Protein AF-A0A200Q225-F1 (afdb_monomer_lite)

Foldseek 3Di:
DVVVVVVVVVVVVVVVVVVPPPPDQLQQEAFEDDDLADLFAFLLVVLVLCLQWSHQEYEYQAQDPRNQQSVFQSNREYEHEDALVCLVVLLPPLVVLLVCCVPRPVVRPPRRRHAEYAYHEQQVVPPDVSSLVRRLSSQVSNLVSCVVVVNQLRHYYAHEHELQQWPDLPQLLVQAGDPVSVVSVLSRLVRCVVRVHAHEYADELQVVCQVPVDPLSLCQALLHDHPACQDPNVRDRRSHPVLSSVSSVCSRCVVSVRNSHAYAHNEYFAFQDWPPPTHGRRPVSRLSNLLVLVLVQLLLQDHPVDGNGRHRHYYPHQEFSCSDDDIRRNRGGHQAYSVSHGPDDSPGGPCVVVVDDDDDDDDDDDDDALQQEAFEDDDLADLFAFLLVVLVLLLQWSHQEYEYQAQPPRNQQSVFQSNREYEHEDALVCLVVLLPPLVSLLVCCVPRPVVRPPRRRHAEYAYHAQQVVPPDVVSLVSRLSSQVSNLVSCVVVVNQLRHYYHHEHELQQWPDQPQLLVQAGDPVSVVSVLSRLVVCVVRVHAHEYADELLVVCQVPVDPQSLCQALLHDHPFDQDPNVRDGRSHRVLSSVSSVCNRCVVSVSNSHAYAHPEYFAFQDWPPSGPQRRVVSRLSNLLVLVSVQSSCQDHPSDGNGHHRHYYPHQEFSCNDDDTRRNRGGHQAYSVRHGPDDSPTGPVCVPDPPPPPPPPPDDPDDDDDDDDDQDKFKAFDPPDDLVLLQVLLVVLVVDDPQDLPQCDVVHVQVPPVGSRSSSRVSLRSQCVVVPNDQVSRCSVPRMDMDSDDPDDDD

Secondary structure (DSSP, 8-state):
-HHHHHHHHHHHHHHHHHTS------TTEEEE-----SSPPPHHHHHHHHHTBS--EEE-SS--HHHHHHTTTS--EEEEEPPGGGHHHHHH-HHHHHHHHIIIIITTTTTS-EEEEEEEESGGGSS-HHHHHHHHHHHHHHHHHHHHTT-BTTBEEEEEEEGGGEEE-SSGGG-EE-GGGHHHHHHHHHHHHHHTPPEEEE--HHHHHHHS--HHHHHHHTT-S---EEETTTTEEE-SHHHHHHHHHHHHHHTTT-TTSPEEEEEE---S---TT-SS--HHHHHHHHHHHHHHHHHT-EETTEETSPPEEEES-SB--TT--SSGGGG---SB-TTS-BSS--S-BGGGGTSS-------------EEEEEEE-----SSPPPHHHHHHHHHTBSEEEEEESS--HHHHHHTTTS--EEEEEPPGGGHHHHHH-HHHHHHHHHHHTTTTTTTS-EEEEEEEESGGGSS-HHHHHHHHHHHHHHHHHHHHTT-BTTBEEEEEEEGGGEEE-SSGGG-EE-GGGHHHHHHHHHHHHHHT--EEEE--HHHHHHHS--HHHHHHHTT-S---EE-TTT--EE-SHHHHHHHHHHHHHHHTT-TTPPEEEEEE---S---TT-SS--HHHHHHHHHHHHHHHHTT-EETTEETSPPEEEES-SB--TT--SSGGGG---SB-TTS-BSS--S-BSGGGS--------------PPSS-------EEEEPTT--HHHHHHHHHHHHTSTT---GGGSTT-TT--S--HHHHHHHHHHHHHHHTT--GGGG-TTTTEEEESS--PPP-

Organism: Macleaya cordata (NCBI:txid56857)

Structure (mmCIF, N/CA/C/O backbone):
data_AF-A0A200Q225-F1
#
_entry.id   AF-A0A200Q225-F1
#
loop_
_atom_site.group_PDB
_atom_site.id
_atom_site.type_symbol
_atom_site.label_atom_id
_atom_site.label_alt_id
_atom_site.label_comp_id
_atom_site.label_asym_id
_atom_site.label_entity_id
_atom_site.label_seq_id
_atom_site.pdbx_PDB_ins_code
_atom_site.Cartn_x
_atom_site.Cartn_y
_atom_site.Cartn_z
_atom_site.occupancy
_atom_site.B_iso_or_equiv
_atom_site.auth_seq_id
_atom_site.auth_comp_id
_atom_site.auth_asym_id
_atom_site.auth_atom_id
_atom_site.pdbx_PDB_model_num
ATOM 1 N N . MET A 1 1 ? -12.828 -11.451 53.527 1.00 43.41 1 MET A N 1
ATOM 2 C CA . MET A 1 1 ? -12.625 -10.064 53.056 1.00 43.41 1 MET A CA 1
ATOM 3 C C . MET A 1 1 ? -11.789 -10.019 51.776 1.00 43.41 1 MET A C 1
ATOM 5 O O . MET A 1 1 ? -12.215 -9.356 50.846 1.00 43.41 1 MET A O 1
ATOM 9 N N . GLU A 1 2 ? -10.711 -10.802 51.640 1.00 35.31 2 GLU A N 1
ATOM 10 C CA . GLU A 1 2 ? -9.901 -10.857 50.399 1.00 35.31 2 GLU A CA 1
ATOM 11 C C . GLU A 1 2 ? -10.657 -11.326 49.142 1.00 35.31 2 GLU A C 1
ATOM 13 O O . GLU A 1 2 ? -10.486 -10.741 48.076 1.00 35.31 2 GLU A O 1
ATOM 18 N N . LYS A 1 3 ? -11.580 -12.293 49.257 1.00 35.28 3 LYS A N 1
ATOM 19 C CA . LYS A 1 3 ? -12.396 -12.746 48.110 1.00 35.28 3 LYS A CA 1
ATOM 20 C C . LYS A 1 3 ? -13.420 -11.722 47.596 1.00 35.28 3 LYS A C 1
ATOM 22 O O . LYS A 1 3 ? -13.904 -11.899 46.487 1.00 35.28 3 LYS A O 1
ATOM 27 N N . LEU A 1 4 ? -13.746 -10.676 48.368 1.00 35.59 4 LEU A N 1
ATOM 28 C CA . LEU A 1 4 ? -14.650 -9.597 47.930 1.00 35.59 4 LEU A CA 1
ATOM 29 C C . LEU A 1 4 ? -13.895 -8.411 47.302 1.00 35.59 4 LEU A C 1
ATOM 31 O O . LEU A 1 4 ? -14.473 -7.675 46.509 1.00 35.59 4 LEU A O 1
ATOM 35 N N . LEU A 1 5 ? -12.608 -8.227 47.628 1.00 36.06 5 LEU A N 1
ATOM 36 C CA . LEU A 1 5 ? -11.768 -7.205 46.991 1.00 36.06 5 LEU A CA 1
ATOM 37 C C . LEU A 1 5 ? -11.290 -7.637 45.597 1.00 36.06 5 LEU A C 1
ATOM 39 O O . LEU A 1 5 ? -11.177 -6.798 44.706 1.00 36.06 5 LEU A O 1
ATOM 43 N N . GLN A 1 6 ? -11.072 -8.937 45.377 1.00 35.91 6 GLN A N 1
ATOM 44 C CA . GLN A 1 6 ? -10.630 -9.459 44.080 1.00 35.91 6 GLN A CA 1
ATOM 45 C C . GLN A 1 6 ? -11.723 -9.383 43.004 1.00 35.91 6 GLN A C 1
ATOM 47 O O . GLN A 1 6 ? -11.439 -9.004 41.873 1.00 35.91 6 GLN A O 1
ATOM 52 N N . THR A 1 7 ? -12.983 -9.657 43.342 1.00 37.69 7 THR A N 1
ATOM 53 C CA . THR A 1 7 ? -14.106 -9.571 42.391 1.00 37.69 7 THR A CA 1
ATOM 54 C C . THR A 1 7 ? -14.461 -8.131 42.016 1.00 37.69 7 THR A C 1
ATOM 56 O O . THR A 1 7 ? -14.766 -7.872 40.853 1.00 37.69 7 THR A O 1
ATOM 59 N N . SER A 1 8 ? -14.335 -7.176 42.942 1.00 35.50 8 SER A N 1
ATOM 60 C CA . SER A 1 8 ? -14.551 -5.749 42.652 1.00 35.50 8 SER A CA 1
ATOM 61 C C . SER A 1 8 ? -13.424 -5.134 41.812 1.00 35.50 8 SER A C 1
ATOM 63 O O . SER A 1 8 ? -13.695 -4.312 40.939 1.00 35.50 8 SER A O 1
ATOM 65 N N . ALA A 1 9 ? -12.172 -5.572 42.000 1.00 36.81 9 ALA A N 1
ATOM 66 C CA . ALA A 1 9 ? -11.048 -5.145 41.163 1.00 36.81 9 ALA A CA 1
ATOM 67 C C . ALA A 1 9 ? -11.160 -5.680 39.723 1.00 36.81 9 ALA A C 1
ATOM 69 O O . ALA A 1 9 ? -10.884 -4.946 38.779 1.00 36.81 9 ALA A O 1
ATOM 70 N N . PHE A 1 10 ? -11.641 -6.915 39.537 1.00 36.97 10 PHE A N 1
ATOM 71 C CA . PHE A 1 10 ? -11.876 -7.498 38.209 1.00 36.97 10 PHE A CA 1
ATOM 72 C C . PHE A 1 10 ? -13.011 -6.811 37.435 1.00 36.97 10 PHE A C 1
ATOM 74 O O . PHE A 1 10 ? -12.930 -6.691 36.212 1.00 36.97 10 PHE A O 1
ATOM 81 N N . PHE A 1 11 ? -14.045 -6.321 38.125 1.00 35.69 11 PHE A N 1
ATOM 82 C CA . PHE A 1 11 ? -15.160 -5.616 37.486 1.00 35.69 11 PHE A CA 1
ATOM 83 C C . PHE A 1 11 ? -14.765 -4.193 37.055 1.00 35.69 11 PHE A C 1
ATOM 85 O O . PHE A 1 11 ? -15.085 -3.773 35.947 1.00 35.69 11 PHE A O 1
ATOM 92 N N . VAL A 1 12 ? -13.979 -3.485 37.877 1.00 37.59 12 VAL A N 1
ATOM 93 C CA . VAL A 1 12 ? -13.447 -2.150 37.545 1.00 37.59 12 VAL A CA 1
ATOM 94 C C . VAL A 1 12 ? -12.369 -2.230 36.454 1.00 37.59 12 VAL A C 1
ATOM 96 O O . VAL A 1 12 ? -12.365 -1.407 35.542 1.00 37.59 12 VAL A O 1
ATOM 99 N N . LEU A 1 13 ? -11.514 -3.262 36.470 1.00 34.38 13 LEU A N 1
ATOM 100 C CA . LEU A 1 13 ? -10.501 -3.483 35.432 1.00 34.38 13 LEU A CA 1
ATOM 101 C C . LEU A 1 13 ? -11.122 -3.915 34.091 1.00 34.38 13 LEU A C 1
ATOM 103 O O . LEU A 1 13 ? -10.600 -3.540 33.049 1.00 34.38 13 LEU A O 1
ATOM 107 N N . SER A 1 14 ? -12.260 -4.623 34.099 1.00 32.12 14 SER A N 1
ATOM 108 C CA . SER A 1 14 ? -13.002 -4.989 32.876 1.00 32.12 14 SER A CA 1
ATOM 109 C C . SER A 1 14 ? -13.695 -3.789 32.220 1.00 32.12 14 SER A C 1
ATOM 111 O O . SER A 1 14 ? -13.747 -3.716 30.995 1.00 32.12 14 SER A O 1
ATOM 113 N N . ILE A 1 15 ? -14.163 -2.817 33.012 1.00 32.34 15 ILE A N 1
ATOM 114 C CA . ILE A 1 15 ? -14.736 -1.560 32.499 1.00 32.34 15 ILE A CA 1
ATOM 115 C C . ILE A 1 15 ? -13.625 -0.632 31.965 1.00 32.34 15 ILE A C 1
ATOM 117 O O . ILE A 1 15 ? -13.813 0.019 30.943 1.00 32.34 15 ILE A O 1
ATOM 121 N N . LEU A 1 16 ? -12.432 -0.643 32.578 1.00 29.77 16 LEU A N 1
ATOM 122 C CA . LEU A 1 16 ? -11.237 0.060 32.076 1.00 29.77 16 LEU A CA 1
ATOM 123 C C . LEU A 1 16 ? -10.591 -0.617 30.847 1.00 29.77 16 LEU A C 1
ATOM 125 O O . LEU A 1 16 ? -9.983 0.064 30.022 1.00 29.77 16 LEU A O 1
ATOM 129 N N . PHE A 1 17 ? -10.748 -1.935 30.676 1.00 28.69 17 PHE A N 1
ATOM 130 C CA . PHE A 1 17 ? -10.284 -2.668 29.488 1.00 28.69 17 PHE A CA 1
ATOM 131 C C . PHE A 1 17 ? -11.221 -2.514 28.281 1.00 28.69 17 PHE A C 1
ATOM 133 O O . PHE A 1 17 ? -10.745 -2.516 27.147 1.00 28.69 17 PHE A O 1
ATOM 140 N N . GLN A 1 18 ? -12.528 -2.317 28.495 1.00 26.50 18 GLN A N 1
ATOM 141 C CA . GLN A 1 18 ? -13.470 -2.011 27.408 1.00 26.50 18 GLN A CA 1
ATOM 142 C C . GLN A 1 18 ? -13.218 -0.636 26.766 1.00 26.50 18 GLN A C 1
ATOM 144 O O . GLN A 1 18 ? -13.552 -0.446 25.601 1.00 26.50 18 GLN A O 1
ATOM 149 N N . SER A 1 19 ? -12.560 0.295 27.466 1.00 25.72 19 SER A N 1
ATOM 150 C CA . SER A 1 19 ? -12.151 1.589 26.899 1.00 25.72 19 SER A CA 1
ATOM 151 C C . SER A 1 19 ? -10.822 1.572 26.127 1.00 25.72 19 SER A C 1
ATOM 153 O O . SER A 1 19 ? -10.472 2.587 25.533 1.00 25.72 19 SER A O 1
ATOM 155 N N . LEU A 1 20 ? -10.071 0.460 26.121 1.00 29.30 20 LEU A N 1
ATOM 156 C CA . LEU A 1 20 ? -8.695 0.414 25.589 1.00 29.30 20 LEU A CA 1
ATOM 157 C C . LEU A 1 20 ? -8.488 -0.504 24.373 1.00 29.30 20 LEU A C 1
ATOM 159 O O . LEU A 1 20 ? -7.379 -0.573 23.852 1.00 29.30 20 LEU A O 1
ATOM 163 N N . PHE A 1 21 ? -9.541 -1.146 23.860 1.00 29.86 21 PHE A N 1
ATOM 164 C CA . PHE A 1 21 ? -9.490 -1.909 22.606 1.00 29.86 21 PHE A CA 1
ATOM 165 C C . PHE A 1 21 ? -10.492 -1.371 21.583 1.00 29.86 21 PHE A C 1
ATOM 167 O O . PHE A 1 21 ? -11.419 -2.057 21.167 1.00 29.86 21 PHE A O 1
ATOM 174 N N . SER A 1 22 ? -10.278 -0.130 21.144 1.00 27.27 22 SER A N 1
ATOM 175 C CA . SER A 1 22 ? -10.674 0.280 19.795 1.00 27.27 22 SER A CA 1
ATOM 176 C C . SER A 1 22 ? -9.458 0.074 18.900 1.00 27.27 22 SER A C 1
ATOM 178 O O . SER A 1 22 ? -8.617 0.956 18.759 1.00 27.27 22 SER A O 1
ATOM 180 N N . ALA A 1 23 ? -9.306 -1.139 18.366 1.00 28.00 23 ALA A N 1
ATOM 181 C CA . ALA A 1 23 ? -8.398 -1.365 17.251 1.00 28.00 23 ALA A CA 1
ATOM 182 C C . ALA A 1 23 ? -8.897 -0.478 16.103 1.00 28.00 23 ALA A C 1
ATOM 184 O O . ALA A 1 23 ? -9.976 -0.724 15.562 1.00 28.00 23 ALA A O 1
ATOM 185 N N . ASN A 1 24 ? -8.174 0.607 15.811 1.00 31.48 24 ASN A N 1
ATOM 186 C CA . ASN A 1 24 ? -8.522 1.521 14.734 1.00 31.48 24 ASN A CA 1
ATOM 187 C C . ASN A 1 24 ? -8.570 0.726 13.425 1.00 31.48 24 ASN A C 1
ATOM 189 O O . ASN A 1 24 ? -7.542 0.342 12.874 1.00 31.48 24 ASN A O 1
ATOM 193 N N . SER A 1 25 ? -9.794 0.494 12.945 1.00 38.94 25 SER A N 1
ATOM 194 C CA . SER A 1 25 ? -10.117 0.289 11.533 1.00 38.94 25 SER A CA 1
ATOM 195 C C . SER A 1 25 ? -9.226 1.179 10.669 1.00 38.94 25 SER A C 1
ATOM 197 O O . SER A 1 25 ? -8.938 2.299 11.090 1.00 38.94 25 SER A O 1
ATOM 199 N N . GLN A 1 26 ? -8.847 0.730 9.465 1.00 54.06 26 GLN A N 1
ATOM 200 C CA . GLN A 1 26 ? -8.308 1.599 8.409 1.00 54.06 26 GLN A CA 1
ATOM 201 C C . GLN A 1 26 ? -9.243 2.809 8.279 1.00 54.06 26 GLN A C 1
ATOM 203 O O . GLN A 1 26 ? -10.315 2.713 7.684 1.00 54.06 26 GLN A O 1
ATOM 208 N N . SER A 1 27 ? -8.931 3.902 8.977 1.00 63.91 27 SER A N 1
ATOM 209 C CA . SER A 1 27 ? -9.956 4.890 9.316 1.00 63.91 27 SER A CA 1
ATOM 210 C C . SER A 1 27 ? -10.208 5.831 8.149 1.00 63.91 27 SER A C 1
ATOM 212 O O . SER A 1 27 ? -11.219 6.513 8.141 1.00 63.91 27 SER A O 1
ATOM 214 N N . PHE A 1 28 ? -9.347 5.834 7.135 1.00 82.06 28 PHE A N 1
ATOM 215 C CA . PHE A 1 28 ? -9.411 6.752 6.003 1.00 82.06 28 PHE A CA 1
ATOM 216 C C . PHE A 1 28 ? -10.352 6.321 4.870 1.00 82.06 28 PHE A C 1
ATOM 218 O O . PHE A 1 28 ? -10.602 7.126 3.979 1.00 82.06 28 PHE A O 1
ATOM 225 N N . ILE A 1 29 ? -10.909 5.100 4.898 1.00 93.31 29 ILE A N 1
ATOM 226 C CA . ILE A 1 29 ? -11.916 4.654 3.918 1.00 93.31 29 ILE A CA 1
ATOM 227 C C . ILE A 1 29 ? -13.315 4.801 4.521 1.00 93.31 29 ILE A C 1
ATOM 229 O O . ILE A 1 29 ? -13.704 4.062 5.434 1.00 93.31 29 ILE A O 1
ATOM 233 N N . GLY A 1 30 ? -14.075 5.747 3.982 1.00 97.44 30 GLY A N 1
ATOM 234 C CA . GLY A 1 30 ? -15.489 5.947 4.253 1.00 97.44 30 GLY A CA 1
ATOM 235 C C . GLY A 1 30 ? -16.378 5.561 3.072 1.00 97.44 30 GLY A C 1
ATOM 236 O O . GLY A 1 30 ? -15.903 5.319 1.962 1.00 97.44 30 GLY A O 1
ATOM 237 N N . ILE A 1 31 ? -17.689 5.531 3.301 1.00 98.25 31 ILE A N 1
ATOM 238 C CA . ILE A 1 31 ? -18.685 5.355 2.239 1.00 98.25 31 ILE A CA 1
ATOM 239 C C . ILE A 1 31 ? -19.901 6.255 2.464 1.00 98.25 31 ILE A C 1
ATOM 241 O O . ILE A 1 31 ? -20.320 6.475 3.604 1.00 98.25 31 ILE A O 1
ATOM 245 N N . ASN A 1 32 ? -20.482 6.770 1.386 1.00 98.69 32 ASN A N 1
ATOM 246 C CA . ASN A 1 32 ? -21.738 7.510 1.428 1.00 98.69 32 ASN A CA 1
ATOM 247 C C . ASN A 1 32 ? -22.914 6.529 1.460 1.00 98.69 32 ASN A C 1
ATOM 249 O O . ASN A 1 32 ? -23.051 5.684 0.576 1.00 98.69 32 ASN A O 1
ATOM 253 N N . TYR A 1 33 ? -23.777 6.645 2.470 1.00 97.75 33 TYR A N 1
ATOM 254 C CA . TYR A 1 33 ? -25.011 5.865 2.568 1.00 97.75 33 TYR A CA 1
ATOM 255 C C . TYR A 1 33 ? -26.195 6.766 2.200 1.00 97.75 33 TYR A C 1
ATOM 257 O O . TYR A 1 33 ? -26.816 7.404 3.051 1.00 97.75 33 TYR A O 1
ATOM 265 N N . GLY A 1 34 ? -26.461 6.838 0.894 1.00 93.56 34 GLY A N 1
ATOM 266 C CA . GLY A 1 34 ? -27.614 7.531 0.328 1.00 93.56 34 GLY A CA 1
ATOM 267 C C . GLY A 1 34 ? -28.929 6.787 0.577 1.00 93.56 34 GLY A C 1
ATOM 268 O O . GLY A 1 34 ? -28.946 5.566 0.739 1.00 93.56 34 GLY A O 1
ATOM 269 N N . GLN A 1 35 ? -30.025 7.542 0.648 1.00 93.62 35 GLN A N 1
ATOM 270 C CA . GLN A 1 35 ? -31.361 7.038 0.995 1.00 93.62 35 GLN A CA 1
ATOM 271 C C . GLN A 1 35 ? -32.425 7.380 -0.059 1.00 93.62 35 GLN A C 1
ATOM 273 O O . GLN A 1 35 ? -33.613 7.184 0.189 1.00 93.62 35 GLN A O 1
ATOM 278 N N . VAL A 1 36 ? -32.036 7.895 -1.231 1.00 93.12 36 VAL A N 1
ATOM 279 C CA . VAL A 1 36 ? -32.980 8.228 -2.310 1.00 93.12 36 VAL A CA 1
ATOM 280 C C . VAL A 1 36 ? -33.308 6.962 -3.115 1.00 93.12 36 VAL A C 1
ATOM 282 O O . VAL A 1 36 ? -32.994 6.844 -4.296 1.00 93.12 36 VAL A O 1
ATOM 285 N N . ALA A 1 37 ? -33.915 5.988 -2.438 1.00 93.06 37 ALA A N 1
ATOM 286 C CA . ALA A 1 37 ? -34.338 4.704 -2.988 1.00 93.06 37 ALA A CA 1
ATOM 287 C C . ALA A 1 37 ? -35.488 4.099 -2.171 1.00 93.06 37 ALA A C 1
ATOM 289 O O . ALA A 1 37 ? -35.596 4.357 -0.971 1.00 93.06 37 ALA A O 1
ATOM 290 N N . ASP A 1 38 ? -36.328 3.272 -2.797 1.00 93.25 38 ASP A N 1
ATOM 291 C CA . ASP A 1 38 ? -37.430 2.557 -2.121 1.00 93.25 38 ASP A CA 1
ATOM 292 C C . ASP A 1 38 ? -37.157 1.060 -1.889 1.00 93.25 38 ASP A C 1
ATOM 294 O O . ASP A 1 38 ? -37.966 0.358 -1.277 1.00 93.25 38 ASP A O 1
ATOM 298 N N . ASN A 1 39 ? -35.990 0.584 -2.323 1.00 93.19 39 ASN A N 1
ATOM 299 C CA . ASN A 1 39 ? -35.619 -0.827 -2.318 1.00 93.19 39 ASN A CA 1
ATOM 300 C C . ASN A 1 39 ? -34.484 -1.177 -1.335 1.00 93.19 39 ASN A C 1
ATOM 302 O O . ASN A 1 39 ? -34.022 -2.317 -1.327 1.00 93.19 39 ASN A O 1
ATOM 306 N N . LEU A 1 40 ? -34.031 -0.219 -0.516 1.00 94.25 40 LEU A N 1
ATOM 307 C CA . LEU A 1 40 ? -32.859 -0.383 0.347 1.00 94.25 40 LEU A CA 1
ATOM 308 C C . LEU A 1 40 ? -33.058 -1.460 1.428 1.00 94.25 40 LEU A C 1
ATOM 310 O O . LEU A 1 40 ? -34.148 -1.594 1.993 1.00 94.25 40 LEU A O 1
ATOM 314 N N . PRO A 1 41 ? -31.992 -2.197 1.785 1.00 94.25 41 PRO A N 1
ATOM 315 C CA . PRO A 1 41 ? -32.058 -3.184 2.851 1.00 94.25 41 PRO A CA 1
ATOM 316 C C . PRO A 1 41 ? -32.264 -2.521 4.221 1.00 94.25 41 PRO A C 1
ATOM 318 O O . PRO A 1 41 ? -31.897 -1.357 4.420 1.00 94.25 41 PRO A O 1
ATOM 321 N N . PRO A 1 42 ? -32.787 -3.269 5.213 1.00 94.62 42 PRO A N 1
ATOM 322 C CA . PRO A 1 42 ? -32.918 -2.772 6.574 1.00 94.62 42 PRO A CA 1
ATOM 323 C C . PRO A 1 42 ? -31.570 -2.279 7.132 1.00 94.62 42 PRO A C 1
ATOM 325 O O . PRO A 1 42 ? -30.560 -2.977 6.973 1.00 94.62 42 PRO A O 1
ATOM 328 N N . PRO A 1 43 ? -31.531 -1.152 7.871 1.00 96.00 43 PRO A N 1
ATOM 329 C CA . PRO A 1 43 ? -30.283 -0.611 8.418 1.00 96.00 43 PRO A CA 1
ATOM 330 C C . PRO A 1 43 ? -29.459 -1.602 9.253 1.00 96.00 43 PRO A C 1
ATOM 332 O O . PRO A 1 43 ? -28.231 -1.557 9.229 1.00 96.00 43 PRO A O 1
ATOM 335 N N . SER A 1 44 ? -30.107 -2.540 9.956 1.00 92.06 44 SER A N 1
ATOM 336 C CA . SER A 1 44 ? -29.427 -3.597 10.719 1.00 92.06 44 SER A CA 1
ATOM 337 C C . SER A 1 44 ? -28.618 -4.552 9.842 1.00 92.06 44 SER A C 1
ATOM 339 O O . SER A 1 44 ? -27.550 -5.002 10.259 1.00 92.06 44 SER A O 1
ATOM 341 N N . GLU A 1 45 ? -29.102 -4.870 8.640 1.00 92.19 45 GLU A N 1
ATOM 342 C CA . GLU A 1 45 ? -28.369 -5.717 7.697 1.00 92.19 45 GLU A CA 1
ATOM 343 C C . GLU A 1 45 ? -27.228 -4.937 7.049 1.00 92.19 45 GLU A C 1
ATOM 345 O O . GLU A 1 45 ? -26.108 -5.444 6.975 1.00 92.19 45 GLU A O 1
ATOM 350 N N . THR A 1 46 ? -27.453 -3.665 6.709 1.00 94.38 46 THR A N 1
ATOM 351 C CA . THR A 1 46 ? -26.378 -2.776 6.253 1.00 94.38 46 THR A CA 1
ATOM 352 C C . THR A 1 46 ? -25.273 -2.636 7.303 1.00 94.38 46 THR A C 1
ATOM 354 O O . THR A 1 46 ? -24.090 -2.713 6.978 1.00 94.38 46 THR A O 1
ATOM 357 N N . ALA A 1 47 ? -25.617 -2.505 8.585 1.00 92.12 47 ALA A N 1
ATOM 358 C CA . ALA A 1 47 ? -24.630 -2.444 9.659 1.00 92.12 47 ALA A CA 1
ATOM 359 C C . ALA A 1 47 ? -23.792 -3.733 9.758 1.00 92.12 47 ALA A C 1
ATOM 361 O O . ALA A 1 47 ? -22.590 -3.668 10.025 1.00 92.12 47 ALA A O 1
ATOM 362 N N . LYS A 1 48 ? -24.388 -4.912 9.522 1.00 89.25 48 LYS A N 1
ATOM 363 C CA . LYS A 1 48 ? -23.644 -6.184 9.439 1.00 89.25 48 LYS A CA 1
ATOM 364 C C . LYS A 1 48 ? -22.730 -6.218 8.217 1.00 89.25 48 LYS A C 1
ATOM 366 O O . LYS A 1 48 ? -21.571 -6.612 8.352 1.00 89.25 48 LYS A O 1
ATOM 371 N N . LEU A 1 49 ? -23.230 -5.775 7.062 1.00 88.81 49 LEU A N 1
ATOM 372 C CA . LEU A 1 49 ? -22.452 -5.671 5.832 1.00 88.81 49 LEU A CA 1
ATOM 373 C C . LEU A 1 49 ? -21.219 -4.791 6.054 1.00 88.81 49 LEU A C 1
ATOM 375 O O . LEU A 1 49 ? -20.099 -5.256 5.868 1.00 88.81 49 LEU A O 1
ATOM 379 N N . LEU A 1 50 ? -21.397 -3.569 6.555 1.00 90.62 50 LEU A N 1
ATOM 380 C CA . LEU A 1 50 ? -20.297 -2.640 6.809 1.00 90.62 50 LEU A CA 1
ATOM 381 C C . LEU A 1 50 ? -19.261 -3.228 7.779 1.00 90.62 50 LEU A C 1
ATOM 383 O O . LEU A 1 50 ? -18.063 -3.173 7.502 1.00 90.62 50 LEU A O 1
ATOM 387 N N . LYS A 1 51 ? -19.694 -3.908 8.852 1.00 87.94 51 LYS A N 1
ATOM 388 C CA . LYS A 1 51 ? -18.784 -4.615 9.779 1.00 87.94 51 LYS A CA 1
ATOM 389 C C . LYS A 1 51 ? -17.942 -5.697 9.092 1.00 87.94 51 LYS A C 1
ATOM 391 O O . LYS A 1 51 ? -16.815 -5.936 9.531 1.00 87.94 51 LYS A O 1
ATOM 396 N N . SER A 1 52 ? -18.450 -6.313 8.023 1.00 82.50 52 SER A N 1
ATOM 397 C CA . SER A 1 52 ? -17.736 -7.311 7.208 1.00 82.50 52 SER A CA 1
ATOM 398 C C . SER A 1 52 ? -16.774 -6.712 6.169 1.00 82.50 52 SER A C 1
ATOM 400 O O . SER A 1 52 ? -16.041 -7.444 5.507 1.00 82.50 52 SER A O 1
ATOM 402 N N . THR A 1 53 ? -16.726 -5.385 6.043 1.00 86.12 53 THR A N 1
ATOM 403 C CA . THR A 1 53 ? -15.879 -4.670 5.074 1.00 86.12 53 THR A CA 1
ATOM 404 C C . THR A 1 53 ? -14.782 -3.861 5.766 1.00 86.12 53 THR A C 1
ATOM 406 O O . THR A 1 53 ? -14.845 -3.636 6.975 1.00 86.12 53 THR A O 1
ATOM 409 N N . SER A 1 54 ? -13.779 -3.396 5.020 1.00 84.62 54 SER A N 1
ATOM 410 C CA . SER A 1 54 ? -12.757 -2.458 5.506 1.00 84.62 54 SER A CA 1
ATOM 411 C C . SER A 1 54 ? -13.258 -1.013 5.649 1.00 84.62 54 SER A C 1
ATOM 413 O O . SER A 1 54 ? -12.452 -0.127 5.907 1.00 84.62 54 SER A O 1
ATOM 415 N N . ILE A 1 55 ? -14.555 -0.754 5.449 1.00 91.62 55 ILE A N 1
ATOM 416 C CA . ILE A 1 55 ? -15.146 0.580 5.582 1.00 91.62 55 ILE A CA 1
ATOM 417 C C . ILE A 1 55 ? -15.181 0.954 7.065 1.00 91.62 55 ILE A C 1
ATOM 419 O O . ILE A 1 55 ? -15.841 0.295 7.871 1.00 91.62 55 ILE A O 1
ATOM 423 N N . GLY A 1 56 ? -14.455 2.013 7.419 1.00 92.75 56 GLY A N 1
ATOM 424 C CA . GLY A 1 56 ? -14.343 2.500 8.793 1.00 92.75 56 GLY A CA 1
ATOM 425 C C . GLY A 1 56 ? -15.276 3.662 9.119 1.00 92.75 56 GLY A C 1
ATOM 426 O O . GLY A 1 56 ? -15.490 3.954 10.298 1.00 92.75 56 GLY A O 1
ATOM 427 N N . LYS A 1 57 ? -15.820 4.337 8.099 1.00 96.94 57 LYS A N 1
ATOM 428 C CA . LYS A 1 57 ? -16.662 5.528 8.253 1.00 96.94 57 LYS A CA 1
ATOM 429 C C . LYS A 1 57 ? -17.868 5.493 7.313 1.00 96.94 57 LYS A C 1
ATOM 431 O O . LYS A 1 57 ? -17.785 4.982 6.200 1.00 96.94 57 LYS A O 1
ATOM 436 N N . VAL A 1 58 ? -18.982 6.066 7.745 1.00 97.94 58 VAL A N 1
ATOM 437 C CA . VAL A 1 58 ? -20.190 6.246 6.933 1.00 97.94 58 VAL A CA 1
ATOM 438 C C . VAL A 1 58 ? -20.594 7.707 6.971 1.00 97.94 58 VAL A C 1
ATOM 440 O O . VAL A 1 58 ? -20.638 8.305 8.045 1.00 97.94 58 VAL A O 1
ATOM 443 N N . ARG A 1 59 ? -20.918 8.268 5.808 1.00 98.44 59 ARG A N 1
ATOM 444 C CA . ARG A 1 59 ? -21.529 9.591 5.697 1.00 98.44 59 ARG A CA 1
ATOM 445 C C . ARG A 1 59 ? -23.003 9.469 5.335 1.00 98.44 59 ARG A C 1
ATOM 447 O O . ARG A 1 59 ? -23.346 8.864 4.321 1.00 98.44 59 ARG A O 1
ATOM 454 N N . LEU A 1 60 ? -23.847 10.066 6.171 1.00 97.81 60 LEU A N 1
ATOM 455 C CA . LEU A 1 60 ? -25.283 10.231 5.980 1.00 97.81 60 LEU A CA 1
ATOM 456 C C . LEU A 1 60 ? -25.574 11.678 5.572 1.00 97.81 60 LEU A C 1
ATOM 458 O O . LEU A 1 60 ? -25.012 12.615 6.139 1.00 97.81 60 LEU A O 1
ATOM 462 N N . TYR A 1 61 ? -26.489 11.861 4.622 1.00 92.88 61 TYR A N 1
ATOM 463 C CA . TYR A 1 61 ? -26.950 13.189 4.190 1.00 92.88 61 TYR A CA 1
ATOM 464 C C . TYR A 1 61 ? -27.932 13.832 5.180 1.00 92.88 61 TYR A C 1
ATOM 466 O O . TYR A 1 61 ? -28.184 15.031 5.113 1.00 92.88 61 TYR A O 1
ATOM 474 N N . GLY A 1 62 ? -28.463 13.033 6.107 1.00 92.12 62 GLY A N 1
ATOM 475 C CA . GLY A 1 62 ? -29.326 13.445 7.208 1.00 92.12 62 GLY A CA 1
ATOM 476 C C . GLY A 1 62 ? -28.930 12.753 8.514 1.00 92.12 62 GLY A C 1
ATOM 477 O O . GLY A 1 62 ? -27.850 12.168 8.620 1.00 92.12 62 GLY A O 1
ATOM 478 N N . ALA A 1 63 ? -29.829 12.778 9.497 1.00 94.00 63 ALA A N 1
ATOM 479 C CA . ALA A 1 63 ? -29.665 12.109 10.788 1.00 94.00 63 ALA A CA 1
ATOM 480 C C . ALA A 1 63 ? -30.719 11.002 10.984 1.00 94.00 63 ALA A C 1
ATOM 482 O O . ALA A 1 63 ? -31.530 11.058 11.907 1.00 94.00 63 ALA A O 1
ATOM 483 N N . ASP A 1 64 ? -30.742 10.015 10.081 1.00 95.88 64 ASP A N 1
ATOM 484 C CA . ASP A 1 64 ? -31.700 8.906 10.153 1.00 95.88 64 ASP A CA 1
ATOM 485 C C . ASP A 1 64 ? -31.514 8.103 11.457 1.00 95.88 64 ASP A C 1
ATOM 487 O O . ASP A 1 64 ? -30.453 7.501 11.667 1.00 95.88 64 ASP A O 1
ATOM 491 N N . PRO A 1 65 ? -32.526 8.065 12.343 1.00 94.75 65 PRO A N 1
ATOM 492 C CA . PRO A 1 65 ? -32.393 7.433 13.648 1.00 94.75 65 PRO A CA 1
ATOM 493 C C . PRO A 1 65 ? -32.196 5.918 13.542 1.00 94.75 65 PRO A C 1
ATOM 495 O O . PRO A 1 65 ? -31.448 5.349 14.331 1.00 94.75 65 PRO A O 1
ATOM 498 N N . GLY A 1 66 ? -32.808 5.262 12.550 1.00 95.19 66 GLY A N 1
ATOM 499 C CA . GLY A 1 66 ? -32.701 3.819 12.359 1.00 95.19 66 GLY A CA 1
ATOM 500 C C . GLY A 1 66 ? -31.302 3.395 11.915 1.00 95.19 66 GLY A C 1
ATOM 501 O O . GLY A 1 66 ? -30.785 2.389 12.399 1.00 95.19 66 GLY A O 1
ATOM 502 N N . ILE A 1 67 ? -30.660 4.173 11.038 1.00 96.75 67 ILE A N 1
ATOM 503 C CA . ILE A 1 67 ? -29.275 3.920 10.611 1.00 96.75 67 ILE A CA 1
ATOM 504 C C . ILE A 1 67 ? -28.289 4.202 11.743 1.00 96.75 67 ILE A C 1
ATOM 506 O O . ILE A 1 67 ? -27.407 3.377 11.997 1.00 96.75 67 ILE A O 1
ATOM 510 N N . ILE A 1 68 ? -28.447 5.327 12.444 1.00 97.56 68 ILE A N 1
ATOM 511 C CA . ILE A 1 68 ? -27.575 5.680 13.569 1.00 97.56 68 ILE A CA 1
ATOM 512 C C . ILE A 1 68 ? -27.667 4.599 14.658 1.00 97.56 68 ILE A C 1
ATOM 514 O O . ILE A 1 68 ? -26.639 4.057 15.059 1.00 97.56 68 ILE A O 1
ATOM 518 N N . GLU A 1 69 ? -28.880 4.203 15.065 1.00 96.94 69 GLU A N 1
ATOM 519 C CA . GLU A 1 69 ? -29.093 3.131 16.049 1.00 96.94 69 GLU A CA 1
ATOM 520 C C . GLU A 1 69 ? -28.524 1.783 15.581 1.00 96.94 69 GLU A C 1
ATOM 522 O O . GLU A 1 69 ? -27.884 1.079 16.366 1.00 96.94 69 GLU A O 1
ATOM 527 N N . ALA A 1 70 ? -28.691 1.418 14.306 1.00 96.75 70 ALA A N 1
ATOM 528 C CA . ALA A 1 70 ? -28.150 0.170 13.763 1.00 96.75 70 ALA A CA 1
ATOM 529 C C . ALA A 1 70 ? -26.610 0.117 13.783 1.00 96.75 70 ALA A C 1
ATOM 531 O O . ALA A 1 70 ? -26.025 -0.966 13.906 1.00 96.75 70 ALA A O 1
ATOM 532 N N . LEU A 1 71 ? -25.946 1.273 13.688 1.00 95.56 71 LEU A N 1
ATOM 533 C CA . LEU A 1 71 ? -24.491 1.407 13.768 1.00 95.56 71 LEU A CA 1
ATOM 534 C C . LEU A 1 71 ? -23.966 1.539 15.208 1.00 95.56 71 LEU A C 1
ATOM 536 O O . LEU A 1 71 ? -22.746 1.589 15.403 1.00 95.56 71 LEU A O 1
ATOM 540 N N . ALA A 1 72 ? -24.829 1.520 16.226 1.00 93.44 72 ALA A N 1
ATOM 541 C CA . ALA A 1 72 ? -24.401 1.558 17.619 1.00 93.44 72 ALA A CA 1
ATOM 542 C C . ALA A 1 72 ? -23.441 0.399 17.962 1.00 93.44 72 ALA A C 1
ATOM 544 O O . ALA A 1 72 ? -23.622 -0.757 17.564 1.00 93.44 72 ALA A O 1
ATOM 545 N N . ASN A 1 73 ? -22.393 0.717 18.720 1.00 91.88 73 ASN A N 1
ATOM 546 C CA . ASN A 1 73 ? -21.319 -0.165 19.172 1.00 91.88 73 ASN A CA 1
ATOM 547 C C . ASN A 1 73 ? -20.596 -0.902 18.029 1.00 91.88 73 ASN A C 1
ATOM 549 O O . ASN A 1 73 ? -19.976 -1.942 18.245 1.00 91.88 73 ASN A O 1
ATOM 553 N N . SER A 1 74 ? -20.688 -0.395 16.795 1.00 88.00 74 SER A N 1
ATOM 554 C CA . SER A 1 74 ? -20.006 -0.978 15.634 1.00 88.00 74 SER A CA 1
ATOM 555 C C . SER A 1 74 ? -18.538 -0.568 15.516 1.00 88.00 74 SER A C 1
ATOM 557 O O . SER A 1 74 ? -17.783 -1.250 14.828 1.00 88.00 74 SER A O 1
ATOM 559 N N . GLY A 1 75 ? -18.151 0.545 16.147 1.00 89.19 75 GLY A N 1
ATOM 560 C CA . GLY A 1 75 ? -16.858 1.205 15.947 1.00 89.19 75 GLY A CA 1
ATOM 561 C C . GLY A 1 75 ? -16.766 2.040 14.662 1.00 89.19 75 GLY A C 1
ATOM 562 O O . GLY A 1 75 ? -15.796 2.774 14.496 1.00 89.19 75 GLY A O 1
ATOM 563 N N . ILE A 1 76 ? -17.769 1.982 13.777 1.00 94.00 76 ILE A N 1
ATOM 564 C CA . ILE A 1 76 ? -17.810 2.749 12.525 1.00 94.00 76 ILE A CA 1
ATOM 565 C C . ILE A 1 76 ? -18.075 4.220 12.846 1.00 94.00 76 ILE A C 1
ATOM 567 O O . ILE A 1 76 ? -19.048 4.537 13.529 1.00 94.00 76 ILE A O 1
ATOM 571 N N . GLY A 1 77 ? -17.215 5.113 12.354 1.00 96.69 77 GLY A N 1
ATOM 572 C CA . GLY A 1 77 ? -17.402 6.557 12.488 1.00 96.69 77 GLY A CA 1
ATOM 573 C C . GLY A 1 77 ? -18.573 7.050 11.637 1.00 96.69 77 GLY A C 1
ATOM 574 O O . GLY A 1 77 ? -18.682 6.679 10.472 1.00 96.69 77 GLY A O 1
ATOM 575 N N . ILE A 1 78 ? -19.441 7.886 12.196 1.00 98.12 78 ILE A N 1
ATOM 576 C CA . ILE A 1 78 ? -20.642 8.389 11.522 1.00 98.12 78 ILE A CA 1
ATOM 577 C C . ILE A 1 78 ? -20.510 9.896 11.298 1.00 98.12 78 ILE A C 1
ATOM 579 O O . ILE A 1 78 ? -20.327 10.664 12.245 1.00 98.12 78 ILE A O 1
ATOM 583 N N . VAL A 1 79 ? -20.630 10.312 10.041 1.00 98.50 79 VAL A N 1
ATOM 584 C CA . VAL A 1 79 ? -20.848 11.706 9.650 1.00 98.50 79 VAL A CA 1
ATOM 585 C C . VAL A 1 79 ? -22.331 11.888 9.375 1.00 98.50 79 VAL A C 1
ATOM 587 O O . VAL A 1 79 ? -22.893 11.131 8.586 1.00 98.50 79 VAL A O 1
ATOM 590 N N . ILE A 1 80 ? -22.958 12.874 10.008 1.00 98.00 80 ILE A N 1
ATOM 591 C CA . ILE A 1 80 ? -24.374 13.202 9.789 1.00 98.00 80 ILE A CA 1
ATOM 592 C C . ILE A 1 80 ? -24.515 14.604 9.202 1.00 98.00 80 ILE A C 1
ATOM 594 O O . ILE A 1 80 ? -23.763 15.515 9.555 1.00 98.00 80 ILE A O 1
ATOM 598 N N . GLY A 1 81 ? -25.460 14.776 8.284 1.00 94.94 81 GLY A N 1
ATOM 599 C CA . GLY A 1 81 ? -25.758 16.056 7.644 1.00 94.94 81 GLY A CA 1
ATOM 600 C C . GLY A 1 81 ? -26.974 16.751 8.244 1.00 94.94 81 GLY A C 1
ATOM 601 O O . GLY A 1 81 ? -27.943 16.097 8.631 1.00 94.94 81 GLY A O 1
ATOM 602 N N . THR A 1 82 ? -26.944 18.081 8.302 1.00 95.56 82 THR A N 1
ATOM 603 C CA . THR A 1 82 ? -28.163 18.894 8.397 1.00 95.56 82 THR A CA 1
ATOM 604 C C . THR A 1 82 ? -28.724 19.116 6.997 1.00 95.56 82 THR A C 1
ATOM 606 O O . THR A 1 82 ? -27.970 19.192 6.024 1.00 95.56 82 THR A O 1
ATOM 609 N N . SER A 1 83 ? -30.038 19.310 6.883 1.00 93.12 83 SER A N 1
ATOM 610 C CA . SER A 1 83 ? -30.614 19.766 5.619 1.00 93.12 83 SER A CA 1
ATOM 611 C C . SER A 1 83 ? -30.141 21.186 5.300 1.00 93.12 83 SER A C 1
ATOM 613 O O . SER A 1 83 ? -29.969 22.007 6.205 1.00 93.12 83 SER A O 1
ATOM 615 N N . ASN A 1 84 ? -30.009 21.520 4.012 1.00 95.44 84 ASN A N 1
ATOM 616 C CA . ASN A 1 84 ? -29.818 22.910 3.583 1.00 95.44 84 ASN A CA 1
ATOM 617 C C . ASN A 1 84 ? -30.972 23.806 4.072 1.00 95.44 84 ASN A C 1
ATOM 61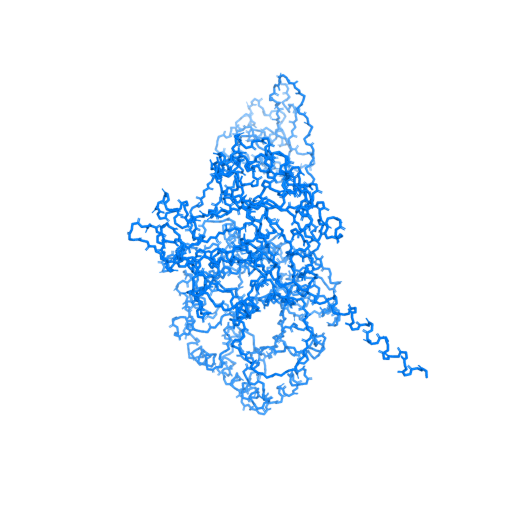9 O O . ASN A 1 84 ? -30.750 24.962 4.423 1.00 95.44 84 ASN A O 1
ATOM 623 N N . ALA A 1 85 ? -32.186 23.252 4.176 1.00 94.12 85 ALA A N 1
ATOM 624 C CA . ALA A 1 85 ? -33.368 23.963 4.662 1.00 94.12 85 ALA A CA 1
ATOM 625 C C . ALA A 1 85 ? -33.311 24.308 6.163 1.00 94.12 85 ALA A C 1
ATOM 627 O O . ALA A 1 85 ? -34.007 25.224 6.595 1.00 94.12 85 ALA A O 1
ATOM 628 N N . ASP A 1 86 ? -32.481 23.615 6.949 1.00 95.62 86 ASP A N 1
ATOM 629 C CA . ASP A 1 86 ? -32.338 23.880 8.385 1.00 95.62 86 ASP A CA 1
ATOM 630 C C . ASP A 1 86 ? -31.375 25.041 8.665 1.00 95.62 86 ASP A C 1
ATOM 632 O O . ASP A 1 86 ? -31.415 25.615 9.753 1.00 95.62 86 ASP A O 1
ATOM 636 N N . ILE A 1 87 ? -30.516 25.409 7.702 1.00 98.00 87 ILE A N 1
ATOM 637 C CA . ILE A 1 87 ? -29.464 26.424 7.882 1.00 98.00 87 ILE A CA 1
ATOM 638 C C . ILE A 1 87 ? -30.027 27.749 8.411 1.00 98.00 87 ILE A C 1
ATOM 640 O O . ILE A 1 87 ? -29.461 28.261 9.380 1.00 98.00 87 ILE A O 1
ATOM 644 N N . PRO A 1 88 ? -31.135 28.307 7.875 1.00 97.88 88 PRO A N 1
ATOM 645 C CA . PRO A 1 88 ? -31.649 29.571 8.385 1.00 97.88 88 PRO A CA 1
ATOM 646 C C . PRO A 1 88 ? -32.077 29.498 9.850 1.00 97.88 88 PRO A C 1
ATOM 648 O O . PRO A 1 88 ? -31.782 30.400 10.633 1.00 97.88 88 PRO A O 1
ATOM 651 N N . THR A 1 89 ? -32.738 28.418 10.259 1.00 97.88 89 THR A N 1
ATOM 652 C CA . THR A 1 89 ? -33.171 28.261 11.652 1.00 97.88 89 THR A CA 1
ATOM 653 C C . THR A 1 89 ? -31.983 27.968 12.565 1.00 97.88 89 THR A C 1
ATOM 655 O O . THR A 1 89 ? -31.876 28.571 13.629 1.00 97.88 89 THR A O 1
ATOM 658 N N . LEU A 1 90 ? -31.038 27.127 12.130 1.00 98.12 90 LEU A N 1
ATOM 659 C CA . LEU A 1 90 ? -29.793 26.859 12.856 1.00 98.12 90 LEU A CA 1
ATOM 660 C C . LEU A 1 90 ? -28.969 28.128 13.080 1.00 98.12 90 LEU A C 1
ATOM 662 O O . LEU A 1 90 ? -28.382 28.270 14.147 1.00 98.12 90 LEU A O 1
ATOM 666 N N . ALA A 1 91 ? -28.931 29.049 12.114 1.00 98.25 91 ALA A N 1
ATOM 667 C CA . ALA A 1 91 ? -28.199 30.309 12.225 1.00 98.25 91 ALA A CA 1
ATOM 668 C C . ALA A 1 91 ? -28.874 31.317 13.167 1.00 98.25 91 ALA A C 1
ATOM 670 O O . ALA A 1 91 ? -28.184 32.024 13.902 1.00 98.25 91 ALA A O 1
ATOM 671 N N . ASN A 1 92 ? -30.207 31.387 13.158 1.00 98.00 92 ASN A N 1
ATOM 672 C CA . ASN A 1 92 ? -30.954 32.436 13.860 1.00 98.00 92 ASN A CA 1
ATOM 673 C C . ASN A 1 92 ? -31.495 32.016 15.238 1.00 98.00 92 ASN A C 1
ATOM 675 O O . ASN A 1 92 ? -31.860 32.887 16.026 1.00 98.00 92 ASN A O 1
ATOM 679 N N . ASP A 1 93 ? -31.545 30.717 15.550 1.00 97.50 93 ASP A N 1
ATOM 680 C CA . ASP A 1 93 ? -32.039 30.204 16.831 1.00 97.50 93 ASP A CA 1
ATOM 681 C C . ASP A 1 93 ? -31.055 29.199 17.471 1.00 97.50 93 ASP A C 1
ATOM 683 O O . ASP A 1 93 ? -31.078 28.000 17.168 1.00 97.50 93 ASP A O 1
ATOM 687 N N . PRO A 1 94 ? -30.208 29.647 18.417 1.00 96.62 94 PRO A N 1
ATOM 688 C CA . PRO A 1 94 ? -29.317 28.759 19.163 1.00 96.62 94 PRO A CA 1
ATOM 689 C C . PRO A 1 94 ? -30.046 27.659 19.955 1.00 96.62 94 PRO A C 1
ATOM 691 O O . PRO A 1 94 ? -29.483 26.582 20.169 1.00 96.62 94 PRO A O 1
ATOM 694 N N . ASN A 1 95 ? -31.305 27.872 20.368 1.00 96.75 95 ASN A N 1
ATOM 695 C CA . ASN A 1 95 ? -32.078 26.823 21.039 1.00 96.75 95 ASN A CA 1
ATOM 696 C C . ASN A 1 95 ? -32.462 25.715 20.064 1.00 96.75 95 ASN A C 1
ATOM 698 O O . ASN A 1 95 ? -32.465 24.548 20.454 1.00 96.75 95 ASN A O 1
ATOM 702 N N . PHE A 1 96 ? -32.744 26.057 18.806 1.00 98.06 96 PHE A N 1
ATOM 703 C CA . PHE A 1 96 ? -32.962 25.064 17.763 1.00 98.06 96 PHE A CA 1
ATOM 704 C C . PHE A 1 96 ? -31.694 24.239 17.515 1.00 98.06 96 PHE A C 1
ATOM 706 O O . PHE A 1 96 ? -31.769 23.014 17.494 1.00 98.06 96 PHE A O 1
ATOM 713 N N . ALA A 1 97 ? -30.516 24.872 17.437 1.00 98.06 97 ALA A N 1
ATOM 714 C CA . ALA A 1 97 ? -29.242 24.152 17.324 1.00 98.06 97 ALA A CA 1
ATOM 715 C C . ALA A 1 97 ? -29.013 23.194 18.508 1.00 98.06 97 ALA A C 1
ATOM 717 O O . ALA A 1 97 ? -28.646 22.033 18.311 1.00 98.06 97 ALA A O 1
ATOM 718 N N . LYS A 1 98 ? -29.318 23.632 19.737 1.00 97.94 98 LYS A N 1
ATOM 719 C CA . LYS A 1 98 ? -29.278 22.765 20.921 1.00 97.94 98 LYS A CA 1
ATOM 720 C C . LYS A 1 98 ? -30.261 21.596 20.817 1.00 97.94 98 LYS A C 1
ATOM 722 O O . LYS A 1 98 ? -29.868 20.462 21.062 1.00 97.94 98 LYS A O 1
ATOM 727 N N . GLN A 1 99 ? -31.513 21.846 20.434 1.00 97.81 99 GLN A N 1
ATOM 728 C CA . GLN A 1 99 ? -32.521 20.794 20.255 1.00 97.81 99 GLN A CA 1
ATOM 729 C C . GLN A 1 99 ? -32.121 19.793 19.167 1.00 97.81 99 GLN A C 1
ATOM 731 O O . GLN A 1 99 ? -32.356 18.592 19.321 1.00 97.81 99 GLN A O 1
ATOM 736 N N . TRP A 1 100 ? -31.492 20.269 18.092 1.00 98.06 100 TRP A N 1
ATOM 737 C CA . TRP A 1 100 ? -30.969 19.428 17.025 1.00 98.06 100 TRP A CA 1
ATOM 738 C C . TRP A 1 100 ? -29.860 18.508 17.552 1.00 98.06 100 TRP A C 1
ATOM 740 O O . TRP A 1 100 ? -29.919 17.300 17.328 1.00 98.06 100 TRP A O 1
ATOM 750 N N . ILE A 1 101 ? -28.903 19.039 18.324 1.00 98.44 101 ILE A N 1
ATOM 751 C CA . ILE A 1 101 ? -27.852 18.245 18.986 1.00 98.44 101 ILE A CA 1
ATOM 752 C C . ILE A 1 101 ? -28.447 17.256 19.999 1.00 98.44 101 ILE A C 1
ATOM 754 O O . ILE A 1 101 ? -28.070 16.083 19.999 1.00 98.44 101 ILE A O 1
ATOM 758 N N . ASP A 1 102 ? -29.404 17.688 20.824 1.00 96.88 102 ASP A N 1
ATOM 759 C CA . ASP A 1 102 ? -30.077 16.832 21.807 1.00 96.88 102 ASP A CA 1
ATOM 760 C C . ASP A 1 102 ? -30.757 15.633 21.107 1.00 96.88 102 ASP A C 1
ATOM 762 O O . ASP A 1 102 ? -30.617 14.485 21.538 1.00 96.88 102 ASP A O 1
ATOM 766 N N . SER A 1 103 ? -31.444 15.889 19.988 1.00 96.00 103 SER A N 1
ATOM 767 C CA . SER A 1 103 ? -32.257 14.896 19.273 1.00 96.00 103 SER A CA 1
ATOM 768 C C . SER A 1 103 ? -31.444 13.953 18.384 1.00 96.00 103 SER A C 1
ATOM 770 O O . SER A 1 103 ? -31.771 12.768 18.302 1.00 96.00 103 SER A O 1
ATOM 772 N N . ASN A 1 104 ? -30.402 14.468 17.726 1.00 97.31 104 ASN A N 1
ATOM 773 C CA . ASN A 1 104 ? -29.685 13.764 16.657 1.00 97.31 104 ASN A CA 1
ATOM 774 C C . ASN A 1 104 ? -28.279 13.299 17.056 1.00 97.31 104 ASN A C 1
ATOM 776 O O . ASN A 1 104 ? -27.699 12.467 16.364 1.00 97.31 104 ASN A O 1
ATOM 780 N N . VAL A 1 105 ? -27.728 13.810 18.162 1.00 97.69 105 VAL A N 1
ATOM 781 C CA . VAL A 1 105 ? -26.364 13.488 18.609 1.00 97.69 105 VAL A CA 1
ATOM 782 C C . VAL A 1 105 ? -26.372 12.894 20.011 1.00 97.69 105 VAL A C 1
ATOM 784 O O . VAL A 1 105 ? -26.017 11.729 20.179 1.00 97.69 105 VAL A O 1
ATOM 787 N N . ILE A 1 106 ? -26.810 13.655 21.020 1.00 96.88 106 ILE A N 1
ATOM 788 C CA . ILE A 1 106 ? -26.735 13.236 22.433 1.00 96.88 106 ILE A CA 1
ATOM 789 C C . ILE A 1 106 ? -27.535 11.960 22.671 1.00 96.88 106 ILE A C 1
ATOM 791 O O . ILE A 1 106 ? -27.076 11.073 23.385 1.00 96.88 106 ILE A O 1
ATOM 795 N N . ARG A 1 107 ? -28.703 11.839 22.035 1.00 96.06 107 ARG A N 1
ATOM 796 C CA . ARG A 1 107 ? -29.546 10.644 22.119 1.00 96.06 107 ARG A CA 1
ATOM 797 C C . ARG A 1 107 ? -28.813 9.344 21.756 1.00 96.06 107 ARG A C 1
ATOM 799 O O . ARG A 1 107 ? -29.154 8.300 22.306 1.00 96.06 107 ARG A O 1
ATOM 806 N N . TYR A 1 108 ? -27.838 9.397 20.848 1.00 96.31 108 TYR A N 1
ATOM 807 C CA . TYR A 1 108 ? -27.168 8.210 20.304 1.00 96.31 108 TYR A CA 1
ATOM 808 C C . TYR A 1 108 ? -25.708 8.067 20.746 1.00 96.31 108 TYR A C 1
ATOM 810 O O . TYR A 1 108 ? -25.163 6.964 20.699 1.00 96.31 108 TYR A O 1
ATOM 818 N N . TYR A 1 109 ? -25.061 9.149 21.175 1.00 93.75 109 TYR A N 1
ATOM 819 C CA . TYR A 1 109 ? -23.662 9.162 21.598 1.00 93.75 109 TYR A CA 1
ATOM 820 C C . TYR A 1 109 ? -23.507 8.738 23.077 1.00 93.75 109 TYR A C 1
ATOM 822 O O . TYR A 1 109 ? -24.295 9.170 23.917 1.00 93.75 109 TYR A O 1
ATOM 830 N N . PRO A 1 110 ? -22.485 7.938 23.458 1.00 94.69 110 PRO A N 1
ATOM 831 C CA . PRO A 1 110 ? -21.370 7.441 22.644 1.00 94.69 110 PRO A CA 1
ATOM 832 C C . PRO A 1 110 ? -21.620 6.078 21.989 1.00 94.69 110 PRO A C 1
ATOM 834 O O . PRO A 1 110 ? -20.710 5.543 21.363 1.00 94.69 110 PRO A O 1
ATOM 837 N N . ALA A 1 111 ? -22.810 5.485 22.151 1.00 94.38 111 ALA A N 1
ATOM 838 C CA . ALA A 1 111 ? -23.093 4.168 21.583 1.00 94.38 111 ALA A CA 1
ATOM 839 C C . ALA A 1 111 ? -22.887 4.182 20.062 1.00 94.38 111 ALA A C 1
ATOM 841 O O . ALA A 1 111 ? -22.227 3.307 19.516 1.00 94.38 111 ALA A O 1
ATOM 842 N N . SER A 1 112 ? -23.378 5.214 19.385 1.00 96.06 112 SER A N 1
ATOM 843 C CA . SER A 1 112 ? -23.082 5.485 17.979 1.00 96.06 112 SER A CA 1
ATOM 844 C C . SER A 1 112 ? -21.919 6.468 17.888 1.00 96.06 112 SER A C 1
ATOM 846 O O . SER A 1 112 ? -21.974 7.557 18.463 1.00 96.06 112 SER A O 1
ATOM 848 N N . ASN A 1 113 ? -20.859 6.084 17.176 1.00 96.25 113 ASN A N 1
ATOM 849 C CA . ASN A 1 113 ? -19.619 6.855 17.079 1.00 96.25 113 ASN A CA 1
ATOM 850 C C . ASN A 1 113 ? -19.764 8.020 16.083 1.00 96.25 113 ASN A C 1
ATOM 852 O O . ASN A 1 113 ? -19.206 7.991 14.989 1.00 96.25 113 ASN A O 1
ATOM 856 N N . ILE A 1 114 ? -20.567 9.025 16.432 1.00 97.81 114 ILE A N 1
ATOM 857 C CA . ILE A 1 114 ? -20.743 10.243 15.630 1.00 97.81 114 ILE A CA 1
ATOM 858 C C . ILE A 1 114 ? -19.466 11.082 15.735 1.00 97.81 114 ILE A C 1
ATOM 860 O O . ILE A 1 114 ? -19.066 11.449 16.837 1.00 97.81 114 ILE A O 1
ATOM 864 N N . ILE A 1 115 ? -18.834 11.377 14.595 1.00 97.38 115 ILE A N 1
ATOM 865 C CA . ILE A 1 115 ? -17.510 12.021 14.529 1.00 97.38 115 ILE A CA 1
ATOM 866 C C . ILE A 1 115 ? -17.536 13.412 13.887 1.00 97.38 115 ILE A C 1
ATOM 868 O O . ILE A 1 115 ? -16.739 14.271 14.263 1.00 97.38 115 ILE A O 1
ATOM 872 N N . VAL A 1 116 ? -18.450 13.658 12.943 1.00 98.44 116 VAL A N 1
ATOM 873 C CA . VAL A 1 116 ? -18.572 14.945 12.242 1.00 98.44 116 VAL A CA 1
ATOM 874 C C . VAL A 1 116 ? -20.044 15.268 11.985 1.00 98.44 116 VAL A C 1
ATOM 876 O O . VAL A 1 116 ? -20.828 14.389 11.627 1.00 98.44 116 VAL A O 1
ATOM 879 N N . ILE A 1 117 ? -20.407 16.540 12.130 1.00 98.75 117 ILE A N 1
ATOM 880 C CA . ILE A 1 117 ? -21.674 17.107 11.666 1.00 98.75 117 ILE A CA 1
ATOM 881 C C . ILE A 1 117 ? -21.373 17.995 10.462 1.00 98.75 117 ILE A C 1
ATOM 883 O O . ILE A 1 117 ? -20.557 18.911 10.557 1.00 98.75 117 ILE A O 1
ATOM 887 N N . THR A 1 118 ? -22.027 17.730 9.335 1.00 98.56 118 THR A N 1
ATOM 888 C CA . THR A 1 118 ? -21.932 18.561 8.128 1.00 98.56 118 THR A CA 1
ATOM 889 C C . THR A 1 118 ? -23.128 19.504 8.048 1.00 98.56 118 THR A C 1
ATOM 891 O O . THR A 1 118 ? -24.272 19.058 8.030 1.00 98.56 118 THR A O 1
ATOM 894 N N . VAL A 1 119 ? -22.872 20.812 8.051 1.00 98.38 119 VAL A N 1
ATOM 895 C CA . VAL A 1 119 ? -23.901 21.851 7.966 1.00 98.38 119 VAL A CA 1
ATOM 896 C C . VAL A 1 119 ? -24.206 22.111 6.500 1.00 98.38 119 VAL A C 1
ATOM 898 O O . VAL A 1 119 ? -23.485 22.840 5.817 1.00 98.38 119 VAL A O 1
ATOM 901 N N . GLY A 1 120 ? -25.258 21.459 6.019 1.00 95.06 120 GLY A N 1
ATOM 902 C CA . GLY A 1 120 ? -25.633 21.452 4.615 1.00 95.06 120 GLY A CA 1
ATOM 903 C C . GLY A 1 120 ? -24.658 20.703 3.700 1.00 95.06 120 GLY A C 1
ATOM 904 O O . GLY A 1 120 ? -23.612 20.193 4.111 1.00 95.06 120 GLY A O 1
ATOM 905 N N . ASN A 1 121 ? -25.029 20.652 2.425 1.00 95.88 121 ASN A N 1
ATOM 906 C CA . ASN A 1 121 ? -24.283 20.026 1.341 1.00 95.88 121 ASN A CA 1
ATOM 907 C C . ASN A 1 121 ? -24.235 20.975 0.139 1.00 95.88 121 ASN A C 1
ATOM 909 O O . ASN A 1 121 ? -25.279 21.417 -0.344 1.00 95.88 121 ASN A O 1
ATOM 913 N N . GLU A 1 122 ? -23.021 21.299 -0.308 1.00 96.44 122 GLU A N 1
ATOM 914 C CA . GLU A 1 122 ? -22.717 22.146 -1.470 1.00 96.44 122 GLU A CA 1
ATOM 915 C C . GLU A 1 122 ? -23.395 23.530 -1.437 1.00 96.44 122 GLU A C 1
ATOM 917 O O . GLU A 1 122 ? -23.751 24.117 -2.458 1.00 96.44 122 GLU A O 1
ATOM 922 N N . VAL A 1 123 ? -23.547 24.089 -0.232 1.00 97.38 123 VAL A N 1
ATOM 923 C CA . VAL A 1 123 ? -24.317 25.318 0.034 1.00 97.38 123 VAL A CA 1
ATOM 924 C C . VAL A 1 123 ? -23.800 26.515 -0.763 1.00 97.38 123 VAL A C 1
ATOM 926 O O . VAL A 1 123 ? -24.599 27.274 -1.310 1.00 97.38 123 VAL A O 1
ATOM 929 N N . LEU A 1 124 ? -22.474 26.674 -0.869 1.00 96.12 124 LEU A N 1
ATOM 930 C CA . LEU A 1 124 ? -21.850 27.797 -1.585 1.00 96.12 124 LEU A CA 1
ATOM 931 C C . LEU A 1 124 ? -22.257 27.848 -3.063 1.00 96.12 124 LEU A C 1
ATOM 933 O O . LEU A 1 124 ? -22.376 28.924 -3.638 1.00 96.12 124 LEU A O 1
ATOM 937 N N . THR A 1 125 ? -22.530 26.693 -3.663 1.00 93.19 125 THR A N 1
ATOM 938 C CA . THR A 1 125 ? -22.857 26.553 -5.085 1.00 93.19 125 THR A CA 1
ATOM 939 C C . THR A 1 125 ? -24.347 26.299 -5.330 1.00 93.19 125 THR A C 1
ATOM 941 O O . THR A 1 125 ? -24.746 26.105 -6.472 1.00 93.19 125 THR A O 1
ATOM 944 N N . SER A 1 126 ? -25.187 26.371 -4.288 1.00 90.81 126 SER A N 1
ATOM 945 C CA . SER A 1 126 ? -26.648 26.189 -4.377 1.00 90.81 126 SER A CA 1
ATOM 946 C C . SER A 1 126 ? -27.376 27.282 -5.172 1.00 90.81 126 SER A C 1
ATOM 94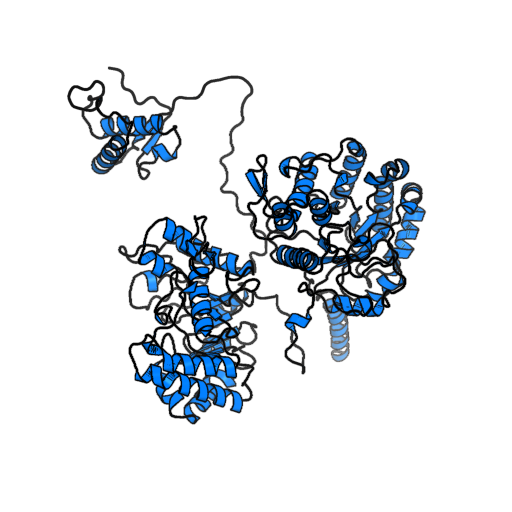8 O O . SER A 1 126 ? -28.499 27.081 -5.625 1.00 90.81 126 SER A O 1
ATOM 950 N N . GLY A 1 127 ? -26.761 28.462 -5.316 1.00 88.94 127 GLY A N 1
ATOM 951 C CA . GLY A 1 127 ? -27.402 29.661 -5.868 1.00 88.94 127 GLY A CA 1
ATOM 952 C C . GLY A 1 127 ? -28.245 30.450 -4.855 1.00 88.94 127 GLY A C 1
ATOM 953 O O . GLY A 1 127 ? -28.699 31.552 -5.165 1.00 88.94 127 GLY A O 1
ATOM 954 N N . GLU A 1 128 ? -28.411 29.953 -3.626 1.00 91.75 128 GLU A N 1
ATOM 955 C CA . GLU A 1 128 ? -29.216 30.591 -2.583 1.00 91.75 128 GLU A CA 1
ATOM 956 C C . GLU A 1 128 ? -28.360 31.464 -1.652 1.00 91.75 128 GLU A C 1
ATOM 958 O O . GLU A 1 128 ? -27.867 31.024 -0.613 1.00 91.75 128 GLU A O 1
ATOM 963 N N . GLN A 1 129 ? -28.222 32.752 -1.983 1.00 90.38 129 GLN A N 1
ATOM 964 C CA . GLN A 1 129 ? -27.412 33.711 -1.205 1.00 90.38 129 GLN A CA 1
ATOM 965 C C . GLN A 1 129 ? -27.821 33.815 0.278 1.00 90.38 129 GLN A C 1
ATOM 967 O O . GLN A 1 129 ? -26.988 34.066 1.154 1.00 90.38 129 GLN A O 1
ATOM 972 N N . GLY A 1 130 ? -29.102 33.584 0.578 1.00 91.75 130 GLY A N 1
ATOM 973 C CA . GLY A 1 130 ? -29.597 33.523 1.952 1.00 91.75 130 GLY A CA 1
ATOM 974 C C . GLY A 1 130 ? -28.974 32.379 2.757 1.00 91.75 130 GLY A C 1
ATOM 975 O O . GLY A 1 130 ? -28.629 32.589 3.916 1.00 91.75 130 GLY A O 1
ATOM 976 N N . LEU A 1 131 ? -28.769 31.208 2.146 1.00 95.50 131 LEU A N 1
ATOM 977 C CA . LEU A 1 131 ? -28.126 30.065 2.800 1.00 95.50 131 LEU A CA 1
ATOM 978 C C . LEU A 1 131 ? -26.619 30.292 2.948 1.00 95.50 131 LEU A C 1
ATOM 980 O O . LEU A 1 131 ? -26.061 30.060 4.018 1.00 95.50 131 LEU A O 1
ATOM 984 N N . VAL A 1 132 ? -25.973 30.818 1.902 1.00 96.19 132 VAL A N 1
ATOM 985 C CA . VAL A 1 132 ? -24.530 31.117 1.893 1.00 96.19 132 VAL A CA 1
ATOM 986 C C . VAL A 1 132 ? -24.141 32.089 3.008 1.00 96.19 132 VAL A C 1
ATOM 988 O O . VAL A 1 132 ? -23.163 31.858 3.717 1.00 96.19 132 VAL A O 1
ATOM 991 N N . SER A 1 133 ? -24.917 33.158 3.194 1.00 95.75 133 SER A N 1
ATOM 992 C CA . SER A 1 133 ? -24.649 34.171 4.227 1.00 95.75 133 SER A CA 1
ATOM 993 C C . SER A 1 133 ? -24.879 33.673 5.660 1.00 95.75 133 SER A C 1
ATOM 995 O O . SER A 1 133 ? -24.304 34.227 6.593 1.00 95.75 133 SER A O 1
ATOM 997 N N . GLN A 1 134 ? -25.684 32.624 5.845 1.00 97.75 134 GLN A N 1
ATOM 998 C CA . GLN A 1 134 ? -26.064 32.094 7.161 1.00 97.75 134 GLN A CA 1
ATOM 999 C C . GLN A 1 134 ? -25.274 30.841 7.570 1.00 97.75 134 GLN A C 1
ATOM 1001 O O . GLN A 1 134 ? -25.297 30.452 8.737 1.00 97.75 134 GLN A O 1
ATOM 1006 N N . LEU A 1 135 ? -24.532 30.240 6.637 1.00 98.31 135 LEU A N 1
ATOM 1007 C CA . LEU A 1 135 ? -23.808 28.984 6.828 1.00 98.31 135 LEU A CA 1
ATOM 1008 C C . LEU A 1 135 ? -22.855 29.003 8.032 1.00 98.31 135 LEU A C 1
ATOM 1010 O O . LEU A 1 135 ? -22.959 28.158 8.918 1.00 98.31 135 LEU A O 1
ATOM 1014 N N . VAL A 1 136 ? -21.948 29.983 8.090 1.00 98.38 136 VAL A N 1
ATOM 1015 C CA . VAL A 1 136 ? -20.921 30.046 9.145 1.00 98.38 136 VAL A CA 1
ATOM 1016 C C . VAL A 1 136 ? -21.561 30.267 10.521 1.00 98.38 136 VAL A C 1
ATOM 1018 O O . VAL A 1 136 ? -21.153 29.644 11.498 1.00 98.38 136 VAL A O 1
ATOM 1021 N N . GLN A 1 137 ? -22.626 31.074 10.609 1.00 98.56 137 GLN A N 1
ATOM 1022 C CA . GLN A 1 137 ? -23.351 31.274 11.868 1.00 98.56 137 GLN A CA 1
ATOM 1023 C C . GLN A 1 137 ? -24.068 29.997 12.335 1.00 98.56 137 GLN A C 1
ATOM 1025 O O . GLN A 1 137 ? -24.031 29.676 13.522 1.00 98.56 137 GLN A O 1
ATOM 1030 N N . ALA A 1 138 ? -24.675 29.232 11.420 1.00 98.75 138 ALA A N 1
ATOM 1031 C CA . ALA A 1 138 ? -25.258 27.930 11.748 1.00 98.75 138 ALA A CA 1
ATOM 1032 C C . ALA A 1 138 ? -24.201 26.949 12.292 1.00 98.75 138 ALA A C 1
ATOM 1034 O O . ALA A 1 138 ? -24.454 26.247 13.274 1.00 98.75 138 ALA A O 1
ATOM 1035 N N . MET A 1 139 ? -22.996 26.944 11.707 1.00 98.81 139 MET A N 1
ATOM 1036 C CA . MET A 1 139 ? -21.862 26.149 12.197 1.00 98.81 139 MET A CA 1
ATOM 1037 C C . MET A 1 139 ? -21.431 26.568 13.610 1.00 98.81 139 MET A C 1
ATOM 1039 O O . MET A 1 139 ? -21.245 25.702 14.467 1.00 98.81 139 MET A O 1
ATOM 1043 N N . HIS A 1 140 ? -21.344 27.874 13.890 1.00 98.75 140 HIS A N 1
ATOM 1044 C CA . HIS A 1 140 ? -21.055 28.382 15.236 1.00 98.75 140 HIS A CA 1
ATOM 1045 C C . HIS A 1 140 ? -22.091 27.930 16.268 1.00 98.75 140 HIS A C 1
ATOM 1047 O O . HIS A 1 140 ? -21.705 27.426 17.323 1.00 98.75 140 HIS A O 1
ATOM 1053 N N . ASN A 1 141 ? -23.385 28.038 15.960 1.00 98.81 141 ASN A N 1
ATOM 1054 C CA . ASN A 1 141 ? -24.443 27.659 16.898 1.00 98.81 141 ASN A CA 1
ATOM 1055 C C . ASN A 1 141 ? -24.428 26.146 17.201 1.00 98.81 141 ASN A C 1
ATOM 1057 O O . ASN A 1 141 ? -24.606 25.741 18.350 1.00 98.81 141 ASN A O 1
ATOM 1061 N N . LEU A 1 142 ? -24.155 25.295 16.202 1.00 98.75 142 LEU A N 1
ATOM 1062 C CA . LEU A 1 142 ? -23.984 23.851 16.420 1.00 98.75 142 LEU A CA 1
ATOM 1063 C C . LEU A 1 142 ? -22.719 23.528 17.226 1.00 98.75 142 LEU A C 1
ATOM 1065 O O . LEU A 1 142 ? -22.758 22.668 18.109 1.00 98.75 142 LEU A O 1
ATOM 1069 N N . GLN A 1 143 ? -21.613 24.232 16.977 1.00 98.62 143 GLN A N 1
ATOM 1070 C CA . GLN A 1 143 ? -20.389 24.081 17.764 1.00 98.62 143 GLN A CA 1
ATOM 1071 C C . GLN A 1 143 ? -20.599 24.497 19.225 1.00 98.62 143 GLN A C 1
ATOM 1073 O O . GLN A 1 143 ? -20.129 23.810 20.131 1.00 98.62 143 GLN A O 1
ATOM 1078 N N . GLU A 1 144 ? -21.325 25.586 19.478 1.00 98.56 144 GLU A N 1
ATOM 1079 C CA . GLU A 1 144 ? -21.660 26.039 20.829 1.00 98.56 144 GLU A CA 1
ATOM 1080 C C . GLU A 1 144 ? -22.582 25.048 21.553 1.00 98.56 144 GLU A C 1
ATOM 1082 O O . GLU A 1 144 ? -22.368 24.741 22.731 1.00 98.56 144 GLU A O 1
ATOM 1087 N N . ALA A 1 145 ? -23.553 24.472 20.842 1.00 98.62 145 ALA A N 1
ATOM 1088 C CA . ALA A 1 145 ? -24.391 23.403 21.372 1.00 98.62 145 ALA A CA 1
ATOM 1089 C C . ALA A 1 145 ? -23.566 22.149 21.737 1.00 98.62 145 ALA A C 1
ATOM 1091 O O . ALA A 1 145 ? -23.736 21.599 22.828 1.00 98.62 145 ALA A O 1
ATOM 1092 N N . LEU A 1 146 ? -22.607 21.736 20.896 1.00 98.50 146 LEU A N 1
ATOM 1093 C CA . LEU A 1 146 ? -21.667 20.650 21.214 1.00 98.50 146 LEU A CA 1
ATOM 1094 C C . LEU A 1 146 ? -20.762 20.987 22.407 1.00 98.50 146 LEU A C 1
ATOM 1096 O O . LEU A 1 146 ? -20.518 20.128 23.258 1.00 98.50 146 LEU A O 1
ATOM 1100 N N . ASN A 1 147 ? -20.267 22.222 22.494 1.00 98.00 147 ASN A N 1
ATOM 1101 C CA . ASN A 1 147 ? -19.451 22.685 23.617 1.00 98.00 147 ASN A CA 1
ATOM 1102 C C . ASN A 1 147 ? -20.248 22.627 24.927 1.00 98.00 147 ASN A C 1
ATOM 1104 O O . ASN A 1 147 ? -19.764 22.081 25.918 1.00 98.00 147 ASN A O 1
ATOM 1108 N N . SER A 1 148 ? -21.498 23.097 24.905 1.00 97.50 148 SER A N 1
ATOM 1109 C CA . SER A 1 148 ? -22.430 23.038 26.039 1.00 97.50 148 SER A CA 1
ATOM 1110 C C . SER A 1 148 ? -22.713 21.600 26.490 1.00 97.50 148 SER A C 1
ATOM 1112 O O . SER A 1 148 ? -22.901 21.346 27.678 1.00 97.50 148 SER A O 1
ATOM 1114 N N . ALA A 1 149 ? -22.682 20.643 25.560 1.00 97.00 149 ALA A N 1
ATOM 1115 C CA . ALA A 1 149 ? -22.814 19.213 25.832 1.00 97.00 149 ALA A CA 1
ATOM 1116 C C . ALA A 1 149 ? -21.486 18.515 26.206 1.00 97.00 149 ALA A C 1
ATOM 1118 O O . ALA A 1 149 ? -21.466 17.300 26.395 1.00 97.00 149 ALA A O 1
ATOM 1119 N N . SER A 1 150 ? -20.364 19.243 26.312 1.00 97.00 150 SER A N 1
ATOM 1120 C CA . SER A 1 150 ? -19.014 18.675 26.521 1.00 97.00 150 SER A CA 1
ATOM 1121 C C . SER A 1 150 ? -18.573 17.670 25.433 1.00 97.00 150 SER A C 1
ATOM 1123 O O . SER A 1 150 ? -17.798 16.732 25.684 1.00 97.00 150 SER A O 1
ATOM 1125 N N . LEU A 1 151 ? -19.080 17.872 24.214 1.00 96.56 151 LEU A N 1
ATOM 1126 C CA . LEU A 1 151 ? -18.741 17.133 22.992 1.00 96.56 151 LEU A CA 1
ATOM 1127 C C . LEU A 1 151 ? -17.873 17.955 22.025 1.00 96.56 151 LEU A C 1
ATOM 1129 O O . LEU A 1 151 ? -17.347 17.405 21.057 1.00 96.56 151 LEU A O 1
ATOM 1133 N N . GLY A 1 152 ? -17.668 19.244 22.316 1.00 91.25 152 GLY A N 1
ATOM 1134 C CA . GLY A 1 152 ? -16.706 20.100 21.627 1.00 91.25 152 GLY A CA 1
ATOM 1135 C C . GLY A 1 152 ? -15.318 19.464 21.543 1.00 91.25 152 GLY A C 1
ATOM 1136 O O . GLY A 1 152 ? -14.817 18.909 22.521 1.00 91.25 152 GLY A O 1
ATOM 1137 N N . GLY A 1 153 ? -14.720 19.481 20.352 1.00 86.88 153 GLY A N 1
ATOM 1138 C CA . GLY A 1 153 ? -13.430 18.845 20.074 1.00 86.88 153 GLY A CA 1
ATOM 1139 C C . GLY A 1 153 ? -13.485 17.325 19.863 1.00 86.88 153 GLY A C 1
ATOM 1140 O O . GLY A 1 153 ? -12.602 16.808 19.183 1.00 86.88 153 GLY A O 1
ATOM 1141 N N . LYS A 1 154 ? -14.516 16.627 20.370 1.00 93.50 154 LYS A N 1
ATOM 1142 C CA . LYS A 1 154 ? -14.757 15.190 20.117 1.00 93.50 154 LYS A CA 1
ATOM 1143 C C . LYS A 1 154 ? -15.536 14.961 18.826 1.00 93.50 154 LYS A C 1
ATOM 1145 O O . LYS A 1 154 ? -15.215 14.047 18.079 1.00 93.50 154 LYS A O 1
ATOM 1150 N N . ILE A 1 155 ? -16.542 15.800 18.583 1.00 97.50 155 ILE A N 1
ATOM 1151 C CA . ILE A 1 155 ? -17.330 15.825 17.350 1.00 97.50 155 ILE A CA 1
ATOM 1152 C C . ILE A 1 155 ? -16.995 17.126 16.631 1.00 97.50 155 ILE A C 1
ATOM 1154 O O . ILE A 1 155 ? -17.052 18.201 17.235 1.00 97.50 155 ILE A O 1
ATOM 1158 N N . LYS A 1 156 ? -16.598 17.025 15.364 1.00 98.25 156 LYS A N 1
ATOM 1159 C CA . LYS A 1 156 ? -16.249 18.184 14.536 1.00 98.25 156 LYS A CA 1
ATOM 1160 C C . LYS A 1 156 ? -17.475 18.721 13.809 1.00 98.25 156 LYS A C 1
ATOM 1162 O O . LYS A 1 156 ? -18.411 17.974 13.533 1.00 98.25 156 LYS A O 1
ATOM 1167 N N . VAL A 1 157 ? -17.453 20.003 13.468 1.00 98.75 157 VAL A N 1
ATOM 1168 C CA . VAL A 1 157 ? -18.484 20.639 12.641 1.00 98.75 157 VAL A CA 1
ATOM 1169 C C . VAL A 1 157 ? -17.815 21.114 11.361 1.00 98.75 157 VAL A C 1
ATOM 1171 O O . VAL A 1 157 ? -16.803 21.800 11.405 1.00 98.75 157 VAL A O 1
ATOM 1174 N N . SER A 1 158 ? -18.353 20.726 10.215 1.00 98.62 158 SER A N 1
ATOM 1175 C CA . SER A 1 158 ? -17.841 21.127 8.905 1.00 98.62 158 SER A CA 1
ATOM 1176 C C . SER A 1 158 ? -19.007 21.373 7.943 1.00 98.62 158 SER A C 1
ATOM 1178 O O . SER A 1 158 ? -20.166 21.383 8.351 1.00 98.62 158 SER A O 1
ATOM 1180 N N . THR A 1 159 ? -18.723 21.602 6.671 1.00 98.56 159 THR A N 1
ATOM 1181 C CA . THR A 1 159 ? -19.686 21.703 5.573 1.00 98.56 159 THR A CA 1
ATOM 1182 C C . THR A 1 159 ? -19.031 21.139 4.315 1.00 98.56 159 THR A C 1
ATOM 1184 O O . THR A 1 159 ? -17.805 21.147 4.203 1.00 98.56 159 THR A O 1
ATOM 1187 N N . VAL A 1 160 ? -19.831 20.594 3.401 1.00 98.44 160 VAL A N 1
ATOM 1188 C CA . VAL A 1 160 ? -19.329 19.886 2.216 1.00 98.44 160 VAL A CA 1
ATOM 1189 C C . VAL A 1 160 ? -19.425 20.769 0.981 1.00 98.44 160 VAL A C 1
ATOM 1191 O O . VAL A 1 160 ? -20.446 21.420 0.757 1.00 98.44 160 VAL A O 1
ATOM 1194 N N . HIS A 1 161 ? -18.373 20.776 0.169 1.00 98.44 161 HIS A N 1
ATOM 1195 C CA . HIS A 1 161 ? -18.255 21.612 -1.021 1.00 98.44 161 HIS A CA 1
ATOM 1196 C C . HIS A 1 161 ? -18.160 20.789 -2.310 1.00 98.44 161 HIS A C 1
ATOM 1198 O O . HIS A 1 161 ? -17.526 19.737 -2.338 1.00 98.44 161 HIS A O 1
ATOM 1204 N N . ALA A 1 162 ? -18.714 21.323 -3.399 1.00 97.25 162 ALA A N 1
ATOM 1205 C CA . ALA A 1 162 ? -18.404 20.883 -4.757 1.00 97.25 162 ALA A CA 1
ATOM 1206 C C . ALA A 1 162 ? -17.054 21.459 -5.207 1.00 97.25 162 ALA A C 1
ATOM 1208 O O . ALA A 1 162 ? -16.659 22.531 -4.749 1.00 97.25 162 ALA A O 1
ATOM 1209 N N . MET A 1 163 ? -16.393 20.841 -6.191 1.00 96.81 163 MET A N 1
ATOM 1210 C CA . MET A 1 163 ? -15.180 21.414 -6.808 1.00 96.81 163 MET A CA 1
ATOM 1211 C C . MET A 1 163 ? -15.399 22.800 -7.436 1.00 96.81 163 MET A C 1
ATOM 1213 O O . MET A 1 163 ? -14.454 23.577 -7.549 1.00 96.81 163 MET A O 1
ATOM 1217 N N . SER A 1 164 ? -16.637 23.157 -7.793 1.00 95.81 164 SER A N 1
ATOM 1218 C CA . SER A 1 164 ? -16.991 24.465 -8.362 1.00 95.81 164 SER A CA 1
ATOM 1219 C C . SER A 1 164 ? -16.887 25.639 -7.381 1.00 95.81 164 SER A C 1
ATOM 1221 O O . SER A 1 164 ? -17.125 26.778 -7.774 1.00 95.81 164 SER A O 1
ATOM 1223 N N . VAL A 1 165 ? -16.514 25.404 -6.116 1.00 97.50 165 VAL A N 1
ATOM 1224 C CA . VAL A 1 165 ? -16.080 26.489 -5.218 1.00 97.50 165 VAL A CA 1
ATOM 1225 C C . VAL A 1 165 ? -14.717 27.065 -5.614 1.00 97.50 165 VAL A C 1
ATOM 1227 O O . VAL A 1 165 ? -14.359 28.144 -5.144 1.00 97.50 165 VAL A O 1
ATOM 1230 N N . LEU A 1 166 ? -13.953 26.366 -6.462 1.00 97.88 166 LEU A N 1
ATOM 1231 C CA . LEU A 1 166 ? -12.697 26.844 -7.031 1.00 97.88 166 LEU A CA 1
ATOM 1232 C C . LEU A 1 166 ? -12.941 27.638 -8.320 1.00 97.88 166 LEU A C 1
ATOM 1234 O O . LEU A 1 166 ? -13.674 27.200 -9.205 1.00 97.88 166 LEU A O 1
ATOM 1238 N N . LYS A 1 167 ? -12.256 28.778 -8.464 1.00 97.12 167 LYS A N 1
ATOM 1239 C CA . LYS A 1 167 ? -12.176 29.517 -9.731 1.00 97.12 167 LYS A CA 1
ATOM 1240 C C . LYS A 1 167 ? -11.213 28.872 -10.709 1.00 97.12 167 LYS A C 1
ATOM 1242 O O . LYS A 1 167 ? -11.470 28.850 -11.909 1.00 97.12 167 LYS A O 1
ATOM 1247 N N . GLN A 1 168 ? -10.070 28.456 -10.178 1.00 95.94 168 GLN A N 1
ATOM 1248 C CA . GLN A 1 168 ? -8.967 27.844 -10.900 1.00 95.94 168 GLN A CA 1
ATOM 1249 C C . GLN A 1 168 ? -8.604 26.556 -10.181 1.00 95.94 168 GLN A C 1
ATOM 1251 O O . GLN A 1 168 ? -8.550 26.523 -8.952 1.00 95.94 168 GLN A O 1
ATOM 1256 N N . SER A 1 169 ? -8.376 25.505 -10.956 1.00 95.00 169 SER A N 1
ATOM 1257 C CA . SER A 1 169 ? -7.940 24.199 -10.455 1.00 95.00 169 SER A CA 1
ATOM 1258 C C . SER A 1 169 ? -6.930 23.512 -11.378 1.00 95.00 169 SER A C 1
ATOM 1260 O O . SER A 1 169 ? -6.412 22.456 -11.029 1.00 95.00 169 SER A O 1
ATOM 1262 N N . GLU A 1 170 ? -6.607 24.121 -12.525 1.00 91.25 170 GLU A N 1
ATOM 1263 C CA . GLU A 1 170 ? -5.642 23.594 -13.486 1.00 91.25 170 GLU A CA 1
ATOM 1264 C C . GLU A 1 170 ? -4.685 24.707 -13.966 1.00 91.25 170 GLU A C 1
ATOM 1266 O O . GLU A 1 170 ? -5.150 25.723 -14.490 1.00 91.25 170 GLU A O 1
ATOM 1271 N N . PRO A 1 171 ? -3.355 24.535 -13.806 1.00 95.56 171 PRO A N 1
ATOM 1272 C CA . PRO A 1 171 ? -2.707 23.421 -13.102 1.00 95.56 171 PRO A CA 1
ATOM 1273 C C . PRO A 1 171 ? -2.999 23.460 -11.584 1.00 95.56 171 PRO A C 1
ATOM 1275 O O . PRO A 1 171 ? -3.371 24.528 -11.085 1.00 95.56 171 PRO A O 1
ATOM 1278 N N . PRO A 1 172 ? -2.829 22.354 -10.832 1.00 97.81 172 PRO A N 1
ATOM 1279 C CA . PRO A 1 172 ? -3.160 22.301 -9.402 1.00 97.81 172 PRO A CA 1
ATOM 1280 C C . PRO A 1 172 ? -2.550 23.432 -8.565 1.00 97.81 172 PRO A C 1
ATOM 1282 O O . PRO A 1 172 ? -3.248 24.028 -7.749 1.00 97.81 172 PRO A O 1
ATOM 1285 N N . SER A 1 173 ? -1.309 23.847 -8.846 1.00 97.50 173 SER A N 1
ATOM 1286 C CA . SER A 1 173 ? -0.646 24.971 -8.168 1.00 97.50 173 SER A CA 1
ATOM 1287 C C . SER A 1 173 ? -1.382 26.309 -8.272 1.00 97.50 173 SER A C 1
ATOM 1289 O O . SER A 1 173 ? -1.087 27.230 -7.516 1.00 97.50 173 SER A O 1
ATOM 1291 N N . SER A 1 174 ? -2.267 26.464 -9.261 1.00 97.50 174 SER A N 1
ATOM 1292 C CA . SER A 1 174 ? -3.074 27.672 -9.478 1.00 97.50 174 SER A CA 1
ATOM 1293 C C . SER A 1 174 ? -4.393 27.666 -8.701 1.00 97.50 174 SER A C 1
ATOM 1295 O O . SER A 1 174 ? -5.162 28.629 -8.791 1.00 97.50 174 SER A O 1
ATOM 1297 N N . GLY A 1 175 ? -4.644 26.589 -7.947 1.00 98.06 175 GLY A N 1
ATOM 1298 C CA . GLY A 1 175 ? -5.807 26.397 -7.098 1.00 98.06 175 GLY A CA 1
ATOM 1299 C C . GLY A 1 175 ? -6.186 27.663 -6.338 1.00 98.06 175 GLY A C 1
ATOM 1300 O O . GLY A 1 175 ? -5.393 28.190 -5.560 1.00 98.06 175 GLY A O 1
ATOM 1301 N N . SER A 1 176 ? -7.393 28.172 -6.574 1.00 98.19 176 SER A N 1
ATOM 1302 C CA . SER A 1 176 ? -7.921 29.351 -5.880 1.00 98.19 176 SER A CA 1
ATOM 1303 C C . SER A 1 176 ? -9.439 29.294 -5.788 1.00 98.19 176 SER A C 1
ATOM 1305 O O . SER A 1 176 ? -10.109 28.879 -6.734 1.00 98.19 176 SER A O 1
ATOM 1307 N N . PHE A 1 177 ? -9.991 29.715 -4.650 1.00 98.31 177 PHE A N 1
ATOM 1308 C CA . PHE A 1 177 ? -11.438 29.810 -4.458 1.00 98.31 177 PHE A CA 1
ATOM 1309 C C . PHE A 1 177 ? -12.056 30.897 -5.344 1.00 98.31 177 PHE A C 1
ATOM 1311 O O . PHE A 1 177 ? -11.402 31.891 -5.668 1.00 98.31 177 PHE A O 1
ATOM 1318 N N . ASP A 1 178 ? -13.322 30.720 -5.733 1.00 97.06 178 ASP A N 1
ATOM 1319 C CA . ASP A 1 178 ? -14.051 31.751 -6.471 1.00 97.06 178 ASP A CA 1
ATOM 1320 C C . ASP A 1 178 ? -14.153 33.039 -5.643 1.00 97.06 178 ASP A C 1
ATOM 1322 O O . ASP A 1 178 ? -14.652 32.998 -4.511 1.00 97.06 178 ASP A O 1
ATOM 1326 N N . PRO A 1 179 ? -13.706 34.194 -6.184 1.00 95.88 179 PRO A N 1
ATOM 1327 C CA . PRO A 1 179 ? -13.808 35.469 -5.493 1.00 95.88 179 PRO A CA 1
ATOM 1328 C C . PRO A 1 179 ? -15.221 35.796 -5.001 1.00 95.88 179 PRO A C 1
ATOM 1330 O O . PRO A 1 179 ? -15.346 36.486 -3.988 1.00 95.88 179 PRO A O 1
ATOM 1333 N N . ALA A 1 180 ? -16.265 35.272 -5.659 1.00 93.94 180 ALA A N 1
ATOM 1334 C CA . ALA A 1 180 ? -17.660 35.414 -5.246 1.00 93.94 180 ALA A CA 1
ATOM 1335 C C . ALA A 1 180 ? -17.945 34.867 -3.835 1.00 93.94 180 ALA A C 1
ATOM 1337 O O . ALA A 1 180 ? -18.891 35.315 -3.192 1.00 93.94 180 ALA A O 1
ATOM 1338 N N . PHE A 1 181 ? -17.123 33.939 -3.334 1.00 94.06 181 PHE A N 1
ATOM 1339 C CA . PHE A 1 181 ? -17.269 33.338 -2.007 1.00 94.06 181 PHE A CA 1
ATOM 1340 C C . PHE A 1 181 ? -16.250 33.855 -0.988 1.00 94.06 181 PHE A C 1
ATOM 1342 O O . PHE A 1 181 ? -16.230 33.352 0.130 1.00 94.06 181 PHE A O 1
ATOM 1349 N N . SER A 1 182 ? -15.407 34.839 -1.332 1.00 91.88 182 SER A N 1
ATOM 1350 C CA . SER A 1 182 ? -14.236 35.228 -0.522 1.00 91.88 182 SER A CA 1
ATOM 1351 C C . SER A 1 182 ? -14.560 35.514 0.945 1.00 91.88 182 SER A C 1
ATOM 1353 O O . SER A 1 182 ? -13.862 35.021 1.829 1.00 91.88 182 SER A O 1
ATOM 1355 N N . ASP A 1 183 ? -15.602 36.303 1.216 1.00 92.38 183 ASP A N 1
ATOM 1356 C CA . ASP A 1 183 ? -15.945 36.708 2.584 1.00 92.38 183 ASP A CA 1
ATOM 1357 C C . ASP A 1 183 ? -16.471 35.522 3.400 1.00 92.38 183 ASP A C 1
ATOM 1359 O O . ASP A 1 183 ? -16.000 35.271 4.511 1.00 92.38 183 ASP A O 1
ATOM 1363 N N . THR A 1 184 ? -17.375 34.730 2.818 1.00 96.00 184 THR A N 1
ATOM 1364 C CA . THR A 1 184 ? -17.884 33.506 3.446 1.00 96.00 184 THR A CA 1
ATOM 1365 C C . THR A 1 184 ? -16.774 32.476 3.648 1.00 96.00 184 THR A C 1
ATOM 1367 O O . THR A 1 184 ? -16.693 31.878 4.716 1.00 96.00 184 THR A O 1
ATOM 1370 N N . MET A 1 185 ? -15.884 32.296 2.667 1.00 97.62 185 MET A N 1
ATOM 1371 C CA . MET A 1 185 ? -14.762 31.358 2.737 1.00 97.62 185 MET A CA 1
ATOM 1372 C C . MET A 1 185 ? -13.765 31.768 3.825 1.00 97.62 185 MET A C 1
ATOM 1374 O O . MET A 1 185 ? -13.322 30.920 4.588 1.00 97.62 185 MET A O 1
ATOM 1378 N N . LYS A 1 186 ? -13.467 33.065 3.985 1.00 97.06 186 LYS A N 1
ATOM 1379 C CA . LYS A 1 186 ? -12.642 33.552 5.107 1.00 97.06 186 LYS A CA 1
ATOM 1380 C C . LYS A 1 186 ? -13.263 33.209 6.460 1.00 97.06 186 LYS A C 1
ATOM 1382 O O . LYS A 1 186 ? -12.562 32.697 7.329 1.00 97.06 186 LYS A O 1
ATOM 1387 N N . GLY A 1 187 ? -14.563 33.471 6.631 1.00 97.81 187 GLY A N 1
ATOM 1388 C CA . GLY A 1 187 ? -15.282 33.133 7.864 1.00 97.81 187 GLY A CA 1
ATOM 1389 C C . GLY A 1 187 ? -15.285 31.628 8.142 1.00 97.81 187 GLY A C 1
ATOM 1390 O O . GLY A 1 187 ? -14.999 31.201 9.258 1.00 97.81 187 GLY A O 1
ATOM 1391 N N . LEU A 1 188 ? -15.528 30.824 7.106 1.00 98.62 188 LEU A N 1
ATOM 1392 C CA . LEU A 1 188 ? -15.506 29.368 7.179 1.00 98.62 188 LEU A CA 1
ATOM 1393 C C . LEU A 1 188 ? -14.123 28.833 7.573 1.00 98.62 188 LEU A C 1
ATOM 1395 O O . LEU A 1 188 ? -14.017 28.055 8.515 1.00 98.62 188 LEU A O 1
ATOM 1399 N N . LEU A 1 189 ? -13.059 29.245 6.880 1.00 98.44 189 LEU A N 1
ATOM 1400 C CA . LEU A 1 189 ? -11.701 28.771 7.161 1.00 98.44 189 LEU A CA 1
ATOM 1401 C C . LEU A 1 189 ? -11.223 29.211 8.549 1.00 98.44 189 LEU A C 1
ATOM 1403 O O . LEU A 1 189 ? -10.545 28.438 9.222 1.00 98.44 189 LEU A O 1
ATOM 1407 N N . GLY A 1 190 ? -11.619 30.404 9.006 1.00 98.06 190 GLY A N 1
ATOM 1408 C CA . GLY A 1 190 ? -11.415 30.835 10.391 1.00 98.06 190 GLY A CA 1
ATOM 1409 C C . GLY A 1 190 ? -12.067 29.873 11.386 1.00 98.06 190 GLY A C 1
ATOM 1410 O O . GLY A 1 190 ? -11.389 29.331 12.254 1.00 98.06 190 GLY A O 1
ATOM 1411 N N . PHE A 1 191 ? -13.351 29.561 11.189 1.00 98.56 191 PHE A N 1
ATOM 1412 C CA . PHE A 1 191 ? -14.069 28.592 12.019 1.00 98.56 191 PHE A CA 1
ATOM 1413 C C . PHE A 1 191 ? -13.405 27.202 12.028 1.00 98.56 191 PHE A C 1
ATOM 1415 O O . PHE A 1 191 ? -13.257 26.582 13.086 1.00 98.56 191 PHE A O 1
ATOM 1422 N N . LEU A 1 192 ? -13.006 26.689 10.859 1.00 98.56 192 LEU A N 1
ATOM 1423 C CA . LEU A 1 192 ? -12.390 25.364 10.741 1.00 98.56 192 LEU A CA 1
ATOM 1424 C C . LEU A 1 192 ? -11.053 25.298 11.490 1.00 98.56 192 LEU A C 1
ATOM 1426 O O . LEU A 1 192 ? -10.813 24.327 12.207 1.00 98.56 192 LEU A O 1
ATOM 1430 N N . LYS A 1 193 ? -10.223 26.346 11.399 1.00 96.38 193 LYS A N 1
ATOM 1431 C CA . LYS A 1 193 ? -8.977 26.460 12.175 1.00 96.38 193 LYS A CA 1
ATOM 1432 C C . LYS A 1 193 ? -9.243 26.489 13.674 1.00 96.38 193 LYS A C 1
ATOM 1434 O O . LYS A 1 193 ? -8.667 25.686 14.404 1.00 96.38 193 LYS A O 1
ATOM 1439 N N . ASP A 1 194 ? -10.150 27.356 14.117 1.00 96.19 194 ASP A N 1
ATOM 1440 C CA . ASP A 1 194 ? -10.444 27.561 15.540 1.00 96.19 194 ASP A CA 1
ATOM 1441 C C . ASP A 1 194 ? -10.981 26.289 16.216 1.00 96.19 194 ASP A C 1
ATOM 1443 O O . ASP A 1 194 ? -10.773 26.062 17.409 1.00 96.19 194 ASP A O 1
ATOM 1447 N N . THR A 1 195 ? -11.659 25.429 15.452 1.00 96.56 195 THR A N 1
ATOM 1448 C CA . THR A 1 195 ? -12.262 24.183 15.951 1.00 96.56 195 THR A CA 1
ATOM 1449 C C . THR A 1 195 ? -11.442 22.926 15.629 1.00 96.56 195 THR A C 1
ATOM 1451 O O . THR A 1 195 ? -11.751 21.828 16.121 1.00 96.56 195 THR A O 1
ATOM 1454 N N . GLY A 1 196 ? -10.385 23.055 14.819 1.00 96.25 196 GLY A N 1
ATOM 1455 C CA . GLY A 1 196 ? -9.639 21.933 14.248 1.00 96.25 196 GLY A CA 1
ATOM 1456 C C . GLY A 1 196 ? -10.548 20.984 13.462 1.00 96.25 196 GLY A C 1
ATOM 1457 O O . GLY A 1 196 ? -10.492 19.771 13.678 1.00 96.25 196 GLY A O 1
ATOM 1458 N N . SER A 1 197 ? -11.461 21.539 12.665 1.00 98.00 197 SER A N 1
ATOM 1459 C CA . SER A 1 197 ? -12.410 20.799 11.827 1.00 98.00 197 SER A CA 1
ATOM 1460 C C . SER A 1 197 ? -11.915 20.739 10.374 1.00 98.00 197 SER A C 1
ATOM 1462 O O . SER A 1 197 ? -11.226 21.658 9.931 1.00 98.00 197 SER A O 1
ATOM 1464 N N . PRO A 1 198 ? -12.242 19.678 9.614 1.00 98.00 198 PRO A N 1
ATOM 1465 C CA . PRO A 1 198 ? -11.723 19.507 8.260 1.00 98.00 198 PRO A CA 1
ATOM 1466 C C . PRO A 1 198 ? -12.466 20.369 7.235 1.00 98.00 198 PRO A C 1
ATOM 1468 O O . PRO A 1 198 ? -13.649 20.661 7.404 1.00 98.00 198 PRO A O 1
ATOM 1471 N N . PHE A 1 199 ? -11.805 20.693 6.129 1.00 98.75 199 PHE A N 1
ATOM 1472 C CA . PHE A 1 199 ? -12.426 21.164 4.896 1.00 98.75 199 PHE A CA 1
ATOM 1473 C C . PHE A 1 199 ? -12.892 19.956 4.071 1.00 98.75 199 PHE A C 1
ATOM 1475 O O . PHE A 1 199 ? -12.080 19.115 3.680 1.00 98.75 199 PHE A O 1
ATOM 1482 N N . MET A 1 200 ? -14.199 19.847 3.828 1.00 98.75 200 MET A N 1
ATOM 1483 C CA . MET A 1 200 ? -14.801 18.687 3.168 1.00 98.75 200 MET A CA 1
ATOM 1484 C C . MET A 1 200 ? -15.172 19.003 1.711 1.00 98.75 200 MET A C 1
ATOM 1486 O O . MET A 1 200 ? -15.888 19.968 1.452 1.00 98.75 200 MET A O 1
ATOM 1490 N N . ILE A 1 201 ? -14.699 18.199 0.754 1.00 98.62 201 ILE A N 1
ATOM 1491 C CA . ILE A 1 201 ? -14.796 18.485 -0.693 1.00 98.62 201 ILE A CA 1
ATOM 1492 C C . ILE A 1 201 ? -15.184 17.243 -1.510 1.00 98.62 201 ILE A C 1
ATOM 1494 O O . ILE A 1 201 ? -14.818 16.127 -1.144 1.00 98.62 201 ILE A O 1
ATOM 1498 N N . ASN A 1 202 ? -15.883 17.444 -2.630 1.00 98.38 202 ASN A N 1
ATOM 1499 C CA . ASN A 1 202 ? -16.362 16.405 -3.546 1.00 98.38 202 ASN A CA 1
ATOM 1500 C C . ASN A 1 202 ? -15.614 16.423 -4.908 1.00 98.38 202 ASN A C 1
ATOM 1502 O O . ASN A 1 202 ? -16.140 16.953 -5.894 1.00 98.38 202 ASN A O 1
ATOM 1506 N N . PRO A 1 203 ? -14.371 15.911 -5.003 1.00 97.88 203 PRO A N 1
ATOM 1507 C CA . PRO A 1 203 ? -13.651 15.744 -6.261 1.00 97.88 203 PRO A CA 1
ATOM 1508 C C . PRO A 1 203 ? -14.192 14.548 -7.051 1.00 97.88 203 PRO A C 1
ATOM 1510 O O . PRO A 1 203 ? -14.189 13.420 -6.570 1.00 97.88 203 PRO A O 1
ATOM 1513 N N . TYR A 1 204 ? -14.604 14.770 -8.297 1.00 97.62 204 TYR A N 1
ATOM 1514 C CA . TYR A 1 204 ? -15.120 13.717 -9.175 1.00 97.62 204 TYR A CA 1
ATOM 1515 C C . TYR A 1 204 ? -14.352 13.674 -10.507 1.00 97.62 204 TYR A C 1
ATOM 1517 O O . TYR A 1 204 ? -14.723 14.357 -11.470 1.00 97.62 204 TYR A O 1
ATOM 1525 N N . PRO A 1 205 ? -13.314 12.824 -10.618 1.00 98.19 205 PRO A N 1
ATOM 1526 C CA . PRO A 1 205 ? -12.653 12.526 -11.890 1.00 98.19 205 PRO A CA 1
ATOM 1527 C C . PRO A 1 205 ? -13.603 11.997 -12.977 1.00 98.19 205 PRO A C 1
ATOM 1529 O O . PRO A 1 205 ? -13.344 12.192 -14.165 1.00 98.19 205 PRO A O 1
ATOM 1532 N N . PHE A 1 206 ? -14.720 11.375 -12.581 1.00 97.69 206 PHE A N 1
ATOM 1533 C CA . PHE A 1 206 ? -15.785 10.922 -13.480 1.00 97.69 206 PHE A CA 1
ATOM 1534 C C . PHE A 1 206 ? -16.361 12.065 -14.336 1.00 97.69 206 PHE A C 1
ATOM 1536 O O . PHE A 1 206 ? -16.355 11.974 -15.564 1.00 97.69 206 PHE A O 1
ATOM 1543 N N . PHE A 1 207 ? -16.775 13.179 -13.720 1.00 94.06 207 PHE A N 1
ATOM 1544 C CA . PHE A 1 207 ? -17.332 14.328 -14.448 1.00 94.06 207 PHE A CA 1
ATOM 1545 C C . PHE A 1 207 ? -16.279 15.055 -15.299 1.00 94.06 207 PHE A C 1
ATOM 1547 O O . PHE A 1 207 ? -16.589 15.568 -16.379 1.00 94.06 207 PHE A O 1
ATOM 1554 N N . ALA A 1 208 ? -15.018 15.053 -14.854 1.00 93.38 208 ALA A N 1
ATOM 1555 C CA . ALA A 1 208 ? -13.910 15.575 -15.650 1.00 93.38 208 ALA A CA 1
ATOM 1556 C C . ALA A 1 208 ? -13.720 14.761 -16.943 1.00 93.38 208 ALA A C 1
ATOM 1558 O O . ALA A 1 208 ? -13.576 15.339 -18.017 1.00 93.38 208 ALA A O 1
ATOM 1559 N N . TYR A 1 209 ? -13.810 13.428 -16.863 1.00 97.06 209 TYR A N 1
ATOM 1560 C CA . TYR A 1 209 ? -13.764 12.567 -18.046 1.00 97.06 209 TYR A CA 1
ATOM 1561 C C . TYR A 1 209 ? -14.993 12.730 -18.951 1.00 97.06 209 TYR A C 1
ATOM 1563 O O . TYR A 1 209 ? -14.845 12.772 -20.168 1.00 97.06 209 TYR A O 1
ATOM 1571 N N . GLN A 1 210 ? -16.200 12.878 -18.394 1.00 93.31 210 GLN A N 1
ATOM 1572 C CA . GLN A 1 210 ? -17.396 13.155 -19.205 1.00 93.31 210 GLN A CA 1
ATOM 1573 C C . GLN A 1 210 ? -17.250 14.433 -20.042 1.00 93.31 210 GLN A C 1
ATOM 1575 O O . GLN A 1 210 ? -17.710 14.484 -21.183 1.00 93.31 210 GLN A O 1
ATOM 1580 N N . SER A 1 211 ? -16.586 15.447 -19.485 1.00 92.12 211 SER A N 1
ATOM 1581 C CA . SER A 1 211 ? -16.325 16.719 -20.166 1.00 92.12 211 SER A CA 1
ATOM 1582 C C . SER A 1 211 ? -15.211 16.618 -21.215 1.00 92.12 211 SER A C 1
ATOM 1584 O O . SER A 1 211 ? -15.201 17.386 -22.176 1.00 92.12 211 SER A O 1
ATOM 1586 N N . ASP A 1 212 ? -14.288 15.670 -21.049 1.00 93.81 212 ASP A N 1
ATOM 1587 C CA . ASP A 1 212 ? -13.154 15.442 -21.939 1.00 93.81 212 ASP A CA 1
ATOM 1588 C C . ASP A 1 212 ? -12.896 13.934 -22.162 1.00 93.81 212 ASP A C 1
ATOM 1590 O O . ASP A 1 212 ? -12.005 13.341 -21.539 1.00 93.81 212 ASP A O 1
ATOM 1594 N N . PRO A 1 213 ? -13.659 13.283 -23.062 1.00 94.56 213 PRO A N 1
ATOM 1595 C CA . PRO A 1 213 ? -13.710 11.826 -23.171 1.00 94.56 213 PRO A CA 1
ATOM 1596 C C . PRO A 1 213 ? -12.526 11.206 -23.934 1.00 94.56 213 PRO A C 1
ATOM 1598 O O . PRO A 1 213 ? -12.661 10.164 -24.584 1.00 94.56 213 PRO A O 1
ATOM 1601 N N . ARG A 1 214 ? -11.346 11.827 -23.882 1.00 94.25 214 ARG A N 1
ATOM 1602 C CA . ARG A 1 214 ? -10.144 11.329 -24.557 1.00 94.25 214 ARG A CA 1
ATOM 1603 C C . ARG A 1 214 ? -9.509 10.159 -23.786 1.00 94.25 214 ARG A C 1
ATOM 1605 O O . ARG A 1 214 ? -9.537 10.158 -22.552 1.00 94.25 214 ARG A O 1
ATOM 1612 N N . PRO A 1 215 ? -8.904 9.165 -24.465 1.00 88.69 215 PRO A N 1
ATOM 1613 C CA . PRO A 1 215 ? -8.297 8.007 -23.799 1.00 88.69 215 PRO A CA 1
ATOM 1614 C C . PRO A 1 215 ? -7.235 8.366 -22.748 1.00 88.69 215 PRO A C 1
ATOM 1616 O O . PRO A 1 215 ? -7.176 7.746 -21.689 1.00 88.69 215 PRO A O 1
ATOM 1619 N N . GLU A 1 216 ? -6.421 9.392 -22.997 1.00 85.94 216 GLU A N 1
ATOM 1620 C CA . GLU A 1 216 ? -5.404 9.873 -22.059 1.00 85.94 216 GLU A CA 1
ATOM 1621 C C . GLU A 1 216 ? -5.990 10.558 -20.819 1.00 85.94 216 GLU A C 1
ATOM 1623 O O . GLU A 1 216 ? -5.317 10.639 -19.789 1.00 85.94 216 GLU A O 1
ATOM 1628 N N . THR A 1 217 ? -7.217 11.074 -20.911 1.00 93.19 217 THR A N 1
ATOM 1629 C CA . THR A 1 217 ? -7.961 11.626 -19.774 1.00 93.19 217 THR A CA 1
ATOM 1630 C C . THR A 1 217 ? -8.600 10.491 -18.985 1.00 93.19 217 THR A C 1
ATOM 1632 O O . THR A 1 217 ? -8.503 10.485 -17.763 1.00 93.19 217 THR A O 1
ATOM 1635 N N . LEU A 1 218 ? -9.133 9.464 -19.660 1.00 93.25 218 LEU A N 1
ATOM 1636 C CA . LEU A 1 218 ? -9.638 8.259 -18.996 1.00 93.25 218 LEU A CA 1
ATOM 1637 C C . LEU A 1 218 ? -8.547 7.579 -18.163 1.00 93.25 218 LEU A C 1
ATOM 1639 O O . LEU A 1 218 ? -8.745 7.335 -16.977 1.00 93.25 218 LEU A O 1
ATOM 1643 N N . ALA A 1 219 ? -7.376 7.325 -18.756 1.00 83.38 219 ALA A N 1
ATOM 1644 C CA . ALA A 1 219 ? -6.268 6.684 -18.053 1.00 83.38 219 ALA A CA 1
ATOM 1645 C C . ALA A 1 219 ? -5.817 7.501 -16.827 1.00 83.38 219 ALA A C 1
ATOM 1647 O O . ALA A 1 219 ? -5.581 6.940 -15.757 1.00 83.38 219 ALA A O 1
ATOM 1648 N N . PHE A 1 220 ? -5.770 8.829 -16.964 1.00 94.19 220 PHE A N 1
ATOM 1649 C CA . PHE A 1 220 ? -5.444 9.755 -15.879 1.00 94.19 220 PHE A CA 1
ATOM 1650 C C . PHE A 1 220 ? -6.508 9.764 -14.767 1.00 94.19 220 PHE A C 1
ATOM 1652 O O . PHE A 1 220 ? -6.167 9.793 -13.586 1.00 94.19 220 PHE A O 1
ATOM 1659 N N . CYS A 1 221 ? -7.796 9.677 -15.105 1.00 96.50 221 CYS A N 1
ATOM 1660 C CA . CYS A 1 221 ? -8.865 9.592 -14.111 1.00 96.50 221 CYS A CA 1
ATOM 1661 C C . CYS A 1 221 ? -8.931 8.225 -13.412 1.00 96.50 221 CYS A C 1
ATOM 1663 O O . CYS A 1 221 ? -9.280 8.167 -12.239 1.00 96.50 221 CYS A O 1
ATOM 1665 N N . LEU A 1 222 ? -8.581 7.137 -14.104 1.00 90.00 222 LEU A N 1
ATOM 1666 C CA . LEU A 1 222 ? -8.661 5.763 -13.594 1.00 90.00 222 LEU A CA 1
ATOM 1667 C C . LEU A 1 222 ? -7.382 5.273 -12.892 1.00 90.00 222 LEU A C 1
ATOM 1669 O O . LEU A 1 222 ? -7.280 4.079 -12.614 1.00 90.00 222 LEU A O 1
ATOM 1673 N N . PHE A 1 223 ? -6.406 6.150 -12.619 1.00 89.38 223 PHE A N 1
ATOM 1674 C CA . PHE A 1 223 ? -5.090 5.786 -12.059 1.00 89.38 223 PHE A CA 1
ATOM 1675 C C . PHE A 1 223 ? -4.311 4.765 -12.915 1.00 89.38 223 PHE A C 1
ATOM 1677 O O . PHE A 1 223 ? -3.482 4.007 -12.413 1.00 89.38 223 PHE A O 1
ATOM 1684 N N . GLN A 1 224 ? -4.587 4.707 -14.216 1.00 76.75 224 GLN A N 1
ATOM 1685 C CA . GLN A 1 224 ? -3.892 3.816 -15.141 1.00 76.75 224 GLN A CA 1
ATOM 1686 C C . GLN A 1 224 ? -2.589 4.460 -15.634 1.00 76.75 224 GLN A C 1
ATOM 1688 O O . GLN A 1 224 ? -2.457 5.685 -15.583 1.00 76.75 224 GLN A O 1
ATOM 1693 N N . PRO A 1 225 ? -1.625 3.679 -16.157 1.00 79.00 225 PRO A N 1
ATOM 1694 C CA . PRO A 1 225 ? -0.399 4.228 -16.730 1.00 79.00 225 PRO A CA 1
ATOM 1695 C C . PRO A 1 225 ? -0.685 5.305 -17.784 1.00 79.00 225 PRO A C 1
ATOM 1697 O O . PRO A 1 225 ? -1.416 5.080 -18.746 1.00 79.00 225 PRO A O 1
ATOM 1700 N N . ASN A 1 226 ? -0.106 6.488 -17.596 1.00 87.38 226 ASN A N 1
ATOM 1701 C CA . ASN A 1 226 ? -0.253 7.635 -18.486 1.00 87.38 226 ASN A CA 1
ATOM 1702 C C . ASN A 1 226 ? 0.987 8.543 -18.375 1.00 87.38 226 ASN A C 1
ATOM 1704 O O . ASN A 1 226 ? 1.863 8.303 -17.548 1.00 87.38 226 ASN A O 1
ATOM 1708 N N . SER A 1 227 ? 1.090 9.577 -19.212 1.00 82.31 227 SER A N 1
ATOM 1709 C CA . SER A 1 227 ? 2.232 10.510 -19.210 1.00 82.31 227 SER A CA 1
ATOM 1710 C C . SER A 1 227 ? 2.258 11.483 -18.022 1.00 82.31 227 SER A C 1
ATOM 1712 O O . SER A 1 227 ? 3.223 12.226 -17.853 1.00 82.31 227 SER A O 1
ATOM 1714 N N . GLY A 1 228 ? 1.192 11.517 -17.227 1.00 83.88 228 GLY A N 1
ATOM 1715 C CA . GLY A 1 228 ? 0.923 12.537 -16.228 1.00 83.88 228 GLY A CA 1
ATOM 1716 C C . GLY A 1 228 ? 0.485 13.873 -16.829 1.00 83.88 228 GLY A C 1
ATOM 1717 O O . GLY A 1 228 ? 0.307 14.018 -18.048 1.00 83.88 228 GLY A O 1
ATOM 1718 N N . ARG A 1 229 ? 0.265 14.847 -15.948 1.00 89.62 229 ARG A N 1
ATOM 1719 C CA . ARG A 1 229 ? 0.038 16.260 -16.257 1.00 89.62 229 ARG A CA 1
ATOM 1720 C C . ARG A 1 229 ? 1.057 17.077 -15.472 1.00 89.62 229 ARG A C 1
ATOM 1722 O O . ARG A 1 229 ? 1.044 17.080 -14.240 1.00 89.62 229 ARG A O 1
ATOM 1729 N N . PHE A 1 230 ? 1.951 17.742 -16.198 1.00 92.00 230 PHE A N 1
ATOM 1730 C CA . PHE A 1 230 ? 3.011 18.535 -15.596 1.00 92.00 230 PHE A CA 1
ATOM 1731 C C . PHE A 1 230 ? 2.482 19.897 -15.153 1.00 92.00 230 PHE A C 1
ATOM 1733 O O . PHE A 1 230 ? 1.962 20.670 -15.956 1.00 92.00 230 PHE A O 1
ATOM 1740 N N . ASP A 1 231 ? 2.664 20.188 -13.875 1.00 93.56 231 ASP A N 1
ATOM 1741 C CA . ASP A 1 231 ? 2.378 21.465 -13.255 1.00 93.56 231 ASP A CA 1
ATOM 1742 C C . ASP A 1 231 ? 3.675 22.275 -13.143 1.00 93.56 231 ASP A C 1
ATOM 1744 O O . ASP A 1 231 ? 4.557 21.979 -12.335 1.00 93.56 231 ASP A O 1
ATOM 1748 N N . SER A 1 232 ? 3.789 23.332 -13.948 1.00 88.44 232 SER A N 1
ATOM 1749 C CA . SER A 1 232 ? 4.965 24.203 -13.951 1.00 88.44 232 SER A CA 1
ATOM 1750 C C . SER A 1 232 ? 5.114 25.062 -12.694 1.00 88.44 232 SER A C 1
ATOM 1752 O O . SER A 1 232 ? 6.213 25.543 -12.430 1.00 88.44 232 SER A O 1
ATOM 1754 N N . GLY A 1 233 ? 4.032 25.307 -11.948 1.00 84.12 233 GLY A N 1
ATOM 1755 C CA . GLY A 1 233 ? 4.075 26.126 -10.738 1.00 84.12 233 GLY A CA 1
ATOM 1756 C C . GLY A 1 233 ? 4.661 25.374 -9.545 1.00 84.12 233 GLY A C 1
ATOM 1757 O O . GLY A 1 233 ? 5.360 25.973 -8.731 1.00 84.12 233 GLY A O 1
ATOM 1758 N N . THR A 1 234 ? 4.435 24.060 -9.470 1.00 84.94 234 THR A N 1
ATOM 1759 C CA . THR A 1 234 ? 4.996 23.186 -8.419 1.00 84.94 234 THR A CA 1
ATOM 1760 C C . THR A 1 234 ? 6.142 22.294 -8.898 1.00 84.94 234 THR A C 1
ATOM 1762 O O . THR A 1 234 ? 6.839 21.708 -8.073 1.00 84.94 234 THR A O 1
ATOM 1765 N N . ASN A 1 235 ? 6.376 22.204 -10.212 1.00 86.31 235 ASN A N 1
ATOM 1766 C CA . ASN A 1 235 ? 7.291 21.247 -10.842 1.00 86.31 235 ASN A CA 1
ATOM 1767 C C . ASN A 1 235 ? 6.930 19.779 -10.529 1.00 86.31 235 ASN A C 1
ATOM 1769 O O . ASN A 1 235 ? 7.802 18.912 -10.441 1.00 86.31 235 ASN A O 1
ATOM 1773 N N . ILE A 1 236 ? 5.636 19.505 -10.350 1.00 87.31 236 ILE A N 1
ATOM 1774 C CA . ILE A 1 236 ? 5.088 18.175 -10.073 1.00 87.31 236 ILE A CA 1
ATOM 1775 C C . ILE A 1 236 ? 4.468 17.629 -11.356 1.00 87.31 236 ILE A C 1
ATOM 1777 O O . ILE A 1 236 ? 3.748 18.332 -12.059 1.00 87.31 236 ILE A O 1
ATOM 1781 N N . ASN A 1 237 ? 4.723 16.358 -11.663 1.00 90.38 237 ASN A N 1
ATOM 1782 C CA . ASN A 1 237 ? 3.977 15.646 -12.696 1.00 90.38 237 ASN A CA 1
ATOM 1783 C C . ASN A 1 237 ? 2.900 14.791 -12.027 1.00 90.38 237 ASN A C 1
ATOM 1785 O O . ASN A 1 237 ? 3.202 13.724 -11.492 1.00 90.38 237 ASN A O 1
ATOM 1789 N N . TYR A 1 238 ? 1.658 15.268 -12.030 1.00 91.69 238 TYR A N 1
ATOM 1790 C CA . TYR A 1 238 ? 0.538 14.532 -11.449 1.00 91.69 238 TYR A CA 1
ATOM 1791 C C . TYR A 1 238 ? 0.240 13.311 -12.306 1.00 91.69 238 TYR A C 1
ATOM 1793 O O . TYR A 1 238 ? 0.107 13.435 -13.520 1.00 91.69 238 TYR A O 1
ATOM 1801 N N . MET A 1 239 ? 0.120 12.137 -11.685 1.00 95.00 239 MET A N 1
ATOM 1802 C CA . MET A 1 239 ? -0.093 10.870 -12.401 1.00 95.00 239 MET A CA 1
ATOM 1803 C C . MET A 1 239 ? -1.553 10.416 -12.413 1.00 95.00 239 MET A C 1
ATOM 1805 O O . MET A 1 239 ? -1.901 9.510 -13.167 1.00 95.00 239 MET A O 1
ATOM 1809 N N . ASN A 1 240 ? -2.415 11.043 -11.613 1.00 96.81 240 ASN A N 1
ATOM 1810 C CA . ASN A 1 240 ? -3.851 10.804 -11.629 1.00 96.81 240 ASN A CA 1
ATOM 1811 C C . ASN A 1 240 ? -4.643 12.088 -11.317 1.00 96.81 240 ASN A C 1
ATOM 1813 O O . ASN A 1 240 ? -4.119 13.031 -10.721 1.00 96.81 240 ASN A O 1
ATOM 1817 N N . MET A 1 241 ? -5.908 12.114 -11.742 1.00 98.12 241 MET A N 1
ATOM 1818 C CA . MET A 1 241 ? -6.802 13.269 -11.589 1.00 98.12 241 MET A CA 1
ATOM 1819 C C . MET A 1 241 ? -7.218 13.517 -10.135 1.00 98.12 241 MET A C 1
ATOM 1821 O O . MET A 1 241 ? -7.434 14.664 -9.757 1.00 98.12 241 MET A O 1
ATOM 1825 N N . PHE A 1 242 ? -7.345 12.464 -9.326 1.00 98.62 242 PHE A N 1
ATOM 1826 C CA . PHE A 1 242 ? -7.754 12.589 -7.927 1.00 98.62 242 PHE A CA 1
ATOM 1827 C C . PHE A 1 242 ? -6.747 13.433 -7.136 1.00 98.62 242 PHE A C 1
ATOM 1829 O O . PHE A 1 242 ? -7.133 14.441 -6.547 1.00 98.62 242 PHE A O 1
ATOM 1836 N N . ASP A 1 243 ? -5.459 13.095 -7.225 1.00 98.00 243 ASP A N 1
ATOM 1837 C CA . ASP A 1 243 ? -4.372 13.845 -6.592 1.00 98.00 243 ASP A CA 1
ATOM 1838 C C . ASP A 1 243 ? -4.345 15.292 -7.079 1.00 98.00 243 ASP A C 1
ATOM 1840 O O . ASP A 1 243 ? -4.245 16.211 -6.274 1.00 98.00 243 ASP A O 1
ATOM 1844 N N . ALA A 1 244 ? -4.492 15.504 -8.390 1.00 97.94 244 ALA A N 1
ATOM 1845 C CA . ALA A 1 244 ? -4.507 16.840 -8.979 1.00 97.94 244 ALA A CA 1
ATOM 1846 C C . ALA A 1 244 ? -5.671 17.701 -8.453 1.00 97.94 244 ALA A C 1
ATOM 1848 O O . ALA A 1 244 ? -5.475 18.869 -8.123 1.00 97.94 244 ALA A O 1
ATOM 1849 N N . GLN A 1 245 ? -6.878 17.135 -8.339 1.00 98.56 245 GLN A N 1
ATOM 1850 C CA . GLN A 1 245 ? -8.052 17.846 -7.821 1.00 98.56 245 GLN A CA 1
ATOM 1851 C C . GLN A 1 245 ? -7.919 18.157 -6.328 1.00 98.56 245 GLN A C 1
ATOM 1853 O O . GLN A 1 245 ? -8.228 19.269 -5.901 1.00 98.56 245 GLN A O 1
ATOM 1858 N N . VAL A 1 246 ? -7.441 17.198 -5.536 1.00 98.62 246 VAL A N 1
ATOM 1859 C CA . VAL A 1 246 ? -7.236 17.383 -4.097 1.00 98.62 246 VAL A CA 1
ATOM 1860 C C . VAL A 1 246 ? -6.118 18.400 -3.826 1.00 98.62 246 VAL A C 1
ATOM 1862 O O . VAL A 1 246 ? -6.271 19.266 -2.962 1.00 98.62 246 VAL A O 1
ATOM 1865 N N . ASP A 1 247 ? -5.035 18.380 -4.602 1.00 98.44 247 ASP A N 1
ATOM 1866 C CA . ASP A 1 247 ? -3.946 19.349 -4.461 1.00 98.44 247 ASP A CA 1
ATOM 1867 C C . ASP A 1 247 ? -4.308 20.742 -4.975 1.00 98.44 247 ASP A C 1
ATOM 1869 O O . ASP A 1 247 ? -3.843 21.727 -4.406 1.00 98.44 247 ASP A O 1
ATOM 1873 N N . ALA A 1 248 ? -5.222 20.865 -5.941 1.00 98.75 248 ALA A N 1
ATOM 1874 C CA . ALA A 1 248 ? -5.802 22.160 -6.290 1.00 98.75 248 ALA A CA 1
ATOM 1875 C C . ALA A 1 248 ? -6.549 22.792 -5.100 1.00 98.75 248 ALA A C 1
ATOM 1877 O O . ALA A 1 248 ? -6.453 23.999 -4.863 1.00 98.75 248 ALA A O 1
ATOM 1878 N N . VAL A 1 249 ? -7.250 21.982 -4.299 1.00 98.69 249 VAL A N 1
ATOM 1879 C CA . VAL A 1 249 ? -7.887 22.446 -3.055 1.00 98.69 249 VAL A CA 1
ATOM 1880 C C . VAL A 1 249 ? -6.828 22.830 -2.024 1.00 98.69 249 VAL A C 1
ATOM 1882 O O . VAL A 1 249 ? -6.943 23.886 -1.403 1.00 98.69 249 VAL A O 1
ATOM 1885 N N . ARG A 1 250 ? -5.764 22.029 -1.866 1.00 98.19 250 ARG A N 1
ATOM 1886 C CA . ARG A 1 250 ? -4.638 22.364 -0.977 1.00 98.19 250 ARG A CA 1
ATOM 1887 C C . ARG A 1 250 ? -3.995 23.697 -1.366 1.00 98.19 250 ARG A C 1
ATOM 1889 O O . ARG A 1 250 ? -3.791 24.538 -0.496 1.00 98.19 250 ARG A O 1
ATOM 1896 N N . SER A 1 251 ? -3.738 23.932 -2.650 1.00 98.38 251 SER A N 1
ATOM 1897 C CA . SER A 1 251 ? -3.224 25.212 -3.147 1.00 98.38 251 SER A CA 1
ATOM 1898 C C . SER A 1 251 ? -4.170 26.378 -2.845 1.00 98.38 251 SER A C 1
ATOM 1900 O O . SER A 1 251 ? -3.706 27.421 -2.385 1.00 98.38 251 SER A O 1
ATOM 1902 N N . ALA A 1 252 ? -5.486 26.191 -2.998 1.00 98.56 252 ALA A N 1
ATOM 1903 C CA . ALA A 1 252 ? -6.476 27.218 -2.669 1.00 98.56 252 ALA A CA 1
ATOM 1904 C C . ALA A 1 252 ? -6.523 27.549 -1.167 1.00 98.56 252 ALA A C 1
ATOM 1906 O O . ALA A 1 252 ? -6.620 28.721 -0.799 1.00 98.56 252 ALA A O 1
ATOM 1907 N N . LEU A 1 253 ? -6.412 26.539 -0.296 1.00 98.44 253 LEU A N 1
ATOM 1908 C CA . LEU A 1 253 ? -6.314 26.730 1.155 1.00 98.44 253 LEU A CA 1
ATOM 1909 C C . LEU A 1 253 ? -5.031 27.473 1.538 1.00 98.44 253 LEU A C 1
ATOM 1911 O O . LEU A 1 253 ? -5.084 28.414 2.330 1.00 98.44 253 LEU A O 1
ATOM 1915 N N . ASN A 1 254 ? -3.896 27.100 0.944 1.00 96.62 254 ASN A N 1
ATOM 1916 C CA . ASN A 1 254 ? -2.615 27.763 1.185 1.00 96.62 254 ASN A CA 1
ATOM 1917 C C . ASN A 1 254 ? -2.653 29.235 0.746 1.00 96.62 254 ASN A C 1
ATOM 1919 O O . ASN A 1 254 ? -2.160 30.102 1.457 1.00 96.62 254 ASN A O 1
ATOM 1923 N N . ALA A 1 255 ? -3.314 29.547 -0.374 1.00 96.44 255 ALA A N 1
ATOM 1924 C CA . ALA A 1 255 ? -3.511 30.924 -0.835 1.00 96.44 255 ALA A CA 1
ATOM 1925 C C . ALA A 1 255 ? -4.390 31.780 0.106 1.00 96.44 255 ALA A C 1
ATOM 1927 O O . ALA A 1 255 ? -4.438 33.002 -0.040 1.00 96.44 255 ALA A O 1
ATOM 1928 N N . MET A 1 256 ? -5.082 31.154 1.064 1.00 96.56 256 MET A N 1
ATOM 1929 C CA . MET A 1 256 ? -5.855 31.801 2.129 1.00 96.56 256 MET A CA 1
ATOM 1930 C C . MET A 1 256 ? -5.247 31.550 3.523 1.00 96.56 256 MET A C 1
ATOM 1932 O O . MET A 1 256 ? -5.982 31.482 4.515 1.00 96.56 256 MET A O 1
ATOM 1936 N N . ASP A 1 257 ? -3.925 31.360 3.599 1.00 95.06 257 ASP A N 1
ATOM 1937 C CA . ASP A 1 257 ? -3.144 31.162 4.832 1.00 95.06 257 ASP A CA 1
ATOM 1938 C C . ASP A 1 257 ? -3.671 30.012 5.710 1.00 95.06 257 ASP A C 1
ATOM 1940 O O . ASP A 1 257 ? -3.700 30.107 6.939 1.00 95.06 257 ASP A O 1
ATOM 1944 N N . SER A 1 258 ? -4.226 28.966 5.088 1.00 96.06 258 SER A N 1
ATOM 1945 C CA . SER A 1 258 ? -4.953 27.878 5.754 1.00 96.06 258 SER A CA 1
ATOM 1946 C C . SER A 1 258 ? -4.297 26.511 5.571 1.00 96.06 258 SER A C 1
ATOM 1948 O O . SER A 1 258 ? -4.996 25.512 5.399 1.00 96.06 258 SER A O 1
ATOM 1950 N N . GLU A 1 259 ? -2.963 26.451 5.632 1.00 92.38 259 GLU A N 1
ATOM 1951 C CA . GLU A 1 259 ? -2.215 25.211 5.378 1.00 92.38 259 GLU A CA 1
ATOM 1952 C C . GLU A 1 259 ? -2.515 24.106 6.405 1.00 92.38 259 GLU A C 1
ATOM 1954 O O . GLU A 1 259 ? -2.533 22.929 6.051 1.00 92.38 259 GLU A O 1
ATOM 1959 N N . ASP A 1 260 ? -2.827 24.473 7.650 1.00 90.75 260 ASP A N 1
ATOM 1960 C CA . ASP A 1 260 ? -3.093 23.521 8.740 1.00 90.75 260 ASP A CA 1
ATOM 1961 C C . ASP A 1 260 ? -4.499 22.895 8.697 1.00 90.75 260 ASP A C 1
ATOM 1963 O O . ASP A 1 260 ? -4.796 21.969 9.455 1.00 90.75 260 ASP A O 1
ATOM 1967 N N . VAL A 1 261 ? -5.391 23.382 7.825 1.00 97.06 261 VAL A N 1
ATOM 1968 C CA . VAL A 1 261 ? -6.739 22.815 7.691 1.00 97.06 261 VAL A CA 1
ATOM 1969 C C . VAL A 1 261 ? -6.649 21.472 6.963 1.00 97.06 261 VAL A C 1
ATOM 1971 O O . VAL A 1 261 ? -6.144 21.373 5.840 1.00 97.06 261 VAL A O 1
ATOM 1974 N N . GLU A 1 262 ? -7.134 20.411 7.607 1.00 96.50 262 GLU A N 1
ATOM 1975 C CA . GLU A 1 262 ? -7.188 19.067 7.028 1.00 96.50 262 GLU A CA 1
ATOM 1976 C C . GLU A 1 262 ? -8.203 19.007 5.882 1.00 96.50 262 GLU A C 1
ATOM 1978 O O . GLU A 1 262 ? -9.287 19.574 5.988 1.00 96.50 262 GLU A O 1
ATOM 1983 N N . ILE A 1 263 ? -7.872 18.298 4.800 1.00 98.50 263 ILE A N 1
ATOM 1984 C CA . ILE A 1 263 ? -8.814 18.020 3.710 1.00 98.50 263 ILE A CA 1
ATOM 1985 C C . ILE A 1 263 ? -9.404 16.627 3.917 1.00 98.50 263 ILE A C 1
ATOM 1987 O O . ILE A 1 263 ? -8.674 15.666 4.157 1.00 98.50 263 ILE A O 1
ATOM 1991 N N . VAL A 1 264 ? -10.721 16.523 3.771 1.00 98.56 264 VAL A N 1
ATOM 1992 C CA . VAL A 1 264 ? -11.458 15.259 3.708 1.00 98.56 264 VAL A CA 1
ATOM 1993 C C . VAL A 1 264 ? -12.228 15.228 2.392 1.00 98.56 264 VAL A C 1
ATOM 1995 O O . VAL A 1 264 ? -12.990 16.145 2.085 1.00 98.56 264 VAL A O 1
ATOM 1998 N N . VAL A 1 265 ? -12.066 14.160 1.619 1.00 98.75 265 VAL A N 1
ATOM 1999 C CA . VAL A 1 265 ? -12.875 13.913 0.425 1.00 98.75 265 VAL A CA 1
ATOM 2000 C C . VAL A 1 265 ? -14.216 13.340 0.860 1.00 98.75 265 VAL A C 1
ATOM 2002 O O . VAL A 1 265 ? -14.303 12.189 1.274 1.00 98.75 265 VAL A O 1
ATOM 2005 N N . ALA A 1 266 ? -15.264 14.154 0.812 1.00 98.44 266 ALA A N 1
ATOM 2006 C CA . ALA A 1 266 ? -16.574 13.826 1.364 1.00 98.44 266 ALA A CA 1
ATOM 2007 C C . ALA A 1 266 ? -17.455 12.993 0.434 1.00 98.44 266 ALA A C 1
ATOM 2009 O O . ALA A 1 266 ? -18.405 12.377 0.929 1.00 98.44 266 ALA A O 1
ATOM 2010 N N . GLU A 1 267 ? -17.134 12.981 -0.858 1.00 98.19 267 GLU A N 1
ATOM 2011 C CA . GLU A 1 267 ? -17.694 12.122 -1.896 1.00 98.19 267 GLU A CA 1
ATOM 2012 C C . GLU A 1 267 ? -16.724 12.015 -3.072 1.00 98.19 267 GLU A C 1
ATOM 2014 O O . GLU A 1 267 ? -16.181 13.018 -3.539 1.00 98.19 267 GLU A O 1
ATOM 2019 N N . THR A 1 268 ? -16.569 10.805 -3.594 1.00 98.62 268 THR A N 1
ATOM 2020 C CA . THR A 1 268 ? -16.011 10.566 -4.923 1.00 98.62 268 THR A CA 1
ATOM 2021 C C . THR A 1 268 ? -16.383 9.169 -5.410 1.00 98.62 268 THR A C 1
ATOM 2023 O O . THR A 1 268 ? -16.509 8.247 -4.606 1.00 98.62 268 THR A O 1
ATOM 2026 N N . GLY A 1 269 ? -16.564 8.974 -6.712 1.00 98.12 269 GLY A N 1
ATOM 2027 C CA . GLY A 1 269 ? -16.996 7.687 -7.249 1.00 98.12 269 GLY A CA 1
ATOM 2028 C C . GLY A 1 269 ? -17.100 7.670 -8.765 1.00 98.12 269 GLY A C 1
ATOM 2029 O O . GLY A 1 269 ? -16.807 8.657 -9.444 1.00 98.12 269 GLY A O 1
ATOM 2030 N N . TRP A 1 270 ? -17.538 6.530 -9.295 1.00 98.38 270 TRP A N 1
ATOM 2031 C CA . TRP A 1 270 ? -17.699 6.315 -10.730 1.00 98.38 270 TRP A CA 1
ATOM 2032 C C . TRP A 1 270 ? -18.908 5.422 -11.012 1.00 98.38 270 TRP A C 1
ATOM 2034 O O . TRP A 1 270 ? -18.987 4.304 -10.498 1.00 98.38 270 TRP A O 1
ATOM 2044 N N . ALA A 1 271 ? -19.837 5.900 -11.842 1.00 97.62 271 ALA A N 1
ATOM 2045 C CA . ALA A 1 271 ? -21.050 5.163 -12.178 1.00 97.62 271 ALA A CA 1
ATOM 2046 C C . ALA A 1 271 ? -20.745 3.939 -13.053 1.00 97.62 271 ALA A C 1
ATOM 2048 O O . ALA A 1 271 ? -20.000 4.029 -14.029 1.00 97.62 271 ALA A O 1
ATOM 2049 N N . TYR A 1 272 ? -21.350 2.788 -12.761 1.00 95.69 272 TYR A N 1
ATOM 2050 C CA . TYR A 1 272 ? -21.115 1.564 -13.540 1.00 95.69 272 TYR A CA 1
ATOM 2051 C C . TYR A 1 272 ? -22.082 1.385 -14.719 1.00 95.69 272 TYR A C 1
ATOM 2053 O O . TYR A 1 272 ? -21.893 0.501 -15.558 1.00 95.69 272 TYR A O 1
ATOM 2061 N N . LYS A 1 273 ? -23.124 2.214 -14.789 1.00 94.75 273 LYS A N 1
ATOM 2062 C CA . LYS A 1 273 ? -24.146 2.224 -15.839 1.00 94.75 273 LYS A CA 1
ATOM 2063 C C . LYS A 1 273 ? -24.648 3.655 -16.030 1.00 94.75 273 LYS A C 1
ATOM 2065 O O . LYS A 1 273 ? -24.625 4.426 -15.086 1.00 94.75 273 LYS A O 1
ATOM 2070 N N . GLY A 1 274 ? -25.090 4.004 -17.232 1.00 93.94 274 GLY A N 1
ATOM 2071 C CA . GLY A 1 274 ? -25.686 5.306 -17.538 1.00 93.94 274 GLY A CA 1
ATOM 2072 C C . GLY A 1 274 ? -26.659 5.217 -18.710 1.00 93.94 274 GLY A C 1
ATOM 2073 O O . GLY A 1 274 ? -26.897 4.128 -19.245 1.00 93.94 274 GLY A O 1
ATOM 2074 N N . ASP A 1 275 ? -27.226 6.355 -19.094 1.00 93.88 275 ASP A N 1
ATOM 2075 C CA . ASP A 1 275 ? -28.027 6.490 -20.308 1.00 93.88 275 ASP A CA 1
ATOM 2076 C C . ASP A 1 275 ? -27.148 6.304 -21.556 1.00 93.88 275 ASP A C 1
ATOM 2078 O O . ASP A 1 275 ? -25.927 6.456 -21.526 1.00 93.88 275 ASP A O 1
ATOM 2082 N N . SER A 1 276 ? -27.758 5.983 -22.699 1.00 90.38 276 SER A N 1
ATOM 2083 C CA . SER A 1 276 ? -27.018 5.668 -23.933 1.00 90.38 276 SER A CA 1
ATOM 2084 C C . SER A 1 276 ? -26.171 6.822 -24.489 1.00 90.38 276 SER A C 1
ATOM 2086 O O . SER A 1 276 ? -25.344 6.602 -25.369 1.00 90.38 276 SER A O 1
ATOM 2088 N N . ASN A 1 277 ? -26.422 8.053 -24.041 1.00 90.44 277 ASN A N 1
ATOM 2089 C CA . ASN A 1 277 ? -25.685 9.259 -24.415 1.00 90.44 277 ASN A CA 1
ATOM 2090 C C . ASN A 1 277 ? -24.582 9.632 -23.409 1.00 90.44 277 ASN A C 1
ATOM 2092 O O . ASN A 1 277 ? -23.878 10.613 -23.641 1.00 90.44 277 ASN A O 1
ATOM 2096 N N . GLU A 1 278 ? -24.427 8.887 -22.313 1.00 93.62 278 GLU A N 1
ATOM 2097 C CA . GLU A 1 278 ? -23.397 9.144 -21.311 1.00 93.62 278 GLU A CA 1
ATOM 2098 C C . GLU A 1 278 ? -22.106 8.393 -21.641 1.00 93.62 278 GLU A C 1
ATOM 2100 O O . GLU A 1 278 ? -22.100 7.186 -21.885 1.00 93.62 278 GLU A O 1
ATOM 2105 N N . VAL A 1 279 ? -20.983 9.110 -21.615 1.00 93.56 279 VAL A N 1
ATOM 2106 C CA . VAL A 1 279 ? -19.651 8.536 -21.838 1.00 93.56 279 VAL A CA 1
ATOM 2107 C C . VAL A 1 279 ? -18.988 8.256 -20.497 1.00 93.56 279 VAL A C 1
ATOM 2109 O O . VAL A 1 279 ? -19.009 9.101 -19.611 1.00 93.56 279 VAL A O 1
ATOM 2112 N N . GLY A 1 280 ? -18.385 7.078 -20.335 1.00 93.06 280 GLY A N 1
ATOM 2113 C CA . GLY A 1 280 ? -17.637 6.717 -19.126 1.00 93.06 280 GLY A CA 1
ATOM 2114 C C . GLY A 1 280 ? -18.292 5.687 -18.211 1.00 93.06 280 GLY A C 1
ATOM 2115 O O . GLY A 1 280 ? -17.536 4.842 -17.714 1.00 93.06 280 GLY A O 1
ATOM 2116 N N . PRO A 1 281 ? -19.626 5.668 -18.003 1.00 97.25 281 PRO A N 1
ATOM 2117 C CA . PRO A 1 281 ? -20.239 4.631 -17.191 1.00 97.25 281 PRO A CA 1
ATOM 2118 C C . PRO A 1 281 ? -20.019 3.229 -17.759 1.00 97.25 281 PRO A C 1
ATOM 2120 O O . PRO A 1 281 ? -20.415 2.925 -18.882 1.00 97.25 281 PRO A O 1
ATOM 2123 N N . SER A 1 282 ? -19.368 2.374 -16.978 1.00 94.25 282 SER A N 1
ATOM 2124 C CA . SER A 1 282 ? -19.208 0.941 -17.250 1.00 94.25 282 SER A CA 1
ATOM 2125 C C . SER A 1 282 ? -18.739 0.233 -15.984 1.00 94.25 282 SER A C 1
ATOM 2127 O O . SER A 1 282 ? -18.118 0.855 -15.117 1.00 94.25 282 SER A O 1
ATOM 2129 N N . ILE A 1 283 ? -18.995 -1.072 -15.879 1.00 88.81 283 ILE A N 1
ATOM 2130 C CA . ILE A 1 283 ? -18.497 -1.882 -14.759 1.00 88.81 283 ILE A CA 1
ATOM 2131 C C . ILE A 1 283 ? -16.967 -1.849 -14.727 1.00 88.81 283 ILE A C 1
ATOM 2133 O O . ILE A 1 283 ? -16.378 -1.740 -13.655 1.00 88.81 283 ILE A O 1
ATOM 2137 N N . GLU A 1 284 ? -16.321 -1.902 -15.889 1.00 87.38 284 GLU A N 1
ATOM 2138 C CA . GLU A 1 284 ? -14.869 -1.896 -16.029 1.00 87.38 284 GLU A CA 1
ATOM 2139 C C . GLU A 1 284 ? -14.258 -0.600 -15.488 1.00 87.38 284 GLU A C 1
ATOM 2141 O O . GLU A 1 284 ? -13.346 -0.655 -14.661 1.00 87.38 284 GLU A O 1
ATOM 2146 N N . ASN A 1 285 ? -14.788 0.559 -15.892 1.00 89.50 285 ASN A N 1
ATOM 2147 C CA . ASN A 1 285 ? -14.281 1.851 -15.432 1.00 89.50 285 ASN A CA 1
ATOM 2148 C C . ASN A 1 285 ? -14.608 2.095 -13.957 1.00 89.50 285 ASN A C 1
ATOM 2150 O O . ASN A 1 285 ? -13.746 2.565 -13.219 1.00 89.50 285 ASN A O 1
ATOM 2154 N N . ALA A 1 286 ? -15.811 1.729 -13.504 1.00 89.31 286 ALA A N 1
ATOM 2155 C CA . ALA A 1 286 ? -16.200 1.896 -12.108 1.00 89.31 286 ALA A CA 1
ATOM 2156 C C . ALA A 1 286 ? -15.354 1.030 -11.167 1.00 89.31 286 ALA A C 1
ATOM 2158 O O . ALA A 1 286 ? -14.872 1.501 -10.135 1.00 89.31 286 ALA A O 1
ATOM 2159 N N . LYS A 1 287 ? -15.093 -0.222 -11.564 1.00 84.44 287 LYS A N 1
ATOM 2160 C CA . LYS A 1 287 ? -14.182 -1.121 -10.853 1.00 84.44 287 LYS A CA 1
ATOM 2161 C C . LYS A 1 287 ? -12.750 -0.591 -10.855 1.00 84.44 287 LYS A C 1
ATOM 2163 O O . LYS A 1 287 ? -12.105 -0.630 -9.811 1.00 84.44 287 LYS A O 1
ATOM 2168 N N . ALA A 1 288 ? -12.258 -0.102 -11.996 1.00 73.00 288 ALA A N 1
ATOM 2169 C CA . ALA A 1 288 ? -10.917 0.465 -12.099 1.00 73.00 288 ALA A CA 1
ATOM 2170 C C . ALA A 1 288 ? -10.761 1.697 -11.201 1.00 73.00 288 ALA A C 1
ATOM 2172 O O . ALA A 1 288 ? -9.831 1.748 -10.406 1.00 73.00 288 ALA A O 1
ATOM 2173 N N . TYR A 1 289 ? -11.694 2.648 -11.270 1.00 96.44 289 TYR A N 1
ATOM 2174 C CA . TYR A 1 289 ? -11.646 3.865 -10.469 1.00 96.44 289 TYR A CA 1
ATOM 2175 C C . TYR A 1 289 ? -11.696 3.562 -8.970 1.00 96.44 289 TYR A C 1
ATOM 2177 O O . TYR A 1 289 ? -10.750 3.866 -8.247 1.00 96.44 289 TYR A O 1
ATOM 2185 N N . ASN A 1 290 ? -12.771 2.914 -8.511 1.00 92.25 290 ASN A N 1
ATOM 2186 C CA . ASN A 1 290 ? -12.990 2.669 -7.087 1.00 92.25 290 ASN A CA 1
ATOM 2187 C C . ASN A 1 290 ? -11.925 1.721 -6.513 1.00 92.25 290 ASN A C 1
ATOM 2189 O O . ASN A 1 290 ? -11.422 1.953 -5.415 1.00 92.25 290 ASN A O 1
ATOM 2193 N N . GLY A 1 291 ? -11.529 0.687 -7.264 1.00 81.44 291 GLY A N 1
ATOM 2194 C CA . GLY A 1 291 ? -10.475 -0.243 -6.857 1.00 81.44 291 GLY A CA 1
ATOM 2195 C C . GLY A 1 291 ? -9.098 0.418 -6.758 1.00 81.44 291 GLY A C 1
ATOM 2196 O O . GLY A 1 291 ? -8.409 0.245 -5.751 1.00 81.44 291 GLY A O 1
ATOM 2197 N N . ASN A 1 292 ? -8.708 1.216 -7.758 1.00 81.00 292 ASN A N 1
ATOM 2198 C CA . ASN A 1 292 ? -7.410 1.890 -7.750 1.00 81.00 292 ASN A CA 1
ATOM 2199 C C . ASN A 1 292 ? -7.361 3.043 -6.744 1.00 81.00 292 ASN A C 1
ATOM 2201 O O . ASN A 1 292 ? -6.327 3.234 -6.111 1.00 81.00 292 ASN A O 1
ATOM 2205 N N . LEU A 1 293 ? -8.470 3.757 -6.527 1.00 94.12 293 LEU A N 1
ATOM 2206 C CA . LEU A 1 293 ? -8.576 4.747 -5.458 1.00 94.12 293 LEU A CA 1
ATOM 2207 C C . LEU A 1 293 ? -8.391 4.085 -4.088 1.00 94.12 293 LEU A C 1
ATOM 2209 O O . LEU A 1 293 ? -7.577 4.540 -3.293 1.00 94.12 293 LEU A O 1
ATOM 2213 N N . ILE A 1 294 ? -9.073 2.967 -3.817 1.00 87.38 294 ILE A N 1
ATOM 2214 C CA . ILE A 1 294 ? -8.880 2.212 -2.569 1.00 87.38 294 ILE A CA 1
ATOM 2215 C C . ILE A 1 294 ? -7.417 1.773 -2.407 1.00 87.38 294 ILE A C 1
ATOM 2217 O O . ILE A 1 294 ? -6.868 1.872 -1.307 1.00 87.38 294 ILE A O 1
ATOM 2221 N N . ALA A 1 295 ? -6.772 1.300 -3.477 1.00 79.19 295 ALA A N 1
ATOM 2222 C CA . ALA A 1 295 ? -5.357 0.933 -3.449 1.00 79.19 295 ALA A CA 1
ATOM 2223 C C . ALA A 1 295 ? -4.453 2.145 -3.157 1.00 79.19 295 ALA A C 1
ATOM 2225 O O . ALA A 1 295 ? -3.575 2.061 -2.298 1.00 79.19 295 ALA A O 1
ATOM 2226 N N . HIS A 1 296 ? -4.713 3.284 -3.803 1.00 82.50 296 HIS A N 1
ATOM 2227 C CA . HIS A 1 296 ? -4.009 4.542 -3.570 1.00 82.50 296 HIS A CA 1
ATOM 2228 C C . HIS A 1 296 ? -4.137 4.996 -2.107 1.00 82.50 296 HIS A C 1
ATOM 2230 O O . HIS A 1 296 ? -3.124 5.245 -1.457 1.00 82.50 296 HIS A O 1
ATOM 2236 N N . LEU A 1 297 ? -5.345 4.990 -1.537 1.00 83.06 297 LEU A N 1
ATOM 2237 C CA . LEU A 1 297 ? -5.573 5.337 -0.129 1.00 83.06 297 LEU A CA 1
ATOM 2238 C C . LEU A 1 297 ? -4.822 4.389 0.821 1.00 83.06 297 LEU A C 1
ATOM 2240 O O . LEU A 1 297 ? -4.153 4.820 1.760 1.00 83.06 297 LEU A O 1
ATOM 2244 N N . ARG A 1 298 ? -4.860 3.079 0.545 1.00 81.19 298 ARG A N 1
ATOM 2245 C CA . ARG A 1 298 ? -4.150 2.064 1.343 1.00 81.19 298 ARG A CA 1
ATOM 2246 C C . ARG A 1 298 ? -2.631 2.176 1.266 1.00 81.19 298 ARG A C 1
ATOM 2248 O O . ARG A 1 298 ? -1.968 1.783 2.221 1.00 81.19 298 ARG A O 1
ATOM 2255 N N . SER A 1 299 ? -2.088 2.716 0.175 1.00 74.38 299 SER A N 1
ATOM 2256 C CA . SER A 1 299 ? -0.648 2.968 0.052 1.00 74.38 299 SER A CA 1
ATOM 2257 C C . SER A 1 299 ? -0.147 4.031 1.038 1.00 74.38 299 SER A C 1
ATOM 2259 O O . SER A 1 299 ? 1.045 4.082 1.326 1.00 74.38 299 SER A O 1
ATOM 2261 N N . MET A 1 300 ? -1.052 4.877 1.556 1.00 76.25 300 MET A N 1
ATOM 2262 C CA . MET A 1 300 ? -0.754 6.016 2.434 1.00 76.25 300 MET A CA 1
ATOM 2263 C C . MET A 1 300 ? 0.266 7.010 1.857 1.00 76.25 300 MET A C 1
ATOM 2265 O O . MET A 1 300 ? 0.800 7.839 2.594 1.00 76.25 300 MET A O 1
ATOM 2269 N N . VAL A 1 301 ? 0.516 6.964 0.543 1.00 74.81 301 VAL A N 1
ATOM 2270 C CA . VAL A 1 301 ? 1.422 7.900 -0.134 1.00 74.81 301 VAL A CA 1
ATOM 2271 C C . VAL A 1 301 ? 0.923 9.343 -0.028 1.00 74.81 301 VAL A C 1
ATOM 2273 O O . VAL A 1 301 ? 1.740 10.259 0.037 1.00 74.81 301 VAL A O 1
ATOM 2276 N N . GLY A 1 302 ? -0.396 9.527 0.096 1.00 82.94 302 GLY A N 1
ATOM 2277 C CA . GLY A 1 302 ? -1.043 10.835 0.087 1.00 82.94 302 GLY A CA 1
ATOM 2278 C C . GLY A 1 302 ? -1.040 11.447 -1.308 1.00 82.94 302 GLY A C 1
ATOM 2279 O O . GLY A 1 302 ? -0.832 10.752 -2.299 1.00 82.94 302 GLY A O 1
ATOM 2280 N N . THR A 1 303 ? -1.250 12.754 -1.385 1.00 91.88 303 THR A N 1
ATOM 2281 C CA . THR A 1 303 ? -1.117 13.503 -2.639 1.00 91.88 303 THR A CA 1
ATOM 2282 C C . THR A 1 303 ? 0.271 14.150 -2.721 1.00 91.88 303 THR A C 1
ATOM 2284 O O . THR A 1 303 ? 0.946 14.280 -1.696 1.00 91.88 303 THR A O 1
ATOM 2287 N N . PRO A 1 304 ? 0.741 14.583 -3.902 1.00 90.75 304 PRO A N 1
ATOM 2288 C CA . PRO A 1 304 ? 2.030 15.263 -4.032 1.00 90.75 304 PRO A CA 1
ATOM 2289 C C . PRO A 1 304 ? 2.254 16.464 -3.089 1.00 90.75 304 PRO A C 1
ATOM 2291 O O . PRO A 1 304 ? 3.367 16.620 -2.585 1.00 90.75 304 PRO A O 1
ATOM 2294 N N . LEU A 1 305 ? 1.233 17.288 -2.808 1.00 88.31 305 LEU A N 1
ATOM 2295 C CA . LEU A 1 305 ? 1.314 18.399 -1.842 1.00 88.31 305 LEU A CA 1
ATOM 2296 C C . LEU A 1 305 ? 0.973 17.996 -0.400 1.00 88.31 305 LEU A C 1
ATOM 2298 O O . LEU A 1 305 ? 1.229 18.773 0.521 1.00 88.31 305 LEU A O 1
ATOM 2302 N N . MET A 1 306 ? 0.419 16.802 -0.179 1.00 89.12 306 MET A N 1
ATOM 2303 C CA . MET A 1 306 ? 0.159 16.241 1.153 1.00 89.12 306 MET A CA 1
ATOM 2304 C C . MET A 1 306 ? 0.731 14.818 1.279 1.00 89.12 306 MET A C 1
ATOM 2306 O O . MET A 1 306 ? -0.026 13.864 1.490 1.00 89.12 306 MET A O 1
ATOM 2310 N N . PRO A 1 307 ? 2.061 14.645 1.147 1.00 79.62 307 PRO A N 1
ATOM 2311 C CA . PRO A 1 307 ? 2.666 13.322 1.119 1.00 79.62 307 PRO A CA 1
ATOM 2312 C C . PRO A 1 307 ? 2.688 12.667 2.506 1.00 79.62 307 PRO A C 1
ATOM 2314 O O . PRO A 1 307 ? 2.778 13.332 3.539 1.00 79.62 307 PRO A O 1
ATOM 2317 N N . GLY A 1 308 ? 2.684 11.333 2.530 1.00 65.56 308 GLY A N 1
ATOM 2318 C CA . GLY A 1 308 ? 2.908 10.530 3.739 1.00 65.56 308 GLY A CA 1
ATOM 2319 C C . GLY A 1 308 ? 1.697 10.381 4.665 1.00 65.56 308 GLY A C 1
ATOM 2320 O O . GLY A 1 308 ? 1.835 9.839 5.763 1.00 65.56 308 GLY A O 1
ATOM 2321 N N . LYS A 1 309 ? 0.512 10.838 4.242 1.00 74.88 309 LYS A N 1
ATOM 2322 C CA . LYS A 1 309 ? -0.762 10.607 4.931 1.00 74.88 309 LYS A CA 1
ATOM 2323 C C . LYS A 1 309 ? -1.868 10.375 3.903 1.00 74.88 309 LYS A C 1
ATOM 2325 O O . LYS A 1 309 ? -2.044 11.181 2.997 1.00 74.88 309 LYS A O 1
ATOM 2330 N N . SER A 1 310 ? -2.652 9.307 4.069 1.00 84.06 310 SER A N 1
ATOM 2331 C CA . SER A 1 310 ? -3.859 9.113 3.253 1.00 84.06 310 SER A CA 1
ATOM 2332 C C . SER A 1 310 ? -4.870 10.227 3.514 1.00 84.06 310 SER A C 1
ATOM 2334 O O . SER A 1 310 ? -5.097 10.613 4.662 1.00 84.06 310 SER A O 1
ATOM 2336 N N . VAL A 1 311 ? -5.529 10.686 2.454 1.00 91.00 311 VAL A N 1
ATOM 2337 C CA . VAL A 1 311 ? -6.658 11.612 2.554 1.00 91.00 311 VAL A CA 1
ATOM 2338 C C . VAL A 1 311 ? -7.899 10.815 2.945 1.00 91.00 311 VAL A C 1
ATOM 2340 O O . VAL A 1 311 ? -8.261 9.855 2.266 1.00 91.00 311 VAL A O 1
ATOM 2343 N N . ASP A 1 312 ? -8.545 11.178 4.050 1.00 95.12 312 ASP A N 1
ATOM 2344 C CA . ASP A 1 312 ? -9.829 10.597 4.451 1.00 95.12 312 ASP A CA 1
ATOM 2345 C C . ASP A 1 312 ? -10.836 10.748 3.302 1.00 95.12 312 ASP A C 1
ATOM 2347 O O . ASP A 1 312 ? -11.113 11.867 2.876 1.00 95.12 312 ASP A O 1
ATOM 2351 N N . THR A 1 313 ? -11.367 9.636 2.793 1.00 98.31 313 THR A N 1
ATOM 2352 C CA . THR A 1 313 ? -12.129 9.617 1.537 1.00 98.31 313 THR A CA 1
ATOM 2353 C C . THR A 1 313 ? -13.387 8.772 1.660 1.00 98.31 313 THR A C 1
ATOM 2355 O O . THR A 1 313 ? -13.319 7.602 2.036 1.00 98.31 313 THR A O 1
ATOM 2358 N N . TYR A 1 314 ? -14.535 9.353 1.315 1.00 98.50 314 TYR A N 1
ATOM 2359 C CA . TYR A 1 314 ? -15.831 8.681 1.285 1.00 98.50 314 TYR A CA 1
ATOM 2360 C C . TYR A 1 314 ? -16.200 8.312 -0.153 1.00 98.50 314 TYR A C 1
ATOM 2362 O O . TYR A 1 314 ? -16.335 9.177 -1.017 1.00 98.50 314 TYR A O 1
ATOM 2370 N N . LEU A 1 315 ? -16.339 7.009 -0.398 1.00 98.38 315 LEU A N 1
ATOM 2371 C CA . LEU A 1 315 ? -16.739 6.469 -1.694 1.00 98.38 315 LEU A CA 1
ATOM 2372 C C . LEU A 1 315 ? -18.238 6.698 -1.927 1.00 98.38 315 LEU A C 1
ATOM 2374 O O . LEU A 1 315 ? -19.067 6.342 -1.084 1.00 98.38 315 LEU A O 1
ATOM 2378 N N . PHE A 1 316 ? -18.581 7.223 -3.096 1.00 97.94 316 PHE A N 1
ATOM 2379 C CA . PHE A 1 316 ? -19.945 7.412 -3.561 1.00 97.94 316 PHE A CA 1
ATOM 2380 C C . PHE A 1 316 ? -20.309 6.281 -4.547 1.00 97.94 316 PHE A C 1
ATOM 2382 O O . PHE A 1 316 ? -19.737 6.212 -5.635 1.00 97.94 316 PHE A O 1
ATOM 2389 N N . ALA A 1 317 ? -21.200 5.342 -4.204 1.00 96.56 317 ALA A N 1
ATOM 2390 C CA . ALA A 1 317 ? -21.960 5.218 -2.949 1.00 96.56 317 ALA A CA 1
ATOM 2391 C C . ALA A 1 317 ? -22.142 3.756 -2.499 1.00 96.56 317 ALA A C 1
ATOM 2393 O O . ALA A 1 317 ? -21.758 2.814 -3.190 1.00 96.56 317 ALA A O 1
ATOM 2394 N N . LEU A 1 318 ? -22.727 3.552 -1.313 1.00 97.38 318 LEU A N 1
ATOM 2395 C CA . LEU A 1 318 ? -22.971 2.219 -0.754 1.00 97.38 318 LEU A CA 1
ATOM 2396 C C . LEU A 1 318 ? -23.941 1.395 -1.608 1.00 97.38 318 LEU A C 1
ATOM 2398 O O . LEU A 1 318 ? -23.634 0.248 -1.921 1.00 97.38 318 LEU A O 1
ATOM 2402 N N . TYR A 1 319 ? -25.068 1.989 -1.998 1.00 97.62 319 TYR A N 1
ATOM 2403 C CA . TYR A 1 319 ? -26.097 1.363 -2.825 1.00 97.62 319 TYR A CA 1
ATOM 2404 C C . TYR A 1 319 ? -26.435 2.241 -4.024 1.00 97.62 319 TYR A C 1
ATOM 2406 O O . TYR A 1 319 ? -26.182 3.446 -4.010 1.00 97.62 319 TYR A O 1
ATOM 2414 N N . ASP A 1 320 ? -27.033 1.629 -5.042 1.00 95.38 320 ASP A N 1
ATOM 2415 C CA . ASP A 1 320 ? -27.727 2.373 -6.086 1.00 95.38 320 ASP A CA 1
ATOM 2416 C C . ASP A 1 320 ? -28.951 3.075 -5.498 1.00 95.38 320 ASP A C 1
ATOM 2418 O O . ASP A 1 320 ? -29.730 2.477 -4.754 1.00 95.38 320 ASP A O 1
ATOM 2422 N N . GLU A 1 321 ? -29.122 4.345 -5.846 1.00 92.56 321 GLU A N 1
ATOM 2423 C CA . GLU A 1 321 ? -30.242 5.169 -5.401 1.00 92.56 321 GLU A CA 1
ATOM 2424 C C . GLU A 1 321 ? -31.254 5.311 -6.544 1.00 92.56 321 GLU A C 1
ATOM 2426 O O . GLU A 1 321 ? -31.185 6.245 -7.338 1.00 92.56 321 GLU A O 1
ATOM 2431 N N . ASP A 1 322 ? -32.169 4.349 -6.681 1.00 92.31 322 ASP A N 1
ATOM 2432 C CA . ASP A 1 322 ? -33.042 4.204 -7.856 1.00 92.31 322 ASP A CA 1
ATOM 2433 C C . ASP A 1 322 ? -34.068 5.330 -8.051 1.00 92.31 322 ASP A C 1
ATOM 2435 O O . ASP A 1 322 ? -34.545 5.538 -9.171 1.00 92.31 322 ASP A O 1
ATOM 2439 N N . LEU A 1 323 ? -34.348 6.110 -7.006 1.00 95.25 323 LEU A N 1
ATOM 2440 C CA . LEU A 1 323 ? -35.221 7.280 -7.071 1.00 95.25 323 LEU A CA 1
ATOM 2441 C C . LEU A 1 323 ? -34.462 8.587 -7.351 1.00 95.25 323 LEU A C 1
ATOM 2443 O O . LEU A 1 323 ? -35.096 9.647 -7.405 1.00 95.25 323 LEU A O 1
ATOM 2447 N N . LYS A 1 324 ? -33.130 8.557 -7.533 1.00 92.44 324 LYS A N 1
ATOM 2448 C CA . LYS A 1 324 ? -32.370 9.771 -7.861 1.00 92.44 324 LYS A CA 1
ATOM 2449 C C . LYS A 1 324 ? -32.834 10.368 -9.203 1.00 92.44 324 LYS A C 1
ATOM 2451 O O . LYS A 1 324 ? -32.841 9.668 -10.228 1.00 92.44 324 LYS A O 1
ATOM 2456 N N . PRO A 1 325 ? -33.207 11.665 -9.228 1.00 90.94 325 PRO A N 1
ATOM 2457 C CA . PRO A 1 325 ? -33.553 12.353 -10.465 1.00 90.94 325 PRO A CA 1
ATOM 2458 C C . PRO A 1 325 ? -32.297 12.626 -11.305 1.00 90.94 325 PRO A C 1
ATOM 2460 O O . PRO A 1 325 ? -31.181 12.596 -10.800 1.00 90.94 325 PRO A O 1
ATOM 2463 N N . GLY A 1 326 ? -32.484 12.954 -12.585 1.00 91.69 326 GLY A N 1
ATOM 2464 C CA . GLY A 1 326 ? -31.384 13.304 -13.487 1.00 91.69 326 GLY A CA 1
ATOM 2465 C C . GLY A 1 326 ? -30.901 12.133 -14.342 1.00 91.69 326 GLY A C 1
ATOM 2466 O O . GLY A 1 326 ? -31.682 11.232 -14.675 1.00 91.69 326 GLY A O 1
ATOM 2467 N N . ALA A 1 327 ? -29.629 12.196 -14.739 1.00 91.44 327 ALA A N 1
ATOM 2468 C CA . ALA A 1 327 ? -29.010 11.270 -15.681 1.00 91.44 327 ALA A CA 1
ATOM 2469 C C . ALA A 1 327 ? -29.087 9.805 -15.216 1.00 91.44 327 ALA A C 1
ATOM 2471 O O . ALA A 1 327 ? -29.212 9.515 -14.026 1.00 91.44 327 ALA A O 1
ATOM 2472 N N . GLY A 1 328 ? -29.018 8.874 -16.167 1.00 91.88 328 GLY A N 1
ATOM 2473 C CA . GLY A 1 328 ? -28.916 7.434 -15.928 1.00 91.88 328 GLY A CA 1
ATOM 2474 C C . GLY A 1 328 ? -27.866 7.054 -14.892 1.00 91.88 328 GLY A C 1
ATOM 2475 O O . GLY A 1 328 ? -28.137 6.213 -14.032 1.00 91.88 328 GLY A O 1
ATOM 2476 N N . SER A 1 329 ? -26.700 7.693 -14.963 1.00 94.94 329 SER A N 1
ATOM 2477 C CA . SER A 1 329 ? -25.556 7.440 -14.084 1.00 94.94 329 SER A CA 1
ATOM 2478 C C . SER A 1 329 ? -25.813 7.701 -12.603 1.00 94.94 329 SER A C 1
ATOM 2480 O O . SER A 1 329 ? -25.315 6.945 -11.770 1.00 94.94 329 SER A O 1
ATOM 2482 N N . GLU A 1 330 ? -26.658 8.676 -12.262 1.00 92.62 330 GLU A N 1
ATOM 2483 C CA . GLU A 1 330 ? -26.989 9.038 -10.874 1.00 92.62 330 GLU A CA 1
ATOM 2484 C C . GLU A 1 330 ? -27.605 7.875 -10.078 1.00 92.62 330 GLU A C 1
ATOM 2486 O O . GLU A 1 330 ? -27.507 7.827 -8.853 1.00 92.62 330 GLU A O 1
ATOM 2491 N N . ARG A 1 331 ? -28.208 6.902 -10.770 1.00 96.25 331 ARG A N 1
ATOM 2492 C CA . ARG A 1 331 ? -28.848 5.716 -10.177 1.00 96.25 331 ARG A CA 1
ATOM 2493 C C . ARG A 1 331 ? -27.940 4.478 -10.168 1.00 96.25 331 ARG A C 1
ATOM 2495 O O . ARG A 1 331 ? -28.438 3.375 -9.969 1.00 96.25 331 ARG A O 1
ATOM 2502 N N . ALA A 1 332 ? -26.645 4.634 -10.456 1.00 95.81 332 ALA A N 1
ATOM 2503 C CA . ALA A 1 332 ? -25.734 3.521 -10.737 1.00 95.81 332 ALA A CA 1
ATOM 2504 C C . ALA A 1 332 ? -24.319 3.692 -10.138 1.00 95.81 332 ALA A C 1
ATOM 2506 O O . ALA A 1 332 ? -23.329 3.281 -10.749 1.00 95.81 332 ALA A O 1
ATOM 2507 N N . PHE A 1 333 ? -24.197 4.323 -8.967 1.00 97.38 333 PHE A N 1
ATOM 2508 C CA . PHE A 1 333 ? -22.925 4.493 -8.241 1.00 97.38 333 PHE A CA 1
ATOM 2509 C C . PHE A 1 333 ? -22.687 3.437 -7.144 1.00 97.38 333 PHE A C 1
ATOM 2511 O O . PHE A 1 333 ? -21.620 3.414 -6.530 1.00 97.38 333 PHE A O 1
ATOM 2518 N N . GLY A 1 334 ? -23.654 2.558 -6.882 1.00 96.56 334 GLY A N 1
ATOM 2519 C CA . GLY A 1 334 ? -23.638 1.610 -5.776 1.00 96.56 334 GLY A CA 1
ATOM 2520 C C . GLY A 1 334 ? -22.543 0.553 -5.877 1.00 96.56 334 GLY A C 1
ATOM 2521 O O . GLY A 1 334 ? -22.495 -0.233 -6.829 1.00 96.56 334 GLY A O 1
ATOM 2522 N N . LEU A 1 335 ? -21.703 0.465 -4.844 1.00 94.56 335 LEU A N 1
ATOM 2523 C CA . LEU A 1 335 ? -20.737 -0.627 -4.671 1.00 94.56 335 LEU A CA 1
ATOM 2524 C C . LEU A 1 335 ? -21.412 -1.946 -4.276 1.00 94.56 335 LEU A C 1
ATOM 2526 O O . LEU A 1 335 ? -20.882 -3.025 -4.557 1.00 94.56 335 LEU A O 1
ATOM 2530 N N . PHE A 1 336 ? -22.584 -1.865 -3.648 1.00 93.50 336 PHE A N 1
ATOM 2531 C CA . PHE A 1 336 ? -23.415 -3.001 -3.283 1.00 93.50 336 PHE A CA 1
ATOM 2532 C C . PHE A 1 336 ? -24.815 -2.845 -3.864 1.00 93.50 336 PHE A C 1
ATOM 2534 O O . PHE A 1 336 ? -25.329 -1.745 -4.063 1.00 93.50 336 PHE A O 1
ATOM 2541 N N . LYS A 1 337 ? -25.456 -3.979 -4.100 1.00 89.69 337 LYS A N 1
ATOM 2542 C CA . LYS A 1 337 ? -26.862 -4.056 -4.466 1.00 89.69 337 LYS A CA 1
ATOM 2543 C C . LYS A 1 337 ? -27.728 -4.109 -3.207 1.00 89.69 337 LYS A C 1
ATOM 2545 O O . LYS A 1 337 ? -27.234 -4.489 -2.141 1.00 89.69 337 LYS A O 1
ATOM 2550 N N . PRO A 1 338 ? -29.033 -3.816 -3.314 1.00 86.88 338 PRO A N 1
ATOM 2551 C CA . PRO A 1 338 ? -29.932 -3.910 -2.167 1.00 86.88 338 PRO A CA 1
ATOM 2552 C C . PRO A 1 338 ? -30.046 -5.316 -1.553 1.00 86.88 338 PRO A C 1
ATOM 2554 O O . PRO A 1 338 ? -30.390 -5.453 -0.383 1.00 86.88 338 PRO A O 1
ATOM 2557 N N . ASP A 1 339 ? -29.698 -6.366 -2.306 1.00 83.44 339 ASP A N 1
ATOM 2558 C CA . ASP A 1 339 ? -29.585 -7.747 -1.811 1.00 83.44 339 ASP A CA 1
ATOM 2559 C C . ASP A 1 339 ? -28.279 -8.035 -1.035 1.00 83.44 339 ASP A C 1
ATOM 2561 O O . ASP A 1 339 ? -28.004 -9.185 -0.691 1.00 83.44 339 ASP A O 1
ATOM 2565 N N . LEU A 1 340 ? -27.493 -6.991 -0.737 1.00 85.94 340 LEU A N 1
ATOM 2566 C CA . LEU A 1 340 ? -26.215 -7.006 -0.014 1.00 85.94 340 LEU A CA 1
ATOM 2567 C C . LEU A 1 340 ? -25.050 -7.655 -0.778 1.00 85.94 340 LEU A C 1
ATOM 2569 O O . LEU A 1 340 ? -23.960 -7.810 -0.220 1.00 85.94 340 LEU A O 1
ATOM 2573 N N . THR A 1 341 ? -25.235 -8.020 -2.049 1.00 82.75 341 THR A N 1
ATOM 2574 C CA . THR A 1 341 ? -24.140 -8.499 -2.900 1.00 82.75 341 THR A CA 1
ATOM 2575 C C . THR A 1 341 ? -23.333 -7.333 -3.468 1.00 82.75 341 THR A C 1
ATOM 2577 O O . THR A 1 341 ? -23.850 -6.237 -3.669 1.00 82.75 341 THR A O 1
ATOM 2580 N N . MET A 1 342 ? -22.043 -7.550 -3.731 1.00 83.88 342 MET A N 1
ATOM 2581 C CA . MET A 1 342 ? -21.210 -6.542 -4.393 1.00 83.88 342 MET A CA 1
ATOM 2582 C C . MET A 1 342 ? -21.641 -6.379 -5.854 1.00 83.88 342 MET A C 1
ATOM 2584 O O . MET A 1 342 ? -21.825 -7.368 -6.567 1.00 83.88 342 MET A O 1
ATOM 2588 N N . THR A 1 343 ? -21.736 -5.137 -6.321 1.00 84.81 343 THR A N 1
ATOM 2589 C CA . THR A 1 343 ? -21.955 -4.832 -7.741 1.00 84.81 343 THR A CA 1
ATOM 2590 C C . THR A 1 343 ? -20.741 -5.262 -8.569 1.00 84.81 343 THR A C 1
ATOM 2592 O O . THR A 1 343 ? -20.884 -5.872 -9.629 1.00 84.81 343 THR A O 1
ATOM 2595 N N . TYR A 1 344 ? -19.543 -4.995 -8.048 1.00 84.25 344 TYR A N 1
ATOM 2596 C CA . TYR A 1 344 ? -18.245 -5.431 -8.560 1.00 84.25 344 TYR A CA 1
ATOM 2597 C C . TYR A 1 344 ? -17.228 -5.427 -7.405 1.00 84.25 344 TYR A C 1
ATOM 2599 O O . TYR A 1 344 ? -17.349 -4.646 -6.465 1.00 84.25 344 TYR A O 1
ATOM 2607 N N . ASP A 1 345 ? -16.234 -6.319 -7.445 1.00 82.25 345 ASP A N 1
ATOM 2608 C CA . ASP A 1 345 ? -15.238 -6.431 -6.369 1.00 82.25 345 ASP A CA 1
ATOM 2609 C C . ASP A 1 345 ? -14.145 -5.360 -6.500 1.00 82.25 345 ASP A C 1
ATOM 2611 O O . ASP A 1 345 ? -13.437 -5.299 -7.508 1.00 82.25 345 ASP A O 1
ATOM 2615 N N . VAL A 1 346 ? -14.009 -4.540 -5.458 1.00 79.62 346 VAL A N 1
ATOM 2616 C CA . VAL A 1 346 ? -13.000 -3.476 -5.310 1.00 79.62 346 VAL A CA 1
ATOM 2617 C C . VAL A 1 346 ? -12.089 -3.710 -4.096 1.00 79.62 346 VAL A C 1
ATOM 2619 O O . VAL A 1 346 ? -11.400 -2.806 -3.630 1.00 79.62 346 VAL A O 1
ATOM 2622 N N . GLY A 1 347 ? -12.093 -4.928 -3.543 1.00 75.88 347 GLY A N 1
ATOM 2623 C CA . GLY A 1 347 ? -11.221 -5.320 -2.440 1.00 75.88 347 GLY A CA 1
ATOM 2624 C C . GLY A 1 347 ? -11.631 -4.748 -1.081 1.00 75.88 347 GLY A C 1
ATOM 2625 O O . GLY A 1 347 ? -10.761 -4.506 -0.245 1.00 75.88 347 GLY A O 1
ATOM 2626 N N . LEU A 1 348 ? -12.927 -4.504 -0.846 1.00 79.88 348 LEU A N 1
ATOM 2627 C CA . LEU A 1 348 ? -13.461 -4.012 0.438 1.00 79.88 348 LEU A CA 1
ATOM 2628 C C . LEU A 1 348 ? -13.813 -5.127 1.430 1.00 79.88 348 LEU A C 1
ATOM 2630 O O . LEU A 1 348 ? -13.960 -4.849 2.618 1.00 79.88 348 LEU A O 1
ATOM 2634 N N . SER A 1 349 ? -13.966 -6.375 0.981 1.00 73.12 349 SER A N 1
ATOM 2635 C CA . SER A 1 349 ? -14.305 -7.494 1.866 1.00 73.12 349 SER A CA 1
ATOM 2636 C C . SER A 1 349 ? -13.166 -7.789 2.848 1.00 73.12 349 SER A C 1
ATOM 2638 O O . SER A 1 349 ? -12.042 -8.069 2.428 1.00 73.12 349 SER A O 1
ATOM 2640 N N . LYS A 1 350 ? -13.461 -7.820 4.157 1.00 64.56 350 LYS A N 1
ATOM 2641 C CA . LYS A 1 350 ? -12.537 -8.393 5.160 1.00 64.56 350 LYS A CA 1
ATOM 2642 C C . LYS A 1 350 ? -12.363 -9.900 4.950 1.00 64.56 350 LYS A C 1
ATOM 2644 O O . LYS A 1 350 ? -11.371 -10.487 5.366 1.00 64.56 350 LYS A O 1
ATOM 2649 N N . THR A 1 351 ? -13.326 -10.533 4.286 1.00 36.50 351 THR A N 1
ATOM 2650 C CA . THR A 1 351 ? -13.426 -11.978 4.076 1.00 36.50 351 THR A CA 1
ATOM 2651 C C . THR A 1 351 ? -12.662 -12.477 2.846 1.00 36.50 351 THR A C 1
ATOM 2653 O O . THR A 1 351 ? -12.402 -13.675 2.757 1.00 36.50 351 THR A O 1
ATOM 2656 N N . SER A 1 352 ? -12.180 -11.594 1.963 1.00 30.97 352 SER A N 1
ATOM 2657 C CA . SER A 1 352 ? -11.142 -11.944 0.972 1.00 30.97 352 SER A CA 1
ATOM 2658 C C . SER A 1 352 ? -9.788 -12.275 1.634 1.00 30.97 352 SER A C 1
ATOM 2660 O O . SER A 1 352 ? -8.898 -12.811 0.981 1.00 30.97 352 SER A O 1
ATOM 2662 N N . GLN A 1 353 ? -9.662 -12.043 2.950 1.00 35.78 353 GLN A N 1
ATOM 2663 C CA . GLN A 1 353 ? -8.613 -12.583 3.828 1.00 35.78 353 GLN A CA 1
ATOM 2664 C C . GLN A 1 353 ? -9.068 -13.800 4.673 1.00 35.78 353 GLN A C 1
ATOM 2666 O O . GLN A 1 353 ? -8.264 -14.339 5.427 1.00 35.78 353 GLN A O 1
ATOM 2671 N N . GLN A 1 354 ? -10.323 -14.267 4.570 1.00 26.66 354 GLN A N 1
ATOM 2672 C CA . GLN A 1 354 ? -10.901 -15.316 5.439 1.00 26.66 354 GLN A CA 1
ATOM 2673 C C . GLN A 1 354 ? -11.493 -16.538 4.715 1.00 26.66 354 GLN A C 1
ATOM 2675 O O . GLN A 1 354 ? -12.120 -17.378 5.362 1.00 26.66 354 GLN A O 1
ATOM 2680 N N . VAL A 1 355 ? -11.247 -16.758 3.418 1.00 24.58 355 VAL A N 1
ATOM 2681 C CA . VAL A 1 355 ? -11.450 -18.106 2.845 1.00 24.58 355 VAL A CA 1
ATOM 2682 C C . VAL A 1 355 ? -10.239 -18.975 3.170 1.00 24.58 355 VAL A C 1
ATOM 2684 O O . VAL A 1 355 ? -9.540 -19.399 2.265 1.00 24.58 355 VAL A O 1
ATOM 2687 N N . ARG A 1 356 ? -9.978 -19.206 4.462 1.00 28.25 356 ARG A N 1
ATOM 2688 C CA . ARG A 1 356 ? -9.464 -20.455 5.049 1.00 28.25 356 ARG A CA 1
ATOM 2689 C C . ARG A 1 356 ? -9.654 -20.379 6.568 1.00 28.25 356 ARG A C 1
ATOM 2691 O O . ARG A 1 356 ? -9.101 -19.506 7.218 1.00 28.25 356 ARG A O 1
ATOM 2698 N N . ILE A 1 357 ? -10.347 -21.392 7.089 1.00 29.39 357 ILE A N 1
ATOM 2699 C CA . ILE A 1 357 ? -10.389 -21.842 8.491 1.00 29.39 357 ILE A CA 1
ATOM 2700 C C . ILE A 1 357 ? -11.577 -21.313 9.314 1.00 29.39 357 ILE A C 1
ATOM 2702 O O . ILE A 1 357 ? -11.520 -20.322 10.035 1.00 29.39 357 ILE A O 1
ATOM 2706 N N . PHE A 1 358 ? -12.652 -22.105 9.276 1.00 27.27 358 PHE A N 1
ATOM 2707 C CA . PHE A 1 358 ? -13.496 -22.333 10.444 1.00 27.27 358 PHE A CA 1
ATOM 2708 C C . PHE A 1 358 ? -12.702 -23.101 11.517 1.00 27.27 358 PHE A C 1
ATOM 2710 O O . PHE A 1 358 ? -11.994 -24.056 11.192 1.00 27.27 358 PHE A O 1
ATOM 2717 N N . THR A 1 359 ? -13.000 -22.780 12.782 1.00 25.39 359 THR A N 1
ATOM 2718 C CA . THR A 1 359 ? -12.794 -23.564 14.025 1.00 25.39 359 THR A CA 1
ATOM 2719 C C . THR A 1 359 ? -11.642 -23.117 14.952 1.00 25.39 359 THR A C 1
ATOM 2721 O O . THR A 1 359 ? -10.549 -23.662 14.925 1.00 25.39 359 THR A O 1
ATOM 2724 N N . VAL A 1 360 ? -12.021 -22.224 15.884 1.00 26.77 360 VAL A N 1
ATOM 2725 C CA . VAL A 1 360 ? -11.778 -22.284 17.348 1.00 26.77 360 VAL A CA 1
ATOM 2726 C C . VAL A 1 360 ? -10.604 -21.506 17.999 1.00 26.77 360 VAL A C 1
ATOM 2728 O O . VAL A 1 360 ? -9.434 -21.804 17.816 1.00 26.77 360 VAL A O 1
ATOM 2731 N N . LEU A 1 361 ? -11.044 -20.622 18.919 1.00 27.81 361 LEU A N 1
ATOM 2732 C CA . LEU A 1 361 ? -10.468 -20.101 20.179 1.00 27.81 361 LEU A CA 1
ATOM 2733 C C . LEU A 1 361 ? -9.362 -19.021 20.165 1.00 27.81 361 LEU A C 1
ATOM 2735 O O . LEU A 1 361 ? -8.203 -19.270 19.874 1.00 27.81 361 LEU A O 1
ATOM 2739 N N . GLN A 1 362 ? -9.805 -17.832 20.612 1.00 33.72 362 GLN A N 1
ATOM 2740 C CA . GLN A 1 362 ? -9.109 -16.734 21.303 1.00 33.72 362 GLN A CA 1
ATOM 2741 C C . GLN A 1 362 ? -7.581 -16.713 21.251 1.00 33.72 362 GLN A C 1
ATOM 2743 O O . GLN A 1 362 ? -7.008 -17.486 21.988 1.00 33.72 362 GLN A O 1
ATOM 2748 N N . PHE A 1 363 ? -6.957 -15.716 20.605 1.00 26.45 363 PHE A N 1
ATOM 2749 C CA . PHE A 1 363 ? -5.789 -14.990 21.142 1.00 26.45 363 PHE A CA 1
ATOM 2750 C C . PHE A 1 363 ? -5.645 -13.607 20.454 1.00 26.45 363 PHE A C 1
ATOM 2752 O O . PHE A 1 363 ? -5.584 -13.506 19.236 1.00 26.45 363 PHE A O 1
ATOM 2759 N N . TRP A 1 364 ? -5.677 -12.556 21.281 1.00 26.80 364 TRP A N 1
ATOM 2760 C CA . TRP A 1 364 ? -5.011 -11.241 21.226 1.00 26.80 364 TRP A CA 1
ATOM 2761 C C . TRP A 1 364 ? -4.459 -10.717 19.880 1.00 26.80 364 TRP A C 1
ATOM 2763 O O . TRP A 1 364 ? -3.502 -11.251 19.330 1.00 26.80 364 TRP A O 1
ATOM 2773 N N . VAL A 1 365 ? -5.000 -9.578 19.426 1.00 23.70 365 VAL A N 1
ATOM 2774 C CA . VAL A 1 365 ? -4.507 -8.801 18.274 1.00 23.70 365 VAL A CA 1
ATOM 2775 C C . VAL A 1 365 ? -3.243 -8.027 18.674 1.00 23.70 365 VAL A C 1
ATOM 2777 O O . VAL A 1 365 ? -3.309 -7.100 19.481 1.00 23.70 365 VAL A O 1
ATOM 2780 N N . PHE A 1 366 ? -2.097 -8.404 18.105 1.00 26.42 366 PHE A N 1
ATOM 2781 C CA . PHE A 1 366 ? -0.899 -7.562 18.024 1.00 26.42 366 PHE A CA 1
ATOM 2782 C C . PHE A 1 366 ? -0.924 -6.772 16.705 1.00 26.42 366 PHE A C 1
ATOM 2784 O O . PHE A 1 366 ? -1.501 -7.233 15.726 1.00 26.42 366 PHE A O 1
ATOM 2791 N N . ALA A 1 367 ? -0.314 -5.583 16.712 1.00 27.31 367 ALA A N 1
ATOM 2792 C CA . ALA A 1 367 ? -0.200 -4.656 15.584 1.00 27.31 367 ALA A CA 1
ATOM 2793 C C . ALA A 1 367 ? 0.142 -5.343 14.246 1.00 27.31 367 ALA A C 1
ATOM 2795 O O . ALA A 1 367 ? 1.045 -6.182 14.206 1.00 27.31 367 ALA A O 1
ATOM 2796 N N . ASP A 1 368 ? -0.551 -4.941 13.173 1.00 33.53 368 ASP A N 1
ATOM 2797 C CA . ASP A 1 368 ? -0.377 -5.468 11.816 1.00 33.53 368 ASP A CA 1
ATOM 2798 C C . ASP A 1 368 ? 1.095 -5.397 11.381 1.00 33.53 368 ASP A C 1
ATOM 2800 O O . ASP A 1 368 ? 1.679 -4.327 11.198 1.00 33.53 368 ASP A O 1
ATOM 2804 N N . SER A 1 369 ? 1.714 -6.571 11.256 1.00 38.19 369 SER A N 1
ATOM 2805 C CA . SER A 1 369 ? 3.037 -6.742 10.666 1.00 38.19 369 SER A CA 1
ATOM 2806 C C . SER A 1 369 ? 2.901 -6.776 9.148 1.00 38.19 369 SER A C 1
ATOM 2808 O O . SER A 1 369 ? 1.992 -7.422 8.626 1.00 38.19 369 SER A O 1
ATOM 2810 N N . GLU A 1 370 ? 3.826 -6.142 8.428 1.00 53.00 370 GLU A N 1
ATOM 2811 C CA . GLU A 1 370 ? 3.885 -6.227 6.967 1.00 53.00 370 GLU A CA 1
ATOM 2812 C C . GLU A 1 370 ? 4.206 -7.672 6.570 1.00 53.00 370 GLU A C 1
ATOM 2814 O O . GLU A 1 370 ? 5.353 -8.116 6.625 1.00 53.00 370 GLU A O 1
ATOM 2819 N N . SER A 1 371 ? 3.170 -8.445 6.235 1.00 68.19 371 SER A N 1
ATOM 2820 C CA . SER A 1 371 ? 3.304 -9.897 6.083 1.00 68.19 371 SER A CA 1
ATOM 2821 C C . SER A 1 371 ? 4.268 -10.311 4.968 1.00 68.19 371 SER A C 1
ATOM 2823 O O . SER A 1 371 ? 4.772 -11.425 5.015 1.00 68.19 371 SER A O 1
ATOM 2825 N N . PHE A 1 372 ? 4.570 -9.443 4.001 1.00 85.00 372 PHE A N 1
ATOM 2826 C CA . PHE A 1 372 ? 5.432 -9.746 2.854 1.00 85.00 372 PHE A CA 1
ATOM 2827 C C . PHE A 1 372 ? 6.915 -9.399 3.057 1.00 85.00 372 PHE A C 1
ATOM 2829 O O . PHE A 1 372 ? 7.733 -9.818 2.239 1.00 85.00 372 PHE A O 1
ATOM 2836 N N . ILE A 1 373 ? 7.289 -8.686 4.130 1.00 94.75 373 ILE A N 1
ATOM 2837 C CA . ILE A 1 373 ? 8.699 -8.380 4.428 1.00 94.75 373 ILE A CA 1
ATOM 2838 C C . ILE A 1 373 ? 9.268 -9.425 5.386 1.00 94.75 373 ILE A C 1
ATOM 2840 O O . ILE A 1 373 ? 8.898 -9.505 6.563 1.00 94.75 373 ILE A O 1
ATOM 2844 N N . GLY A 1 374 ? 10.205 -10.211 4.869 1.00 97.75 374 GLY A N 1
ATOM 2845 C CA . GLY A 1 374 ? 11.028 -11.135 5.627 1.00 97.75 374 GLY A CA 1
ATOM 2846 C C . GLY A 1 374 ? 12.478 -10.676 5.746 1.00 97.75 374 GLY A C 1
ATOM 2847 O O . GLY A 1 374 ? 12.927 -9.761 5.055 1.00 97.75 374 GLY A O 1
ATOM 2848 N N . ILE A 1 375 ? 13.238 -11.349 6.605 1.00 98.38 375 ILE A N 1
ATOM 2849 C CA . ILE A 1 375 ? 14.688 -11.167 6.704 1.00 98.38 375 ILE A CA 1
ATOM 2850 C C . ILE A 1 375 ? 15.405 -12.506 6.878 1.00 98.38 375 ILE A C 1
ATOM 2852 O O . ILE A 1 375 ? 14.899 -13.415 7.543 1.00 98.38 375 ILE A O 1
ATOM 2856 N N . ASN A 1 376 ? 16.588 -12.638 6.291 1.00 98.62 376 ASN A N 1
ATOM 2857 C CA . ASN A 1 376 ? 17.456 -13.792 6.493 1.00 98.62 376 ASN A CA 1
ATOM 2858 C C . ASN A 1 376 ? 18.233 -13.627 7.802 1.00 98.62 376 ASN A C 1
ATOM 2860 O O . ASN A 1 376 ? 18.919 -12.624 8.004 1.00 98.62 376 ASN A O 1
ATOM 2864 N N . TYR A 1 377 ? 18.146 -14.617 8.688 1.00 97.56 377 TYR A N 1
ATOM 2865 C CA . TYR A 1 377 ? 18.933 -14.664 9.919 1.00 97.56 377 TYR A CA 1
ATOM 2866 C C . TYR A 1 377 ? 20.030 -15.722 9.765 1.00 97.56 377 TYR A C 1
ATOM 2868 O O . TYR A 1 377 ? 19.854 -16.895 10.094 1.00 97.56 377 TYR A O 1
ATOM 2876 N N . GLY A 1 378 ? 21.157 -15.273 9.212 1.00 92.50 378 GLY A N 1
ATOM 2877 C CA . GLY A 1 378 ? 22.382 -16.054 9.090 1.00 92.50 378 GLY A CA 1
ATOM 2878 C C . GLY A 1 378 ? 23.116 -16.214 10.426 1.00 92.50 378 GLY A C 1
ATOM 2879 O O . GLY A 1 378 ? 22.969 -15.397 11.339 1.00 92.50 378 GLY A O 1
ATOM 2880 N N . GLN A 1 379 ? 23.868 -17.306 10.552 1.00 92.06 379 GLN A N 1
ATOM 2881 C CA . GLN A 1 379 ? 24.551 -17.717 11.786 1.00 92.06 379 GLN A CA 1
ATOM 2882 C C . GLN A 1 379 ? 26.053 -17.963 11.585 1.00 92.06 379 GLN A C 1
ATOM 2884 O O . GLN A 1 379 ? 26.711 -18.465 12.494 1.00 92.06 379 GLN A O 1
ATOM 2889 N N . VAL A 1 380 ? 26.621 -17.624 10.422 1.00 89.81 380 VAL A N 1
ATOM 2890 C CA . VAL A 1 380 ? 28.055 -17.799 10.140 1.00 89.81 380 VAL A CA 1
ATOM 2891 C C . VAL A 1 380 ? 28.845 -16.631 10.748 1.00 89.81 380 VAL A C 1
ATOM 2893 O O . VAL A 1 380 ? 29.465 -15.817 10.060 1.00 89.81 380 VAL A O 1
ATOM 2896 N N . ALA A 1 381 ? 28.772 -16.523 12.074 1.00 92.12 381 ALA A N 1
ATOM 2897 C CA . ALA A 1 381 ? 29.431 -15.503 12.872 1.00 92.12 381 ALA A CA 1
ATOM 2898 C C . ALA A 1 381 ? 29.635 -15.937 14.331 1.00 92.12 381 ALA A C 1
ATOM 2900 O O . ALA A 1 381 ? 28.870 -16.733 14.870 1.00 92.12 381 ALA A O 1
ATOM 2901 N N . ASP A 1 382 ? 30.636 -15.356 14.996 1.00 91.62 382 ASP A N 1
ATOM 2902 C CA . ASP A 1 382 ? 30.955 -15.603 16.416 1.00 91.62 382 ASP A CA 1
ATOM 2903 C C . ASP A 1 382 ? 30.580 -14.451 17.360 1.00 91.62 382 ASP A C 1
ATOM 2905 O O . ASP A 1 382 ? 30.812 -14.529 18.567 1.00 91.62 382 ASP A O 1
ATOM 2909 N N . ASN A 1 383 ? 29.984 -13.384 16.829 1.00 92.69 383 ASN A N 1
ATOM 2910 C CA . ASN A 1 383 ? 29.695 -12.154 17.564 1.00 92.69 383 ASN A CA 1
ATOM 2911 C C . ASN A 1 383 ? 28.199 -11.808 17.634 1.00 92.69 383 ASN A C 1
ATOM 2913 O O . ASN A 1 383 ? 27.862 -10.714 18.081 1.00 92.69 383 ASN A O 1
ATOM 2917 N N . LEU A 1 384 ? 27.306 -12.706 17.204 1.00 94.00 384 LEU A N 1
ATOM 2918 C CA . LEU A 1 384 ? 25.866 -12.445 17.144 1.00 94.00 384 LEU A CA 1
ATOM 2919 C C . LEU A 1 384 ? 25.242 -12.269 18.541 1.00 94.00 384 LEU A C 1
ATOM 2921 O O . LEU A 1 384 ? 25.648 -12.938 19.497 1.00 94.00 384 LEU A O 1
ATOM 2925 N N . PRO A 1 385 ? 24.222 -11.403 18.680 1.00 93.62 385 PRO A N 1
ATOM 2926 C CA . PRO A 1 385 ? 23.510 -11.247 19.940 1.00 93.62 385 PRO A CA 1
ATOM 2927 C C . PRO A 1 385 ? 22.715 -12.515 20.303 1.00 93.62 385 PRO A C 1
ATOM 2929 O O . PRO A 1 385 ? 22.381 -13.320 19.430 1.00 93.62 385 PRO A O 1
ATOM 2932 N N . PRO A 1 386 ? 22.342 -12.685 21.587 1.00 94.06 386 PRO A N 1
ATOM 2933 C CA . PRO A 1 386 ? 21.481 -13.785 22.003 1.00 94.06 386 PRO A CA 1
ATOM 2934 C C . PRO A 1 386 ? 20.138 -13.779 21.247 1.00 94.06 386 PRO A C 1
ATOM 2936 O O . PRO A 1 386 ? 19.536 -12.707 21.110 1.00 94.06 386 PRO A O 1
ATOM 2939 N N . PRO A 1 387 ? 19.588 -14.948 20.859 1.00 95.69 387 PRO A N 1
ATOM 2940 C CA . PRO A 1 387 ? 18.345 -15.019 20.086 1.00 95.69 387 PRO A CA 1
ATOM 2941 C C . PRO A 1 387 ? 17.147 -14.288 20.709 1.00 95.69 387 PRO A C 1
ATOM 2943 O O . PRO A 1 387 ? 16.305 -13.742 19.998 1.00 95.69 387 PRO A O 1
ATOM 2946 N N . SER A 1 388 ? 17.071 -14.222 22.042 1.00 92.00 388 SER A N 1
ATOM 2947 C CA . SER A 1 388 ? 16.023 -13.486 22.762 1.00 92.00 388 SER A CA 1
ATOM 2948 C C . SER A 1 388 ? 16.087 -11.972 22.536 1.00 92.00 388 SER A C 1
ATOM 2950 O O . SER A 1 388 ? 15.047 -11.316 22.457 1.00 92.00 388 SER A O 1
ATOM 2952 N N . GLU A 1 389 ? 17.286 -11.402 22.401 1.00 92.75 389 GLU A N 1
ATOM 2953 C CA . GLU A 1 389 ? 17.471 -9.987 22.082 1.00 92.75 389 GLU A CA 1
ATOM 2954 C C . GLU A 1 389 ? 17.171 -9.710 20.607 1.00 92.75 389 GLU A C 1
ATOM 2956 O O . GLU A 1 389 ? 16.582 -8.675 20.289 1.00 92.75 389 GLU A O 1
ATOM 2961 N N . THR A 1 390 ? 17.479 -10.657 19.720 1.00 94.69 390 THR A N 1
ATOM 2962 C CA . THR A 1 390 ? 17.072 -10.595 18.313 1.00 94.69 390 THR A CA 1
ATOM 2963 C C . THR A 1 390 ? 15.554 -10.664 18.153 1.00 94.69 390 THR A C 1
ATOM 2965 O O . THR A 1 390 ? 14.980 -9.861 17.423 1.00 94.69 390 THR A O 1
ATOM 2968 N N . ALA A 1 391 ? 14.862 -11.531 18.893 1.00 93.38 391 ALA A N 1
ATOM 2969 C CA . ALA A 1 391 ? 13.400 -11.582 18.879 1.00 93.38 391 ALA A CA 1
ATOM 2970 C C . ALA A 1 391 ? 12.762 -10.262 19.357 1.00 93.38 391 ALA A C 1
ATOM 2972 O O . ALA A 1 391 ? 11.733 -9.834 18.830 1.00 93.38 391 ALA A O 1
ATOM 2973 N N . LYS A 1 392 ? 13.372 -9.576 20.337 1.00 90.19 392 LYS A N 1
ATOM 2974 C CA . LYS A 1 392 ? 12.948 -8.223 20.747 1.00 90.19 392 LYS A CA 1
ATOM 2975 C C . LYS A 1 392 ? 13.165 -7.201 19.632 1.00 90.19 392 LYS A C 1
ATOM 2977 O O . LYS A 1 392 ? 12.257 -6.415 19.371 1.00 90.19 392 LYS A O 1
ATOM 2982 N N . LEU A 1 393 ? 14.327 -7.239 18.976 1.00 90.25 393 LEU A N 1
ATOM 2983 C CA . LEU A 1 393 ? 14.639 -6.370 17.842 1.00 90.25 393 LEU A CA 1
ATOM 2984 C C . LEU A 1 393 ? 13.611 -6.554 16.722 1.00 90.25 393 LEU A C 1
ATOM 2986 O O . LEU A 1 393 ? 12.966 -5.588 16.331 1.00 90.25 393 LEU A O 1
ATOM 2990 N N . LEU A 1 394 ? 13.372 -7.785 16.276 1.00 92.62 394 LEU A N 1
ATOM 2991 C CA . LEU A 1 394 ? 12.420 -8.071 15.201 1.00 92.62 394 LEU A CA 1
ATOM 2992 C C . LEU A 1 394 ? 11.008 -7.574 15.540 1.00 92.62 394 LEU A C 1
ATOM 2994 O O . LEU A 1 394 ? 10.368 -6.925 14.716 1.00 92.62 394 LEU A O 1
ATOM 2998 N N . LYS A 1 395 ? 10.550 -7.750 16.789 1.00 89.19 395 LYS A N 1
ATOM 2999 C CA . LYS A 1 395 ? 9.259 -7.203 17.244 1.00 89.19 395 LYS A CA 1
ATOM 3000 C C . LYS A 1 395 ? 9.170 -5.677 17.185 1.00 89.19 395 LYS A C 1
ATOM 3002 O O . LYS A 1 395 ? 8.064 -5.166 17.027 1.00 89.19 395 LYS A O 1
ATOM 3007 N N . SER A 1 396 ? 10.292 -4.963 17.292 1.00 84.56 396 SER A N 1
ATOM 3008 C CA . SER A 1 396 ? 10.356 -3.505 17.106 1.00 84.56 396 SER A CA 1
ATOM 3009 C C . SER A 1 396 ? 10.433 -3.060 15.642 1.00 84.56 396 SER A C 1
ATOM 3011 O O . SER A 1 396 ? 10.473 -1.862 15.380 1.00 84.56 396 SER A O 1
ATOM 3013 N N . THR A 1 397 ? 10.415 -3.993 14.687 1.00 85.81 397 THR A N 1
ATOM 3014 C CA . THR A 1 397 ? 10.467 -3.705 13.246 1.00 85.81 397 THR A CA 1
ATOM 3015 C C . THR A 1 397 ? 9.213 -4.171 12.510 1.00 85.81 397 THR A C 1
ATOM 3017 O O . THR A 1 397 ? 8.440 -4.964 13.050 1.00 85.81 397 THR A O 1
ATOM 3020 N N . SER A 1 398 ? 9.000 -3.706 11.278 1.00 84.94 398 SER A N 1
ATOM 3021 C CA . SER A 1 398 ? 7.935 -4.167 10.376 1.00 84.94 398 SER A CA 1
ATOM 3022 C C . SER A 1 398 ? 8.157 -5.580 9.817 1.00 84.94 398 SER A C 1
ATOM 3024 O O . SER A 1 398 ? 7.256 -6.115 9.175 1.00 84.94 398 SER A O 1
ATOM 3026 N N . ILE A 1 399 ? 9.311 -6.202 10.089 1.00 91.31 399 ILE A N 1
ATOM 3027 C CA . ILE A 1 399 ? 9.658 -7.554 9.638 1.00 91.31 399 ILE A CA 1
ATOM 3028 C C . ILE A 1 399 ? 8.666 -8.566 10.220 1.00 91.31 399 ILE A C 1
ATOM 3030 O O . ILE A 1 399 ? 8.611 -8.779 11.433 1.00 91.31 399 ILE A O 1
ATOM 3034 N N . GLY A 1 400 ? 7.901 -9.209 9.337 1.00 92.12 400 GLY A N 1
ATOM 3035 C CA . GLY A 1 400 ? 6.899 -10.209 9.704 1.00 92.12 400 GLY A CA 1
ATOM 3036 C C . GLY A 1 400 ? 7.375 -11.650 9.571 1.00 92.12 400 GLY A C 1
ATOM 3037 O O . GLY A 1 400 ? 6.713 -12.555 10.082 1.00 92.12 400 GLY A O 1
ATOM 3038 N N . LYS A 1 401 ? 8.502 -11.887 8.889 1.00 97.12 401 LYS A N 1
ATOM 3039 C CA . LYS A 1 401 ? 9.018 -13.232 8.606 1.00 97.12 401 LYS A CA 1
ATOM 3040 C C . LYS A 1 401 ? 10.532 -13.320 8.801 1.00 97.12 401 LYS A C 1
ATOM 3042 O O . LYS A 1 401 ? 11.263 -12.372 8.537 1.00 97.12 401 LYS A O 1
ATOM 3047 N N . VAL A 1 402 ? 11.016 -14.483 9.218 1.00 98.06 402 VAL A N 1
ATOM 3048 C CA . VAL A 1 402 ? 12.447 -14.795 9.316 1.00 98.06 402 VAL A CA 1
ATOM 3049 C C . VAL A 1 402 ? 12.734 -16.086 8.567 1.00 98.06 402 VAL A C 1
ATOM 3051 O O . VAL A 1 402 ? 11.999 -17.062 8.715 1.00 98.06 402 VAL A O 1
ATOM 3054 N N . ARG A 1 403 ? 13.808 -16.097 7.776 1.00 98.38 403 ARG A N 1
ATOM 3055 C CA . ARG A 1 403 ? 14.354 -17.313 7.169 1.00 98.38 403 ARG A CA 1
ATOM 3056 C C . ARG A 1 403 ? 15.625 -17.738 7.891 1.00 98.38 403 ARG A C 1
ATOM 3058 O O . ARG A 1 403 ? 16.572 -16.962 7.989 1.00 98.38 403 ARG A O 1
ATOM 3065 N N . LEU A 1 404 ? 15.622 -18.980 8.363 1.00 97.38 404 LEU A N 1
ATOM 3066 C CA . LEU A 1 404 ? 16.759 -19.681 8.947 1.00 97.38 404 LEU A CA 1
ATOM 3067 C C . LEU A 1 404 ? 17.289 -20.705 7.939 1.00 97.38 404 LEU A C 1
ATOM 3069 O O . LEU A 1 404 ? 16.510 -21.401 7.287 1.00 97.38 404 LEU A O 1
ATOM 3073 N N . TYR A 1 405 ? 18.612 -20.835 7.840 1.00 91.62 405 TYR A N 1
ATOM 3074 C CA . TYR A 1 405 ? 19.259 -21.844 6.983 1.00 91.62 405 TYR A CA 1
ATOM 3075 C C . TYR A 1 405 ? 19.269 -23.245 7.618 1.00 91.62 405 TYR A C 1
ATOM 3077 O O . TYR A 1 405 ? 19.544 -24.230 6.939 1.00 91.62 405 TYR A O 1
ATOM 3085 N N . GLY A 1 406 ? 18.946 -23.322 8.910 1.00 90.38 406 GLY A N 1
ATOM 3086 C CA . GLY A 1 406 ? 18.791 -24.543 9.693 1.00 90.38 406 GLY A CA 1
ATOM 3087 C C . GLY A 1 406 ? 17.565 -24.466 10.606 1.00 90.38 406 GLY A C 1
ATOM 3088 O O . GLY A 1 406 ? 16.733 -23.566 10.477 1.00 90.38 406 GLY A O 1
ATOM 3089 N N . ALA A 1 407 ? 17.482 -25.381 11.571 1.00 93.00 407 ALA A N 1
ATOM 3090 C CA . ALA A 1 407 ? 16.426 -25.415 12.583 1.00 93.00 407 ALA A CA 1
ATOM 3091 C C . ALA A 1 407 ? 16.990 -25.199 13.999 1.00 93.00 407 ALA A C 1
ATOM 3093 O O . ALA A 1 407 ? 16.856 -26.055 14.872 1.00 93.00 407 ALA A O 1
ATOM 3094 N N . ASP A 1 408 ? 17.667 -24.067 14.220 1.00 94.25 408 ASP A N 1
ATOM 3095 C CA . ASP A 1 408 ? 18.261 -23.748 15.521 1.00 94.25 408 ASP A CA 1
ATOM 3096 C C . ASP A 1 408 ? 17.174 -23.653 16.617 1.00 94.25 408 ASP A C 1
ATOM 3098 O O . ASP A 1 408 ? 16.300 -22.777 16.560 1.00 94.25 408 ASP A O 1
ATOM 3102 N N . PRO A 1 409 ? 17.219 -24.521 17.643 1.00 93.69 409 PRO A N 1
ATOM 3103 C CA . PRO A 1 409 ? 16.167 -24.601 18.646 1.00 93.69 409 PRO A CA 1
ATOM 3104 C C . PRO A 1 409 ? 16.108 -23.363 19.548 1.00 93.69 409 PRO A C 1
ATOM 3106 O O . PRO A 1 409 ? 15.044 -23.043 20.078 1.00 93.69 409 PRO A O 1
ATOM 3109 N N . ALA A 1 410 ? 17.224 -22.655 19.749 1.00 93.81 410 ALA A N 1
ATOM 3110 C CA . ALA A 1 410 ? 17.262 -21.450 20.568 1.00 93.81 410 ALA A CA 1
ATOM 3111 C C . ALA A 1 410 ? 16.604 -20.271 19.840 1.00 93.81 410 ALA A C 1
ATOM 3113 O O . ALA A 1 410 ? 15.831 -19.536 20.458 1.00 93.81 410 ALA A O 1
ATOM 3114 N N . ILE A 1 411 ? 16.844 -20.123 18.532 1.00 96.31 411 ILE A N 1
ATOM 3115 C CA . ILE A 1 411 ? 16.196 -19.088 17.712 1.00 96.31 411 ILE A CA 1
ATOM 3116 C C . ILE A 1 411 ? 14.700 -19.363 17.563 1.00 96.31 411 ILE A C 1
ATOM 3118 O O . ILE A 1 411 ? 13.889 -18.468 17.809 1.00 96.31 411 ILE A O 1
ATOM 3122 N N . ILE A 1 412 ? 14.320 -20.601 17.229 1.00 97.19 412 ILE A N 1
ATOM 3123 C CA . ILE A 1 412 ? 12.908 -20.972 17.074 1.00 97.19 412 ILE A CA 1
ATOM 3124 C C . ILE A 1 412 ? 12.143 -20.727 18.383 1.00 97.19 412 ILE A C 1
ATOM 3126 O O . ILE A 1 412 ? 11.073 -20.117 18.354 1.00 97.19 412 ILE A O 1
ATOM 3130 N N . ASN A 1 413 ? 12.702 -21.122 19.535 1.00 96.25 413 ASN A N 1
ATOM 3131 C CA . ASN A 1 413 ? 12.108 -20.842 20.847 1.00 96.25 413 ASN A CA 1
ATOM 3132 C C . ASN A 1 413 ? 12.011 -19.344 21.152 1.00 96.25 413 ASN A C 1
ATOM 3134 O O . ASN A 1 413 ? 11.003 -18.890 21.688 1.00 96.25 413 ASN A O 1
ATOM 3138 N N . ALA A 1 414 ? 13.044 -18.560 20.832 1.00 95.94 414 ALA A N 1
ATOM 3139 C CA . ALA A 1 414 ? 13.040 -17.122 21.091 1.00 95.94 414 ALA A CA 1
ATOM 3140 C C . ALA A 1 414 ? 11.947 -16.379 20.301 1.00 95.94 414 ALA A C 1
ATOM 3142 O O . ALA A 1 414 ? 11.448 -15.352 20.762 1.00 95.94 414 ALA A O 1
ATOM 3143 N N . LEU A 1 415 ? 11.553 -16.912 19.140 1.00 95.19 415 LEU A N 1
ATOM 3144 C CA . LEU A 1 415 ? 10.472 -16.388 18.303 1.00 95.19 415 LEU A CA 1
ATOM 3145 C C . LEU A 1 415 ? 9.074 -16.909 18.691 1.00 95.19 415 LEU A C 1
ATOM 3147 O O . LEU A 1 415 ? 8.081 -16.482 18.093 1.00 95.19 415 LEU A O 1
ATOM 3151 N N . ALA A 1 416 ? 8.954 -17.772 19.703 1.00 92.69 416 ALA A N 1
ATOM 3152 C CA . ALA A 1 416 ? 7.664 -18.278 20.164 1.00 92.69 416 ALA A CA 1
ATOM 3153 C C . ALA A 1 416 ? 6.731 -17.145 20.634 1.00 92.69 416 ALA A C 1
ATOM 3155 O O . ALA A 1 416 ? 7.131 -16.227 21.352 1.00 92.69 416 ALA A O 1
ATOM 3156 N N . ASN A 1 417 ? 5.459 -17.226 20.244 1.00 89.50 417 ASN A N 1
ATOM 3157 C CA . ASN A 1 417 ? 4.379 -16.286 20.546 1.00 89.50 417 ASN A CA 1
ATOM 3158 C C . ASN A 1 417 ? 4.651 -14.841 20.089 1.00 89.50 417 ASN A C 1
ATOM 3160 O O . ASN A 1 417 ? 4.015 -13.906 20.572 1.00 89.50 417 ASN A O 1
ATOM 3164 N N . THR A 1 418 ? 5.597 -14.636 19.166 1.00 85.25 418 THR A N 1
ATOM 3165 C CA . THR A 1 418 ? 5.878 -13.308 18.594 1.00 85.25 418 THR A CA 1
ATOM 3166 C C . THR A 1 418 ? 4.983 -12.967 17.403 1.00 85.25 418 THR A C 1
ATOM 3168 O O . THR A 1 418 ? 4.889 -11.798 17.042 1.00 85.25 418 THR A O 1
ATOM 3171 N N . GLY A 1 419 ? 4.355 -13.975 16.784 1.00 87.94 419 GLY A N 1
ATOM 3172 C CA . GLY A 1 419 ? 3.602 -13.849 15.532 1.00 87.94 419 GLY A CA 1
ATOM 3173 C C . GLY A 1 419 ? 4.468 -13.860 14.264 1.00 87.94 419 GLY A C 1
ATOM 3174 O O . GLY A 1 419 ? 3.926 -14.010 13.172 1.00 87.94 419 GLY A O 1
ATOM 3175 N N . ILE A 1 420 ? 5.798 -13.764 14.392 1.00 93.31 420 ILE A N 1
ATOM 3176 C CA . ILE A 1 420 ? 6.735 -13.767 13.259 1.00 93.31 420 ILE A CA 1
ATOM 3177 C C . ILE A 1 420 ? 6.733 -15.147 12.594 1.00 93.31 420 ILE A C 1
ATOM 3179 O O . ILE A 1 420 ? 6.952 -16.160 13.259 1.00 93.31 420 ILE A O 1
ATOM 3183 N N . GLY A 1 421 ? 6.498 -15.184 11.281 1.00 96.62 421 GLY A N 1
ATOM 3184 C CA . GLY A 1 421 ? 6.546 -16.412 10.488 1.00 96.62 421 GLY A CA 1
ATOM 3185 C C . GLY A 1 421 ? 7.978 -16.919 10.314 1.00 96.62 421 GLY A C 1
ATOM 3186 O O . GLY A 1 421 ? 8.876 -16.142 9.999 1.00 96.62 421 GLY A O 1
ATOM 3187 N N . ILE A 1 422 ? 8.204 -18.218 10.494 1.00 98.19 422 ILE A N 1
ATOM 3188 C CA . ILE A 1 422 ? 9.538 -18.828 10.467 1.00 98.19 422 ILE A CA 1
ATOM 3189 C C . ILE A 1 422 ? 9.646 -19.782 9.278 1.00 98.19 422 ILE A C 1
ATOM 3191 O O . ILE A 1 422 ? 8.850 -20.714 9.141 1.00 98.19 422 ILE A O 1
ATOM 3195 N N . VAL A 1 423 ? 10.657 -19.559 8.442 1.00 98.38 423 VAL A N 1
ATOM 3196 C CA . VAL A 1 423 ? 11.127 -20.525 7.446 1.00 98.38 423 VAL A CA 1
ATOM 3197 C C . VAL A 1 423 ? 12.338 -21.240 8.020 1.00 98.38 423 VAL A C 1
ATOM 3199 O O . VAL A 1 423 ? 13.282 -20.576 8.447 1.00 98.38 423 VAL A O 1
ATOM 3202 N N . VAL A 1 424 ? 12.318 -22.570 8.029 1.00 97.50 424 VAL A N 1
ATOM 3203 C CA . VAL A 1 424 ? 13.451 -23.394 8.476 1.00 97.50 424 VAL A CA 1
ATOM 3204 C C . VAL A 1 424 ? 14.021 -24.189 7.308 1.00 97.50 424 VAL A C 1
ATOM 3206 O O . VAL A 1 424 ? 13.278 -24.791 6.533 1.00 97.50 424 VAL A O 1
ATOM 3209 N N . GLY A 1 425 ? 15.342 -24.186 7.175 1.00 92.81 425 GLY A N 1
ATOM 3210 C CA . GLY A 1 425 ? 16.051 -24.958 6.160 1.00 92.81 425 GLY A CA 1
ATOM 3211 C C . GLY A 1 425 ? 16.516 -26.318 6.670 1.00 92.81 425 GLY A C 1
ATOM 3212 O O . GLY A 1 425 ? 16.906 -26.454 7.829 1.00 92.81 425 GLY A O 1
ATOM 3213 N N . THR A 1 426 ? 16.510 -27.328 5.801 1.00 92.00 426 THR A N 1
ATOM 3214 C CA . THR A 1 426 ? 17.353 -28.519 5.979 1.00 92.00 426 THR A CA 1
ATOM 3215 C C . THR A 1 426 ? 18.728 -28.245 5.381 1.00 92.00 426 THR A C 1
ATOM 3217 O O . THR A 1 426 ? 18.850 -27.475 4.424 1.00 92.00 426 THR A O 1
ATOM 3220 N N . SER A 1 427 ? 19.768 -28.912 5.880 1.00 89.88 427 SER A N 1
ATOM 3221 C CA . SER A 1 427 ? 21.062 -28.847 5.205 1.00 89.88 427 SER A CA 1
ATOM 3222 C C . SER A 1 427 ? 21.009 -29.614 3.876 1.00 89.88 427 SER A C 1
ATOM 3224 O O . SER A 1 427 ? 20.210 -30.540 3.709 1.00 89.88 427 SER A O 1
ATOM 3226 N N . ASN A 1 428 ? 21.896 -29.278 2.934 1.00 91.50 428 ASN A N 1
ATOM 3227 C CA . ASN A 1 428 ? 22.053 -30.070 1.706 1.00 91.50 428 ASN A CA 1
ATOM 3228 C C . ASN A 1 428 ? 22.493 -31.515 2.018 1.00 91.50 428 ASN A C 1
ATOM 3230 O O . ASN A 1 428 ? 22.121 -32.437 1.298 1.00 91.50 428 ASN A O 1
ATOM 3234 N N . GLY A 1 429 ? 23.231 -31.724 3.115 1.00 91.00 429 GLY A N 1
ATOM 3235 C CA . GLY A 1 429 ? 23.686 -33.044 3.561 1.00 91.00 429 GLY A CA 1
ATOM 3236 C C . GLY A 1 429 ? 22.577 -33.947 4.111 1.00 91.00 429 GLY A C 1
ATOM 3237 O O . GLY A 1 429 ? 22.755 -35.162 4.134 1.00 91.00 429 GLY A O 1
ATOM 3238 N N . ASP A 1 430 ? 21.428 -33.388 4.502 1.00 92.56 430 ASP A N 1
ATOM 3239 C CA . ASP A 1 430 ? 20.281 -34.171 4.982 1.00 92.56 430 ASP A CA 1
ATOM 3240 C C . ASP A 1 430 ? 19.465 -34.781 3.835 1.00 92.56 430 ASP A C 1
ATOM 3242 O O . ASP A 1 430 ? 18.727 -35.743 4.052 1.00 92.56 430 ASP A O 1
ATOM 3246 N N . ILE A 1 431 ? 19.586 -34.244 2.613 1.00 97.19 431 ILE A N 1
ATOM 3247 C CA . ILE A 1 431 ? 18.760 -34.633 1.459 1.00 97.19 431 ILE A CA 1
ATOM 3248 C C . ILE A 1 431 ? 18.807 -36.146 1.207 1.00 97.19 431 ILE A C 1
ATOM 3250 O O . ILE A 1 431 ? 17.732 -36.729 1.061 1.00 97.19 431 ILE A O 1
ATOM 3254 N N . PRO A 1 432 ? 19.972 -36.830 1.224 1.00 97.00 432 PRO A N 1
ATOM 3255 C CA . PRO A 1 432 ? 19.991 -38.269 0.996 1.00 97.00 432 PRO A CA 1
ATOM 3256 C C . PRO A 1 432 ? 19.246 -39.083 2.047 1.00 97.00 432 PRO A C 1
ATOM 3258 O O . PRO A 1 432 ? 18.553 -40.040 1.701 1.00 97.00 432 PRO A O 1
ATOM 3261 N N . ALA A 1 433 ? 19.343 -38.708 3.321 1.00 95.81 433 ALA A N 1
ATOM 3262 C CA . ALA A 1 433 ? 18.617 -39.394 4.384 1.00 95.81 433 ALA A CA 1
ATOM 3263 C C . ALA A 1 433 ? 17.111 -39.105 4.295 1.00 95.81 433 ALA A C 1
ATOM 3265 O O . ALA A 1 433 ? 16.301 -40.028 4.354 1.00 95.81 433 ALA A O 1
ATOM 3266 N N . LEU A 1 434 ? 16.737 -37.844 4.051 1.00 97.62 434 LEU A N 1
ATOM 3267 C CA . LEU A 1 434 ? 15.346 -37.433 3.849 1.00 97.62 434 LEU A CA 1
ATOM 3268 C C . LEU A 1 434 ? 14.704 -38.127 2.644 1.00 97.62 434 LEU A C 1
ATOM 3270 O O . LEU A 1 434 ? 13.532 -38.475 2.711 1.00 97.62 434 LEU A O 1
ATOM 3274 N N . ALA A 1 435 ? 15.447 -38.343 1.558 1.00 98.12 435 ALA A N 1
ATOM 3275 C CA . ALA A 1 435 ? 14.953 -38.986 0.343 1.00 98.12 435 ALA A CA 1
ATOM 3276 C C . ALA A 1 435 ? 14.763 -40.501 0.494 1.00 98.12 435 ALA A C 1
ATOM 3278 O O . ALA A 1 435 ? 13.790 -41.051 -0.020 1.00 98.12 435 ALA A O 1
ATOM 3279 N N . ASN A 1 436 ? 15.692 -41.175 1.177 1.00 97.12 436 ASN A N 1
ATOM 3280 C CA . ASN A 1 436 ? 15.754 -42.638 1.194 1.00 97.12 436 ASN A CA 1
ATOM 3281 C C . ASN A 1 436 ? 15.129 -43.280 2.443 1.00 97.12 436 ASN A C 1
ATOM 3283 O O . ASN A 1 436 ? 14.863 -44.480 2.423 1.00 97.12 436 ASN A O 1
ATOM 3287 N N . ASP A 1 437 ? 14.877 -42.517 3.512 1.00 95.81 437 ASP A N 1
ATOM 3288 C CA . ASP A 1 437 ? 14.278 -43.029 4.748 1.00 95.81 437 ASP A CA 1
ATOM 3289 C C . ASP A 1 437 ? 13.129 -42.131 5.255 1.00 95.81 437 ASP A C 1
ATOM 3291 O O . ASP A 1 437 ? 13.359 -41.103 5.901 1.00 95.81 437 ASP A O 1
ATOM 3295 N N . PRO A 1 438 ? 11.860 -42.529 5.043 1.00 95.56 438 PRO A N 1
ATOM 3296 C CA . PRO A 1 438 ? 10.710 -41.817 5.596 1.00 95.56 438 PRO A CA 1
ATOM 3297 C C . PRO A 1 438 ? 10.721 -41.704 7.131 1.00 95.56 438 PRO A C 1
ATOM 3299 O O . PRO A 1 438 ? 10.138 -40.765 7.679 1.00 95.56 438 PRO A O 1
ATOM 3302 N N . ASN A 1 439 ? 11.376 -42.621 7.857 1.00 95.12 439 ASN A N 1
ATOM 3303 C CA . ASN A 1 439 ? 11.500 -42.504 9.314 1.00 95.12 439 ASN A CA 1
ATOM 3304 C C . ASN A 1 439 ? 12.436 -41.362 9.699 1.00 95.12 439 ASN A C 1
ATOM 3306 O O . ASN A 1 439 ? 12.156 -40.659 10.669 1.00 95.12 439 ASN A O 1
ATOM 3310 N N . PHE A 1 440 ? 13.493 -41.129 8.917 1.00 97.44 440 PHE A N 1
ATOM 3311 C CA . PHE A 1 440 ? 14.369 -39.980 9.105 1.00 97.44 440 PHE A CA 1
ATOM 3312 C C . PHE A 1 440 ? 13.600 -38.665 8.926 1.00 97.44 440 PHE A C 1
ATOM 3314 O O . PHE A 1 440 ? 13.710 -37.778 9.770 1.00 97.44 440 PHE A O 1
ATOM 3321 N N . ALA A 1 441 ? 12.737 -38.552 7.908 1.00 97.62 441 ALA A N 1
ATOM 3322 C CA . ALA A 1 441 ? 11.875 -37.377 7.729 1.00 97.62 441 ALA A CA 1
ATOM 3323 C C . ALA A 1 441 ? 10.896 -37.178 8.905 1.00 97.62 441 ALA A C 1
ATOM 3325 O O . ALA A 1 441 ? 10.753 -36.068 9.422 1.00 97.62 441 ALA A O 1
ATOM 3326 N N . ASN A 1 442 ? 10.275 -38.258 9.394 1.00 97.38 442 ASN A N 1
ATOM 3327 C CA . ASN A 1 442 ? 9.430 -38.216 10.593 1.00 97.38 442 ASN A CA 1
ATOM 3328 C C . ASN A 1 442 ? 10.210 -37.780 11.838 1.00 97.38 442 ASN A C 1
ATOM 3330 O O . ASN A 1 442 ? 9.718 -36.975 12.631 1.00 97.38 442 ASN A O 1
ATOM 3334 N N . GLN A 1 443 ? 11.422 -38.299 12.026 1.00 96.94 443 GLN A N 1
ATOM 3335 C CA . GLN A 1 443 ? 12.294 -37.901 13.124 1.00 96.94 443 GLN A CA 1
ATOM 3336 C C . GLN A 1 443 ? 12.664 -36.422 13.008 1.00 96.94 443 GLN A C 1
ATOM 3338 O O . GLN A 1 443 ? 12.541 -35.695 13.989 1.00 96.94 443 GLN A O 1
ATOM 3343 N N . TRP A 1 444 ? 13.016 -35.952 11.809 1.00 97.88 444 TRP A N 1
ATOM 3344 C CA . TRP A 1 444 ? 13.344 -34.553 11.560 1.00 97.88 444 TRP A CA 1
ATOM 3345 C C . TRP A 1 444 ? 12.183 -33.626 11.946 1.00 97.88 444 TRP A C 1
ATOM 3347 O O . TRP A 1 444 ? 12.393 -32.671 12.689 1.00 97.88 444 TRP A O 1
ATOM 3357 N N . ILE A 1 445 ? 10.941 -33.939 11.548 1.00 98.25 445 ILE A N 1
ATOM 3358 C CA . ILE A 1 445 ? 9.748 -33.165 11.946 1.00 98.25 445 ILE A CA 1
ATOM 3359 C C . ILE A 1 445 ? 9.508 -33.224 13.462 1.00 98.25 445 ILE A C 1
ATOM 3361 O O . ILE A 1 445 ? 9.239 -32.194 14.088 1.00 98.25 445 ILE A O 1
ATOM 3365 N N . ASN A 1 446 ? 9.623 -34.406 14.076 1.00 96.19 446 ASN A N 1
ATOM 3366 C CA . ASN A 1 446 ? 9.417 -34.582 15.517 1.00 96.19 446 ASN A CA 1
ATOM 3367 C C . ASN A 1 446 ? 10.486 -33.884 16.371 1.00 96.19 446 ASN A C 1
ATOM 3369 O O . ASN A 1 446 ? 10.202 -33.536 17.515 1.00 96.19 446 ASN A O 1
ATOM 3373 N N . THR A 1 447 ? 11.687 -33.677 15.834 1.00 95.88 447 THR A N 1
ATOM 3374 C CA . THR A 1 447 ? 12.782 -32.986 16.521 1.00 95.88 447 THR A CA 1
ATOM 3375 C C . THR A 1 447 ? 12.755 -31.478 16.273 1.00 95.88 447 THR A C 1
ATOM 3377 O O . THR A 1 447 ? 12.894 -30.712 17.220 1.00 95.88 447 THR A O 1
ATOM 3380 N N . ASN A 1 448 ? 12.544 -31.044 15.030 1.00 96.44 448 ASN A N 1
ATOM 3381 C CA . ASN A 1 448 ? 12.814 -29.664 14.613 1.00 96.44 448 ASN A CA 1
ATOM 3382 C C . ASN A 1 448 ? 11.562 -28.789 14.461 1.00 96.44 448 ASN A C 1
ATOM 3384 O O . ASN A 1 448 ? 11.679 -27.569 14.395 1.00 96.44 448 ASN A O 1
ATOM 3388 N N . VAL A 1 449 ? 10.365 -29.383 14.397 1.00 97.44 449 VAL A N 1
ATOM 3389 C CA . VAL A 1 449 ? 9.116 -28.648 14.117 1.00 97.44 449 VAL A CA 1
ATOM 3390 C C . VAL A 1 449 ? 8.093 -28.849 15.228 1.00 97.44 449 VAL A C 1
ATOM 3392 O O . VAL A 1 449 ? 7.655 -27.890 15.865 1.00 97.44 449 VAL A O 1
ATOM 3395 N N . LYS A 1 450 ? 7.730 -30.106 15.497 1.00 95.00 450 LYS A N 1
ATOM 3396 C CA . LYS A 1 450 ? 6.652 -30.464 16.426 1.00 95.00 450 LYS A CA 1
ATOM 3397 C C . LYS A 1 450 ? 6.823 -29.914 17.852 1.00 95.00 450 LYS A C 1
ATOM 3399 O O . LYS A 1 450 ? 5.812 -29.510 18.417 1.00 95.00 450 LYS A O 1
ATOM 3404 N N . PRO A 1 451 ? 8.032 -29.860 18.448 1.00 96.88 451 PRO A N 1
ATOM 3405 C CA . PRO A 1 451 ? 8.196 -29.332 19.804 1.00 96.88 451 PRO A CA 1
ATOM 3406 C C . PRO A 1 451 ? 7.916 -27.829 19.921 1.00 96.88 451 PRO A C 1
ATOM 3408 O O . PRO A 1 451 ? 7.661 -27.344 21.020 1.00 96.88 451 PRO A O 1
ATOM 3411 N N . TYR A 1 452 ? 7.977 -27.100 18.804 1.00 94.75 452 TYR A N 1
ATOM 3412 C CA . TYR A 1 452 ? 7.895 -25.642 18.776 1.00 94.75 452 TYR A CA 1
ATOM 3413 C C . TYR A 1 452 ? 6.544 -25.129 18.269 1.00 94.75 452 TYR A C 1
ATOM 3415 O O . TYR A 1 452 ? 6.107 -24.051 18.663 1.00 94.75 452 TYR A O 1
ATOM 3423 N N . TYR A 1 453 ? 5.859 -25.890 17.415 1.00 91.88 453 TYR A N 1
ATOM 3424 C CA . TYR A 1 453 ? 4.567 -25.507 16.846 1.00 91.88 453 TYR A CA 1
ATOM 3425 C C . TYR A 1 453 ? 3.396 -25.813 17.811 1.00 91.88 453 TYR A C 1
ATOM 3427 O O . TYR A 1 453 ? 3.380 -26.891 18.408 1.00 91.88 453 TYR A O 1
ATOM 3435 N N . PRO A 1 454 ? 2.382 -24.930 17.965 1.00 94.25 454 PRO A N 1
ATOM 3436 C CA . PRO A 1 454 ? 2.149 -23.681 17.228 1.00 94.25 454 PRO A CA 1
ATOM 3437 C C . PRO A 1 454 ? 2.748 -22.427 17.878 1.00 94.25 454 PRO A C 1
ATOM 3439 O O . PRO A 1 454 ? 2.562 -21.334 17.350 1.00 94.25 454 PRO A O 1
ATOM 3442 N N . ALA A 1 455 ? 3.432 -22.547 19.022 1.00 90.00 455 ALA A N 1
ATOM 3443 C CA . ALA A 1 455 ? 3.971 -21.384 19.726 1.00 90.00 455 ALA A CA 1
ATOM 3444 C C . ALA A 1 455 ? 4.933 -20.594 18.823 1.00 90.00 455 ALA A C 1
ATOM 3446 O O . ALA A 1 455 ? 4.812 -19.379 18.694 1.00 90.00 455 ALA A O 1
ATOM 3447 N N . SER A 1 456 ? 5.840 -21.281 18.137 1.00 94.44 456 SER A N 1
ATOM 3448 C CA . SER A 1 456 ? 6.649 -20.719 17.059 1.00 94.44 456 SER A CA 1
ATOM 3449 C C . SER A 1 456 ? 5.941 -20.951 15.726 1.00 94.44 456 SER A C 1
ATOM 3451 O O . SER A 1 456 ? 5.683 -22.092 15.337 1.00 94.44 456 SER A O 1
ATOM 3453 N N . ASN A 1 457 ? 5.624 -19.863 15.022 1.00 95.94 457 ASN A N 1
ATOM 3454 C CA . ASN A 1 457 ? 4.845 -19.885 13.785 1.00 95.94 457 ASN A CA 1
ATOM 3455 C C . ASN A 1 457 ? 5.699 -20.352 12.592 1.00 95.94 457 ASN A C 1
ATOM 3457 O O . ASN A 1 457 ? 6.087 -19.556 11.740 1.00 95.94 457 ASN A O 1
ATOM 3461 N N . ILE A 1 458 ? 6.049 -21.638 12.553 1.00 97.44 458 ILE A N 1
ATOM 3462 C CA . ILE A 1 458 ? 6.771 -22.248 11.429 1.00 97.44 458 ILE A CA 1
ATOM 3463 C C . ILE A 1 458 ? 5.806 -22.368 10.246 1.00 97.44 458 ILE A C 1
ATOM 3465 O O . ILE A 1 458 ? 4.785 -23.039 10.358 1.00 97.44 458 ILE A O 1
ATOM 3469 N N . ILE A 1 459 ? 6.126 -21.713 9.128 1.00 97.00 459 ILE A N 1
ATOM 3470 C CA . ILE A 1 459 ? 5.232 -21.590 7.960 1.00 97.00 459 ILE A CA 1
ATOM 3471 C C . ILE A 1 459 ? 5.730 -22.354 6.728 1.00 97.00 459 ILE A C 1
ATOM 3473 O O . ILE A 1 459 ? 4.934 -22.761 5.880 1.00 97.00 459 ILE A O 1
ATOM 3477 N N . LEU A 1 460 ? 7.044 -22.562 6.618 1.00 98.25 460 LEU A N 1
ATOM 3478 C CA . LEU A 1 460 ? 7.676 -23.166 5.448 1.00 98.25 460 LEU A CA 1
ATOM 3479 C C . LEU A 1 460 ? 8.946 -23.919 5.858 1.00 98.25 460 LEU A C 1
ATOM 3481 O O . LEU A 1 460 ? 9.744 -23.422 6.652 1.00 98.25 460 LEU A O 1
ATOM 3485 N N . ILE A 1 461 ? 9.145 -25.097 5.274 1.00 98.69 461 ILE A N 1
ATOM 3486 C CA . ILE A 1 461 ? 10.394 -25.856 5.341 1.00 98.69 461 ILE A CA 1
ATOM 3487 C C . ILE A 1 461 ? 11.045 -25.814 3.959 1.00 98.69 461 ILE A C 1
ATOM 3489 O O . ILE A 1 461 ? 10.410 -26.189 2.972 1.00 98.69 461 ILE A O 1
ATOM 3493 N N . THR A 1 462 ? 12.300 -25.375 3.871 1.00 98.38 462 THR A N 1
ATOM 3494 C CA . THR A 1 462 ? 13.071 -25.417 2.620 1.00 98.38 462 THR A CA 1
ATOM 3495 C C . THR A 1 462 ? 14.043 -26.591 2.633 1.00 98.38 462 THR A C 1
ATOM 3497 O O . THR A 1 462 ? 14.929 -26.651 3.484 1.00 98.38 462 THR A O 1
ATOM 3500 N N . VAL A 1 463 ? 13.886 -27.523 1.694 1.00 98.38 463 VAL A N 1
ATOM 3501 C CA . VAL A 1 463 ? 14.742 -28.705 1.550 1.00 98.38 463 VAL A CA 1
ATOM 3502 C C . VAL A 1 463 ? 16.007 -28.317 0.801 1.00 98.38 463 VAL A C 1
ATOM 3504 O O . VAL A 1 463 ? 15.998 -28.164 -0.420 1.00 98.38 463 VAL A O 1
ATOM 3507 N N . GLY A 1 464 ? 17.088 -28.125 1.548 1.00 92.94 464 GLY A N 1
ATOM 3508 C CA . GLY A 1 464 ? 18.347 -27.616 1.026 1.00 92.94 464 GLY A CA 1
ATOM 3509 C C . GLY A 1 464 ? 18.294 -26.158 0.553 1.00 92.94 464 GLY A C 1
ATOM 3510 O O . GLY A 1 464 ? 17.264 -25.478 0.585 1.00 92.94 464 GLY A O 1
ATOM 3511 N N . ASN A 1 465 ? 19.452 -25.684 0.103 1.00 93.44 465 ASN A N 1
ATOM 3512 C CA . ASN A 1 465 ? 19.690 -24.347 -0.418 1.00 93.44 465 ASN A CA 1
ATOM 3513 C C . ASN A 1 465 ? 20.488 -24.443 -1.724 1.00 93.44 465 ASN A C 1
ATOM 3515 O O . ASN A 1 465 ? 21.590 -24.996 -1.739 1.00 93.44 465 ASN A O 1
ATOM 3519 N N . GLU A 1 466 ? 19.904 -23.928 -2.806 1.00 95.12 466 GLU A N 1
ATOM 3520 C CA . GLU A 1 466 ? 20.480 -23.849 -4.156 1.00 95.12 466 GLU A CA 1
ATOM 3521 C C . GLU A 1 466 ? 20.975 -25.201 -4.702 1.00 95.12 466 GLU A C 1
ATOM 3523 O O . GLU A 1 466 ? 21.955 -25.302 -5.437 1.00 95.12 466 GLU A O 1
ATOM 3528 N N . VAL A 1 467 ? 20.257 -26.274 -4.354 1.00 95.88 467 VAL A N 1
ATOM 3529 C CA . VAL A 1 467 ? 20.651 -27.668 -4.622 1.00 95.88 467 VAL A CA 1
ATOM 3530 C C . VAL A 1 467 ? 20.844 -27.939 -6.112 1.00 95.88 467 VAL A C 1
ATOM 3532 O O . VAL A 1 467 ? 21.809 -28.602 -6.492 1.00 95.88 467 VAL A O 1
ATOM 3535 N N . MET A 1 468 ? 19.964 -27.398 -6.962 1.00 93.62 468 MET A N 1
ATOM 3536 C CA . MET A 1 468 ? 20.027 -27.579 -8.421 1.00 93.62 468 MET A CA 1
ATOM 3537 C C . MET A 1 468 ? 21.354 -27.107 -9.019 1.00 93.62 468 MET A C 1
ATOM 3539 O O . MET A 1 468 ? 21.825 -27.676 -9.994 1.00 93.62 468 MET A O 1
ATOM 3543 N N . THR A 1 469 ? 21.992 -26.114 -8.406 1.00 90.56 469 THR A N 1
ATOM 3544 C CA . THR A 1 469 ? 23.224 -25.492 -8.899 1.00 90.56 469 THR A CA 1
ATOM 3545 C C . THR A 1 469 ? 24.448 -25.876 -8.066 1.00 90.56 469 THR A C 1
ATOM 3547 O O . THR A 1 469 ? 25.517 -25.306 -8.247 1.00 90.56 469 THR A O 1
ATOM 3550 N N . SER A 1 470 ? 24.321 -26.875 -7.182 1.00 88.19 470 SER A N 1
ATOM 3551 C CA . SER A 1 470 ? 25.406 -27.361 -6.314 1.00 88.19 470 SER A CA 1
ATOM 3552 C C . SER A 1 470 ? 26.513 -28.130 -7.048 1.00 88.19 470 SER A C 1
ATOM 3554 O O . SER A 1 470 ? 27.602 -28.306 -6.508 1.00 88.19 470 SER A O 1
ATOM 3556 N N . GLY A 1 471 ? 26.232 -28.621 -8.261 1.00 88.00 471 GLY A N 1
ATOM 3557 C CA . GLY A 1 471 ? 27.118 -29.516 -9.011 1.00 88.00 471 GLY A CA 1
ATOM 3558 C C . GLY A 1 471 ? 27.044 -30.991 -8.589 1.00 88.00 471 GLY A C 1
ATOM 3559 O O . GLY A 1 471 ? 27.677 -31.829 -9.229 1.00 88.00 471 GLY A O 1
ATOM 3560 N N . ASP A 1 472 ? 26.255 -31.334 -7.565 1.00 91.38 472 ASP A N 1
ATOM 3561 C CA . ASP A 1 472 ? 26.048 -32.715 -7.119 1.00 91.38 472 ASP A CA 1
ATOM 3562 C C . ASP A 1 472 ? 24.745 -33.292 -7.693 1.00 91.38 472 ASP A C 1
ATOM 3564 O O . ASP A 1 472 ? 23.646 -33.076 -7.176 1.00 91.38 472 ASP A O 1
ATOM 3568 N N . GLN A 1 473 ? 24.870 -34.078 -8.763 1.00 92.25 473 GLN A N 1
ATOM 3569 C CA . GLN A 1 473 ? 23.724 -34.710 -9.421 1.00 92.25 473 GLN A CA 1
ATOM 3570 C C . GLN A 1 473 ? 22.955 -35.675 -8.497 1.00 92.25 473 GLN A C 1
ATOM 3572 O O . GLN A 1 473 ? 21.747 -35.874 -8.668 1.00 92.25 473 GLN A O 1
ATOM 3577 N N . GLY A 1 474 ? 23.628 -36.272 -7.509 1.00 93.06 474 GLY A N 1
ATOM 3578 C CA . GLY A 1 474 ? 22.994 -37.121 -6.506 1.00 93.06 474 GLY A CA 1
ATOM 3579 C C . GLY A 1 474 ? 22.011 -36.325 -5.652 1.00 93.06 474 GLY A C 1
ATOM 3580 O O . GLY A 1 474 ? 20.859 -36.731 -5.508 1.00 93.06 474 GLY A O 1
ATOM 3581 N N . LEU A 1 475 ? 22.418 -35.147 -5.173 1.00 93.94 475 LEU A N 1
ATOM 3582 C CA . LEU A 1 475 ? 21.531 -34.256 -4.418 1.00 93.94 475 LEU A CA 1
ATOM 3583 C C . LEU A 1 475 ? 20.372 -33.734 -5.275 1.00 93.94 475 LEU A C 1
ATOM 3585 O O . LEU A 1 475 ? 19.229 -33.722 -4.818 1.00 93.94 475 LEU A O 1
ATOM 3589 N N . VAL A 1 476 ? 20.634 -33.364 -6.534 1.00 96.12 476 VAL A N 1
ATOM 3590 C CA . VAL A 1 476 ? 19.595 -32.872 -7.457 1.00 96.12 476 VAL A CA 1
ATOM 3591 C C . VAL A 1 476 ? 18.507 -33.920 -7.698 1.00 96.12 476 VAL A C 1
ATOM 3593 O O . VAL A 1 476 ? 17.320 -33.601 -7.654 1.00 96.12 476 VAL A O 1
ATOM 3596 N N . THR A 1 477 ? 18.890 -35.176 -7.932 1.00 95.94 477 THR A N 1
ATOM 3597 C CA . THR A 1 477 ? 17.931 -36.265 -8.198 1.00 95.94 477 THR A CA 1
ATOM 3598 C C . THR A 1 477 ? 17.147 -36.695 -6.956 1.00 95.94 477 THR A C 1
ATOM 3600 O O . THR A 1 477 ? 16.021 -37.175 -7.078 1.00 95.94 477 THR A O 1
ATOM 3603 N N . GLN A 1 478 ? 17.701 -36.487 -5.760 1.00 98.00 478 GLN A N 1
ATOM 3604 C CA . GLN A 1 478 ? 17.083 -36.859 -4.482 1.00 98.00 478 GLN A CA 1
ATOM 3605 C C . GLN A 1 478 ? 16.239 -35.739 -3.855 1.00 98.00 478 GLN A C 1
ATOM 3607 O O . GLN A 1 478 ? 15.492 -35.990 -2.909 1.00 98.00 478 GLN A O 1
ATOM 3612 N N . LEU A 1 479 ? 16.288 -34.526 -4.411 1.00 98.19 479 LEU A N 1
ATOM 3613 C CA . LEU A 1 479 ? 15.586 -33.354 -3.890 1.00 98.19 479 LEU A CA 1
ATOM 3614 C C . LEU A 1 479 ? 14.064 -33.547 -3.805 1.00 98.19 479 LEU A C 1
ATOM 3616 O O . LEU A 1 479 ? 13.475 -33.387 -2.739 1.00 98.19 479 LEU A O 1
ATOM 3620 N N . VAL A 1 480 ? 13.423 -33.924 -4.915 1.00 98.44 480 VAL A N 1
ATOM 3621 C CA . VAL A 1 480 ? 11.961 -34.101 -4.965 1.00 98.44 480 VAL A CA 1
ATOM 3622 C C . VAL A 1 480 ? 11.497 -35.263 -4.066 1.00 98.44 480 VAL A C 1
ATOM 3624 O O . VAL A 1 480 ? 10.563 -35.057 -3.290 1.00 98.44 480 VAL A O 1
ATOM 3627 N N . PRO A 1 481 ? 12.156 -36.443 -4.057 1.00 98.56 481 PRO A N 1
ATOM 3628 C CA . PRO A 1 481 ? 11.876 -37.487 -3.065 1.00 98.56 481 PRO A CA 1
ATOM 3629 C C . PRO A 1 481 ? 11.970 -37.017 -1.603 1.00 98.56 481 PRO A C 1
ATOM 3631 O O . PRO A 1 481 ? 11.081 -37.320 -0.807 1.00 98.56 481 PRO A O 1
ATOM 3634 N N . ALA A 1 482 ? 12.995 -36.234 -1.247 1.00 98.75 482 ALA A N 1
ATOM 3635 C CA . ALA A 1 482 ? 13.131 -35.677 0.101 1.00 98.75 482 ALA A CA 1
ATOM 3636 C C . ALA A 1 482 ? 11.966 -34.735 0.462 1.00 98.75 482 ALA A C 1
ATOM 3638 O O . ALA A 1 482 ? 11.435 -34.803 1.573 1.00 98.75 482 ALA A O 1
ATOM 3639 N N . MET A 1 483 ? 11.527 -33.895 -0.483 1.00 98.81 483 MET A N 1
ATOM 3640 C CA . MET A 1 483 ? 10.368 -33.011 -0.307 1.00 98.81 483 MET A CA 1
ATOM 3641 C C . MET A 1 483 ? 9.070 -33.801 -0.081 1.00 98.81 483 MET A C 1
ATOM 3643 O O . MET A 1 483 ? 8.304 -33.463 0.823 1.00 98.81 483 MET A O 1
ATOM 3647 N N . HIS A 1 484 ? 8.847 -34.885 -0.834 1.00 98.75 484 HIS A N 1
ATOM 3648 C CA . HIS A 1 484 ? 7.701 -35.776 -0.622 1.00 98.75 484 HIS A CA 1
ATOM 3649 C C . HIS A 1 484 ? 7.710 -36.413 0.770 1.00 98.75 484 HIS A C 1
ATOM 3651 O O . HIS A 1 484 ? 6.697 -36.360 1.466 1.00 98.75 484 HIS A O 1
ATOM 3657 N N . ASN A 1 485 ? 8.845 -36.954 1.217 1.00 98.69 485 ASN A N 1
ATOM 3658 C CA . ASN A 1 485 ? 8.928 -37.588 2.534 1.00 98.69 485 ASN A CA 1
ATOM 3659 C C . ASN A 1 485 ? 8.702 -36.588 3.680 1.00 98.69 485 ASN A C 1
ATOM 3661 O O . ASN A 1 485 ? 8.038 -36.925 4.661 1.00 98.69 485 ASN A O 1
ATOM 3665 N N . LEU A 1 486 ? 9.186 -35.346 3.558 1.00 98.62 486 LEU A N 1
ATOM 3666 C CA . LEU A 1 486 ? 8.886 -34.290 4.533 1.00 98.62 486 LEU A CA 1
ATOM 3667 C C . LEU A 1 486 ? 7.413 -33.877 4.519 1.00 98.62 486 LEU A C 1
ATOM 3669 O O . LEU A 1 486 ? 6.834 -33.668 5.586 1.00 98.62 486 LEU A O 1
ATOM 3673 N N . GLN A 1 487 ? 6.786 -33.795 3.343 1.00 98.56 487 GLN A N 1
ATOM 3674 C CA . GLN A 1 487 ? 5.354 -33.521 3.242 1.00 98.56 487 GLN A CA 1
ATOM 3675 C C . GLN A 1 487 ? 4.521 -34.626 3.904 1.00 98.56 487 GLN A C 1
ATOM 3677 O O . GLN A 1 487 ? 3.590 -34.318 4.647 1.00 98.56 487 GLN A O 1
ATOM 3682 N N . GLU A 1 488 ? 4.873 -35.897 3.704 1.00 97.81 488 GLU A N 1
ATOM 3683 C CA . GLU A 1 488 ? 4.189 -37.020 4.356 1.00 97.81 488 GLU A CA 1
ATOM 3684 C C . GLU A 1 488 ? 4.425 -37.063 5.870 1.00 97.81 488 GLU A C 1
ATOM 3686 O O . GLU A 1 488 ? 3.505 -37.358 6.639 1.00 97.81 488 GLU A O 1
ATOM 3691 N N . ALA A 1 489 ? 5.623 -36.699 6.330 1.00 98.31 489 ALA A N 1
ATOM 3692 C CA . ALA A 1 489 ? 5.903 -36.543 7.753 1.00 98.31 489 ALA A CA 1
ATOM 3693 C C . ALA A 1 489 ? 5.064 -35.410 8.380 1.00 98.31 489 ALA A C 1
ATOM 3695 O O . ALA A 1 489 ? 4.508 -35.576 9.468 1.00 98.31 489 ALA A O 1
ATOM 3696 N N . LEU A 1 490 ? 4.894 -34.279 7.682 1.00 98.19 490 LEU A N 1
ATOM 3697 C CA . LEU A 1 490 ? 3.986 -33.205 8.101 1.00 98.19 490 LEU A CA 1
ATOM 3698 C C . LEU A 1 490 ? 2.524 -33.665 8.120 1.00 98.19 490 LEU A C 1
ATOM 3700 O O . LEU A 1 490 ? 1.814 -33.375 9.082 1.00 98.19 490 LEU A O 1
ATOM 3704 N N . ASN A 1 491 ? 2.072 -34.397 7.098 1.00 96.75 491 ASN A N 1
ATOM 3705 C CA . ASN A 1 491 ? 0.719 -34.960 7.046 1.00 96.75 491 ASN A CA 1
ATOM 3706 C C . ASN A 1 491 ? 0.473 -35.897 8.238 1.00 96.75 491 ASN A C 1
ATOM 3708 O O . ASN A 1 491 ? -0.532 -35.763 8.934 1.00 96.75 491 ASN A O 1
ATOM 3712 N N . SER A 1 492 ? 1.431 -36.782 8.528 1.00 93.69 492 SER A N 1
ATOM 3713 C CA . SER A 1 492 ? 1.389 -37.728 9.654 1.00 93.69 492 SER A CA 1
ATOM 3714 C C . SER A 1 492 ? 1.382 -37.030 11.018 1.00 93.69 492 SER A C 1
ATOM 3716 O O . SER A 1 492 ? 0.825 -37.547 11.986 1.00 93.69 492 SER A O 1
ATOM 3718 N N . ALA A 1 493 ? 1.974 -35.837 11.103 1.00 93.38 493 ALA A N 1
ATOM 3719 C CA . ALA A 1 493 ? 1.945 -34.983 12.287 1.00 93.38 493 ALA A CA 1
ATOM 3720 C C . ALA A 1 493 ? 0.709 -34.060 12.358 1.00 93.38 493 ALA A C 1
ATOM 3722 O O . ALA A 1 493 ? 0.627 -33.249 13.280 1.00 93.38 493 ALA A O 1
ATOM 3723 N N . SER A 1 494 ? -0.234 -34.160 11.411 1.00 93.69 494 SER A N 1
ATOM 3724 C CA . SER A 1 494 ? -1.385 -33.253 11.254 1.00 93.69 494 SER A CA 1
ATOM 3725 C C . SER A 1 494 ? -1.003 -31.781 11.035 1.00 93.69 494 SER A C 1
ATOM 3727 O O . SER A 1 494 ? -1.762 -30.874 11.368 1.00 93.69 494 SER A O 1
ATOM 3729 N N . LEU A 1 495 ? 0.180 -31.540 10.467 1.00 93.31 495 LEU A N 1
ATOM 3730 C CA . LEU A 1 495 ? 0.700 -30.220 10.087 1.00 93.31 495 LEU A CA 1
ATOM 3731 C C . LEU A 1 495 ? 0.663 -29.994 8.566 1.00 93.31 495 LEU A C 1
ATOM 3733 O O . LEU A 1 495 ? 0.959 -28.898 8.085 1.00 93.31 495 LEU A O 1
ATOM 3737 N N . GLY A 1 496 ? 0.279 -31.022 7.803 1.00 87.62 496 GLY A N 1
ATOM 3738 C CA . GLY A 1 496 ? 0.059 -30.948 6.364 1.00 87.62 496 GLY A CA 1
ATOM 3739 C C . GLY A 1 496 ? -0.944 -29.855 5.994 1.00 87.62 496 GLY A C 1
ATOM 3740 O O . GLY A 1 496 ? -2.012 -29.738 6.590 1.00 87.62 496 GLY A O 1
ATOM 3741 N N . GLY A 1 497 ? -0.587 -29.015 5.024 1.00 83.25 497 GLY A N 1
ATOM 3742 C CA . GLY A 1 497 ? -1.406 -27.878 4.599 1.00 83.25 497 GLY A CA 1
ATOM 3743 C C . GLY A 1 497 ? -1.264 -26.619 5.462 1.00 83.25 497 GLY A C 1
ATOM 3744 O O . GLY A 1 497 ? -1.521 -25.538 4.931 1.00 83.25 497 GLY A O 1
ATOM 3745 N N . LEU A 1 498 ? -0.810 -26.745 6.718 1.00 90.00 498 LEU A N 1
ATOM 3746 C CA . LEU A 1 498 ? -0.465 -25.627 7.608 1.00 90.00 498 LEU A CA 1
ATOM 3747 C C . LEU A 1 498 ? 0.979 -25.166 7.385 1.00 90.00 498 LEU A C 1
ATOM 3749 O O . LEU A 1 498 ? 1.227 -23.973 7.243 1.00 90.00 498 LEU A O 1
ATOM 3753 N N . ILE A 1 499 ? 1.908 -26.121 7.308 1.00 95.75 499 ILE A N 1
ATOM 3754 C CA . ILE A 1 499 ? 3.320 -25.885 6.996 1.00 95.75 499 ILE A CA 1
ATOM 3755 C C . ILE A 1 499 ? 3.573 -26.370 5.572 1.00 95.75 499 ILE A C 1
ATOM 3757 O O . ILE A 1 499 ? 3.183 -27.483 5.206 1.00 95.75 499 ILE A O 1
ATOM 3761 N N . LYS A 1 500 ? 4.188 -25.520 4.752 1.00 97.94 500 LYS A N 1
ATOM 3762 C CA . LYS A 1 500 ? 4.534 -25.842 3.362 1.00 97.94 500 LYS A CA 1
ATOM 3763 C C . LYS A 1 500 ? 5.948 -26.396 3.253 1.00 97.94 500 LYS A C 1
ATOM 3765 O O . LYS A 1 500 ? 6.771 -26.187 4.143 1.00 97.94 500 LYS A O 1
ATOM 3770 N N . VAL A 1 501 ? 6.237 -27.067 2.142 1.00 98.69 501 VAL A N 1
ATOM 3771 C CA . VAL A 1 501 ? 7.574 -27.579 1.819 1.00 98.69 501 VAL A CA 1
ATOM 3772 C C . VAL A 1 501 ? 7.988 -27.021 0.463 1.00 98.69 501 VAL A C 1
ATOM 3774 O O . VAL A 1 501 ? 7.235 -27.107 -0.501 1.00 98.69 501 VAL A O 1
ATOM 3777 N N . SER A 1 502 ? 9.177 -26.437 0.379 1.00 98.50 502 SER A N 1
ATOM 3778 C CA . SER A 1 502 ? 9.765 -25.963 -0.878 1.00 98.50 502 SER A CA 1
ATOM 3779 C C . SER A 1 502 ? 11.280 -26.196 -0.878 1.00 98.50 502 SER A C 1
ATOM 3781 O O . SER A 1 502 ? 11.793 -26.936 -0.043 1.00 98.50 502 SER A O 1
ATOM 3783 N N . THR A 1 503 ? 12.008 -25.599 -1.812 1.00 98.44 503 THR A N 1
ATOM 3784 C CA . THR A 1 503 ? 13.472 -25.598 -1.893 1.00 98.44 503 THR A CA 1
ATOM 3785 C C . THR A 1 503 ? 13.937 -24.313 -2.566 1.00 98.44 503 THR A C 1
ATOM 3787 O O . THR A 1 503 ? 13.269 -23.793 -3.462 1.00 98.44 503 THR A O 1
ATOM 3790 N N . VAL A 1 504 ? 15.051 -23.756 -2.099 1.00 97.88 504 VAL A N 1
ATOM 3791 C CA . VAL A 1 504 ? 15.519 -22.440 -2.546 1.00 97.88 504 VAL A CA 1
ATOM 3792 C C . VAL A 1 504 ? 16.420 -22.580 -3.763 1.00 97.88 504 VAL A C 1
ATOM 3794 O O . VAL A 1 504 ? 17.341 -23.394 -3.765 1.00 97.88 504 VAL A O 1
ATOM 3797 N N . HIS A 1 505 ? 16.169 -21.767 -4.784 1.00 98.44 505 HIS A N 1
ATOM 3798 C CA . HIS A 1 505 ? 16.925 -21.748 -6.030 1.00 98.44 505 HIS A CA 1
ATOM 3799 C C . HIS A 1 505 ? 17.740 -20.458 -6.179 1.00 98.44 505 HIS A C 1
ATOM 3801 O O . HIS A 1 505 ? 17.301 -19.389 -5.759 1.00 98.44 505 HIS A O 1
ATOM 3807 N N . ALA A 1 506 ? 18.887 -20.553 -6.853 1.00 96.25 506 ALA A N 1
ATOM 3808 C CA . ALA A 1 506 ? 19.582 -19.406 -7.429 1.00 96.25 506 ALA A CA 1
ATOM 3809 C C . ALA A 1 506 ? 18.972 -19.044 -8.793 1.00 96.25 506 ALA A C 1
ATOM 3811 O O . ALA A 1 506 ? 18.389 -19.898 -9.467 1.00 96.25 506 ALA A O 1
ATOM 3812 N N . MET A 1 507 ? 19.189 -17.811 -9.264 1.00 96.25 507 MET A N 1
ATOM 3813 C CA . MET A 1 507 ? 18.785 -17.398 -10.621 1.00 96.25 507 MET A CA 1
ATOM 3814 C C . MET A 1 507 ? 19.433 -18.234 -11.738 1.00 96.25 507 MET A C 1
ATOM 3816 O O . MET A 1 507 ? 18.865 -18.346 -12.821 1.00 96.25 507 MET A O 1
ATOM 3820 N N . SER A 1 508 ? 20.574 -18.878 -11.477 1.00 94.81 508 SER A N 1
ATOM 3821 C CA . SER A 1 508 ? 21.269 -19.773 -12.416 1.00 94.81 508 SER A CA 1
ATOM 3822 C C . SER A 1 508 ? 20.527 -21.083 -12.713 1.00 94.81 508 SER A C 1
ATOM 3824 O O . SER A 1 508 ? 20.975 -21.862 -13.550 1.00 94.81 508 SER A O 1
ATOM 3826 N N . VAL A 1 509 ? 19.366 -21.321 -12.091 1.00 96.94 5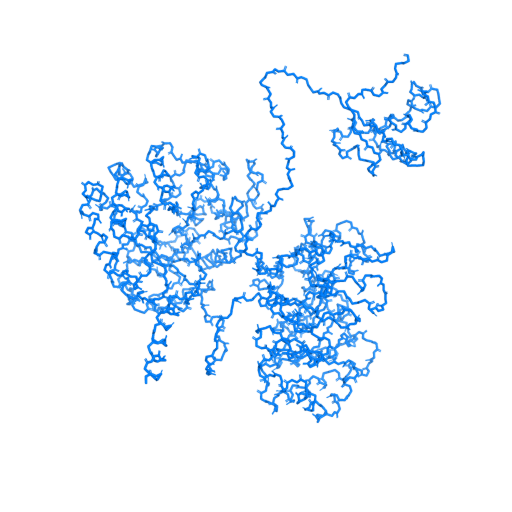09 VAL A N 1
ATOM 3827 C CA . VAL A 1 509 ? 18.426 -22.360 -12.539 1.00 96.94 509 VAL A CA 1
ATOM 3828 C C . VAL A 1 509 ? 17.799 -22.030 -13.905 1.00 96.94 509 VAL A C 1
ATOM 3830 O O . VAL A 1 509 ? 17.239 -22.911 -14.560 1.00 96.94 509 VAL A O 1
ATOM 3833 N N . LEU A 1 510 ? 17.878 -20.769 -14.344 1.00 97.69 510 LEU A N 1
ATOM 3834 C CA . LEU A 1 510 ? 17.450 -20.320 -15.666 1.00 97.69 510 LEU A CA 1
ATOM 3835 C C . LEU A 1 510 ? 18.576 -20.448 -16.698 1.00 97.69 510 LEU A C 1
ATOM 3837 O O . LEU A 1 510 ? 19.721 -20.083 -16.439 1.00 97.69 510 LEU A O 1
ATOM 3841 N N . LYS A 1 511 ? 18.223 -20.871 -17.918 1.00 96.88 511 LYS A N 1
ATOM 3842 C CA . LYS A 1 511 ? 19.101 -20.765 -19.092 1.00 96.88 511 LYS A CA 1
ATOM 3843 C C . LYS A 1 511 ? 19.073 -19.379 -19.714 1.00 96.88 511 LYS A C 1
ATOM 3845 O O . LYS A 1 511 ? 20.086 -18.912 -20.230 1.00 96.88 511 LYS A O 1
ATOM 3850 N N . GLN A 1 512 ? 17.889 -18.777 -19.737 1.00 94.88 512 GLN A N 1
ATOM 3851 C CA . GLN A 1 512 ? 17.635 -17.454 -20.291 1.00 94.88 512 GLN A CA 1
ATOM 3852 C C . GLN A 1 512 ? 16.785 -16.666 -19.305 1.00 94.88 512 GLN A C 1
ATOM 3854 O O . GLN A 1 512 ? 15.826 -17.201 -18.750 1.00 94.88 512 GLN A O 1
ATOM 3859 N N . SER A 1 513 ? 17.135 -15.399 -19.114 1.00 94.56 513 SER A N 1
ATOM 3860 C CA . SER A 1 513 ? 16.431 -14.475 -18.219 1.00 94.56 513 SER A CA 1
ATOM 3861 C C . SER A 1 513 ? 16.332 -13.049 -18.770 1.00 94.56 513 SER A C 1
ATOM 3863 O O . SER A 1 513 ? 15.726 -12.199 -18.127 1.00 94.56 513 SER A O 1
ATOM 3865 N N . GLU A 1 514 ? 16.937 -12.768 -19.931 1.00 90.25 514 GLU A N 1
ATOM 3866 C CA . GLU A 1 514 ? 16.897 -11.454 -20.574 1.00 90.25 514 GLU A CA 1
ATOM 3867 C C . GLU A 1 514 ? 16.606 -11.604 -22.084 1.00 90.25 514 GLU A C 1
ATOM 3869 O O . GLU A 1 514 ? 17.369 -12.288 -22.775 1.00 90.25 514 GLU A O 1
ATOM 3874 N N . PRO A 1 515 ? 15.531 -10.971 -22.603 1.00 95.44 515 PRO A N 1
ATOM 3875 C CA . PRO A 1 515 ? 14.526 -10.210 -21.848 1.00 95.44 515 PRO A CA 1
ATOM 3876 C C . PRO A 1 515 ? 13.678 -11.114 -20.917 1.00 95.44 515 PRO A C 1
ATOM 3878 O O . PRO A 1 515 ? 13.637 -12.324 -21.133 1.00 95.44 515 PRO A O 1
ATOM 3881 N N . PRO A 1 516 ? 12.991 -10.576 -19.888 1.00 97.88 516 PRO A N 1
ATOM 3882 C CA . PRO A 1 516 ? 12.216 -11.391 -18.941 1.00 97.88 516 PRO A CA 1
ATOM 3883 C C . PRO A 1 516 ? 11.234 -12.375 -19.594 1.00 97.88 516 PRO A C 1
ATOM 3885 O O . PRO A 1 516 ? 11.107 -13.514 -19.148 1.00 97.88 516 PRO A O 1
ATOM 3888 N N . SER A 1 517 ? 10.603 -11.993 -20.704 1.00 97.69 517 SER A N 1
ATOM 3889 C CA . SER A 1 517 ? 9.682 -12.835 -21.475 1.00 97.69 517 SER A CA 1
ATOM 3890 C C . SER A 1 517 ? 10.305 -14.096 -22.081 1.00 97.69 517 SER A C 1
ATOM 3892 O O . SER A 1 517 ? 9.574 -15.040 -22.378 1.00 97.69 517 SER A O 1
ATOM 3894 N N . SER A 1 518 ? 11.633 -14.151 -22.250 1.00 97.56 518 SER A N 1
ATOM 3895 C CA . SER A 1 518 ? 12.347 -15.359 -22.689 1.00 97.56 518 SER A CA 1
ATOM 3896 C C . SER A 1 518 ? 12.765 -16.266 -21.528 1.00 97.56 518 SER A C 1
ATOM 3898 O O . SER A 1 518 ? 13.483 -17.246 -21.741 1.00 97.56 518 SER A O 1
ATOM 3900 N N . GLY A 1 519 ? 12.344 -15.937 -20.302 1.00 98.00 519 GLY A N 1
ATOM 3901 C CA . GLY A 1 519 ? 12.592 -16.714 -19.096 1.00 98.00 519 GLY A CA 1
ATOM 3902 C C . GLY A 1 519 ? 12.353 -18.208 -19.309 1.00 98.00 519 GLY A C 1
ATOM 3903 O O . GLY A 1 519 ? 11.242 -18.624 -19.636 1.00 98.00 519 GLY A O 1
ATOM 3904 N N . SER A 1 520 ? 13.393 -19.026 -19.138 1.00 98.12 520 SER A N 1
ATOM 3905 C CA . SER A 1 520 ? 13.306 -20.484 -19.282 1.00 98.12 520 SER A CA 1
ATOM 3906 C C . SER A 1 520 ? 14.298 -21.197 -18.371 1.00 98.12 520 SER A C 1
ATOM 3908 O O . SER A 1 520 ? 15.447 -20.774 -18.235 1.00 98.12 520 SER A O 1
ATOM 3910 N N . PHE A 1 521 ? 13.855 -22.288 -17.743 1.00 98.25 521 PHE A N 1
ATOM 3911 C CA . PHE A 1 521 ? 14.715 -23.137 -16.917 1.00 98.25 521 PHE A CA 1
ATOM 3912 C C . PHE A 1 521 ? 15.790 -23.831 -17.755 1.00 98.25 521 PHE A C 1
ATOM 3914 O O . PHE A 1 521 ? 15.568 -24.132 -18.931 1.00 98.25 521 PHE A O 1
ATOM 3921 N N . ASP A 1 522 ? 16.949 -24.099 -17.151 1.00 96.75 522 ASP A N 1
ATOM 3922 C CA . ASP A 1 522 ? 18.004 -24.851 -17.824 1.00 96.75 522 ASP A CA 1
ATOM 3923 C C . ASP A 1 522 ? 17.527 -26.270 -18.174 1.00 96.75 522 ASP A C 1
ATOM 3925 O O . ASP A 1 522 ? 17.084 -27.001 -17.280 1.00 96.75 522 ASP A O 1
ATOM 3929 N N . PRO A 1 523 ? 17.608 -26.688 -19.457 1.00 95.81 523 PRO A N 1
ATOM 3930 C CA . PRO A 1 523 ? 17.245 -28.039 -19.869 1.00 95.81 523 PRO A CA 1
ATOM 3931 C C . PRO A 1 523 ? 17.962 -29.145 -19.087 1.00 95.81 523 PRO A C 1
ATOM 3933 O O . PRO A 1 523 ? 17.408 -30.235 -18.957 1.00 95.81 523 PRO A O 1
ATOM 3936 N N . ALA A 1 524 ? 19.148 -28.876 -18.526 1.00 94.00 524 ALA A N 1
ATOM 3937 C CA . ALA A 1 524 ? 19.859 -29.810 -17.653 1.00 94.00 524 ALA A CA 1
ATOM 3938 C C . ALA A 1 524 ? 19.056 -30.196 -16.395 1.00 94.00 524 ALA A C 1
ATOM 3940 O O . ALA A 1 524 ? 19.265 -31.273 -15.838 1.00 94.00 524 ALA A O 1
ATOM 3941 N N . PHE A 1 525 ? 18.113 -29.351 -15.966 1.00 94.25 525 PHE A N 1
ATOM 3942 C CA . PHE A 1 525 ? 17.254 -29.585 -14.805 1.00 94.25 525 PHE A CA 1
ATOM 3943 C C . PHE A 1 525 ? 15.821 -29.976 -15.178 1.00 94.25 525 PHE A C 1
ATOM 3945 O O . PHE A 1 525 ? 14.995 -30.105 -14.279 1.00 94.25 525 PHE A O 1
ATOM 3952 N N . ALA A 1 526 ? 15.496 -30.166 -16.463 1.00 92.62 526 ALA A N 1
ATOM 3953 C CA . ALA A 1 526 ? 14.112 -30.269 -16.937 1.00 92.62 526 ALA A CA 1
ATOM 3954 C C . ALA A 1 526 ? 13.284 -31.352 -16.220 1.00 92.62 526 ALA A C 1
ATOM 3956 O O . ALA A 1 526 ? 12.165 -31.074 -15.783 1.00 92.62 526 ALA A O 1
ATOM 3957 N N . ASP A 1 527 ? 13.834 -32.560 -16.053 1.00 93.81 527 ASP A N 1
ATOM 3958 C CA . ASP A 1 527 ? 13.129 -33.673 -15.404 1.00 93.81 527 ASP A CA 1
ATOM 3959 C C . ASP A 1 527 ? 12.882 -33.401 -13.914 1.00 93.81 527 ASP A C 1
ATOM 3961 O O . ASP A 1 527 ? 11.750 -33.517 -13.433 1.00 93.81 527 ASP A O 1
ATOM 3965 N N . THR A 1 528 ? 13.916 -32.964 -13.190 1.00 96.44 528 THR A N 1
ATOM 3966 C CA . THR A 1 528 ? 13.805 -32.608 -11.769 1.00 96.44 528 THR A CA 1
ATOM 3967 C C . THR A 1 528 ? 12.870 -31.418 -11.566 1.00 96.44 528 THR A C 1
ATOM 3969 O O . THR A 1 528 ? 12.027 -31.451 -10.673 1.00 96.44 528 THR A O 1
ATOM 3972 N N . MET A 1 529 ? 12.968 -30.387 -12.411 1.00 97.81 529 MET A N 1
ATOM 3973 C CA . MET A 1 529 ? 12.113 -29.202 -12.360 1.00 97.81 529 MET A CA 1
ATOM 3974 C C . MET A 1 529 ? 10.652 -29.575 -12.605 1.00 97.81 529 MET A C 1
ATOM 3976 O O . MET A 1 529 ? 9.772 -29.134 -11.876 1.00 97.81 529 MET A O 1
ATOM 3980 N N . LYS A 1 530 ? 10.373 -30.459 -13.568 1.00 97.12 530 LYS A N 1
ATOM 3981 C CA . LYS A 1 530 ? 9.016 -30.960 -13.809 1.00 97.12 530 LYS A CA 1
ATOM 3982 C C . LYS A 1 530 ? 8.452 -31.695 -12.590 1.00 97.12 530 LYS A C 1
ATOM 3984 O O . LYS A 1 530 ? 7.298 -31.461 -12.230 1.00 97.12 530 LYS A O 1
ATOM 3989 N N . GLY A 1 531 ? 9.250 -32.555 -11.951 1.00 97.81 531 GLY A N 1
ATOM 3990 C CA . GLY A 1 531 ? 8.859 -33.240 -10.714 1.00 97.81 531 GLY A CA 1
ATOM 3991 C C . GLY A 1 531 ? 8.588 -32.263 -9.566 1.00 97.81 531 GLY A C 1
ATOM 3992 O O . GLY A 1 531 ? 7.558 -32.354 -8.902 1.00 97.81 531 GLY A O 1
ATOM 3993 N N . LEU A 1 532 ? 9.470 -31.279 -9.389 1.00 98.62 532 LEU A N 1
ATOM 3994 C CA . LEU A 1 532 ? 9.350 -30.240 -8.371 1.00 98.62 532 LEU A CA 1
ATOM 3995 C C . LEU A 1 532 ? 8.103 -29.378 -8.574 1.00 98.62 532 LEU A C 1
ATOM 3997 O O . LEU A 1 532 ? 7.335 -29.189 -7.638 1.00 98.62 532 LEU A O 1
ATOM 4001 N N . LEU A 1 533 ? 7.856 -28.886 -9.789 1.00 98.38 533 LEU A N 1
ATOM 4002 C CA . LEU A 1 533 ? 6.681 -28.063 -10.084 1.00 98.38 533 LEU A CA 1
ATOM 4003 C C . LEU A 1 533 ? 5.374 -28.847 -9.917 1.00 98.38 533 LEU A C 1
ATOM 4005 O O . LEU A 1 533 ? 4.384 -28.292 -9.438 1.00 98.38 533 LEU A O 1
ATOM 4009 N N . GLY A 1 534 ? 5.385 -30.145 -10.244 1.00 97.69 534 GLY A N 1
ATOM 4010 C CA . GLY A 1 534 ? 4.292 -31.061 -9.915 1.00 97.69 534 GLY A CA 1
ATOM 4011 C C . GLY A 1 534 ? 4.016 -31.091 -8.412 1.00 97.69 534 GLY A C 1
ATOM 4012 O O . GLY A 1 534 ? 2.906 -30.779 -7.988 1.00 97.69 534 GLY A O 1
ATOM 4013 N N . PHE A 1 535 ? 5.049 -31.350 -7.606 1.00 98.38 535 PHE A N 1
ATOM 4014 C CA . PHE A 1 535 ? 4.949 -31.345 -6.145 1.00 98.38 535 PHE A CA 1
ATOM 4015 C C . PHE A 1 535 ? 4.436 -30.007 -5.584 1.00 98.38 535 PHE A C 1
ATOM 4017 O O . PHE A 1 535 ? 3.546 -29.987 -4.728 1.00 98.38 535 PHE A O 1
ATOM 4024 N N . LEU A 1 536 ? 4.973 -28.876 -6.056 1.00 98.38 536 LEU A N 1
ATOM 4025 C CA . LEU A 1 536 ? 4.575 -27.548 -5.582 1.00 98.38 536 LEU A CA 1
ATOM 4026 C C . LEU A 1 536 ? 3.099 -27.268 -5.875 1.00 98.38 536 LEU A C 1
ATOM 4028 O O . LEU A 1 536 ? 2.382 -26.777 -5.003 1.00 98.38 536 LEU A O 1
ATOM 4032 N N . ARG A 1 537 ? 2.618 -27.629 -7.069 1.00 95.75 537 ARG A N 1
ATOM 4033 C CA . ARG A 1 537 ? 1.206 -27.489 -7.438 1.00 95.75 537 ARG A CA 1
ATOM 4034 C C . ARG A 1 537 ? 0.304 -28.373 -6.578 1.00 95.75 537 ARG A C 1
ATOM 4036 O O . ARG A 1 537 ? -0.703 -27.882 -6.074 1.00 95.75 537 ARG A O 1
ATOM 4043 N N . ASP A 1 538 ? 0.677 -29.634 -6.382 1.00 95.12 538 ASP A N 1
ATOM 4044 C CA . ASP A 1 538 ? -0.139 -30.610 -5.651 1.00 95.12 538 ASP A CA 1
ATOM 4045 C C . ASP A 1 538 ? -0.247 -30.263 -4.156 1.00 95.12 538 ASP A C 1
ATOM 4047 O O . ASP A 1 538 ? -1.271 -30.512 -3.518 1.00 95.12 538 ASP A O 1
ATOM 4051 N N . THR A 1 539 ? 0.782 -29.621 -3.596 1.00 94.25 539 THR A N 1
ATOM 4052 C CA . THR A 1 539 ? 0.818 -29.202 -2.184 1.00 94.25 539 THR A CA 1
ATOM 4053 C C . THR A 1 539 ? 0.414 -27.739 -1.961 1.00 94.25 539 THR A C 1
ATOM 4055 O O . THR A 1 539 ? 0.208 -27.313 -0.816 1.00 94.25 539 THR A O 1
ATOM 4058 N N . GLY A 1 540 ? 0.273 -26.949 -3.031 1.00 94.12 540 GLY A N 1
ATOM 4059 C CA . GLY A 1 540 ? 0.085 -25.498 -2.962 1.00 94.12 540 GLY A CA 1
ATOM 4060 C C . GLY A 1 540 ? 1.256 -24.791 -2.274 1.00 94.12 540 GLY A C 1
ATOM 4061 O O . GLY A 1 540 ? 1.031 -23.911 -1.442 1.00 94.12 540 GLY A O 1
ATOM 4062 N N . SER A 1 541 ? 2.479 -25.246 -2.543 1.00 97.31 541 SER A N 1
ATOM 4063 C CA . SER A 1 541 ? 3.723 -24.689 -2.003 1.00 97.31 541 SER A CA 1
ATOM 4064 C C . SER A 1 541 ? 4.356 -23.696 -2.993 1.00 97.31 541 SER A C 1
ATOM 4066 O O . SER A 1 541 ? 4.162 -23.837 -4.202 1.00 97.31 541 SER A O 1
ATOM 4068 N N . PRO A 1 542 ? 5.096 -22.679 -2.516 1.00 97.88 542 PRO A N 1
ATOM 4069 C CA . PRO A 1 542 ? 5.678 -21.657 -3.385 1.00 97.88 542 PRO A CA 1
ATOM 4070 C C . PRO A 1 542 ? 6.955 -22.138 -4.078 1.00 97.88 542 PRO A C 1
ATOM 4072 O O . PRO A 1 542 ? 7.663 -22.998 -3.559 1.00 97.88 542 PRO A O 1
ATOM 4075 N N . PHE A 1 543 ? 7.301 -21.518 -5.202 1.00 98.75 543 PHE A N 1
ATOM 4076 C CA . PHE A 1 543 ? 8.633 -21.576 -5.797 1.00 98.75 543 PHE A CA 1
ATOM 4077 C C . PHE A 1 543 ? 9.524 -20.512 -5.144 1.00 98.75 543 PHE A C 1
ATOM 4079 O O . PHE A 1 543 ? 9.247 -19.316 -5.256 1.00 98.75 543 PHE A O 1
ATOM 4086 N N . THR A 1 544 ? 10.577 -20.934 -4.441 1.00 98.56 544 THR A N 1
ATOM 4087 C CA . THR A 1 544 ? 11.469 -20.023 -3.705 1.00 98.56 544 THR A CA 1
ATOM 4088 C C . THR A 1 544 ? 12.758 -19.732 -4.472 1.00 98.56 544 THR A C 1
ATOM 4090 O O . THR A 1 544 ? 13.453 -20.660 -4.878 1.00 98.56 544 THR A O 1
ATOM 4093 N N . ILE A 1 545 ? 13.095 -18.453 -4.656 1.00 98.56 545 ILE A N 1
ATOM 4094 C CA . ILE A 1 545 ? 14.184 -17.993 -5.539 1.00 98.56 545 ILE A CA 1
ATOM 4095 C C . ILE A 1 545 ? 15.002 -16.849 -4.919 1.00 98.56 545 ILE A C 1
ATOM 4097 O O . ILE A 1 545 ? 14.460 -16.053 -4.154 1.00 98.56 545 ILE A O 1
ATOM 4101 N N . ASN A 1 546 ? 16.281 -16.742 -5.290 1.00 98.19 546 ASN A N 1
ATOM 4102 C CA . ASN A 1 546 ? 17.216 -15.705 -4.843 1.00 98.19 546 ASN A CA 1
ATOM 4103 C C . ASN A 1 546 ? 17.618 -14.752 -5.997 1.00 98.19 546 ASN A C 1
ATOM 4105 O O . ASN A 1 546 ? 18.660 -14.959 -6.630 1.00 98.19 546 ASN A O 1
ATOM 4109 N N . PRO A 1 547 ? 16.807 -13.732 -6.341 1.00 97.81 547 PRO A N 1
ATOM 4110 C CA . PRO A 1 547 ? 17.171 -12.701 -7.305 1.00 97.81 547 PRO A CA 1
ATOM 4111 C C . PRO A 1 547 ? 18.131 -11.683 -6.677 1.00 97.81 547 PRO A C 1
ATOM 4113 O O . PRO A 1 547 ? 17.834 -11.065 -5.656 1.00 97.81 547 PRO A O 1
ATOM 4116 N N . TYR A 1 548 ? 19.275 -11.465 -7.319 1.00 97.19 548 TYR A N 1
ATOM 4117 C CA . TYR A 1 548 ? 20.300 -10.532 -6.854 1.00 97.19 548 TYR A CA 1
ATOM 4118 C C . TYR A 1 548 ? 20.691 -9.532 -7.953 1.00 97.19 548 TYR A C 1
ATOM 4120 O O . TYR A 1 548 ? 21.598 -9.793 -8.753 1.00 97.19 548 TYR A O 1
ATOM 4128 N N . PRO A 1 549 ? 20.062 -8.343 -7.980 1.00 98.12 549 PRO A N 1
ATOM 4129 C CA . PRO A 1 549 ? 20.480 -7.222 -8.823 1.00 98.12 549 PRO A CA 1
ATOM 4130 C C . PRO A 1 549 ? 21.932 -6.777 -8.599 1.00 98.12 549 PRO A C 1
ATOM 4132 O O . PRO A 1 549 ? 22.574 -6.296 -9.532 1.00 98.12 549 PRO A O 1
ATOM 4135 N N . PHE A 1 550 ? 22.474 -6.981 -7.393 1.00 97.19 550 PHE A N 1
ATOM 4136 C CA . PHE A 1 550 ? 23.874 -6.700 -7.067 1.00 97.19 550 PHE A CA 1
ATOM 4137 C C . PHE A 1 550 ? 24.856 -7.448 -7.988 1.00 97.19 550 PHE A C 1
ATOM 4139 O O . PHE A 1 550 ? 25.710 -6.818 -8.612 1.00 97.19 550 PHE A O 1
ATOM 4146 N N . PHE A 1 551 ? 24.700 -8.767 -8.152 1.00 91.88 551 PHE A N 1
ATOM 4147 C CA . PHE A 1 551 ? 25.588 -9.562 -9.013 1.00 91.88 551 PHE A CA 1
ATOM 4148 C C . PHE A 1 551 ? 25.436 -9.211 -10.501 1.00 91.88 551 PHE A C 1
ATOM 4150 O O . PHE A 1 551 ? 26.410 -9.251 -11.258 1.00 91.88 551 PHE A O 1
ATOM 4157 N N . ALA A 1 552 ? 24.232 -8.807 -10.921 1.00 92.50 552 ALA A N 1
ATOM 4158 C CA . ALA A 1 552 ? 24.007 -8.295 -12.271 1.00 92.50 552 ALA A CA 1
ATOM 4159 C C . ALA A 1 552 ? 24.784 -6.988 -12.508 1.00 92.50 552 ALA A C 1
ATOM 4161 O O . ALA A 1 552 ? 25.428 -6.841 -13.544 1.00 92.50 552 ALA A O 1
ATOM 4162 N N . TYR A 1 553 ? 24.794 -6.077 -11.529 1.00 96.81 553 TYR A N 1
ATOM 4163 C CA . TYR A 1 553 ? 25.588 -4.851 -11.604 1.00 96.81 553 TYR A CA 1
ATOM 4164 C C . TYR A 1 553 ? 27.098 -5.118 -11.567 1.00 96.81 553 TYR A C 1
ATOM 4166 O O . TYR A 1 553 ? 27.837 -4.509 -12.334 1.00 96.81 553 TYR A O 1
ATOM 4174 N N . GLN A 1 554 ? 27.574 -6.060 -10.746 1.00 91.38 554 GLN A N 1
ATOM 4175 C CA . GLN A 1 554 ? 28.994 -6.439 -10.749 1.00 91.38 554 GLN A CA 1
ATOM 4176 C C . GLN A 1 554 ? 29.473 -6.919 -12.125 1.00 91.38 554 GLN A C 1
ATOM 4178 O O . GLN A 1 554 ? 30.607 -6.648 -12.516 1.00 91.38 554 GLN A O 1
ATOM 4183 N N . SER A 1 555 ? 28.601 -7.607 -12.864 1.00 89.94 555 SER A N 1
ATOM 4184 C CA . SER A 1 555 ? 28.895 -8.106 -14.211 1.00 89.94 555 SER A CA 1
ATOM 4185 C C . SER A 1 555 ? 28.827 -7.014 -15.288 1.00 89.94 555 SER A C 1
ATOM 4187 O O . SER A 1 555 ? 29.424 -7.166 -16.352 1.00 89.94 555 SER A O 1
ATOM 4189 N N . ASP A 1 556 ? 28.109 -5.921 -15.023 1.00 93.38 556 ASP A N 1
ATOM 4190 C CA . ASP A 1 556 ? 27.899 -4.806 -15.945 1.00 93.38 556 ASP A CA 1
ATOM 4191 C C . ASP A 1 556 ? 27.868 -3.457 -15.190 1.00 93.38 556 ASP A C 1
ATOM 4193 O O . ASP A 1 556 ? 26.791 -2.901 -14.938 1.00 93.38 556 ASP A O 1
ATOM 4197 N N . PRO A 1 557 ? 29.040 -2.910 -14.808 1.00 94.44 557 PRO A N 1
ATOM 4198 C CA . PRO A 1 557 ? 29.146 -1.795 -13.867 1.00 94.44 557 PRO A CA 1
ATOM 4199 C C . PRO A 1 557 ? 28.917 -0.420 -14.512 1.00 94.44 557 PRO A C 1
ATOM 4201 O O . PRO A 1 557 ? 29.601 0.559 -14.208 1.00 94.44 557 PRO A O 1
ATOM 4204 N N . ARG A 1 558 ? 27.969 -0.331 -15.445 1.00 95.31 558 ARG A N 1
ATOM 4205 C CA . ARG A 1 558 ? 27.603 0.931 -16.088 1.00 95.31 558 ARG A CA 1
ATOM 4206 C C . ARG A 1 558 ? 26.612 1.716 -15.215 1.00 95.31 558 ARG A C 1
ATOM 4208 O O . ARG A 1 558 ? 25.757 1.097 -14.572 1.00 95.31 558 ARG A O 1
ATOM 4215 N N . PRO A 1 559 ? 26.667 3.062 -15.191 1.00 88.44 559 PRO A N 1
ATOM 4216 C CA . PRO A 1 559 ? 25.771 3.877 -14.365 1.00 88.44 559 PRO A CA 1
ATOM 4217 C C . PRO A 1 559 ? 24.279 3.611 -14.603 1.00 88.44 559 PRO A C 1
ATOM 4219 O O . PRO A 1 559 ? 23.496 3.592 -13.657 1.00 88.44 559 PRO A O 1
ATOM 4222 N N . GLU A 1 560 ? 23.872 3.355 -15.848 1.00 85.12 560 GLU A N 1
ATOM 4223 C CA . GLU A 1 560 ? 22.489 3.020 -16.189 1.00 85.12 560 GLU A CA 1
ATOM 4224 C C . GLU A 1 560 ? 22.049 1.666 -15.617 1.00 85.12 560 GLU A C 1
ATOM 4226 O O . GLU A 1 560 ? 20.897 1.518 -15.207 1.00 85.12 560 GLU A O 1
ATOM 4231 N N . THR A 1 561 ? 22.963 0.694 -15.533 1.00 93.62 561 THR A N 1
ATOM 4232 C CA . THR A 1 561 ? 22.697 -0.602 -14.898 1.00 93.62 561 THR A CA 1
ATOM 4233 C C . THR A 1 561 ? 22.600 -0.436 -13.387 1.00 93.62 561 THR A C 1
ATOM 4235 O O . THR A 1 561 ? 21.699 -1.013 -12.785 1.00 93.62 561 THR A O 1
ATOM 4238 N N . LEU A 1 562 ? 23.435 0.414 -12.777 1.00 95.12 562 LEU A N 1
ATOM 4239 C CA . LEU A 1 562 ? 23.315 0.740 -11.354 1.00 95.12 562 LEU A CA 1
ATOM 4240 C C . LEU A 1 562 ? 21.949 1.353 -11.039 1.00 95.12 562 LEU A C 1
ATOM 4242 O O . LEU A 1 562 ? 21.248 0.861 -10.160 1.00 95.12 562 LEU A O 1
ATOM 4246 N N . ALA A 1 563 ? 21.543 2.386 -11.784 1.00 82.94 563 ALA A N 1
ATOM 4247 C CA . ALA A 1 563 ? 20.258 3.046 -11.577 1.00 82.94 563 ALA A CA 1
ATOM 4248 C C . ALA A 1 563 ? 19.084 2.059 -11.718 1.00 82.94 563 ALA A C 1
ATOM 4250 O O . ALA A 1 563 ? 18.173 2.052 -10.890 1.00 82.94 563 ALA A O 1
ATOM 4251 N N . PHE A 1 564 ? 19.149 1.173 -12.717 1.00 92.12 564 PHE A N 1
ATOM 4252 C CA . PHE A 1 564 ? 18.173 0.105 -12.928 1.00 92.12 564 PHE A CA 1
ATOM 4253 C C . PHE A 1 564 ? 18.149 -0.921 -11.782 1.00 92.12 564 PHE A C 1
ATOM 4255 O O . PHE A 1 564 ? 17.079 -1.363 -11.366 1.00 92.12 564 PHE A O 1
ATOM 4262 N N . CYS A 1 565 ? 19.302 -1.288 -11.223 1.00 96.50 565 CYS A N 1
ATOM 4263 C CA . CYS A 1 565 ? 19.369 -2.200 -10.083 1.00 96.50 565 CYS A CA 1
ATOM 4264 C C . CYS A 1 565 ? 18.899 -1.557 -8.770 1.00 96.50 565 CYS A C 1
ATOM 4266 O O . CYS A 1 565 ? 18.331 -2.250 -7.932 1.00 96.50 565 CYS A O 1
ATOM 4268 N N . LEU A 1 566 ? 19.104 -0.249 -8.592 1.00 88.56 566 LEU A N 1
ATOM 4269 C CA . LEU A 1 566 ? 18.777 0.490 -7.368 1.00 88.56 566 LEU A CA 1
ATOM 4270 C C . LEU A 1 566 ? 17.370 1.110 -7.362 1.00 88.56 566 LEU A C 1
ATOM 4272 O O . LEU A 1 566 ? 17.078 1.907 -6.470 1.00 88.56 566 LEU A O 1
ATOM 4276 N N . PHE A 1 567 ? 16.504 0.784 -8.331 1.00 90.00 567 PHE A N 1
ATOM 4277 C CA . PHE A 1 567 ? 15.172 1.396 -8.501 1.00 90.00 567 PHE A CA 1
ATOM 4278 C C . PHE A 1 567 ? 15.209 2.929 -8.677 1.00 90.00 567 PHE A C 1
ATOM 4280 O O . PHE A 1 567 ? 14.260 3.634 -8.338 1.00 90.00 567 PHE A O 1
ATOM 4287 N N . GLN A 1 568 ? 16.317 3.473 -9.177 1.00 79.12 568 GLN A N 1
ATOM 4288 C CA . GLN A 1 568 ? 16.461 4.906 -9.429 1.00 79.12 568 GLN A CA 1
ATOM 4289 C C . GLN A 1 568 ? 15.902 5.278 -10.810 1.00 79.12 568 GLN A C 1
ATOM 4291 O O . GLN A 1 568 ? 15.778 4.403 -11.670 1.00 79.12 568 GLN A O 1
ATOM 4296 N N . PRO A 1 569 ? 15.593 6.564 -11.072 1.00 79.62 569 PRO A N 1
ATOM 4297 C CA . PRO A 1 569 ? 15.150 7.010 -12.390 1.00 79.62 569 PRO A CA 1
ATOM 4298 C C . PRO A 1 569 ? 16.110 6.566 -13.500 1.00 79.62 569 PRO A C 1
ATOM 4300 O O . PRO A 1 569 ? 17.306 6.846 -13.461 1.00 79.62 569 PRO A O 1
ATOM 4303 N N . ASN A 1 570 ? 15.575 5.863 -14.494 1.00 87.44 570 ASN A N 1
ATOM 4304 C CA . ASN A 1 570 ? 16.311 5.349 -15.643 1.00 87.44 570 ASN A CA 1
ATOM 4305 C C . ASN A 1 570 ? 15.363 5.218 -16.850 1.00 87.44 570 ASN A C 1
ATOM 4307 O O . ASN A 1 570 ? 14.155 5.419 -16.723 1.00 87.44 570 ASN A O 1
ATOM 4311 N N . SER A 1 571 ? 15.896 4.899 -18.029 1.00 81.56 571 SER A N 1
ATOM 4312 C CA . SER A 1 571 ? 15.106 4.767 -19.265 1.00 81.56 571 SER A CA 1
ATOM 4313 C C . SER A 1 571 ? 14.234 3.507 -19.332 1.00 81.56 571 SER A C 1
ATOM 4315 O O . SER A 1 571 ? 13.458 3.353 -20.273 1.00 81.56 571 SER A O 1
ATOM 4317 N N . GLY A 1 572 ? 14.400 2.588 -18.382 1.00 85.38 572 GLY A N 1
ATOM 4318 C CA . GLY A 1 572 ? 13.852 1.243 -18.414 1.00 85.38 572 GLY A CA 1
ATOM 4319 C C . GLY A 1 572 ? 14.511 0.345 -19.464 1.00 85.38 572 GLY A C 1
ATOM 4320 O O . GLY A 1 572 ? 15.287 0.791 -20.316 1.00 85.38 572 GLY A O 1
ATOM 4321 N N . ARG A 1 573 ? 14.191 -0.949 -19.399 1.00 90.31 573 ARG A N 1
ATOM 4322 C CA . ARG A 1 573 ? 14.567 -1.968 -20.385 1.00 90.31 573 ARG A CA 1
ATOM 4323 C C . ARG A 1 573 ? 13.304 -2.512 -21.042 1.00 90.31 573 ARG A C 1
ATOM 4325 O O . ARG A 1 573 ? 12.462 -3.114 -20.378 1.00 90.31 573 ARG A O 1
ATOM 4332 N N . PHE A 1 574 ? 13.160 -2.266 -22.342 1.00 92.62 574 PHE A N 1
ATOM 4333 C CA . PHE A 1 574 ? 11.998 -2.711 -23.105 1.00 92.62 574 PHE A CA 1
ATOM 4334 C C . PHE A 1 574 ? 12.095 -4.199 -23.450 1.00 92.62 574 PHE A C 1
ATOM 4336 O O . PHE A 1 574 ? 13.019 -4.636 -24.138 1.00 92.62 574 PHE A O 1
ATOM 4343 N N . ASP A 1 575 ? 11.103 -4.964 -23.014 1.00 94.75 575 ASP A N 1
ATOM 4344 C CA . ASP A 1 575 ? 10.926 -6.364 -23.354 1.00 94.75 575 ASP A CA 1
ATOM 4345 C C . ASP A 1 575 ? 10.084 -6.493 -24.630 1.00 94.75 5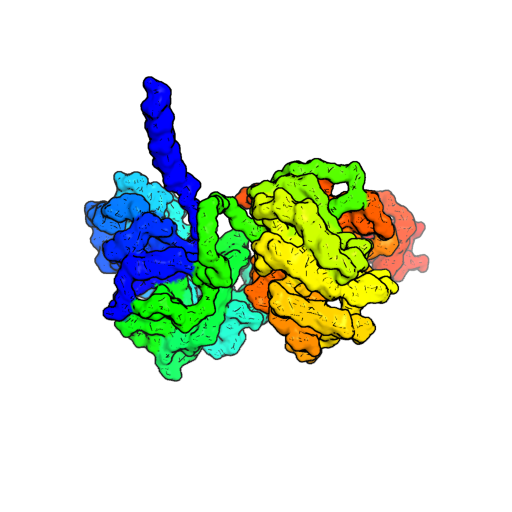75 ASP A C 1
ATOM 4347 O O . ASP A 1 575 ? 8.878 -6.238 -24.658 1.00 94.75 575 ASP A O 1
ATOM 4351 N N . SER A 1 576 ? 10.724 -6.926 -25.716 1.00 90.00 576 SER A N 1
ATOM 4352 C CA . SER A 1 576 ? 10.053 -7.071 -27.009 1.00 90.00 576 SER A CA 1
ATOM 4353 C C . SER A 1 576 ? 9.000 -8.186 -27.061 1.00 90.00 576 SER A C 1
ATOM 4355 O O . SER A 1 576 ? 8.122 -8.121 -27.927 1.00 90.00 576 SER A O 1
ATOM 4357 N N . GLY A 1 577 ? 9.060 -9.181 -26.173 1.00 88.25 577 GLY A N 1
ATOM 4358 C CA . GLY A 1 577 ? 8.112 -10.292 -26.120 1.00 88.25 577 GLY A CA 1
ATOM 4359 C C . GLY A 1 577 ? 6.813 -9.900 -25.423 1.00 88.25 577 GLY A C 1
ATOM 4360 O O . GLY A 1 577 ? 5.738 -10.076 -25.994 1.00 88.25 577 GLY A O 1
ATOM 4361 N N . THR A 1 578 ? 6.902 -9.303 -24.232 1.00 87.88 578 THR A N 1
ATOM 4362 C CA . THR A 1 578 ? 5.726 -8.865 -23.448 1.00 87.88 578 THR A CA 1
ATOM 4363 C C . THR A 1 578 ? 5.256 -7.452 -23.781 1.00 87.88 578 THR A C 1
ATOM 4365 O O . THR A 1 578 ? 4.136 -7.093 -23.431 1.00 87.88 578 THR A O 1
ATOM 4368 N N . LYS A 1 579 ? 6.077 -6.654 -24.478 1.00 90.50 579 LYS A N 1
ATOM 4369 C CA . LYS A 1 579 ? 5.866 -5.212 -24.721 1.00 90.50 579 LYS A CA 1
ATOM 4370 C C . LYS A 1 579 ? 5.874 -4.368 -23.442 1.00 90.50 579 LYS A C 1
ATOM 4372 O O . LYS A 1 579 ? 5.361 -3.252 -23.442 1.00 90.50 579 LYS A O 1
ATOM 4377 N N . ILE A 1 580 ? 6.469 -4.888 -22.372 1.00 88.88 580 ILE A N 1
ATOM 4378 C CA . ILE A 1 580 ? 6.603 -4.211 -21.083 1.00 88.88 580 ILE A CA 1
ATOM 4379 C C . ILE A 1 580 ? 7.964 -3.519 -21.027 1.00 88.88 580 ILE A C 1
ATOM 4381 O O . ILE A 1 580 ? 8.980 -4.103 -21.396 1.00 88.88 580 ILE A O 1
ATOM 4385 N N . THR A 1 581 ? 8.003 -2.286 -20.529 1.00 89.44 581 THR A N 1
ATOM 4386 C CA . THR A 1 581 ? 9.261 -1.647 -20.130 1.00 89.44 581 THR A CA 1
ATOM 4387 C C . THR A 1 581 ? 9.472 -1.883 -18.644 1.00 89.44 581 THR A C 1
ATOM 4389 O O . THR A 1 581 ? 8.759 -1.321 -17.816 1.00 89.44 581 THR A O 1
ATOM 4392 N N . TYR A 1 582 ? 10.456 -2.709 -18.304 1.00 91.94 582 TYR A N 1
ATOM 4393 C CA . TYR A 1 582 ? 10.865 -2.908 -16.920 1.00 91.94 582 TYR A CA 1
ATOM 4394 C C . TYR A 1 582 ? 11.636 -1.683 -16.448 1.00 91.94 582 TYR A C 1
ATOM 4396 O O . TYR A 1 582 ? 12.534 -1.224 -17.152 1.00 91.94 582 TYR A O 1
ATOM 4404 N N . MET A 1 583 ? 11.303 -1.159 -15.268 1.00 94.12 583 MET A N 1
ATOM 4405 C CA . MET A 1 583 ? 11.941 0.045 -14.711 1.00 94.12 583 MET A CA 1
ATOM 4406 C C . MET A 1 583 ? 12.980 -0.271 -13.632 1.00 94.12 583 MET A C 1
ATOM 4408 O O . MET A 1 583 ? 13.723 0.618 -13.223 1.00 94.12 583 MET A O 1
ATOM 4412 N N . ASN A 1 584 ? 13.060 -1.523 -13.183 1.00 96.62 584 ASN A N 1
ATOM 4413 C CA . ASN A 1 584 ? 14.083 -1.986 -12.255 1.00 96.62 584 ASN A CA 1
ATOM 4414 C C . ASN A 1 584 ? 14.454 -3.462 -12.505 1.00 96.62 584 ASN A C 1
ATOM 4416 O O . ASN A 1 584 ? 13.695 -4.217 -13.120 1.00 96.62 584 ASN A O 1
ATOM 4420 N N . MET A 1 585 ? 15.637 -3.858 -12.030 1.00 98.19 585 MET A N 1
ATOM 4421 C CA . MET A 1 585 ? 16.189 -5.207 -12.221 1.00 98.19 585 MET A CA 1
ATOM 4422 C C . MET A 1 585 ? 15.469 -6.278 -11.396 1.00 98.19 585 MET A C 1
ATOM 4424 O O . MET A 1 585 ? 15.375 -7.417 -11.844 1.00 98.19 585 MET A O 1
ATOM 4428 N N . PHE A 1 586 ? 14.970 -5.935 -10.207 1.00 98.69 586 PHE A N 1
ATOM 4429 C CA . PHE A 1 586 ? 14.278 -6.886 -9.337 1.00 98.69 586 PHE A CA 1
ATOM 4430 C C . PHE A 1 586 ? 13.024 -7.443 -10.023 1.00 98.69 586 PHE A C 1
ATOM 4432 O O . PHE A 1 586 ? 12.906 -8.657 -10.186 1.00 98.69 586 PHE A O 1
ATOM 4439 N N . ASP A 1 587 ? 12.161 -6.562 -10.533 1.00 98.19 587 ASP A N 1
ATOM 4440 C CA . ASP A 1 587 ? 10.959 -6.934 -11.282 1.00 98.19 587 ASP A CA 1
ATOM 4441 C C . ASP A 1 587 ? 11.309 -7.771 -12.510 1.00 98.19 587 ASP A C 1
ATOM 4443 O O . ASP A 1 587 ? 10.669 -8.786 -12.771 1.00 98.19 587 ASP A O 1
ATOM 4447 N N . ALA A 1 588 ? 12.356 -7.379 -13.243 1.00 98.12 588 ALA A N 1
ATOM 4448 C CA . ALA A 1 588 ? 12.811 -8.104 -14.425 1.00 98.12 588 ALA A CA 1
ATOM 4449 C C . ALA A 1 588 ? 13.273 -9.534 -14.087 1.00 98.12 588 ALA A C 1
ATOM 4451 O O . ALA A 1 588 ? 12.913 -10.481 -14.784 1.00 98.12 588 ALA A O 1
ATOM 4452 N N . GLN A 1 589 ? 14.037 -9.714 -13.005 1.00 98.62 589 GLN A N 1
ATOM 4453 C CA . GLN A 1 589 ? 14.513 -11.029 -12.564 1.00 98.62 589 GLN A CA 1
ATOM 4454 C C . GLN A 1 589 ? 13.367 -11.914 -12.061 1.00 98.62 589 GLN A C 1
ATOM 4456 O O . GLN A 1 589 ? 13.291 -13.092 -12.416 1.00 98.62 589 GLN A O 1
ATOM 4461 N N . VAL A 1 590 ? 12.453 -11.355 -11.270 1.00 98.62 590 VAL A N 1
ATOM 4462 C CA . VAL A 1 590 ? 11.298 -12.093 -10.747 1.00 98.62 590 VAL A CA 1
ATOM 4463 C C . VAL A 1 590 ? 10.331 -12.478 -11.879 1.00 98.62 590 VAL A C 1
ATOM 4465 O O . VAL A 1 590 ? 9.849 -13.613 -11.923 1.00 98.62 590 VAL A O 1
ATOM 4468 N N . ASP A 1 591 ? 10.106 -11.599 -12.856 1.00 98.44 591 ASP A N 1
ATOM 4469 C CA . ASP A 1 591 ? 9.254 -11.898 -14.011 1.00 98.44 591 ASP A CA 1
ATOM 4470 C C . ASP A 1 591 ? 9.890 -12.860 -15.018 1.00 98.44 591 ASP A C 1
ATOM 4472 O O . ASP A 1 591 ? 9.170 -13.594 -15.703 1.00 98.44 591 ASP A O 1
ATOM 4476 N N . ALA A 1 592 ? 11.222 -12.941 -15.076 1.00 98.75 592 ALA A N 1
ATOM 4477 C CA . ALA A 1 592 ? 11.900 -14.001 -15.816 1.00 98.75 592 ALA A CA 1
ATOM 4478 C C . ALA A 1 592 ? 11.561 -15.387 -15.238 1.00 98.75 592 ALA A C 1
ATOM 4480 O O . ALA A 1 592 ? 11.294 -16.333 -15.982 1.00 98.75 592 ALA A O 1
ATOM 4481 N N . ILE A 1 593 ? 11.477 -15.505 -13.909 1.00 98.62 593 ILE A N 1
ATOM 4482 C CA . ILE A 1 593 ? 11.038 -16.737 -13.238 1.00 98.62 593 ILE A CA 1
ATOM 4483 C C . ILE A 1 593 ? 9.558 -17.002 -13.515 1.00 98.62 593 ILE A C 1
ATOM 4485 O O . ILE A 1 593 ? 9.196 -18.126 -13.864 1.00 98.62 593 ILE A O 1
ATOM 4489 N N . ARG A 1 594 ? 8.694 -15.979 -13.434 1.00 98.19 594 ARG A N 1
ATOM 4490 C CA . ARG A 1 594 ? 7.273 -16.117 -13.799 1.00 98.19 594 ARG A CA 1
ATOM 4491 C C . ARG A 1 594 ? 7.112 -16.619 -15.236 1.00 98.19 594 ARG A C 1
ATOM 4493 O O . ARG A 1 594 ? 6.304 -17.515 -15.477 1.00 98.19 594 ARG A O 1
ATOM 4500 N N . SER A 1 595 ? 7.899 -16.099 -16.174 1.00 98.44 595 SER A N 1
ATOM 4501 C CA . SER A 1 595 ? 7.893 -16.542 -17.572 1.00 98.44 595 SER A CA 1
ATOM 4502 C C . SER A 1 595 ? 8.338 -18.002 -17.713 1.00 98.44 595 SER A C 1
ATOM 4504 O O . SER A 1 595 ? 7.652 -18.781 -18.377 1.00 98.44 595 SER A O 1
ATOM 4506 N N . ALA A 1 596 ? 9.389 -18.419 -16.998 1.00 98.56 596 ALA A N 1
ATOM 4507 C CA . ALA A 1 596 ? 9.852 -19.808 -16.985 1.00 98.56 596 ALA A CA 1
ATOM 4508 C C . ALA A 1 596 ? 8.809 -20.782 -16.402 1.00 98.56 596 ALA A C 1
ATOM 4510 O O . ALA A 1 596 ? 8.559 -21.846 -16.972 1.00 98.56 596 ALA A O 1
ATOM 4511 N N . LEU A 1 597 ? 8.141 -20.402 -15.308 1.00 98.44 597 LEU A N 1
ATOM 4512 C CA . LEU A 1 597 ? 7.038 -21.173 -14.722 1.00 98.44 597 LEU A CA 1
ATOM 4513 C C . LEU A 1 597 ? 5.854 -21.290 -15.688 1.00 98.44 597 LEU A C 1
ATOM 4515 O O . LEU A 1 597 ? 5.271 -22.367 -15.834 1.00 98.44 597 LEU A O 1
ATOM 4519 N N . ASN A 1 598 ? 5.512 -20.202 -16.380 1.00 96.50 598 ASN A N 1
ATOM 4520 C CA . ASN A 1 598 ? 4.443 -20.194 -17.374 1.00 96.50 598 ASN A CA 1
ATOM 4521 C C . ASN A 1 598 ? 4.757 -21.125 -18.555 1.00 96.50 598 ASN A C 1
ATOM 4523 O O . ASN A 1 598 ? 3.859 -21.825 -19.024 1.00 96.50 598 ASN A O 1
ATOM 4527 N N . ALA A 1 599 ? 6.017 -21.171 -19.002 1.00 96.19 599 ALA A N 1
ATOM 4528 C CA . ALA A 1 599 ? 6.475 -22.067 -20.064 1.00 96.19 599 ALA A CA 1
ATOM 4529 C C . ALA A 1 599 ? 6.396 -23.559 -19.676 1.00 96.19 599 ALA A C 1
ATOM 4531 O O . ALA A 1 599 ? 6.280 -24.414 -20.552 1.00 96.19 599 ALA A O 1
ATOM 4532 N N . MET A 1 600 ? 6.397 -23.873 -18.375 1.00 96.00 600 MET A N 1
ATOM 4533 C CA . MET A 1 600 ? 6.202 -25.224 -17.825 1.00 96.00 600 MET A CA 1
ATOM 4534 C C . MET A 1 600 ? 4.789 -25.457 -17.253 1.00 96.00 600 MET A C 1
ATOM 4536 O O . MET A 1 600 ? 4.607 -26.300 -16.374 1.00 96.00 600 MET A O 1
ATOM 4540 N N . ASP A 1 601 ? 3.786 -24.707 -17.727 1.00 92.44 601 ASP A N 1
ATOM 4541 C CA . ASP A 1 601 ? 2.367 -24.847 -17.344 1.00 92.44 601 ASP A CA 1
ATOM 4542 C C . ASP A 1 601 ? 2.114 -24.771 -15.822 1.00 92.44 601 ASP A C 1
ATOM 4544 O O . ASP A 1 601 ? 1.244 -25.429 -15.250 1.00 92.44 601 ASP A O 1
ATOM 4548 N N . SER A 1 602 ? 2.911 -23.947 -15.136 1.00 94.19 602 SER A N 1
ATOM 4549 C CA . SER A 1 602 ? 2.897 -23.783 -13.677 1.00 94.19 602 SER A CA 1
ATOM 4550 C C . SER A 1 602 ? 2.519 -22.354 -13.272 1.00 94.19 602 SER A C 1
ATOM 4552 O O . SER A 1 602 ? 3.062 -21.780 -12.331 1.00 94.19 602 SER A O 1
ATOM 4554 N N . LYS A 1 603 ? 1.542 -21.773 -13.981 1.00 90.75 603 LYS A N 1
ATOM 4555 C CA . LYS A 1 603 ? 1.093 -20.372 -13.828 1.00 90.75 603 LYS A CA 1
ATOM 4556 C C . LYS A 1 603 ? 0.577 -20.033 -12.426 1.00 90.75 603 LYS A C 1
ATOM 4558 O O . LYS A 1 603 ? 0.707 -18.899 -11.987 1.00 90.75 603 LYS A O 1
ATOM 4563 N N . ASN A 1 604 ? 0.020 -21.023 -11.729 1.00 87.62 604 ASN A N 1
ATOM 4564 C CA . ASN A 1 604 ? -0.585 -20.855 -10.403 1.00 87.62 604 ASN A CA 1
ATOM 4565 C C . ASN A 1 604 ? 0.408 -21.059 -9.250 1.00 87.62 604 ASN A C 1
ATOM 4567 O O . ASN A 1 604 ? 0.021 -20.934 -8.091 1.00 87.62 604 ASN A O 1
ATOM 4571 N N . VAL A 1 605 ? 1.664 -21.416 -9.539 1.00 95.81 605 VAL A N 1
ATOM 4572 C CA . VAL A 1 605 ? 2.689 -21.533 -8.499 1.00 95.81 605 VAL A CA 1
ATOM 4573 C C . VAL A 1 605 ? 3.109 -20.124 -8.083 1.00 95.81 605 VAL A C 1
ATOM 4575 O O . VAL A 1 605 ? 3.524 -19.310 -8.912 1.00 95.81 605 VAL A O 1
ATOM 4578 N N . GLU A 1 606 ? 2.951 -19.820 -6.799 1.00 95.75 606 GLU A N 1
ATOM 4579 C CA . GLU A 1 606 ? 3.371 -18.554 -6.193 1.00 95.75 606 GLU A CA 1
ATOM 4580 C C . GLU A 1 606 ? 4.898 -18.461 -6.146 1.00 95.75 606 GLU A C 1
ATOM 4582 O O . GLU A 1 606 ? 5.574 -19.474 -5.967 1.00 95.75 606 GLU A O 1
ATOM 4587 N N . ILE A 1 607 ? 5.438 -17.251 -6.288 1.00 98.50 607 ILE A N 1
ATOM 4588 C CA . ILE A 1 607 ? 6.876 -16.993 -6.156 1.00 98.50 607 ILE A CA 1
ATOM 4589 C C . ILE A 1 607 ? 7.125 -16.363 -4.788 1.00 98.50 607 ILE A C 1
ATOM 4591 O O . ILE A 1 607 ? 6.402 -15.458 -4.376 1.00 98.50 607 ILE A O 1
ATOM 4595 N N . VAL A 1 608 ? 8.162 -16.834 -4.103 1.00 98.50 608 VAL A N 1
ATOM 4596 C CA . VAL A 1 608 ? 8.697 -16.223 -2.883 1.00 98.50 608 VAL A CA 1
ATOM 4597 C C . VAL A 1 608 ? 10.166 -15.904 -3.131 1.00 98.50 608 VAL A C 1
ATOM 4599 O O . VAL A 1 608 ? 10.940 -16.780 -3.519 1.00 98.50 608 VAL A O 1
ATOM 4602 N N . VAL A 1 609 ? 10.570 -14.662 -2.889 1.00 98.81 609 VAL A N 1
ATOM 4603 C CA . VAL A 1 609 ? 11.977 -14.266 -2.911 1.00 98.81 609 VAL A CA 1
ATOM 4604 C C . VAL A 1 609 ? 12.604 -14.646 -1.577 1.00 98.81 609 VAL A C 1
ATOM 4606 O O . VAL A 1 609 ? 12.391 -13.977 -0.572 1.00 98.81 609 VAL A O 1
ATOM 4609 N N . ALA A 1 610 ? 13.357 -15.742 -1.549 1.00 98.19 610 ALA A N 1
ATOM 4610 C CA . ALA A 1 610 ? 13.943 -16.286 -0.327 1.00 98.19 610 ALA A CA 1
ATOM 4611 C C . ALA A 1 610 ? 15.219 -15.557 0.115 1.00 98.19 610 ALA A C 1
ATOM 4613 O O . ALA A 1 610 ? 15.670 -15.757 1.250 1.00 98.19 610 ALA A O 1
ATOM 4614 N N . GLU A 1 611 ? 15.810 -14.752 -0.764 1.00 97.19 611 GLU A N 1
ATOM 4615 C CA . GLU A 1 611 ? 17.022 -13.999 -0.474 1.00 97.19 611 GLU A CA 1
ATOM 4616 C C . GLU A 1 611 ? 17.267 -12.910 -1.520 1.00 97.19 611 GLU A C 1
ATOM 4618 O O . GLU A 1 611 ? 17.304 -13.188 -2.719 1.00 97.19 611 GLU A O 1
ATOM 4623 N N . THR A 1 612 ? 17.450 -11.670 -1.076 1.00 98.62 612 THR A N 1
ATOM 4624 C CA . THR A 1 612 ? 17.950 -10.582 -1.921 1.00 98.62 612 THR A CA 1
ATOM 4625 C C . THR A 1 612 ? 18.528 -9.465 -1.061 1.00 98.62 612 THR A C 1
ATOM 4627 O O . THR A 1 612 ? 18.018 -9.188 0.022 1.00 98.62 612 THR A O 1
ATOM 4630 N N . GLY A 1 613 ? 19.580 -8.795 -1.518 1.00 97.94 613 GLY A N 1
ATOM 4631 C CA . GLY A 1 613 ? 20.228 -7.747 -0.739 1.00 97.94 613 GLY A CA 1
ATOM 4632 C C . GLY A 1 613 ? 21.363 -7.072 -1.490 1.00 97.94 613 GLY A C 1
ATOM 4633 O O . GLY A 1 613 ? 21.664 -7.408 -2.638 1.00 97.94 613 GLY A O 1
ATOM 4634 N N . TRP A 1 614 ? 22.004 -6.121 -0.816 1.00 98.31 614 TRP A N 1
ATOM 4635 C CA . TRP A 1 614 ? 23.143 -5.385 -1.351 1.00 98.31 614 TRP A CA 1
ATOM 4636 C C . TRP A 1 614 ? 24.173 -5.124 -0.244 1.00 98.31 614 TRP A C 1
ATOM 4638 O O . TRP A 1 614 ? 23.803 -4.589 0.807 1.00 98.31 614 TRP A O 1
ATOM 4648 N N . PRO A 1 615 ? 25.452 -5.479 -0.448 1.00 97.38 615 PRO A N 1
ATOM 4649 C CA . PRO A 1 615 ? 26.479 -5.338 0.575 1.00 97.38 615 PRO A CA 1
ATOM 4650 C C . PRO A 1 615 ? 26.906 -3.876 0.720 1.00 97.38 615 PRO A C 1
ATOM 4652 O O . PRO A 1 615 ? 27.102 -3.169 -0.269 1.00 97.38 615 PRO A O 1
ATOM 4655 N N . TYR A 1 616 ? 27.103 -3.401 1.948 1.00 95.00 616 TYR A N 1
ATOM 4656 C CA . TYR A 1 616 ? 27.487 -2.004 2.188 1.00 95.00 616 TYR A CA 1
ATOM 4657 C C . TYR A 1 616 ? 29.003 -1.765 2.160 1.00 95.00 616 TYR A C 1
ATOM 4659 O O . TYR A 1 616 ? 29.463 -0.622 2.198 1.00 95.00 616 TYR A O 1
ATOM 4667 N N . LYS A 1 617 ? 29.792 -2.840 2.117 1.00 94.88 617 LYS A N 1
ATOM 4668 C CA . LYS A 1 617 ? 31.255 -2.829 2.070 1.00 94.88 617 LYS A CA 1
ATOM 4669 C C . LYS A 1 617 ? 31.738 -4.051 1.293 1.00 94.88 617 LYS A C 1
ATOM 4671 O O . LYS A 1 617 ? 31.091 -5.082 1.352 1.00 94.88 617 LYS A O 1
ATOM 4676 N N . GLY A 1 618 ? 32.865 -3.944 0.598 1.00 93.69 618 GLY A N 1
ATOM 4677 C CA . GLY A 1 618 ? 33.512 -5.059 -0.096 1.00 93.69 618 GLY A CA 1
ATOM 4678 C C . GLY A 1 618 ? 35.028 -4.893 -0.144 1.00 93.69 618 GLY A C 1
ATOM 4679 O O . GLY A 1 618 ? 35.574 -3.944 0.431 1.00 93.69 618 GLY A O 1
ATOM 4680 N N . ASP A 1 619 ? 35.703 -5.825 -0.809 1.00 92.38 619 ASP A N 1
ATOM 4681 C CA . ASP A 1 619 ? 37.125 -5.721 -1.129 1.00 92.38 619 ASP A CA 1
ATOM 4682 C C . ASP A 1 619 ? 37.364 -4.613 -2.170 1.00 92.38 619 ASP A C 1
ATOM 4684 O O . ASP A 1 619 ? 36.455 -4.182 -2.878 1.00 92.38 619 ASP A O 1
ATOM 4688 N N . GLN A 1 620 ? 38.605 -4.132 -2.290 1.00 88.06 620 GLN A N 1
ATOM 4689 C CA . GLN A 1 620 ? 38.943 -3.004 -3.178 1.00 88.06 620 GLN A CA 1
ATOM 4690 C C . GLN A 1 620 ? 38.643 -3.263 -4.663 1.00 88.06 620 GLN A C 1
ATOM 4692 O O . GLN A 1 620 ? 38.492 -2.317 -5.432 1.00 88.06 620 GLN A O 1
ATOM 4697 N N . ASN A 1 621 ? 38.594 -4.528 -5.075 1.00 87.75 621 ASN A N 1
ATOM 4698 C CA . ASN A 1 621 ? 38.292 -4.951 -6.440 1.00 87.75 621 ASN A CA 1
ATOM 4699 C C . ASN A 1 621 ? 36.793 -5.193 -6.683 1.00 87.75 621 ASN A C 1
ATOM 4701 O O . ASN A 1 621 ? 36.420 -5.540 -7.803 1.00 87.75 621 ASN A O 1
ATOM 4705 N N . GLU A 1 622 ? 35.938 -5.033 -5.672 1.00 91.00 622 GLU A N 1
ATOM 4706 C CA . GLU A 1 622 ? 34.496 -5.216 -5.811 1.00 91.00 622 GLU A CA 1
ATOM 4707 C C . GLU A 1 622 ? 33.810 -3.897 -6.169 1.00 91.00 622 GLU A C 1
ATOM 4709 O O . GLU A 1 622 ? 33.841 -2.923 -5.419 1.00 91.00 622 GLU A O 1
ATOM 4714 N N . VAL A 1 623 ? 33.141 -3.874 -7.321 1.00 92.88 623 VAL A N 1
ATOM 4715 C CA . VAL A 1 623 ? 32.339 -2.729 -7.758 1.00 92.88 623 VAL A CA 1
ATOM 4716 C C . VAL A 1 623 ? 30.919 -2.825 -7.205 1.00 92.88 623 VAL A C 1
ATOM 4718 O O . VAL A 1 623 ? 30.280 -3.869 -7.292 1.00 92.88 623 VAL A O 1
ATOM 4721 N N . GLY A 1 624 ? 30.408 -1.732 -6.636 1.00 92.75 624 GLY A N 1
ATOM 4722 C CA . GLY A 1 624 ? 29.025 -1.646 -6.156 1.00 92.75 624 GLY A CA 1
ATOM 4723 C C . GLY A 1 624 ? 28.808 -1.665 -4.643 1.00 92.75 624 GLY A C 1
ATOM 4724 O O . GLY A 1 624 ? 27.871 -0.978 -4.227 1.00 92.75 624 GLY A O 1
ATOM 4725 N N . PRO A 1 625 ? 29.607 -2.351 -3.801 1.00 97.00 625 PRO A N 1
ATOM 4726 C CA . PRO A 1 625 ? 29.413 -2.270 -2.360 1.00 97.00 625 PRO A CA 1
ATOM 4727 C C . PRO A 1 625 ? 29.653 -0.853 -1.827 1.00 97.00 625 PRO A C 1
ATOM 4729 O O . PRO A 1 625 ? 30.751 -0.310 -1.947 1.00 97.00 625 PRO A O 1
ATOM 4732 N N . SER A 1 626 ? 28.628 -0.253 -1.227 1.00 93.31 626 SER A N 1
ATOM 4733 C CA . SER A 1 626 ? 28.723 1.007 -0.482 1.00 93.31 626 SER A CA 1
ATOM 4734 C C . SER A 1 626 ? 27.500 1.181 0.415 1.00 93.31 626 SER A C 1
ATOM 4736 O O . SER A 1 626 ? 26.450 0.584 0.160 1.00 93.31 626 SER A O 1
ATOM 4738 N N . ILE A 1 627 ? 27.604 2.017 1.453 1.00 90.81 627 ILE A N 1
ATOM 4739 C CA . ILE A 1 627 ? 26.458 2.340 2.318 1.00 90.81 627 ILE A CA 1
ATOM 4740 C C . ILE A 1 627 ? 25.335 2.975 1.494 1.00 90.81 627 ILE A C 1
ATOM 4742 O O . ILE A 1 627 ? 24.167 2.654 1.698 1.00 90.81 627 ILE A O 1
ATOM 4746 N N . GLU A 1 628 ? 25.675 3.842 0.544 1.00 87.69 628 GLU A N 1
ATOM 4747 C CA . GLU A 1 628 ? 24.717 4.552 -0.298 1.00 87.69 628 GLU A CA 1
ATOM 4748 C C . GLU A 1 628 ? 23.936 3.585 -1.192 1.00 87.69 628 GLU A C 1
ATOM 4750 O O . GLU A 1 628 ? 22.708 3.650 -1.228 1.00 87.69 628 GLU A O 1
ATOM 4755 N N . ASN A 1 629 ? 24.626 2.655 -1.859 1.00 90.06 629 ASN A N 1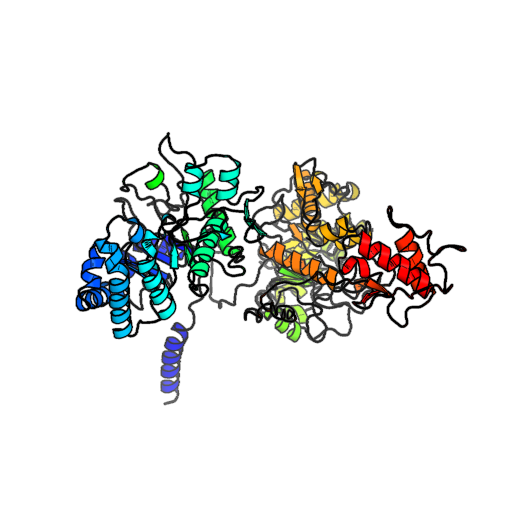
ATOM 4756 C CA . ASN A 1 629 ? 23.988 1.680 -2.741 1.00 90.06 629 ASN A CA 1
ATOM 4757 C C . ASN A 1 629 ? 23.180 0.656 -1.943 1.00 90.06 629 ASN A C 1
ATOM 4759 O O . ASN A 1 629 ? 22.058 0.336 -2.325 1.00 90.06 629 ASN A O 1
ATOM 4763 N N . ALA A 1 630 ? 23.703 0.196 -0.803 1.00 87.94 630 ALA A N 1
ATOM 4764 C CA . ALA A 1 630 ? 22.995 -0.745 0.054 1.00 87.94 630 ALA A CA 1
ATOM 4765 C C . ALA A 1 630 ? 21.721 -0.137 0.656 1.00 87.94 630 ALA A C 1
ATOM 4767 O O . ALA A 1 630 ? 20.658 -0.761 0.639 1.00 87.94 630 ALA A O 1
ATOM 4768 N N . LYS A 1 631 ? 21.799 1.119 1.112 1.00 85.31 631 LYS A N 1
ATOM 4769 C CA . LYS A 1 631 ? 20.639 1.882 1.579 1.00 85.31 631 LYS A CA 1
ATOM 4770 C C . LYS A 1 631 ? 19.633 2.123 0.455 1.00 85.31 631 LYS A C 1
ATOM 4772 O O . LYS A 1 631 ? 18.439 1.949 0.683 1.00 85.31 631 LYS A O 1
ATOM 4777 N N . ALA A 1 632 ? 20.097 2.509 -0.736 1.00 73.75 632 ALA A N 1
ATOM 4778 C CA . ALA A 1 632 ? 19.231 2.740 -1.888 1.00 73.75 632 ALA A CA 1
ATOM 4779 C C . ALA A 1 632 ? 18.507 1.457 -2.308 1.00 73.75 632 ALA A C 1
ATOM 4781 O O . ALA A 1 632 ? 17.287 1.466 -2.417 1.00 73.75 632 ALA A O 1
ATOM 4782 N N . TYR A 1 633 ? 19.229 0.348 -2.474 1.00 96.69 633 TYR A N 1
ATOM 4783 C CA . TYR A 1 633 ? 18.639 -0.924 -2.877 1.00 96.69 633 TYR A CA 1
ATOM 4784 C C . TYR A 1 633 ? 17.610 -1.420 -1.861 1.00 96.69 633 TYR A C 1
ATOM 4786 O O . TYR A 1 633 ? 16.439 -1.578 -2.195 1.00 96.69 633 TYR A O 1
ATOM 4794 N N . ASN A 1 634 ? 18.031 -1.620 -0.608 1.00 94.06 634 ASN A N 1
ATOM 4795 C CA . ASN A 1 634 ? 17.171 -2.202 0.419 1.00 94.06 634 ASN A CA 1
ATOM 4796 C C . ASN A 1 634 ? 15.995 -1.270 0.757 1.00 94.06 634 ASN A C 1
ATOM 4798 O O . ASN A 1 634 ? 14.865 -1.734 0.890 1.00 94.06 634 ASN A O 1
ATOM 4802 N N . GLY A 1 635 ? 16.232 0.045 0.841 1.00 82.50 635 GLY A N 1
ATOM 4803 C CA . GLY A 1 635 ? 15.183 1.033 1.097 1.00 82.50 635 GLY A CA 1
ATOM 4804 C C . GLY A 1 635 ? 14.162 1.131 -0.038 1.00 82.50 635 GLY A C 1
ATOM 4805 O O . GLY A 1 635 ? 12.958 1.117 0.220 1.00 82.50 635 GLY A O 1
ATOM 4806 N N . ASN A 1 636 ? 14.617 1.170 -1.295 1.00 81.81 636 ASN A N 1
ATOM 4807 C CA . ASN A 1 636 ? 13.711 1.257 -2.440 1.00 81.81 636 ASN A CA 1
ATOM 4808 C C . ASN A 1 636 ? 12.980 -0.062 -2.703 1.00 81.81 636 ASN A C 1
ATOM 4810 O O . ASN A 1 636 ? 11.812 -0.026 -3.079 1.00 81.81 636 ASN A O 1
ATOM 4814 N N . LEU A 1 637 ? 13.608 -1.214 -2.447 1.00 96.69 637 LEU A N 1
ATOM 4815 C CA . LEU A 1 637 ? 12.931 -2.510 -2.488 1.00 96.69 637 LEU A CA 1
ATOM 4816 C C . LEU A 1 637 ? 11.816 -2.574 -1.438 1.00 96.69 637 LEU A C 1
ATOM 4818 O O . LEU A 1 637 ? 10.692 -2.939 -1.763 1.00 96.69 637 LEU A O 1
ATOM 4822 N N . ILE A 1 638 ? 12.084 -2.161 -0.195 1.00 89.69 638 ILE A N 1
ATOM 4823 C CA . ILE A 1 638 ? 11.052 -2.077 0.850 1.00 89.69 638 ILE A CA 1
ATOM 4824 C C . ILE A 1 638 ? 9.912 -1.145 0.415 1.00 89.69 638 ILE A C 1
ATOM 4826 O O . ILE A 1 638 ? 8.743 -1.495 0.572 1.00 89.69 638 ILE A O 1
ATOM 4830 N N . ALA A 1 639 ? 10.225 0.021 -0.157 1.00 79.69 639 ALA A N 1
ATOM 4831 C CA . ALA A 1 639 ? 9.213 0.944 -0.670 1.00 79.69 639 ALA A CA 1
ATOM 4832 C C . ALA A 1 639 ? 8.389 0.325 -1.815 1.00 79.69 639 ALA A C 1
ATOM 4834 O O . ALA A 1 639 ? 7.162 0.422 -1.816 1.00 79.69 639 ALA A O 1
ATOM 4835 N N . HIS A 1 640 ? 9.042 -0.372 -2.748 1.00 84.62 640 HIS A N 1
ATOM 4836 C CA . HIS A 1 640 ? 8.391 -1.099 -3.833 1.00 84.62 640 HIS A CA 1
ATOM 4837 C C . HIS A 1 640 ? 7.447 -2.186 -3.291 1.00 84.62 640 HIS A C 1
ATOM 4839 O O . HIS A 1 640 ? 6.279 -2.228 -3.674 1.00 84.62 640 HIS A O 1
ATOM 4845 N N . LEU A 1 641 ? 7.886 -2.992 -2.322 1.00 87.44 641 LEU A N 1
ATOM 4846 C CA . LEU A 1 641 ? 7.046 -4.004 -1.675 1.00 87.44 641 LEU A CA 1
ATOM 4847 C C . LEU A 1 641 ? 5.872 -3.385 -0.905 1.00 87.44 641 LEU A C 1
ATOM 4849 O O . LEU A 1 641 ? 4.774 -3.929 -0.903 1.00 87.44 641 LEU A O 1
ATOM 4853 N N . ARG A 1 642 ? 6.053 -2.224 -0.277 1.00 82.75 642 ARG A N 1
ATOM 4854 C CA . ARG A 1 642 ? 4.960 -1.512 0.406 1.00 82.75 642 ARG A CA 1
ATOM 4855 C C . ARG A 1 642 ? 3.945 -0.905 -0.552 1.00 82.75 642 ARG A C 1
ATOM 4857 O O . ARG A 1 642 ? 2.783 -0.767 -0.183 1.00 82.75 642 ARG A O 1
ATOM 4864 N N . SER A 1 643 ? 4.358 -0.583 -1.778 1.00 76.50 643 SER A N 1
ATOM 4865 C CA . SER A 1 643 ? 3.456 -0.035 -2.795 1.00 76.50 643 SER A CA 1
ATOM 4866 C C . SER A 1 643 ? 2.383 -1.027 -3.254 1.00 76.50 643 SER A C 1
ATOM 4868 O O . SER A 1 643 ? 1.384 -0.607 -3.831 1.00 76.50 643 SER A O 1
ATOM 4870 N N . MET A 1 644 ? 2.575 -2.335 -3.016 1.00 78.38 644 MET A N 1
ATOM 4871 C CA . MET A 1 644 ? 1.669 -3.410 -3.449 1.00 78.38 644 MET A CA 1
ATOM 4872 C C . MET A 1 644 ? 1.431 -3.476 -4.966 1.00 78.38 644 MET A C 1
ATOM 4874 O O . MET A 1 644 ? 0.564 -4.225 -5.419 1.00 78.38 644 MET A O 1
ATOM 4878 N N . VAL A 1 645 ? 2.220 -2.744 -5.761 1.00 73.88 645 VAL A N 1
ATOM 4879 C CA . VAL A 1 645 ? 2.114 -2.742 -7.226 1.00 73.88 645 VAL A CA 1
ATOM 4880 C C . VAL A 1 645 ? 2.421 -4.120 -7.818 1.00 73.88 645 VAL A C 1
ATOM 4882 O O . VAL A 1 645 ? 1.835 -4.488 -8.836 1.00 73.88 645 VAL A O 1
ATOM 4885 N N . GLY A 1 646 ? 3.250 -4.913 -7.130 1.00 84.75 646 GLY A N 1
ATOM 4886 C CA . GLY A 1 646 ? 3.745 -6.198 -7.613 1.00 84.75 646 GLY A CA 1
ATOM 4887 C C . GLY A 1 646 ? 4.744 -6.030 -8.756 1.00 84.75 646 GLY A C 1
ATOM 4888 O O . GLY A 1 646 ? 5.240 -4.935 -9.008 1.00 84.75 646 GLY A O 1
ATOM 4889 N N . THR A 1 647 ? 5.026 -7.116 -9.466 1.00 92.62 647 THR A N 1
ATOM 4890 C CA . THR A 1 647 ? 5.833 -7.058 -10.692 1.00 92.62 647 THR A CA 1
ATOM 4891 C C . THR A 1 647 ? 4.919 -6.897 -11.913 1.00 92.62 647 THR A C 1
ATOM 4893 O O . THR A 1 647 ? 3.726 -7.207 -11.830 1.00 92.62 647 THR A O 1
ATOM 4896 N N . PRO A 1 648 ? 5.422 -6.459 -13.079 1.00 92.19 648 PRO A N 1
ATOM 4897 C CA . PRO A 1 648 ? 4.592 -6.308 -14.275 1.00 92.19 648 PRO A CA 1
ATOM 4898 C C . PRO A 1 648 ? 3.801 -7.562 -14.701 1.00 92.19 648 PRO A C 1
ATOM 4900 O O . PRO A 1 648 ? 2.662 -7.425 -15.150 1.00 92.19 648 PRO A O 1
ATOM 4903 N N . LEU A 1 649 ? 4.347 -8.777 -14.546 1.00 90.56 649 LEU A N 1
ATOM 4904 C CA . LEU A 1 649 ? 3.624 -10.035 -14.814 1.00 90.56 649 LEU A CA 1
ATOM 4905 C C . LEU A 1 649 ? 2.849 -10.581 -13.605 1.00 90.56 649 LEU A C 1
ATOM 4907 O O . LEU A 1 649 ? 2.098 -11.548 -13.757 1.00 90.56 649 LEU A O 1
ATOM 4911 N N . MET A 1 650 ? 3.010 -9.993 -12.419 1.00 90.38 650 MET A N 1
ATOM 4912 C CA . MET A 1 650 ? 2.259 -10.332 -11.205 1.00 90.38 650 MET A CA 1
ATOM 4913 C C . MET A 1 650 ? 1.746 -9.060 -10.504 1.00 90.38 650 MET A C 1
ATOM 4915 O O . MET A 1 650 ? 2.143 -8.780 -9.370 1.00 90.38 650 MET A O 1
ATOM 4919 N N . PRO A 1 651 ? 0.881 -8.267 -11.167 1.00 80.81 651 PRO A N 1
ATOM 4920 C CA . PRO A 1 651 ? 0.457 -6.976 -10.643 1.00 80.81 651 PRO A CA 1
ATOM 4921 C C . PRO A 1 651 ? -0.533 -7.113 -9.478 1.00 80.81 651 PRO A C 1
ATOM 4923 O O . PRO A 1 651 ? -1.289 -8.082 -9.384 1.00 80.81 651 PRO A O 1
ATOM 4926 N N . GLY A 1 652 ? -0.582 -6.091 -8.621 1.00 65.00 652 GLY A N 1
ATOM 4927 C CA . GLY A 1 652 ? -1.607 -5.932 -7.580 1.00 65.00 652 GLY A CA 1
ATOM 4928 C C . GLY A 1 652 ? -1.396 -6.769 -6.313 1.00 65.00 652 GLY A C 1
ATOM 4929 O O . GLY A 1 652 ? -2.294 -6.846 -5.472 1.00 65.00 652 GLY A O 1
ATOM 4930 N N . LYS A 1 653 ? -0.230 -7.406 -6.165 1.00 77.06 653 LYS A N 1
ATOM 4931 C CA . LYS A 1 653 ? 0.172 -8.143 -4.963 1.00 77.06 653 LYS A CA 1
ATOM 4932 C C . LYS A 1 653 ? 1.688 -8.075 -4.797 1.00 77.06 653 LYS A C 1
ATOM 4934 O O . LYS A 1 653 ? 2.423 -8.363 -5.737 1.00 77.06 653 LYS A O 1
ATOM 4939 N N . SER A 1 654 ? 2.159 -7.776 -3.589 1.00 85.75 654 SER A N 1
ATOM 4940 C CA . SER A 1 654 ? 3.590 -7.862 -3.281 1.00 85.75 654 SER A CA 1
ATOM 4941 C C . SER A 1 654 ? 4.089 -9.296 -3.229 1.00 85.75 654 SER A C 1
ATOM 4943 O O . SER A 1 654 ? 3.409 -10.204 -2.746 1.00 85.75 654 SER A O 1
ATOM 4945 N N . VAL A 1 655 ? 5.319 -9.476 -3.699 1.00 91.88 655 VAL A N 1
ATOM 4946 C CA . VAL A 1 655 ? 6.040 -10.742 -3.621 1.00 91.88 655 VAL A CA 1
ATOM 4947 C C . VAL A 1 655 ? 6.643 -10.862 -2.224 1.00 91.88 655 VAL A C 1
ATOM 4949 O O . VAL A 1 655 ? 7.376 -9.977 -1.786 1.00 91.88 655 VAL A O 1
ATOM 4952 N N . ASP A 1 656 ? 6.345 -11.953 -1.520 1.00 95.38 656 ASP A N 1
ATOM 4953 C CA . ASP A 1 656 ? 6.990 -12.268 -0.241 1.00 95.38 656 ASP A CA 1
ATOM 4954 C C . ASP A 1 656 ? 8.510 -12.268 -0.426 1.00 95.38 656 ASP A C 1
ATOM 4956 O O . ASP A 1 656 ? 9.030 -13.057 -1.215 1.00 95.38 656 ASP A O 1
ATOM 4960 N N . THR A 1 657 ? 9.213 -11.385 0.283 1.00 98.50 657 THR A N 1
ATOM 4961 C CA . THR A 1 657 ? 10.625 -11.093 0.016 1.00 98.50 657 THR A CA 1
ATOM 4962 C C . THR A 1 657 ? 11.436 -11.057 1.298 1.00 98.50 657 THR A C 1
ATOM 4964 O O . THR A 1 657 ? 11.121 -10.308 2.221 1.00 98.50 657 THR A O 1
ATOM 4967 N N . TYR A 1 658 ? 12.499 -11.858 1.344 1.00 98.62 658 TYR A N 1
ATOM 4968 C CA . TYR A 1 658 ? 13.427 -11.939 2.465 1.00 98.62 658 TYR A CA 1
ATOM 4969 C C . TYR A 1 658 ? 14.701 -11.152 2.153 1.00 98.62 658 TYR A C 1
ATOM 4971 O O . TYR A 1 658 ? 15.428 -11.466 1.209 1.00 98.62 658 TYR A O 1
ATOM 4979 N N . LEU A 1 659 ? 14.943 -10.110 2.950 1.00 98.56 659 LEU A N 1
ATOM 4980 C CA . LEU A 1 659 ? 16.123 -9.260 2.839 1.00 98.56 659 LEU A CA 1
ATOM 4981 C C . LEU A 1 659 ? 17.354 -9.979 3.404 1.00 98.56 659 LEU A C 1
ATOM 4983 O O . LEU A 1 659 ? 17.337 -10.467 4.538 1.00 98.56 659 LEU A O 1
ATOM 4987 N N . PHE A 1 660 ? 18.438 -9.983 2.640 1.00 97.81 660 PHE A N 1
ATOM 4988 C CA . PHE A 1 660 ? 19.732 -10.512 3.040 1.00 97.81 660 PHE A CA 1
ATOM 4989 C C . PHE A 1 660 ? 20.648 -9.354 3.472 1.00 97.81 660 PHE A C 1
ATOM 4991 O O . PHE A 1 660 ? 21.013 -8.524 2.639 1.00 97.81 660 PHE A O 1
ATOM 4998 N N . ALA A 1 661 ? 21.003 -9.222 4.756 1.00 95.88 661 ALA A N 1
ATOM 4999 C CA . ALA A 1 661 ? 20.652 -10.086 5.897 1.00 95.88 661 ALA A CA 1
ATOM 5000 C C . ALA A 1 661 ? 20.442 -9.298 7.200 1.00 95.88 661 ALA A C 1
ATOM 5002 O O . ALA A 1 661 ? 20.660 -8.090 7.268 1.00 95.88 661 ALA A O 1
ATOM 5003 N N . LEU A 1 662 ? 20.005 -9.980 8.265 1.00 97.62 662 LEU A N 1
ATOM 5004 C CA . LEU A 1 662 ? 19.759 -9.360 9.570 1.00 97.62 662 LEU A CA 1
ATOM 5005 C C . LEU A 1 662 ? 21.035 -8.787 10.201 1.00 97.62 662 LEU A C 1
ATOM 5007 O O . LEU A 1 662 ? 21.015 -7.651 10.671 1.00 97.62 662 LEU A O 1
ATOM 5011 N N . TYR A 1 663 ? 22.123 -9.555 10.187 1.00 97.62 663 TYR A N 1
ATOM 5012 C CA . TYR A 1 663 ? 23.425 -9.174 10.732 1.00 97.62 663 TYR A CA 1
ATOM 5013 C C . TYR A 1 663 ? 24.530 -9.436 9.715 1.00 97.62 663 TYR A C 1
ATOM 5015 O O . TYR A 1 663 ? 24.366 -10.254 8.811 1.00 97.62 663 TYR A O 1
ATOM 5023 N N . ASP A 1 664 ? 25.668 -8.773 9.902 1.00 95.75 664 ASP A N 1
ATOM 5024 C CA . ASP A 1 664 ? 26.903 -9.166 9.233 1.00 95.75 664 ASP A CA 1
ATOM 5025 C C . ASP A 1 664 ? 27.382 -10.521 9.751 1.00 95.75 664 ASP A C 1
ATOM 5027 O O . ASP A 1 664 ? 27.484 -10.748 10.959 1.00 95.75 664 ASP A O 1
ATOM 5031 N N . GLU A 1 665 ? 27.727 -11.409 8.827 1.00 91.56 665 GLU A N 1
ATOM 5032 C CA . GLU A 1 665 ? 28.212 -12.750 9.131 1.00 91.56 665 GLU A CA 1
ATOM 5033 C C . GLU A 1 665 ? 29.743 -12.797 9.004 1.00 91.56 665 GLU A C 1
ATOM 5035 O O . GLU A 1 665 ? 30.300 -13.120 7.953 1.00 91.56 665 GLU A O 1
ATOM 5040 N N . ASN A 1 666 ? 30.450 -12.415 10.074 1.00 92.19 666 ASN A N 1
ATOM 5041 C CA . ASN A 1 666 ? 31.897 -12.160 10.055 1.00 92.19 666 ASN A CA 1
ATOM 5042 C C . ASN A 1 666 ? 32.782 -13.385 9.744 1.00 92.19 666 ASN A C 1
ATOM 5044 O O . ASN A 1 666 ? 33.959 -13.202 9.430 1.00 92.19 666 ASN A O 1
ATOM 5048 N N . GLN A 1 667 ? 32.243 -14.606 9.797 1.00 93.62 667 GLN A N 1
ATOM 5049 C CA . GLN A 1 667 ? 32.966 -15.839 9.473 1.00 93.62 667 GLN A CA 1
ATOM 5050 C C . GLN A 1 667 ? 32.673 -16.356 8.056 1.00 93.62 667 GLN A C 1
ATOM 5052 O O . GLN A 1 667 ? 33.214 -17.394 7.666 1.00 93.62 667 GLN A O 1
ATOM 5057 N N . LYS A 1 668 ? 31.850 -15.655 7.258 1.00 89.88 668 LYS A N 1
ATOM 5058 C CA . LYS A 1 668 ? 31.614 -16.035 5.860 1.00 89.88 668 LYS A CA 1
ATOM 5059 C C . LYS A 1 668 ? 32.904 -15.974 5.041 1.00 89.88 668 LYS A C 1
ATOM 5061 O O . LYS A 1 668 ? 33.613 -14.961 5.001 1.00 89.88 668 LYS A O 1
ATOM 5066 N N . LEU A 1 669 ? 33.176 -17.086 4.362 1.00 84.12 669 LEU A N 1
ATOM 5067 C CA . LEU A 1 669 ? 34.242 -17.209 3.374 1.00 84.12 669 LEU A CA 1
ATOM 5068 C C . LEU A 1 669 ? 33.842 -16.507 2.068 1.00 84.12 669 LEU A C 1
ATOM 5070 O O . LEU A 1 669 ? 32.662 -16.273 1.822 1.00 84.12 669 LEU A O 1
ATOM 5074 N N . GLY A 1 670 ? 34.828 -16.214 1.220 1.00 89.19 670 GLY A N 1
ATOM 5075 C CA . GLY A 1 670 ? 34.616 -15.536 -0.060 1.00 89.19 670 GLY A CA 1
ATOM 5076 C C . GLY A 1 670 ? 34.951 -14.040 -0.017 1.00 89.19 670 GLY A C 1
ATOM 5077 O O . GLY A 1 670 ? 35.674 -13.604 0.894 1.00 89.19 670 GLY A O 1
ATOM 5078 N N . PRO A 1 671 ? 34.473 -13.269 -1.012 1.00 89.25 671 PRO A N 1
ATOM 5079 C CA . PRO A 1 671 ? 34.761 -11.843 -1.145 1.00 89.25 671 PRO A CA 1
ATOM 5080 C C . PRO A 1 671 ? 34.432 -11.021 0.108 1.00 89.25 671 PRO A C 1
ATOM 5082 O O . PRO A 1 671 ? 33.634 -11.426 0.954 1.00 89.25 671 PRO A O 1
ATOM 5085 N N . GLY A 1 672 ? 35.059 -9.850 0.219 1.00 90.88 672 GLY A N 1
ATOM 5086 C CA . GLY A 1 672 ? 34.777 -8.794 1.196 1.00 90.88 672 GLY A CA 1
ATOM 5087 C C . GLY A 1 672 ? 33.298 -8.585 1.477 1.00 90.88 672 GLY A C 1
ATOM 5088 O O . GLY A 1 672 ? 32.894 -8.523 2.641 1.00 90.88 672 GLY A O 1
ATOM 5089 N N . SER A 1 673 ? 32.516 -8.506 0.404 1.00 93.38 673 SER A N 1
ATOM 5090 C CA . SER A 1 673 ? 31.080 -8.242 0.425 1.00 93.38 673 SER A CA 1
ATOM 5091 C C . SER A 1 673 ? 30.250 -9.248 1.210 1.00 93.38 673 SER A C 1
ATOM 5093 O O . SER A 1 673 ? 29.305 -8.845 1.887 1.00 93.38 673 SER A O 1
ATOM 5095 N N . GLU A 1 674 ? 30.634 -10.526 1.221 1.00 90.75 674 GLU A N 1
ATOM 5096 C CA . GLU A 1 674 ? 29.891 -11.595 1.901 1.00 90.75 674 GLU A CA 1
ATOM 5097 C C . GLU A 1 674 ? 29.743 -11.358 3.412 1.00 90.75 674 GLU A C 1
ATOM 5099 O O . GLU A 1 674 ? 28.836 -11.898 4.040 1.00 90.75 674 GLU A O 1
ATOM 5104 N N . ARG A 1 675 ? 30.616 -10.534 4.004 1.00 96.12 675 ARG A N 1
ATOM 5105 C CA . ARG A 1 675 ? 30.634 -10.208 5.439 1.00 96.12 675 ARG A CA 1
ATOM 5106 C C . ARG A 1 675 ? 29.971 -8.862 5.764 1.00 96.12 675 ARG A C 1
ATOM 5108 O O . ARG A 1 675 ? 30.181 -8.356 6.862 1.00 96.12 675 ARG A O 1
ATOM 5115 N N . ALA A 1 676 ? 29.253 -8.255 4.815 1.00 95.88 676 ALA A N 1
ATOM 5116 C CA . ALA A 1 676 ? 28.783 -6.869 4.910 1.00 95.88 676 ALA A CA 1
ATOM 5117 C C . ALA A 1 676 ? 27.354 -6.647 4.367 1.00 95.88 676 ALA A C 1
ATOM 5119 O O . ALA A 1 676 ? 27.064 -5.601 3.781 1.00 95.88 676 ALA A O 1
ATOM 5120 N N . PHE A 1 677 ? 26.462 -7.630 4.513 1.00 97.31 677 PHE A N 1
ATOM 5121 C CA . PHE A 1 677 ? 25.048 -7.535 4.110 1.00 97.31 677 PHE A CA 1
ATOM 5122 C C . PHE A 1 677 ? 24.101 -7.138 5.258 1.00 97.31 677 PHE A C 1
ATOM 5124 O O . PHE A 1 677 ? 22.911 -6.926 5.028 1.00 97.31 677 PHE A O 1
ATOM 5131 N N . GLY A 1 678 ? 24.594 -7.037 6.492 1.00 96.62 678 GLY A N 1
ATOM 5132 C CA . GLY A 1 678 ? 23.785 -6.832 7.687 1.00 96.62 678 GLY A CA 1
ATOM 5133 C C . GLY A 1 678 ? 23.063 -5.487 7.724 1.00 96.62 678 GLY A C 1
ATOM 5134 O O . GLY A 1 678 ? 23.693 -4.426 7.723 1.00 96.62 678 GLY A O 1
ATOM 5135 N N . LEU A 1 679 ? 21.735 -5.521 7.855 1.00 95.62 679 LEU A N 1
ATOM 5136 C CA . LEU A 1 679 ? 20.915 -4.334 8.131 1.00 95.62 679 LEU A CA 1
ATOM 5137 C C . LEU A 1 679 ? 21.100 -3.826 9.567 1.00 95.62 679 LEU A C 1
ATOM 5139 O O . LEU A 1 679 ? 20.927 -2.634 9.835 1.00 95.62 679 LEU A O 1
ATOM 5143 N N . PHE A 1 680 ? 21.475 -4.717 10.486 1.00 94.69 680 PHE A N 1
ATOM 5144 C CA . PHE A 1 680 ? 21.783 -4.398 11.872 1.00 94.69 680 PHE A CA 1
ATOM 5145 C C . PHE A 1 680 ? 23.179 -4.885 12.243 1.00 94.69 680 PHE A C 1
ATOM 5147 O O . PHE A 1 680 ? 23.674 -5.903 11.765 1.00 94.69 680 PHE A O 1
ATOM 5154 N N . LYS A 1 681 ? 23.801 -4.171 13.172 1.00 90.69 681 LYS A N 1
ATOM 5155 C CA . LYS A 1 681 ? 25.042 -4.585 13.817 1.00 90.69 681 LYS A CA 1
ATOM 5156 C C . LYS A 1 681 ? 24.741 -5.557 14.960 1.00 90.69 681 LYS A C 1
ATOM 5158 O O . LYS A 1 681 ? 23.613 -5.586 15.462 1.00 90.69 681 LYS A O 1
ATOM 5163 N N . PRO A 1 682 ? 25.740 -6.307 15.454 1.00 87.19 682 PRO A N 1
ATOM 5164 C CA . PRO A 1 682 ? 25.541 -7.200 16.593 1.00 87.19 682 PRO A CA 1
ATOM 5165 C C . PRO A 1 682 ? 25.054 -6.514 17.879 1.00 87.19 682 PRO A C 1
ATOM 5167 O O . PRO A 1 682 ? 24.358 -7.125 18.688 1.00 87.19 682 PRO A O 1
ATOM 5170 N N . ASP A 1 683 ? 25.347 -5.221 18.053 1.00 84.19 683 ASP A N 1
ATOM 5171 C CA . ASP A 1 683 ? 24.817 -4.403 19.154 1.00 84.19 683 ASP A CA 1
ATOM 5172 C C . ASP A 1 683 ? 23.332 -4.007 18.982 1.00 84.19 683 ASP A C 1
ATOM 5174 O O . ASP A 1 683 ? 22.742 -3.414 19.889 1.00 84.19 683 ASP A O 1
ATOM 5178 N N . ARG A 1 684 ? 22.710 -4.422 17.866 1.00 89.44 684 ARG A N 1
ATOM 5179 C CA . ARG A 1 684 ? 21.324 -4.179 17.424 1.00 89.44 684 ARG A CA 1
ATOM 5180 C C . ARG A 1 684 ? 21.044 -2.761 16.933 1.00 89.44 684 ARG A C 1
ATOM 5182 O O . ARG A 1 684 ? 19.886 -2.427 16.687 1.00 89.44 684 ARG A O 1
ATOM 5189 N N . THR A 1 685 ? 22.072 -1.936 16.755 1.00 84.50 685 THR A N 1
ATOM 5190 C CA . THR A 1 685 ? 21.932 -0.670 16.028 1.00 84.50 685 THR A CA 1
ATOM 5191 C C . THR A 1 685 ? 21.817 -0.931 14.529 1.00 84.50 685 THR A C 1
ATOM 5193 O O . THR A 1 685 ? 22.319 -1.933 14.021 1.00 84.50 685 THR A O 1
ATOM 5196 N N . MET A 1 686 ? 21.133 -0.047 13.805 1.00 86.19 686 MET A N 1
ATOM 5197 C CA . MET A 1 686 ? 21.048 -0.145 12.347 1.00 86.19 686 MET A CA 1
ATOM 5198 C C . MET A 1 686 ? 22.407 0.170 11.715 1.00 86.19 686 MET A C 1
ATOM 5200 O O . MET A 1 686 ? 23.090 1.112 12.125 1.00 86.19 686 MET A O 1
ATOM 5204 N N . THR A 1 687 ? 22.780 -0.581 10.683 1.00 87.62 687 THR A N 1
ATOM 5205 C CA . THR A 1 687 ? 23.938 -0.253 9.841 1.00 87.62 687 THR A CA 1
ATOM 5206 C C . THR A 1 687 ? 23.651 1.008 9.022 1.00 87.62 687 THR A C 1
ATOM 5208 O O . THR A 1 687 ? 24.488 1.906 8.935 1.00 87.62 687 THR A O 1
ATOM 5211 N N . TYR A 1 688 ? 22.437 1.095 8.480 1.00 86.38 688 TYR A N 1
ATOM 5212 C CA . TYR A 1 688 ? 21.847 2.247 7.803 1.00 86.38 688 TYR A CA 1
ATOM 5213 C C . TYR A 1 688 ? 20.316 2.128 7.894 1.00 86.38 688 TYR A C 1
ATOM 5215 O O . TYR A 1 688 ? 19.780 1.024 7.980 1.00 86.38 688 TYR A O 1
ATOM 5223 N N . ASP A 1 689 ? 19.604 3.256 7.910 1.00 83.50 689 ASP A N 1
ATOM 5224 C CA . ASP A 1 689 ? 18.140 3.252 8.028 1.00 83.50 689 ASP A CA 1
ATOM 5225 C C . ASP A 1 689 ? 17.470 3.016 6.667 1.00 83.50 689 ASP A C 1
ATOM 5227 O O . ASP A 1 689 ? 17.713 3.755 5.707 1.00 83.50 689 ASP A O 1
ATOM 5231 N N . VAL A 1 690 ? 16.623 1.989 6.612 1.00 81.31 690 VAL A N 1
ATOM 5232 C CA . VAL A 1 690 ? 15.820 1.580 5.449 1.00 81.31 690 VAL A CA 1
ATOM 5233 C C . VAL A 1 690 ? 14.313 1.585 5.752 1.00 81.31 690 VAL A C 1
ATOM 5235 O O . VAL A 1 690 ? 13.520 1.022 5.004 1.00 81.31 690 VAL A O 1
ATOM 5238 N N . GLY A 1 691 ? 13.895 2.209 6.861 1.00 79.19 691 GLY A N 1
ATOM 5239 C CA . GLY A 1 691 ? 12.484 2.403 7.200 1.00 79.19 691 GLY A CA 1
ATOM 5240 C C . GLY A 1 691 ? 11.790 1.172 7.791 1.00 79.19 691 GLY A C 1
ATOM 5241 O O . GLY A 1 691 ? 10.595 0.979 7.564 1.00 79.19 691 GLY A O 1
ATOM 5242 N N . LEU A 1 692 ? 12.515 0.325 8.532 1.00 81.62 692 LEU A N 1
ATOM 5243 C CA . LEU A 1 692 ? 11.973 -0.898 9.153 1.00 81.62 692 LEU A CA 1
ATOM 5244 C C . LEU A 1 692 ? 11.481 -0.711 10.598 1.00 81.62 692 LEU A C 1
ATOM 5246 O O . LEU A 1 692 ? 10.810 -1.594 11.113 1.00 81.62 692 LEU A O 1
ATOM 5250 N N . SER A 1 693 ? 11.806 0.384 11.289 1.00 77.12 693 SER A N 1
ATOM 5251 C CA . SER A 1 693 ? 11.445 0.584 12.707 1.00 77.12 693 SER A CA 1
ATOM 5252 C C . SER A 1 693 ? 9.951 0.894 12.909 1.00 77.12 693 SER A C 1
ATOM 5254 O O . SER A 1 693 ? 9.411 1.801 12.280 1.00 77.12 693 SER A O 1
ATOM 5256 N N . LYS A 1 694 ? 9.294 0.195 13.851 1.00 65.31 694 LYS A N 1
ATOM 5257 C CA . LYS A 1 694 ? 7.897 0.445 14.272 1.00 65.31 694 LYS A CA 1
ATOM 5258 C C . LYS A 1 694 ? 7.757 1.689 15.153 1.00 65.31 694 LYS A C 1
ATOM 5260 O O . LYS A 1 694 ? 6.742 2.370 15.082 1.00 65.31 694 LYS A O 1
ATOM 5265 N N . SER A 1 695 ? 8.758 2.011 15.979 1.00 38.81 695 SER A N 1
ATOM 5266 C CA . SER A 1 695 ? 8.741 3.217 16.832 1.00 38.81 695 SER A CA 1
ATOM 5267 C C . SER A 1 695 ? 9.076 4.498 16.068 1.00 38.81 695 SER A C 1
ATOM 5269 O O . SER A 1 695 ? 8.824 5.597 16.559 1.00 38.81 695 SER A O 1
ATOM 5271 N N . SER A 1 696 ? 9.575 4.363 14.839 1.00 32.72 696 SER A N 1
ATOM 5272 C CA . SER A 1 696 ? 9.675 5.463 13.877 1.00 32.72 696 SER A CA 1
ATOM 5273 C C . SER A 1 696 ? 8.309 5.848 13.277 1.00 32.72 696 SER A C 1
ATOM 5275 O O . SER A 1 696 ? 8.254 6.652 12.357 1.00 32.72 696 SER A O 1
ATOM 5277 N N . GLN A 1 697 ? 7.198 5.332 13.832 1.00 33.34 69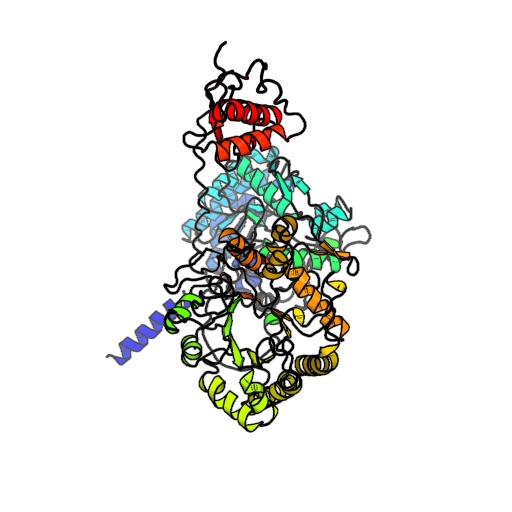7 GLN A N 1
ATOM 5278 C CA . GLN A 1 697 ? 5.848 5.900 13.688 1.00 33.34 697 GLN A CA 1
ATOM 5279 C C . GLN A 1 697 ? 5.579 7.073 14.656 1.00 33.34 697 GLN A C 1
ATOM 5281 O O . GLN A 1 697 ? 4.442 7.491 14.849 1.00 33.34 697 GLN A O 1
ATOM 5286 N N . THR A 1 698 ? 6.628 7.640 15.253 1.00 21.80 698 THR A N 1
ATOM 5287 C CA . THR A 1 698 ? 6.661 9.084 15.517 1.00 21.80 698 THR A CA 1
ATOM 5288 C C . THR A 1 698 ? 7.221 9.703 14.240 1.00 21.80 698 THR A C 1
ATOM 5290 O O . THR A 1 698 ? 8.292 9.247 13.838 1.00 21.80 698 THR A O 1
ATOM 5293 N N . PRO A 1 699 ? 6.583 10.691 13.583 1.00 26.84 699 PRO A N 1
ATOM 5294 C CA . PRO A 1 699 ? 7.246 11.389 12.499 1.00 26.84 699 PRO A CA 1
ATOM 5295 C C . PRO A 1 699 ? 8.480 12.066 13.095 1.00 26.84 699 PRO A C 1
ATOM 5297 O O . PRO A 1 699 ? 8.409 13.141 13.683 1.00 26.84 699 PRO A O 1
ATOM 5300 N N . THR A 1 700 ? 9.644 11.444 12.933 1.00 21.34 700 THR A N 1
ATOM 5301 C CA . THR A 1 700 ? 10.802 12.242 12.588 1.00 21.34 700 THR A CA 1
ATOM 5302 C C . THR A 1 700 ? 10.410 12.875 11.271 1.00 21.34 700 THR A C 1
ATOM 5304 O O . THR A 1 700 ? 10.428 12.221 10.227 1.00 21.34 700 THR A O 1
ATOM 5307 N N . THR A 1 701 ? 9.993 14.139 11.341 1.00 24.17 701 THR A N 1
ATOM 5308 C CA . THR A 1 701 ? 10.193 15.088 10.254 1.00 24.17 701 THR A CA 1
ATOM 5309 C C . THR A 1 701 ? 11.490 14.679 9.559 1.00 24.17 701 THR A C 1
ATOM 5311 O O . THR A 1 701 ? 12.482 14.466 10.270 1.00 24.17 701 THR A O 1
ATOM 5314 N N . PRO A 1 702 ? 11.544 14.539 8.224 1.00 24.72 702 PRO A N 1
ATOM 5315 C CA . PRO A 1 702 ? 12.827 14.647 7.566 1.00 24.72 702 PRO A CA 1
ATOM 5316 C C . PRO A 1 702 ? 13.432 15.924 8.129 1.00 24.72 702 PRO A C 1
ATOM 5318 O O . PRO A 1 702 ? 12.864 17.006 7.969 1.00 24.72 702 PRO A O 1
ATOM 5321 N N . THR A 1 703 ? 14.520 15.809 8.884 1.00 22.84 703 THR A N 1
ATOM 5322 C CA . THR A 1 703 ? 15.382 16.951 9.094 1.00 22.84 703 THR A CA 1
ATOM 5323 C C . THR A 1 703 ? 15.741 17.346 7.678 1.00 22.84 703 THR A C 1
ATOM 5325 O O . THR A 1 703 ? 16.501 16.649 7.003 1.00 22.84 703 THR A O 1
ATOM 5328 N N . THR A 1 704 ? 15.124 18.420 7.187 1.00 28.95 704 THR A N 1
ATOM 5329 C CA . THR A 1 704 ? 15.686 19.210 6.108 1.00 28.95 704 THR A CA 1
ATOM 5330 C C . THR A 1 704 ? 17.176 19.274 6.434 1.00 28.95 704 THR A C 1
ATOM 5332 O O . THR A 1 704 ? 17.504 19.645 7.570 1.00 28.95 704 THR A O 1
ATOM 5335 N N . PRO A 1 705 ? 18.100 18.887 5.532 1.00 24.84 705 PRO A N 1
ATOM 5336 C CA . PRO A 1 705 ? 19.446 19.411 5.646 1.00 24.84 705 PRO A CA 1
ATOM 5337 C C . PRO A 1 705 ? 19.230 20.903 5.800 1.00 24.84 705 PRO A C 1
ATOM 5339 O O . PRO A 1 705 ? 18.594 21.510 4.938 1.00 24.84 705 PRO A O 1
ATOM 5342 N N . THR A 1 706 ? 19.604 21.436 6.958 1.00 22.25 706 THR A N 1
ATOM 5343 C CA . THR A 1 706 ? 19.452 22.838 7.293 1.00 22.25 706 THR A CA 1
ATOM 5344 C C . THR A 1 706 ? 19.974 23.592 6.090 1.00 22.25 706 THR A C 1
ATOM 5346 O O . THR A 1 706 ? 21.176 23.578 5.827 1.00 22.25 706 THR A O 1
ATOM 5349 N N . THR A 1 707 ? 19.079 24.186 5.307 1.00 29.77 707 THR A N 1
ATOM 5350 C CA . THR A 1 707 ? 19.473 25.211 4.365 1.00 29.77 707 THR A CA 1
ATOM 5351 C C . THR A 1 707 ? 20.209 26.224 5.226 1.00 29.77 707 THR A C 1
ATOM 5353 O O . THR A 1 707 ? 19.640 26.713 6.211 1.00 29.77 707 THR A O 1
ATOM 5356 N N . PRO A 1 708 ? 21.471 26.567 4.929 1.00 22.75 708 PRO A N 1
ATOM 5357 C CA . PRO A 1 708 ? 21.965 27.856 5.341 1.00 22.75 708 PRO A CA 1
ATOM 5358 C C . PRO A 1 708 ? 21.048 28.858 4.649 1.00 22.75 708 PRO A C 1
ATOM 5360 O O . PRO A 1 708 ? 21.157 29.117 3.454 1.00 22.75 708 PRO A O 1
ATOM 5363 N N . ARG A 1 709 ? 20.054 29.297 5.421 1.00 23.06 709 ARG A N 1
ATOM 5364 C CA . ARG A 1 709 ? 19.388 30.585 5.386 1.00 23.06 709 ARG A CA 1
ATOM 5365 C C . ARG A 1 709 ? 20.007 31.484 4.322 1.00 23.06 709 ARG A C 1
ATOM 5367 O O . ARG A 1 709 ? 21.087 32.038 4.519 1.00 23.06 709 ARG A O 1
ATOM 5374 N N . THR A 1 710 ? 19.292 31.637 3.217 1.00 30.56 710 THR A N 1
ATOM 5375 C CA . THR A 1 710 ? 19.440 32.779 2.324 1.00 30.56 710 THR A CA 1
ATOM 5376 C C . THR A 1 710 ? 19.450 34.038 3.194 1.00 30.56 710 THR A C 1
ATOM 5378 O O . THR A 1 710 ? 18.487 34.265 3.936 1.00 30.56 710 THR A O 1
ATOM 5381 N N . PRO A 1 711 ? 20.490 34.883 3.159 1.00 25.31 711 PRO A N 1
ATOM 5382 C CA . PRO A 1 711 ? 20.311 36.258 3.564 1.00 25.31 711 PRO A CA 1
ATOM 5383 C C . PRO A 1 711 ? 19.517 36.934 2.445 1.00 25.31 711 PRO A C 1
ATOM 5385 O O . PRO A 1 711 ? 19.975 37.001 1.308 1.00 25.31 711 PRO A O 1
ATOM 5388 N N . THR A 1 712 ? 18.306 37.366 2.794 1.00 24.58 712 THR A N 1
ATOM 5389 C CA . THR A 1 712 ? 17.718 38.660 2.416 1.00 24.58 712 THR A CA 1
ATOM 5390 C C . THR A 1 712 ? 18.262 39.302 1.144 1.00 24.58 712 THR A C 1
ATOM 5392 O O . THR A 1 712 ? 19.378 39.814 1.137 1.00 24.58 712 THR A O 1
ATOM 5395 N N . THR A 1 713 ? 17.401 39.436 0.137 1.00 25.25 713 THR A N 1
ATOM 5396 C CA . THR A 1 713 ? 17.405 40.600 -0.754 1.00 25.25 713 THR A CA 1
ATOM 5397 C C . THR A 1 713 ? 17.219 41.856 0.113 1.00 25.25 713 THR A C 1
ATOM 5399 O O . THR A 1 713 ? 16.168 41.980 0.747 1.00 25.25 713 THR A O 1
ATOM 5402 N N . PRO A 1 714 ? 18.163 42.815 0.179 1.00 24.80 714 PRO A N 1
ATOM 5403 C CA . PRO A 1 714 ? 17.785 44.203 0.365 1.00 24.80 714 PRO A CA 1
ATOM 5404 C C . PRO A 1 714 ? 17.197 44.676 -0.961 1.00 24.80 714 PRO A C 1
ATOM 5406 O O . PRO A 1 714 ? 17.662 44.303 -2.040 1.00 24.80 714 PRO A O 1
ATOM 5409 N N . ALA A 1 715 ? 16.148 45.477 -0.885 1.00 29.67 715 ALA A N 1
ATOM 5410 C CA . ALA A 1 715 ? 15.601 46.115 -2.060 1.00 29.67 715 ALA A CA 1
ATOM 5411 C C . ALA A 1 715 ? 16.691 46.879 -2.840 1.00 29.67 715 ALA A C 1
ATOM 5413 O O . ALA A 1 715 ? 17.490 47.613 -2.252 1.00 29.67 715 ALA A O 1
ATOM 5414 N N . THR A 1 716 ? 16.545 46.831 -4.171 1.00 37.16 716 THR A N 1
ATOM 5415 C CA . THR A 1 716 ? 17.025 47.802 -5.180 1.00 37.16 716 THR A CA 1
ATOM 5416 C C . THR A 1 716 ? 18.506 47.686 -5.639 1.00 37.16 716 THR A C 1
ATOM 5418 O O . THR A 1 716 ? 19.312 47.072 -4.959 1.00 37.16 716 THR A O 1
ATOM 5421 N N . PRO A 1 717 ? 18.843 48.109 -6.879 1.00 49.91 717 PRO A N 1
ATOM 5422 C CA . PRO A 1 717 ? 19.271 47.268 -8.021 1.00 49.91 717 PRO A CA 1
ATOM 5423 C C . PRO A 1 717 ? 20.804 47.069 -8.177 1.00 49.91 717 PRO A C 1
ATOM 5425 O O . PRO A 1 717 ? 21.463 48.081 -8.307 1.00 49.91 717 PRO A O 1
ATOM 5428 N N . GLU A 1 718 ? 21.407 45.856 -8.291 1.00 31.86 718 GLU A N 1
ATOM 5429 C CA . GLU A 1 718 ? 22.890 45.751 -8.495 1.00 31.86 718 GLU A CA 1
ATOM 5430 C C . GLU A 1 718 ? 23.505 44.355 -8.896 1.00 31.86 718 GLU A C 1
ATOM 5432 O O . GLU A 1 718 ? 23.279 43.333 -8.260 1.00 31.86 718 GLU A O 1
ATOM 5437 N N . THR A 1 719 ? 24.307 44.344 -9.983 1.00 36.22 719 THR A N 1
ATOM 5438 C CA . THR A 1 719 ? 25.401 43.449 -10.501 1.00 36.22 719 THR A CA 1
ATOM 5439 C C . THR A 1 719 ? 25.556 41.934 -10.165 1.00 36.22 719 THR A C 1
ATOM 5441 O O . THR A 1 719 ? 25.877 41.559 -9.042 1.00 36.22 719 THR A O 1
ATOM 5444 N N . LYS A 1 720 ? 25.589 41.065 -11.208 1.00 43.16 720 LYS A N 1
ATOM 5445 C CA . LYS A 1 720 ? 26.169 39.691 -11.174 1.00 43.16 720 LYS A CA 1
ATOM 5446 C C . LYS A 1 720 ? 27.657 39.748 -10.779 1.00 43.16 720 LYS A C 1
ATOM 5448 O O . LYS A 1 720 ? 28.472 40.257 -11.551 1.00 43.16 720 LYS A O 1
ATOM 5453 N N . THR A 1 721 ? 28.031 39.213 -9.618 1.00 48.91 721 THR A N 1
ATOM 5454 C CA . THR A 1 721 ? 29.434 39.160 -9.180 1.00 48.91 721 THR A CA 1
ATOM 5455 C C . THR A 1 721 ? 30.253 38.188 -10.039 1.00 48.91 721 THR A C 1
ATOM 5457 O O . THR A 1 721 ? 29.799 37.112 -10.432 1.00 48.91 721 THR A O 1
ATOM 5460 N N . LYS A 1 722 ? 31.478 38.595 -10.385 1.00 60.12 722 LYS A N 1
ATOM 5461 C CA . LYS A 1 722 ? 32.456 37.766 -11.101 1.00 60.12 722 LYS A CA 1
ATOM 5462 C C . LYS A 1 722 ? 33.030 36.736 -10.116 1.00 60.12 722 LYS A C 1
ATOM 5464 O O . LYS A 1 722 ? 33.541 37.130 -9.074 1.00 60.12 722 LYS A O 1
ATOM 5469 N N . ALA A 1 723 ? 32.935 35.447 -10.439 1.00 82.75 723 ALA A N 1
ATOM 5470 C CA . ALA A 1 723 ? 33.540 34.351 -9.679 1.00 82.75 723 ALA A CA 1
ATOM 5471 C C . ALA A 1 723 ? 34.455 33.535 -10.598 1.00 82.75 723 ALA A C 1
ATOM 5473 O O . ALA A 1 723 ? 34.152 33.391 -11.787 1.00 82.75 723 ALA A O 1
ATOM 5474 N N . TRP A 1 724 ? 35.546 33.010 -10.047 1.00 90.69 724 TRP A N 1
ATOM 5475 C CA . TRP A 1 724 ? 36.566 32.234 -10.750 1.00 90.69 724 TRP A CA 1
ATOM 5476 C C . TRP A 1 724 ? 36.771 30.879 -10.078 1.00 90.69 724 TRP A C 1
ATOM 5478 O O . TRP A 1 724 ? 36.657 30.775 -8.859 1.00 90.69 724 TRP A O 1
ATOM 5488 N N . CYS A 1 725 ? 37.088 29.854 -10.864 1.00 94.00 725 CYS A N 1
ATOM 5489 C CA . CYS A 1 725 ? 37.466 28.543 -10.341 1.00 94.00 725 CYS A CA 1
ATOM 5490 C C . CYS A 1 725 ? 38.983 28.460 -10.166 1.00 94.00 725 CYS A C 1
ATOM 5492 O O . CYS A 1 725 ? 39.711 28.718 -11.119 1.00 94.00 725 CYS A O 1
ATOM 5494 N N . VAL A 1 726 ? 39.466 28.115 -8.973 1.00 93.12 726 VAL A N 1
ATOM 5495 C CA . VAL A 1 726 ? 40.902 27.990 -8.674 1.00 93.12 726 VAL A CA 1
ATOM 5496 C C . VAL A 1 726 ? 41.193 26.697 -7.903 1.00 93.12 726 VAL A C 1
ATOM 5498 O O . VAL A 1 726 ? 40.305 26.189 -7.217 1.00 93.12 726 VAL A O 1
ATOM 5501 N N . PRO A 1 727 ? 42.416 26.145 -7.968 1.00 94.00 727 PRO A N 1
ATOM 5502 C CA . PRO A 1 727 ? 42.787 24.987 -7.167 1.00 94.00 727 PRO A CA 1
ATOM 5503 C C . PRO A 1 727 ? 42.784 25.309 -5.668 1.00 94.00 727 PRO A C 1
ATOM 5505 O O . PRO A 1 727 ? 43.094 26.432 -5.261 1.00 94.00 727 PRO A O 1
ATOM 5508 N N . LYS A 1 728 ? 42.462 24.321 -4.829 1.00 91.25 728 LYS A N 1
ATOM 5509 C CA . LYS A 1 728 ? 42.582 24.434 -3.369 1.00 91.25 728 LYS A CA 1
ATOM 5510 C C . LYS A 1 728 ? 44.055 24.427 -2.942 1.00 91.25 728 LYS A C 1
ATOM 5512 O O . LYS A 1 728 ? 44.916 23.850 -3.602 1.00 91.25 728 LYS A O 1
ATOM 5517 N N . GLY A 1 729 ? 44.350 25.054 -1.804 1.00 86.00 729 GLY A N 1
ATOM 5518 C CA . GLY A 1 729 ? 45.683 24.979 -1.204 1.00 86.00 729 GLY A CA 1
ATOM 5519 C C . GLY A 1 729 ? 46.002 23.553 -0.743 1.00 86.00 729 GLY A C 1
ATOM 5520 O O . GLY A 1 729 ? 45.168 22.923 -0.100 1.00 86.00 729 GLY A O 1
ATOM 5521 N N . GLY A 1 730 ? 47.206 23.064 -1.054 1.00 82.06 730 GLY A N 1
ATOM 5522 C CA . GLY A 1 730 ? 47.685 21.741 -0.628 1.00 82.06 730 GLY A CA 1
ATOM 5523 C C . GLY A 1 730 ? 47.427 20.587 -1.605 1.00 82.06 730 GLY A C 1
ATOM 5524 O O . GLY A 1 730 ? 47.748 19.454 -1.265 1.00 82.06 730 GLY A O 1
ATOM 5525 N N . VAL A 1 731 ? 46.884 20.857 -2.797 1.00 91.00 731 VAL A N 1
ATOM 5526 C CA . VAL A 1 731 ? 46.736 19.858 -3.874 1.00 91.00 731 VAL A CA 1
ATOM 5527 C C . VAL A 1 731 ? 48.103 19.559 -4.497 1.00 91.00 731 VAL A C 1
ATOM 5529 O O . VAL A 1 731 ? 48.888 20.482 -4.724 1.00 91.00 731 VAL A O 1
ATOM 5532 N N . SER A 1 732 ? 48.401 18.283 -4.756 1.00 91.31 732 SER A N 1
ATOM 5533 C CA . SER A 1 732 ? 49.693 17.876 -5.320 1.00 91.31 732 SER A CA 1
ATOM 5534 C C . SER A 1 732 ? 49.829 18.257 -6.799 1.00 91.31 732 SER A C 1
ATOM 5536 O O . SER A 1 732 ? 48.844 18.281 -7.535 1.00 91.31 732 SER A O 1
ATOM 5538 N N . ASP A 1 733 ? 51.058 18.486 -7.278 1.00 91.25 733 ASP A N 1
ATOM 5539 C CA . ASP A 1 733 ? 51.303 18.791 -8.699 1.00 91.25 733 ASP A CA 1
ATOM 5540 C C . ASP A 1 733 ? 50.790 17.682 -9.635 1.00 91.25 733 ASP A C 1
ATOM 5542 O O . ASP A 1 733 ? 50.349 17.971 -10.742 1.00 91.25 733 ASP A O 1
ATOM 5546 N N . ALA A 1 734 ? 50.776 16.422 -9.185 1.00 88.94 734 ALA A N 1
ATOM 5547 C CA . ALA A 1 734 ? 50.214 15.310 -9.951 1.00 88.94 734 ALA A CA 1
ATOM 5548 C C . ALA A 1 734 ? 48.692 15.449 -10.142 1.00 88.94 734 ALA A C 1
ATOM 5550 O O . ALA A 1 734 ? 48.181 15.247 -11.241 1.00 88.94 734 ALA A O 1
ATOM 5551 N N . GLU A 1 735 ? 47.966 15.839 -9.093 1.00 83.81 735 GLU A N 1
ATOM 5552 C CA . GLU A 1 735 ? 46.522 16.090 -9.160 1.00 83.81 735 GLU A CA 1
ATOM 5553 C C . GLU A 1 735 ? 46.199 17.347 -9.972 1.00 83.81 735 GLU A C 1
ATOM 5555 O O . GLU A 1 735 ? 45.260 17.353 -10.766 1.00 83.81 735 GLU A O 1
ATOM 5560 N N . LEU A 1 736 ? 47.018 18.394 -9.847 1.00 93.25 736 LEU A N 1
ATOM 5561 C CA . LEU A 1 736 ? 46.877 19.609 -10.648 1.00 93.25 736 LEU A CA 1
ATOM 5562 C C . LEU A 1 736 ? 47.143 19.351 -12.133 1.00 93.25 736 LEU A C 1
ATOM 5564 O O . LEU A 1 736 ? 46.440 19.911 -12.974 1.00 93.25 736 LEU A O 1
ATOM 5568 N N . GLN A 1 737 ? 48.095 18.475 -12.460 1.00 93.88 737 GLN A N 1
ATOM 5569 C CA . GLN A 1 737 ? 48.353 18.064 -13.838 1.00 93.88 737 GLN A CA 1
ATOM 5570 C C . GLN A 1 737 ? 47.166 17.286 -14.420 1.00 93.88 737 GLN A C 1
ATOM 5572 O O . GLN A 1 737 ? 46.743 17.575 -15.535 1.00 93.88 737 GLN A O 1
ATOM 5577 N N . MET A 1 738 ? 46.556 16.376 -13.653 1.00 86.19 738 MET A N 1
ATOM 5578 C CA . MET A 1 738 ? 45.345 15.669 -14.094 1.00 86.19 738 MET A CA 1
ATOM 5579 C C . MET A 1 738 ? 44.172 16.625 -14.339 1.00 86.19 738 MET A C 1
ATOM 5581 O O . MET A 1 738 ? 43.456 16.482 -15.328 1.00 86.19 738 MET A O 1
ATOM 5585 N N . ASN A 1 739 ? 43.987 17.630 -13.478 1.00 94.12 739 ASN A N 1
ATOM 5586 C CA . ASN A 1 739 ? 42.953 18.650 -13.669 1.00 94.12 739 ASN A CA 1
ATOM 5587 C C . ASN A 1 739 ? 43.193 19.505 -14.912 1.00 94.12 739 ASN A C 1
ATOM 5589 O O . ASN A 1 739 ? 42.242 19.854 -15.615 1.00 94.12 739 ASN A O 1
ATOM 5593 N N . LEU A 1 740 ? 44.455 19.856 -15.164 1.00 94.62 740 LEU A N 1
ATOM 5594 C CA . LEU A 1 740 ? 44.880 20.603 -16.338 1.00 94.62 740 LEU A CA 1
ATOM 5595 C C . LEU A 1 740 ? 44.595 19.807 -17.619 1.00 94.62 740 LEU A C 1
ATOM 5597 O O . LEU A 1 740 ? 43.912 20.313 -18.510 1.00 94.62 740 LEU A O 1
ATOM 5601 N N . ASP A 1 741 ? 45.035 18.550 -17.673 1.00 89.25 741 ASP A N 1
ATOM 5602 C CA . ASP A 1 741 ? 44.829 17.663 -18.821 1.00 89.25 741 ASP A CA 1
ATOM 5603 C C . ASP A 1 741 ? 43.332 17.420 -19.071 1.00 89.25 741 ASP A C 1
ATOM 5605 O O . ASP A 1 741 ? 42.858 17.501 -20.208 1.00 89.25 741 ASP A O 1
ATOM 5609 N N . TYR A 1 742 ? 42.561 17.209 -17.998 1.00 89.00 742 TYR A N 1
ATOM 5610 C CA . TYR A 1 742 ? 41.110 17.068 -18.061 1.00 89.00 742 TYR A CA 1
ATOM 5611 C C . TYR A 1 742 ? 40.449 18.324 -18.632 1.00 89.00 742 TYR A C 1
ATOM 5613 O O . TYR A 1 742 ? 39.717 18.224 -19.617 1.00 89.00 742 TYR A O 1
ATOM 5621 N N . ALA A 1 743 ? 40.733 19.509 -18.081 1.00 92.94 743 ALA A N 1
ATOM 5622 C CA . ALA A 1 743 ? 40.129 20.759 -18.540 1.00 92.94 743 ALA A CA 1
ATOM 5623 C C . ALA A 1 743 ? 40.440 21.051 -20.015 1.00 92.94 743 ALA A C 1
ATOM 5625 O O . ALA A 1 743 ? 39.543 21.431 -20.769 1.00 92.94 743 ALA A O 1
ATOM 5626 N N . CYS A 1 744 ? 41.682 20.821 -20.444 1.00 91.06 744 CYS A N 1
ATOM 5627 C CA . CYS A 1 744 ? 42.116 21.065 -21.818 1.00 91.06 744 CYS A CA 1
ATOM 5628 C C . CYS A 1 744 ? 41.635 20.001 -22.821 1.00 91.06 744 CYS A C 1
ATOM 5630 O O . CYS A 1 744 ? 41.711 20.229 -24.027 1.00 91.06 744 CYS A O 1
ATOM 5632 N N . SER A 1 745 ? 41.115 18.860 -22.356 1.00 87.25 745 SER A N 1
ATOM 5633 C CA . SER A 1 745 ? 40.539 17.825 -23.226 1.00 87.25 745 SER A CA 1
ATOM 5634 C C . SER A 1 745 ? 39.121 18.153 -23.728 1.00 87.25 745 SER A C 1
ATOM 5636 O O . SER A 1 745 ? 38.643 17.533 -24.681 1.00 87.25 745 SER A O 1
ATOM 5638 N N . PHE A 1 746 ? 38.438 19.143 -23.129 1.00 79.38 746 PHE A N 1
ATOM 5639 C CA . PHE A 1 746 ? 37.075 19.519 -23.515 1.00 79.38 746 PHE A CA 1
ATOM 5640 C C . PHE A 1 746 ? 37.025 20.342 -24.803 1.00 79.38 746 PHE A C 1
ATOM 5642 O O . PHE A 1 746 ? 37.714 21.349 -24.979 1.00 79.38 746 PHE A O 1
ATOM 5649 N N . LYS A 1 747 ? 36.096 19.969 -25.691 1.00 75.06 747 LYS A N 1
ATOM 5650 C CA . LYS A 1 747 ? 35.817 20.705 -26.927 1.00 75.06 747 LYS A CA 1
ATOM 5651 C C . LYS A 1 747 ? 35.298 22.114 -26.600 1.00 75.06 747 LYS A C 1
ATOM 5653 O O . LYS A 1 747 ? 34.199 22.255 -26.071 1.00 75.06 747 LYS A O 1
ATOM 5658 N N . GLY A 1 748 ? 36.068 23.142 -26.964 1.00 75.50 748 GLY A N 1
ATOM 5659 C CA . GLY A 1 748 ? 35.736 24.554 -26.725 1.00 75.50 748 GLY A CA 1
ATOM 5660 C C . GLY A 1 748 ? 36.565 25.242 -25.635 1.00 75.50 748 GLY A C 1
ATOM 5661 O O . GLY A 1 748 ? 36.361 26.430 -25.403 1.00 75.50 748 GLY A O 1
ATOM 5662 N N . ILE A 1 749 ? 37.506 24.533 -25.000 1.00 90.06 749 ILE A N 1
ATOM 5663 C CA . ILE A 1 749 ? 38.482 25.103 -24.062 1.00 90.06 749 ILE A CA 1
ATOM 5664 C C . ILE A 1 749 ? 39.814 25.322 -24.784 1.00 90.06 749 ILE A C 1
ATOM 5666 O O . ILE A 1 749 ? 40.414 24.376 -25.285 1.00 90.06 749 ILE A O 1
ATOM 5670 N N . ASP A 1 750 ? 40.273 26.575 -24.850 1.00 89.75 750 ASP A N 1
ATOM 5671 C CA . ASP A 1 750 ? 41.554 26.937 -25.469 1.00 89.75 750 ASP A CA 1
ATOM 5672 C C . ASP A 1 750 ? 42.658 27.085 -24.414 1.00 89.75 750 ASP A C 1
ATOM 5674 O O . ASP A 1 750 ? 42.761 28.100 -23.722 1.00 89.75 750 ASP A O 1
ATOM 5678 N N . CYS A 1 751 ? 43.500 26.059 -24.307 1.00 92.75 751 CYS A N 1
ATOM 5679 C CA . CYS A 1 751 ? 44.681 26.059 -23.445 1.00 92.75 751 CYS A CA 1
ATOM 5680 C C . CYS A 1 751 ? 45.960 26.557 -24.147 1.00 92.75 751 CYS A C 1
ATOM 5682 O O . CYS A 1 751 ? 47.050 26.435 -23.590 1.00 92.75 751 CYS A O 1
ATOM 5684 N N . GLY A 1 752 ? 45.866 27.142 -25.346 1.00 91.38 752 GLY A N 1
ATOM 5685 C CA . GLY A 1 752 ? 46.991 27.784 -26.034 1.00 91.38 752 GLY A CA 1
ATOM 5686 C C . GLY A 1 752 ? 47.687 28.901 -25.232 1.00 91.38 752 GLY A C 1
ATOM 5687 O O . GLY A 1 752 ? 48.918 28.949 -25.236 1.00 91.38 752 GLY A O 1
ATOM 5688 N N . PRO A 1 753 ? 46.968 29.767 -24.483 1.00 92.06 753 PRO A N 1
ATOM 5689 C CA . PRO A 1 753 ? 47.584 30.860 -23.723 1.00 92.06 753 PRO A CA 1
ATOM 5690 C C . PRO A 1 753 ? 48.567 30.439 -22.621 1.00 92.06 753 PRO A C 1
ATOM 5692 O O . PRO A 1 753 ? 49.379 31.267 -22.215 1.00 92.06 753 PRO A O 1
ATOM 5695 N N . ILE A 1 754 ? 48.511 29.187 -22.153 1.00 93.44 754 ILE A N 1
ATOM 5696 C CA . ILE A 1 754 ? 49.394 28.625 -21.112 1.00 93.44 754 ILE A CA 1
ATOM 5697 C C . ILE A 1 754 ? 50.510 27.731 -21.682 1.00 93.44 754 ILE A C 1
ATOM 5699 O O . ILE A 1 754 ? 51.201 27.062 -20.923 1.00 93.44 754 ILE A O 1
ATOM 5703 N N . GLN A 1 755 ? 50.699 27.698 -23.005 1.00 91.69 755 GLN A N 1
ATOM 5704 C CA . GLN A 1 755 ? 51.821 27.002 -23.655 1.00 91.69 755 GLN A CA 1
ATOM 5705 C C . GLN A 1 755 ? 53.070 27.902 -23.741 1.00 91.69 755 GLN A C 1
ATOM 5707 O O . GLN A 1 755 ? 52.929 29.126 -23.662 1.00 91.69 755 GLN A O 1
ATOM 5712 N N . PRO A 1 756 ? 54.292 27.353 -23.930 1.00 88.00 756 PRO A N 1
ATOM 5713 C CA . PRO A 1 756 ? 55.512 28.155 -24.064 1.00 88.00 756 PRO A CA 1
ATOM 5714 C C . PRO A 1 756 ? 55.379 29.265 -25.121 1.00 88.00 756 PRO A C 1
ATOM 5716 O O . PRO A 1 756 ? 55.106 28.993 -26.288 1.00 88.00 756 PRO A O 1
ATOM 5719 N N . GLY A 1 757 ? 55.571 30.522 -24.705 1.00 82.94 757 GLY A N 1
ATOM 5720 C CA . GLY A 1 757 ? 55.382 31.714 -25.549 1.00 82.94 757 GLY A CA 1
ATOM 5721 C C . GLY A 1 757 ? 53.967 32.318 -25.532 1.00 82.94 757 GLY A C 1
ATOM 5722 O O . GLY A 1 757 ? 53.739 33.337 -26.181 1.00 82.94 757 GLY A O 1
ATOM 5723 N N . GLY A 1 758 ? 53.027 31.723 -24.792 1.00 84.62 758 GLY A N 1
ATOM 5724 C CA . GLY A 1 758 ? 51.664 32.220 -24.597 1.00 84.62 758 GLY A CA 1
ATOM 5725 C C . GLY A 1 758 ? 51.551 33.342 -23.556 1.00 84.62 758 GLY A C 1
ATOM 5726 O O . GLY A 1 758 ? 52.366 33.468 -22.643 1.00 84.62 758 GLY A O 1
ATOM 5727 N N . VAL A 1 759 ? 50.500 34.160 -23.680 1.00 83.88 759 VAL A N 1
ATOM 5728 C CA . VAL A 1 759 ? 50.275 35.365 -22.852 1.00 83.88 759 VAL A CA 1
ATOM 5729 C C . VAL A 1 759 ? 49.958 35.081 -21.376 1.00 83.88 759 VAL A C 1
ATOM 5731 O O . VAL A 1 759 ? 50.016 35.992 -20.558 1.00 83.88 759 VAL A O 1
ATOM 5734 N N . CYS A 1 760 ? 49.630 33.837 -21.021 1.00 87.44 760 CYS A N 1
ATOM 5735 C CA . CYS A 1 760 ? 49.384 33.382 -19.649 1.00 87.44 760 CYS A CA 1
ATOM 5736 C C . CYS A 1 760 ? 50.353 32.261 -19.229 1.00 87.44 760 CYS A C 1
ATOM 5738 O O . CYS A 1 760 ? 50.060 31.515 -18.297 1.00 87.44 760 CYS A O 1
ATOM 5740 N N . PHE A 1 761 ? 51.494 32.125 -19.918 1.00 89.19 761 PHE A N 1
ATOM 5741 C CA . PHE A 1 761 ? 52.489 31.094 -19.621 1.00 89.19 761 PHE A CA 1
ATOM 5742 C C . PHE A 1 761 ? 53.211 31.327 -18.285 1.00 89.19 761 PHE A C 1
ATOM 5744 O O . PHE A 1 761 ? 53.513 30.365 -17.583 1.00 89.19 761 PHE A O 1
ATOM 5751 N N . GLU A 1 762 ? 53.465 32.584 -17.910 1.00 86.00 762 GLU A N 1
ATOM 5752 C CA . GLU A 1 762 ? 54.182 32.918 -16.674 1.00 86.00 762 GLU A CA 1
ATOM 5753 C C . GLU A 1 762 ? 53.230 33.222 -15.496 1.00 86.00 762 GLU A C 1
ATOM 5755 O O . GLU A 1 762 ? 52.243 33.939 -15.678 1.00 86.00 762 GLU A O 1
ATOM 5760 N N . PRO A 1 763 ? 53.521 32.745 -14.265 1.00 87.88 763 PRO A N 1
ATOM 5761 C CA . PRO A 1 763 ? 54.676 31.926 -13.893 1.00 87.88 763 PRO A CA 1
ATOM 5762 C C . PRO A 1 763 ? 54.535 30.469 -14.365 1.00 87.88 763 PRO A C 1
ATOM 5764 O O . PRO A 1 763 ? 53.498 29.842 -14.135 1.00 87.88 763 PRO A O 1
ATOM 5767 N N . ASN A 1 764 ? 55.602 29.918 -14.951 1.00 92.00 764 ASN A N 1
ATOM 5768 C CA . ASN A 1 764 ? 55.645 28.541 -15.456 1.00 92.00 764 ASN A CA 1
ATOM 5769 C C . ASN A 1 764 ? 55.611 27.492 -14.321 1.00 92.00 764 ASN A C 1
ATOM 5771 O O . ASN A 1 764 ? 56.639 26.966 -13.892 1.00 92.00 764 ASN A O 1
ATOM 5775 N N . THR A 1 765 ? 54.414 27.224 -13.798 1.00 92.56 765 THR A N 1
ATOM 5776 C CA . THR A 1 765 ? 54.145 26.273 -12.708 1.00 92.56 765 THR A CA 1
ATOM 5777 C C . THR A 1 765 ? 52.831 25.536 -12.970 1.00 92.56 765 THR A C 1
ATOM 5779 O O . THR A 1 765 ? 51.860 26.157 -13.411 1.00 92.56 765 THR A O 1
ATOM 5782 N N . VAL A 1 766 ? 52.766 24.243 -12.622 1.00 88.50 766 VAL A N 1
ATOM 5783 C CA . VAL A 1 766 ? 51.568 23.399 -12.824 1.00 88.50 766 VAL A CA 1
ATOM 5784 C C . VAL A 1 766 ? 50.341 24.013 -12.149 1.00 88.50 766 VAL A C 1
ATOM 5786 O O . VAL A 1 766 ? 49.274 24.095 -12.751 1.00 88.50 766 VAL A O 1
ATOM 5789 N N . ALA A 1 767 ? 50.502 24.553 -10.939 1.00 90.75 767 ALA A N 1
ATOM 5790 C CA . ALA A 1 767 ? 49.421 25.220 -10.219 1.00 90.75 767 ALA A CA 1
ATOM 5791 C C . ALA A 1 767 ? 48.851 26.449 -10.946 1.00 90.75 767 ALA A C 1
ATOM 5793 O O . ALA A 1 767 ? 47.638 26.662 -10.930 1.00 90.75 767 ALA A O 1
ATOM 5794 N N . SER A 1 768 ? 49.697 27.249 -11.601 1.00 88.88 768 SER A N 1
ATOM 5795 C CA . SER A 1 768 ? 49.239 28.456 -12.302 1.00 88.88 768 SER A CA 1
ATOM 5796 C C . SER A 1 768 ? 48.546 28.110 -13.618 1.00 88.88 768 SER A C 1
ATOM 5798 O O . SER A 1 768 ? 47.522 28.704 -13.954 1.00 88.88 768 SER A O 1
ATOM 5800 N N . HIS A 1 769 ? 49.048 27.100 -14.330 1.00 94.25 769 HIS A N 1
ATOM 5801 C CA . HIS A 1 769 ? 48.432 26.599 -15.559 1.00 94.25 769 HIS A CA 1
ATOM 5802 C C . HIS A 1 769 ? 47.104 25.883 -15.284 1.00 94.25 769 HIS A C 1
ATOM 5804 O O . HIS A 1 769 ? 46.109 26.162 -15.955 1.00 94.25 769 HIS A O 1
ATOM 5810 N N . ALA A 1 770 ? 47.044 25.047 -14.241 1.00 94.12 770 ALA A N 1
ATOM 5811 C CA . ALA A 1 770 ? 45.814 24.397 -13.795 1.00 94.12 770 ALA A CA 1
ATOM 5812 C C . ALA A 1 770 ? 44.749 25.431 -13.400 1.00 94.12 770 ALA A C 1
ATOM 5814 O O . ALA A 1 770 ? 43.611 25.343 -13.853 1.00 94.12 770 ALA A O 1
ATOM 5815 N N . ALA A 1 771 ? 45.118 26.476 -12.649 1.00 93.75 771 ALA A N 1
ATOM 5816 C CA . ALA A 1 771 ? 44.183 27.540 -12.281 1.00 93.75 771 ALA A CA 1
ATOM 5817 C C . ALA A 1 771 ? 43.563 28.251 -13.494 1.00 93.75 771 ALA A C 1
ATOM 5819 O O . ALA A 1 771 ? 42.370 28.565 -13.480 1.00 93.75 771 ALA A O 1
ATOM 5820 N N . PHE A 1 772 ? 44.339 28.470 -14.558 1.00 93.31 772 PHE A N 1
ATOM 5821 C CA . PHE A 1 772 ? 43.822 29.043 -15.798 1.00 93.31 772 PHE A CA 1
ATOM 5822 C C . PHE A 1 772 ? 42.821 28.105 -16.486 1.00 93.31 772 PHE A C 1
ATOM 5824 O O . PHE A 1 772 ? 41.696 28.518 -16.777 1.00 93.31 772 PHE A O 1
ATOM 5831 N N . ALA A 1 773 ? 43.203 26.846 -16.714 1.00 93.81 773 ALA A N 1
ATOM 5832 C CA . ALA A 1 773 ? 42.383 25.883 -17.450 1.00 93.81 773 ALA A CA 1
ATOM 5833 C C . ALA A 1 773 ? 41.092 25.518 -16.697 1.00 93.81 773 ALA A C 1
ATOM 5835 O O . ALA A 1 773 ? 40.009 25.492 -17.286 1.00 93.81 773 ALA A O 1
ATOM 5836 N N . MET A 1 774 ? 41.183 25.329 -15.378 1.00 94.00 774 MET A N 1
ATOM 5837 C CA . MET A 1 774 ? 40.038 25.039 -14.511 1.00 94.00 774 MET A CA 1
ATOM 5838 C C . MET A 1 774 ? 39.042 26.201 -14.491 1.00 94.00 774 MET A C 1
ATOM 5840 O O . MET A 1 774 ? 37.831 25.995 -14.610 1.00 94.00 774 MET A O 1
ATOM 5844 N N . ASN A 1 775 ? 39.539 27.441 -14.418 1.00 94.19 775 ASN A N 1
ATOM 5845 C CA . ASN A 1 775 ? 38.686 28.613 -14.555 1.00 94.19 775 ASN A CA 1
ATOM 5846 C C . ASN A 1 775 ? 38.048 28.695 -15.941 1.00 94.19 775 ASN A C 1
ATOM 5848 O O . ASN A 1 775 ? 36.848 28.936 -16.029 1.00 94.19 775 ASN A O 1
ATOM 5852 N N . LEU A 1 776 ? 38.807 28.490 -17.017 1.00 92.50 776 LEU A N 1
ATOM 5853 C CA . LEU A 1 776 ? 38.276 28.587 -18.375 1.00 92.50 776 LEU A CA 1
ATOM 5854 C C . LEU A 1 776 ? 37.147 27.575 -18.622 1.00 92.50 776 LEU A C 1
ATOM 5856 O O . LEU A 1 776 ? 36.108 27.951 -19.174 1.00 92.50 776 LEU A O 1
ATOM 5860 N N . LEU A 1 777 ? 37.296 26.338 -18.136 1.00 87.94 777 LEU A N 1
ATOM 5861 C CA . LEU A 1 777 ? 36.235 25.329 -18.175 1.00 87.94 777 LEU A CA 1
ATOM 5862 C C . LEU A 1 777 ? 34.997 25.784 -17.398 1.00 87.94 777 LEU A C 1
ATOM 5864 O O . LEU A 1 777 ? 33.895 25.786 -17.945 1.00 87.94 777 LEU A O 1
ATOM 5868 N N . TYR A 1 778 ? 35.172 26.253 -16.162 1.00 91.88 778 TYR A N 1
ATOM 5869 C CA . TYR A 1 778 ? 34.072 26.760 -15.340 1.00 91.88 778 TYR A CA 1
ATOM 5870 C C . TYR A 1 778 ? 33.315 27.921 -16.010 1.00 91.88 778 TYR A C 1
ATOM 5872 O O . TYR A 1 778 ? 32.079 27.938 -16.019 1.00 91.88 778 TYR A O 1
ATOM 5880 N N . GLN A 1 779 ? 34.038 28.876 -16.607 1.00 90.25 779 GLN A N 1
ATOM 5881 C CA . GLN A 1 779 ? 33.437 30.019 -17.302 1.00 90.25 779 GLN A CA 1
ATOM 5882 C C . GLN A 1 779 ? 32.636 29.584 -18.534 1.00 90.25 779 GLN A C 1
ATOM 5884 O O . GLN A 1 779 ? 31.565 30.139 -18.784 1.00 90.25 779 GLN A O 1
ATOM 5889 N N . THR A 1 780 ? 33.144 28.602 -19.280 1.00 83.94 780 THR A N 1
ATOM 5890 C CA . THR A 1 780 ? 32.578 28.160 -20.564 1.00 83.94 780 THR A CA 1
ATOM 5891 C C . THR A 1 780 ? 31.417 27.180 -20.377 1.00 83.94 780 THR A C 1
ATOM 5893 O O . THR A 1 780 ? 30.449 27.222 -21.129 1.00 83.94 780 THR A O 1
ATOM 5896 N N . ALA A 1 781 ? 31.447 26.355 -19.328 1.00 79.19 781 ALA A N 1
ATOM 5897 C CA . ALA A 1 781 ? 30.433 25.336 -19.042 1.00 79.19 781 ALA A CA 1
ATOM 5898 C C . ALA A 1 781 ? 29.197 25.863 -18.274 1.00 79.19 781 ALA A C 1
ATOM 5900 O O . ALA A 1 781 ? 28.418 25.082 -17.727 1.00 79.19 781 ALA A O 1
ATOM 5901 N N . GLY A 1 782 ? 29.003 27.185 -18.199 1.00 75.81 782 GLY A N 1
ATOM 5902 C CA . GLY A 1 782 ? 27.805 27.793 -17.603 1.00 75.81 782 GLY A CA 1
ATOM 5903 C C . GLY A 1 782 ? 27.909 28.162 -16.119 1.00 75.81 782 GLY A C 1
ATOM 5904 O O . GLY A 1 782 ? 26.893 28.494 -15.518 1.00 75.81 782 GLY A O 1
ATOM 5905 N N . ARG A 1 783 ? 29.118 28.167 -15.534 1.00 81.75 783 ARG A N 1
ATOM 5906 C CA . ARG A 1 783 ? 29.409 28.689 -14.179 1.00 81.75 783 ARG A CA 1
ATOM 5907 C C . ARG A 1 783 ? 28.624 28.041 -13.031 1.00 81.75 783 ARG A C 1
ATOM 5909 O O . ARG A 1 783 ? 28.373 28.679 -12.010 1.00 81.75 783 ARG A O 1
ATOM 5916 N N . ASN A 1 784 ? 28.258 26.772 -13.173 1.00 76.38 784 ASN A N 1
ATOM 5917 C CA . ASN A 1 784 ? 27.671 26.016 -12.074 1.00 76.38 784 ASN A CA 1
ATOM 5918 C C . ASN A 1 784 ? 28.756 25.509 -11.106 1.00 76.38 784 ASN A C 1
ATOM 5920 O O . ASN A 1 784 ? 29.849 25.169 -11.566 1.00 76.38 784 ASN A O 1
ATOM 5924 N N . PRO A 1 785 ? 28.480 25.399 -9.792 1.00 65.56 785 PRO A N 1
ATOM 5925 C CA . PRO A 1 785 ? 29.470 24.964 -8.801 1.00 65.56 785 PRO A CA 1
ATOM 5926 C C . PRO A 1 785 ? 30.129 23.613 -9.106 1.00 65.56 785 PRO A C 1
ATOM 5928 O O . PRO A 1 785 ? 31.330 23.466 -8.903 1.00 65.56 785 PRO A O 1
ATOM 5931 N N . TRP A 1 786 ? 29.386 22.659 -9.676 1.00 72.19 786 TRP A N 1
ATOM 5932 C CA . TRP A 1 786 ? 29.917 21.342 -10.054 1.00 72.19 786 TRP A CA 1
ATOM 5933 C C . TRP A 1 786 ? 30.918 21.387 -11.219 1.00 72.19 786 TRP A C 1
ATOM 5935 O O . TRP A 1 786 ? 31.746 20.492 -11.352 1.00 72.19 786 TRP A O 1
ATOM 5945 N N . ASN A 1 787 ? 30.923 22.456 -12.025 1.00 83.12 787 ASN A N 1
ATOM 5946 C CA . ASN A 1 787 ? 31.947 22.667 -13.056 1.00 83.12 787 ASN A CA 1
ATOM 5947 C C . ASN A 1 787 ? 33.296 23.124 -12.463 1.00 83.12 787 ASN A C 1
ATOM 5949 O O . ASN A 1 787 ? 34.270 23.262 -13.199 1.00 83.12 787 ASN A O 1
ATOM 5953 N N . CYS A 1 788 ? 33.344 23.403 -11.155 1.00 88.44 788 CYS A N 1
ATOM 5954 C CA . CYS A 1 788 ? 34.543 23.735 -10.388 1.00 88.44 788 CYS A CA 1
ATOM 5955 C C . CYS A 1 788 ? 34.779 22.723 -9.250 1.00 88.44 788 CYS A C 1
ATOM 5957 O O . CYS A 1 788 ? 35.248 23.091 -8.177 1.00 88.44 788 CYS A O 1
ATOM 5959 N N . ASP A 1 789 ? 34.419 21.452 -9.453 1.00 84.25 789 ASP A N 1
ATOM 5960 C CA . ASP A 1 789 ? 34.650 20.406 -8.450 1.00 84.25 789 ASP A CA 1
ATOM 5961 C C . ASP A 1 789 ? 36.039 19.756 -8.603 1.00 84.25 789 ASP A C 1
ATOM 5963 O O . ASP A 1 789 ? 36.822 19.751 -7.652 1.00 84.25 789 ASP A O 1
ATOM 5967 N N . PHE A 1 790 ? 36.381 19.289 -9.814 1.00 85.31 790 PHE A N 1
ATOM 5968 C CA . PHE A 1 790 ? 37.654 18.620 -10.144 1.00 85.31 790 PHE A CA 1
ATOM 5969 C C . PHE A 1 790 ? 38.054 17.560 -9.104 1.00 85.31 790 PHE A C 1
ATOM 5971 O O . PHE A 1 790 ? 39.133 17.622 -8.513 1.00 85.31 790 PHE A O 1
ATOM 5978 N N . SER A 1 791 ? 37.159 16.611 -8.822 1.00 81.62 791 SER A N 1
ATOM 5979 C CA . SER A 1 791 ? 37.378 15.587 -7.789 1.00 81.62 791 SER A CA 1
ATOM 5980 C C . SER A 1 791 ? 37.679 16.213 -6.421 1.00 81.62 791 SER A C 1
ATOM 5982 O O . SER A 1 791 ? 38.587 15.797 -5.707 1.00 81.62 791 SER A O 1
ATOM 5984 N N . GLN A 1 792 ? 36.932 17.264 -6.081 1.00 81.75 792 GLN A N 1
ATOM 5985 C CA . GLN A 1 792 ? 37.090 18.102 -4.888 1.00 81.75 792 GLN A CA 1
ATOM 5986 C C . GLN A 1 792 ? 38.432 18.841 -4.731 1.00 81.75 792 GLN A C 1
ATOM 5988 O O . GLN A 1 792 ? 38.681 19.418 -3.666 1.00 81.75 792 GLN A O 1
ATOM 5993 N N . THR A 1 793 ? 39.285 18.901 -5.751 1.00 87.25 793 THR A N 1
ATOM 5994 C CA . THR A 1 793 ? 40.577 19.612 -5.682 1.00 87.25 793 THR A CA 1
ATOM 5995 C C . THR A 1 793 ? 40.474 21.103 -6.043 1.00 87.25 793 THR A C 1
ATOM 5997 O O . THR A 1 793 ? 41.441 21.852 -5.890 1.00 87.25 793 THR A O 1
ATOM 6000 N N . ALA A 1 794 ? 39.298 21.574 -6.468 1.00 90.75 794 ALA A N 1
ATOM 6001 C CA . ALA A 1 794 ? 39.044 22.961 -6.858 1.00 90.75 794 ALA A CA 1
ATOM 6002 C C . ALA A 1 794 ? 38.053 23.678 -5.934 1.00 90.75 794 ALA A C 1
ATOM 6004 O O . ALA A 1 794 ? 37.287 23.055 -5.199 1.00 90.75 794 ALA A O 1
ATOM 6005 N N . THR A 1 795 ? 38.084 25.011 -5.948 1.00 89.62 795 THR A N 1
ATOM 6006 C CA . THR A 1 795 ? 37.148 25.867 -5.217 1.00 89.62 795 THR A CA 1
ATOM 6007 C C . THR A 1 795 ? 36.839 27.146 -5.987 1.00 89.62 795 THR A C 1
ATOM 6009 O O . THR A 1 795 ? 37.665 27.669 -6.738 1.00 89.62 795 THR A O 1
ATOM 6012 N N . LEU A 1 796 ? 35.649 27.699 -5.760 1.00 91.50 796 LEU A N 1
ATOM 6013 C CA . LEU A 1 796 ? 35.276 29.004 -6.292 1.00 91.50 796 LEU A CA 1
ATOM 6014 C C . LEU A 1 796 ? 35.841 30.131 -5.427 1.00 91.50 796 LEU A C 1
ATOM 6016 O O . LEU A 1 796 ? 35.822 30.060 -4.198 1.00 91.50 796 LEU A O 1
ATOM 6020 N N . THR A 1 797 ? 36.309 31.191 -6.080 1.00 84.44 797 THR A N 1
ATOM 6021 C CA . THR A 1 797 ? 36.771 32.427 -5.447 1.00 84.44 797 THR A CA 1
ATOM 6022 C C . THR A 1 797 ? 36.116 33.646 -6.089 1.00 84.44 797 THR A C 1
ATOM 6024 O O . THR A 1 797 ? 35.884 33.696 -7.299 1.00 84.44 797 THR A O 1
ATOM 6027 N N . SER A 1 798 ? 35.811 34.653 -5.274 1.00 83.44 798 SER A N 1
ATOM 6028 C CA . SER A 1 798 ? 35.360 35.977 -5.720 1.00 83.44 798 SER A CA 1
ATOM 6029 C C . SER A 1 798 ? 36.527 36.935 -5.990 1.00 83.44 798 SER A C 1
ATOM 6031 O O . SER A 1 798 ? 36.321 38.041 -6.487 1.00 83.44 798 SER A O 1
ATOM 6033 N N . THR A 1 799 ? 37.760 36.527 -5.680 1.00 79.81 799 THR A N 1
ATOM 6034 C CA . THR A 1 799 ? 38.978 37.279 -5.985 1.00 79.81 799 THR A CA 1
ATOM 6035 C C . THR A 1 799 ? 39.476 36.890 -7.369 1.00 79.81 799 THR A C 1
ATOM 6037 O O . THR A 1 799 ? 39.729 35.716 -7.617 1.00 79.81 799 THR A O 1
ATOM 6040 N N . ASN A 1 800 ? 39.641 37.866 -8.266 1.00 79.31 800 ASN A N 1
ATOM 6041 C CA . ASN A 1 800 ? 40.189 37.604 -9.595 1.00 79.31 800 ASN A CA 1
ATOM 6042 C C . ASN A 1 800 ? 41.617 37.036 -9.468 1.00 79.31 800 ASN A C 1
ATOM 6044 O O . ASN A 1 800 ? 42.489 37.746 -8.964 1.00 79.31 800 ASN A O 1
ATOM 6048 N N . PRO A 1 801 ? 41.878 35.799 -9.923 1.00 75.94 801 PRO A N 1
ATOM 6049 C CA . PRO A 1 801 ? 43.198 35.190 -9.828 1.00 75.94 801 PRO A CA 1
ATOM 6050 C C . PRO A 1 801 ? 44.186 35.717 -10.882 1.00 75.94 801 PRO A C 1
ATOM 6052 O O . PRO A 1 801 ? 45.356 35.339 -10.843 1.00 75.94 801 PRO A O 1
ATOM 6055 N N . SER A 1 802 ? 43.758 36.576 -11.822 1.00 73.75 802 SER A N 1
ATOM 6056 C CA . SER A 1 802 ? 44.656 37.157 -12.827 1.00 73.75 802 SER A CA 1
ATOM 6057 C C . SER A 1 802 ? 45.715 38.041 -12.166 1.00 73.75 802 SER A C 1
ATOM 6059 O O . SER A 1 802 ? 45.381 39.036 -11.519 1.00 73.75 802 SER A O 1
ATOM 6061 N N . LYS A 1 803 ? 46.990 37.725 -12.378 1.00 65.88 803 LYS A N 1
ATOM 6062 C CA . LYS A 1 803 ? 48.093 38.625 -12.035 1.00 65.88 803 LYS A CA 1
ATOM 6063 C C . LYS A 1 803 ? 48.300 39.576 -13.211 1.00 65.88 803 LYS A C 1
ATOM 6065 O O . LYS A 1 803 ? 48.476 39.111 -14.331 1.00 65.88 803 LYS A O 1
ATOM 6070 N N . SER A 1 804 ? 48.217 40.884 -12.972 1.00 47.34 804 SER A N 1
ATOM 6071 C CA . SER A 1 804 ? 48.523 41.881 -14.001 1.00 47.34 804 SER A CA 1
ATOM 6072 C C . SER A 1 804 ? 49.972 41.706 -14.454 1.00 47.34 804 SER A C 1
ATOM 6074 O O . SER A 1 804 ? 50.880 41.827 -13.632 1.00 47.34 804 SER A O 1
ATOM 6076 N N . THR A 1 805 ? 50.168 41.413 -15.735 1.00 42.50 805 THR A N 1
ATOM 6077 C CA . THR A 1 805 ? 51.423 41.656 -16.459 1.00 42.50 805 THR A CA 1
ATOM 6078 C C . THR A 1 805 ? 51.392 43.033 -17.086 1.00 42.50 805 THR A C 1
ATOM 6080 O O . THR A 1 805 ? 50.344 43.344 -17.704 1.00 42.50 805 THR A O 1
#

pLDDT: mean 86.87, std 18.8, range [21.34, 98.81]

Radius of gyration: 32.64 Å; chains: 1; bounding box: 93×91×80 Å

Sequence (805 aa):
MEKLLQTSAFFVLSILFQSLFSANSQSFIGINYGQVADNLPPPSETAKLLKSTSIGKVRLYGADPGIIEALANSGIGIVIGTSNADIPTLANDPNFAKQWIDSNVIRYYPASNIIVITVGNEVLTSGEQGLVSQLVQAMHNLQEALNSASLGGKIKVSTVHAMSVLKQSEPPSSGSFDPAFSDTMKGLLGFLKDTGSPFMINPYPFFAYQSDPRPETLAFCLFQPNSGRFDSGTNINYMNMFDAQVDAVRSALNAMDSEDVEIVVAETGWAYKGDSNEVGPSIENAKAYNGNLIAHLRSMVGTPLMPGKSVDTYLFALYDEDLKPGAGSERAFGLFKPDLTMTYDVGLSKTSQQVRIFTVLQFWVFADSESFIGINYGQVADNLPPPSETAKLLKSTSIGKVRLYGADPAIINALANTGIGIVVGTSNGDIPALANDPNFANQWINTNVKPYYPASNIILITVGNEVMTSGDQGLVTQLVPAMHNLQEALNSASLGGLIKVSTVHAMSVLKQSEPPSSGSFDPAFADTMKGLLGFLRDTGSPFTINPYPFFAYQSDPRPETLAFCLFQPNSGRFDSGTKITYMNMFDAQVDAIRSALNAMDSKNVEIVVAETGWPYKGDQNEVGPSIENAKAYNGNLIAHLRSMVGTPLMPGKSVDTYLFALYDENQKLGPGSERAFGLFKPDRTMTYDVGLSKSSQTPTTPTTPTTPRTPTTPATPETKTKAWCVPKGGVSDAELQMNLDYACSFKGIDCGPIQPGGVCFEPNTVASHAAFAMNLLYQTAGRNPWNCDFSQTATLTSTNPSKST

InterPro domains:
  IPR000490 Glycoside hydrolase family 17 [PF00332] (29-346)
  IPR000490 Glycoside hydrolase family 17 [PF00332] (373-690)
  IPR012946 X8 domain [PF07983] (724-795)
  IPR012946 X8 domain [SM00768] (723-805)
  IPR017853 Glycoside hydrolase superfamily [SSF51445] (29-347)
  IPR017853 Glycoside hydrolase superfamily [SSF51445] (373-691)
  IPR044965 Glycoside hydrolase family 17, plant [PTHR32227] (366-797)